Protein 2QMA (pdb70)

CATH classification: 1.20.1650.10 (+2 more: 3.90.1150.10, 3.40.640.10)

Radius of gyration: 27.56 Å; Cα contacts (8 Å, |Δi|>4): 1943; chains: 2; bounding box: 67×62×72 Å

Secondary structure (DSSP, 8-state):
--HHHHGGGS--SSTTTTHHHHH--HHHH--HHHHH--SSS---HHHHHHHHHT--SSS----HHHHHHHHIIIIITTS--TTSTTB-SSS-PPP--HHHHH--TTT-----GGG-HHHHHHHHHHHHHHHHHTT--TT-EEEEESSHHHHH----HHHHHHHHHH---HHHH-S-GGGGGEEEE-BTTS-THHHHHHH----GGG--BPPPTT---GGGHHHHHHHHHHTT-EEEEEPEEBS-TTT--B--HHHHH--TTT---EEETTGGGGGGSTTGGGGTTGGG-SEEEEETTTTT-PPSS-EEEEES-GGGGGGG----S---THHHH----S-HHHHH--HHHHHHHHHHH--TT-TTEEE-S--SSSEEEEEE--SSS-HHHHHHHHHHHHHHHTS-B-EEEEETTEEEEEEE---TT--HHHHHHHHHHH--GGG-/--HHHHHTTS--SSTTTTHHHHH--HHHH--HHHHH--SSS---HHHHHHHHHH--SSS----HHHHHHHIIIIIGGGS--TTSTTB-SSS-PPP--HHHHH--TTT-----GGG-HHHHHHHHHHHHHHHHHTT--TT-EEEEESSHHHHH----HHHHHHHHHH---HHHH-S-TTGGGEEEE-BTTS-THHHHHHH----GGG--BPPPTT---HHHHHHHHHHHHHTT-EEEEE-EEBS-TTT--B--HHHHH--TTT---EE-TTGGGGGGSTTGGGGTTGGG-SEEEEETTSTT-PPSS-EEEEES-GGGGGGG----THHHH----S-HHHHH--HHHHHHHHHHH--TT-TTEEE-S--SSSEEEEEE--SSS-HHHHHHHHHHHHHHHTS-B-EEEEETTEEEEEEE---TT--HHHHHHHHHHH--TTT-

Foldseek 3Di:
DPPVVCLLVAADDDPPRCVSVVVLVLLVVLVVLVVPDDFQFPFAVVVLVVVVVPDDPDPCPDDSSVVSNVCSVRPVNGHGQLVDLQAFAFLFFAADLLVVLVCLVNLVAWQDCVRQVVLVVLQQVLQVVLLVLLQFDPQKGKGKDQALLVQLLLVLLQQVVCCVPPNDQCLVVNHDPCLQQEAEEEAPQADCSNQVSCVVPNHSSRYYDYADLLGADPPCVVVVLVVSVVVVHQHRYYEFECQGTAFGDGYPLQVVLCCVVRPAEYSDQDRSLLSLAPVVVSCPNSRSHQKYKYACSGQVNRPGGTIMMMGSHCVSCVSVPVPRTDGSSSSSVSVVPCDSNNSRCLVLLQVVQQVLLVLVPDPQKAFQHRHDRNKTKIFGDDPDDDGQVLRVVLQVVCVNRSVHHWHWDARPNGIIIMGRDRPSPDDPVSSVVSVVSSSNSVVD/DVVVVVQLVAADDDPPRCPSVVVLCLLVVLCVLVVPDDFQFQFAVVVLVVVVVPDDPDPPPDDSSVVSNVCSVRPVNGHGQQVDLQAFAFLFFAADLQVVLVVLVNLVADPDCVRAVVLVVLQQVLQVVVLVLLPFAPQKGKDKDQFLLVQLLLVLLQQVVCCVPPNDQCLPPNHDPLLQQEAEEEAPQADCSNQVSCVVPNHSSRYYDYADQLGEDLVCVVVVVVVSVVVVHQHRHYEFECQGGAQGDGYPLQSVLCCVVRPAEYSPRDRVLLSLAPNVVSCPNSNSHQKYKYACSGQVNHDGGTIMMMGSHCVSCVSVPTRSSSSSVSVVPCDSNNSRCLVLQQVVQQVLLCLVPDVQKAFQHRHDRRKTKIFGDDPDDDGQVLRVVLQVVCVNRSVHHWYWDDRPNGIIIMGRDRPSPDDVVSSVVSVVSSSNSVVD

Solvent-accessible surface area: 31328 Å² total

Sequence (884 aa):
APQEEEWKKHFIHTGELGSAEFASVSHTTSAKSSVFEQQVNAPYSGDPKALEDAINAVDLDNKNAPLKSVIDDVAELVAKNAIFTQHPDCIAHLHTPPLPAVAAEAIAALNQSDSWDQASSATYVEQKVVNWLCDKYDLSEKADGIFTSGGTQSNQGLLARDWIADKLSGHSIQKLGLPDYADKLRIVCSKKSHFFTVQKSASWGLGEKAVTVDANADGTDITKLDEVIAQQAKAEGLIPFAIVGTAGTTDHGAIDDLDFIADAVKHDWHVDGAYGGALILSSHKSRLKGVERAHSISVDFHKLFYQTISCGALLVNDKSNFKFLLHATTKRFDALKVFTQNVGPKALGDYDHLLAQTLEVADIRTNDQFELLAEPSLSTVLFRATHETADLDELNKALRLEALTRGIAVLGETIVDGKTALKFTILNPCLTTSDFESLLSKINLAVELAPQEEWKKHFIHTGEELLGSAEFASVSHTTSSAKSSVFEQQVNAPYSGDPKALEDAINAVDLDNKNAPLKSVIDDVAELVAKNAIFTQHPDCIAHLHTPPLPAVAAEAIAALNQSDSWDQASSATYVEQKVVNWLCDKYDLSEKADGIFTSGGTQSNQQGLLARDWIADKLSGHSIQKLGLPDYADKLRIVCSKKSHFTVQKSASWGLGEKAVTVDANADGTDITKLDEVIAQAKAEGLIPFAIVGTAGTTDHGAIDDLDFIADAVKHDWHVDGAYGGALILSSHKSRLKGVERAHSISVDDFHKLFYQTISCGALLVNDKSNFKFLLKKRFDALKVFTQNVGPKALGDYDHLLAQTLEVADIRTNDQFELLAEPSLSTVLFRATHETADLDELNKALRLEALTRGIAVLGETIVDGKTALKFTILNPCLTTSDFEESSLLSKINLAVEL

Nearest PDB structures (foldseek):
  2qma-assembly1_A  TM=1.002E+00  e=1.648E-78  Vibrio parahaemolyticus RIMD 2210633
  2qma-assembly1_B  TM=9.922E-01  e=1.722E-74  Vibrio parahaemolyticus RIMD 2210633
  2okk-assembly1_A-2  TM=8.985E-01  e=8.481E-28  Homo sapiens
  6eei-assembly1_B  TM=8.652E-01  e=2.660E-27  Arabidopsis thaliana
  3rch-assembly1_A  TM=8.127E-01  e=9.007E-25  Homo sapiens

B-factor: mean 20.44, std 8.11, range [4.27, 71.37]

Structure (mmCIF, N/CA/C/O backbone):
data_2QMA
#
_entry.id   2QMA
#
_cell.length_a   64.431
_cell.length_b   122.776
_cell.length_c   64.289
_cell.angle_alpha   90.00
_cell.angle_beta   95.74
_cell.angle_gamma   90.00
#
_symmetry.space_group_name_H-M   'P 1 21 1'
#
loop_
_entity.id
_entity.type
_entity.pdbx_description
1 polymer 'Diaminobutyrate-pyruvate transaminase and L-2,4-diaminobutyrate decarboxylase'
2 non-polymer 1,2-ETHANEDIOL
3 water water
#
loop_
_atom_site.group_PDB
_atom_site.id
_atom_site.type_symbol
_atom_site.label_atom_id
_atom_site.label_alt_id
_atom_site.label_comp_id
_atom_site.label_asym_id
_atom_site.label_entity_id
_atom_site.label_seq_id
_atom_site.pdbx_PDB_ins_code
_atom_site.Cartn_x
_atom_site.Cartn_y
_atom_site.Cartn_z
_atom_site.occupancy
_atom_site.B_iso_or_equiv
_atom_site.auth_seq_id
_atom_site.auth_comp_id
_atom_site.auth_asym_id
_atom_site.auth_atom_id
_atom_site.pdbx_PDB_model_num
ATOM 1 N N . ALA A 1 14 ? 43.411 94.910 33.249 1.00 33.29 475 ALA A N 1
ATOM 2 C CA . ALA A 1 14 ? 43.232 93.609 32.538 1.00 32.33 475 ALA A CA 1
ATOM 3 C C . ALA A 1 14 ? 42.167 92.785 33.261 1.00 32.31 475 ALA A C 1
ATOM 4 O O . ALA A 1 14 ? 42.330 92.460 34.446 1.00 32.09 475 ALA A O 1
ATOM 6 N N . PRO A 1 15 ? 41.050 92.481 32.565 1.00 31.89 476 PRO A N 1
ATOM 7 C CA . PRO A 1 15 ? 39.930 91.703 33.134 1.00 31.55 476 PRO A CA 1
ATOM 8 C C . PRO A 1 15 ? 40.241 90.223 33.340 1.00 30.73 476 PRO A C 1
ATOM 9 O O . PRO A 1 15 ? 39.531 89.357 32.797 1.00 30.19 476 PRO A O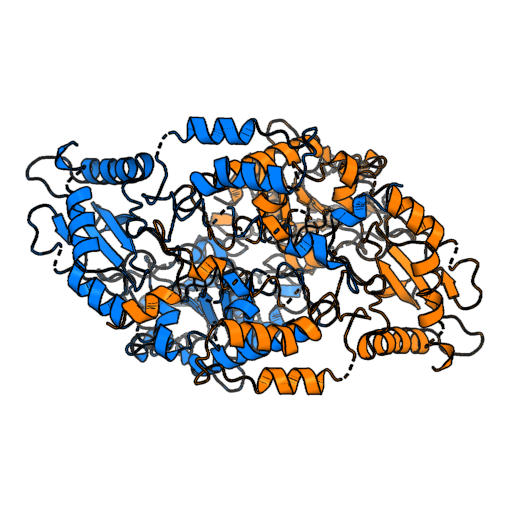 1
ATOM 13 N N . GLN A 1 16 ? 41.269 89.928 34.134 1.00 30.06 477 GLN A N 1
ATOM 14 C CA . GLN A 1 16 ? 41.691 88.529 34.334 1.00 29.53 477 GLN A CA 1
ATOM 15 C C . GLN A 1 16 ? 40.625 87.651 34.960 1.00 29.25 477 GLN A C 1
ATOM 16 O O . GLN A 1 16 ? 40.649 86.431 34.780 1.00 29.09 477 GLN A O 1
ATOM 22 N N . GLU A 1 17 ? 39.694 88.263 35.699 1.00 28.45 478 GLU A N 1
ATOM 23 C CA A GLU A 1 17 ? 38.596 87.512 36.293 0.50 28.26 478 GLU A CA 1
ATOM 24 C CA B GLU A 1 17 ? 38.589 87.513 36.291 0.50 28.11 478 GLU A CA 1
ATOM 25 C C . GLU A 1 17 ? 37.537 87.125 35.257 1.00 27.78 478 GLU A C 1
ATOM 26 O O . GLU A 1 17 ? 36.958 86.032 35.341 1.00 28.15 478 GLU A O 1
ATOM 37 N N . GLU A 1 18 ? 37.286 87.995 34.278 1.00 26.70 479 GLU A N 1
ATOM 38 C CA . GLU A 1 18 ? 36.337 87.628 33.210 1.00 26.84 479 GLU A CA 1
ATOM 39 C C . GLU A 1 18 ? 36.945 86.657 32.181 1.00 25.27 479 GLU A C 1
ATOM 40 O O . GLU A 1 18 ? 36.235 85.848 31.574 1.00 25.83 479 GLU A O 1
ATOM 46 N N . TRP A 1 19 ? 38.258 86.738 31.987 1.00 23.33 480 TRP A N 1
ATOM 47 C CA . TRP A 1 19 ? 38.951 85.752 31.133 1.00 21.64 480 TRP A CA 1
ATOM 48 C C . TRP A 1 19 ? 38.920 84.358 31.756 1.00 21.47 480 TRP A C 1
ATOM 49 O O . TRP A 1 19 ? 38.906 83.341 31.045 1.00 20.71 480 TRP A O 1
ATOM 60 N N . LYS A 1 20 ? 38.912 84.310 33.085 1.00 21.48 481 LYS A N 1
ATOM 61 C CA . LYS A 1 20 ? 38.929 83.029 33.806 1.00 22.07 481 LYS A CA 1
ATOM 62 C C . LYS A 1 20 ? 37.868 82.044 33.302 1.00 21.60 481 LYS A C 1
ATOM 63 O O . LYS A 1 20 ? 38.107 80.827 33.261 1.00 21.16 481 LYS A O 1
ATOM 69 N N . LYS A 1 21 ? 36.721 82.591 32.897 1.00 21.76 482 LYS A N 1
ATOM 70 C CA . LYS A 1 21 ? 35.575 81.800 32.434 1.00 22.44 482 LYS A CA 1
ATOM 71 C C . LYS A 1 21 ? 35.931 80.974 31.197 1.00 21.32 482 LYS A C 1
ATOM 72 O O . LYS A 1 21 ? 35.405 79.871 31.019 1.00 22.00 482 LYS A O 1
ATOM 78 N N . HIS A 1 22 ? 36.826 81.522 30.368 1.00 20.23 483 HIS A N 1
ATOM 79 C CA . HIS A 1 22 ? 37.288 80.916 29.102 1.00 18.97 483 HIS A CA 1
ATOM 80 C C . HIS A 1 22 ? 38.251 79.713 29.230 1.00 18.82 483 HIS A C 1
ATOM 81 O O . HIS A 1 22 ? 38.574 79.071 28.210 1.00 19.23 483 HIS A O 1
ATOM 88 N N . PHE A 1 23 ? 38.710 79.413 30.450 1.00 18.24 484 PHE A N 1
ATOM 89 C CA . PHE A 1 23 ? 39.720 78.359 30.682 1.00 17.07 484 PHE A CA 1
ATOM 90 C C . PHE A 1 23 ? 39.344 77.398 31.834 1.00 16.34 484 PHE A C 1
ATOM 91 O O . PHE A 1 23 ? 38.611 77.753 32.741 1.00 15.60 484 PHE A O 1
ATOM 99 N N . ILE A 1 24 ? 39.844 76.166 31.776 1.00 15.63 485 ILE A N 1
ATOM 100 C CA . ILE A 1 24 ? 39.676 75.238 32.891 1.00 15.44 485 ILE A CA 1
ATOM 101 C C . ILE A 1 24 ? 40.746 75.576 33.915 1.00 15.36 485 ILE A C 1
ATOM 102 O O . ILE A 1 24 ? 41.861 75.935 33.534 1.00 16.66 485 ILE A O 1
ATOM 107 N N . HIS A 1 25 ? 40.430 75.422 35.198 1.00 14.84 486 HIS A N 1
ATOM 108 C CA . HIS A 1 25 ? 41.411 75.554 36.253 1.00 14.92 486 HIS A CA 1
ATOM 109 C C . HIS A 1 25 ? 41.378 74.353 37.190 1.00 15.88 486 HIS A C 1
ATOM 110 O O . HIS A 1 25 ? 40.373 73.595 37.276 1.00 15.86 486 HIS A O 1
ATOM 117 N N . THR A 1 26 ? 42.501 74.159 37.873 1.00 15.93 487 THR A N 1
ATOM 118 C CA . THR A 1 26 ? 42.613 73.078 38.849 1.00 16.07 487 THR A CA 1
ATOM 119 C C . THR A 1 26 ? 42.010 73.500 40.203 1.00 16.22 487 THR A C 1
ATOM 120 O O . THR A 1 26 ? 41.818 74.702 40.473 1.00 15.26 487 THR A O 1
ATOM 124 N N . GLY A 1 27 ? 41.699 72.529 41.056 1.00 16.52 488 GLY A N 1
ATOM 125 C CA . GLY A 1 27 ? 41.258 72.860 42.433 1.00 17.25 488 GLY A CA 1
ATOM 126 C C . GLY A 1 27 ? 39.763 73.069 42.512 1.00 17.92 488 GLY A C 1
ATOM 127 O O . GLY A 1 27 ? 39.036 72.847 41.531 1.00 17.32 488 GLY A O 1
ATOM 128 N N . GLU A 1 28 ? 39.295 73.495 43.689 1.00 19.25 489 GLU A N 1
ATOM 129 C CA . GLU A 1 28 ? 37.871 73.610 43.961 1.00 20.84 489 GLU A CA 1
ATOM 130 C C . GLU A 1 28 ? 37.237 74.635 43.040 1.00 21.26 489 GLU A C 1
ATOM 131 O O . GLU A 1 28 ? 37.769 75.733 42.867 1.00 21.23 489 GLU A O 1
ATOM 137 N N . LEU A 1 29 ? 36.112 74.253 42.436 1.00 21.72 490 LEU A N 1
ATOM 138 C CA . LEU A 1 29 ? 35.304 75.134 41.578 1.00 22.43 490 LEU A CA 1
ATOM 139 C C . LEU A 1 29 ? 35.970 75.503 40.240 1.00 21.87 490 LEU A C 1
ATOM 140 O O . LEU A 1 29 ? 35.361 76.199 39.420 1.00 22.29 490 LEU A O 1
ATOM 145 N N . GLY A 1 30 ? 37.196 75.028 40.019 1.00 21.21 491 GLY A N 1
ATOM 146 C CA . GLY A 1 30 ? 37.957 75.408 38.827 1.00 19.81 491 GLY A CA 1
ATOM 147 C C . GLY A 1 30 ? 37.387 74.821 37.544 1.00 19.11 491 GLY A C 1
ATOM 148 O O . GLY A 1 30 ? 37.557 75.403 36.444 1.00 17.98 491 GLY A O 1
ATOM 149 N N . SER A 1 31 ? 36.713 73.673 37.672 1.00 18.06 492 SER A N 1
ATOM 150 C CA . SER A 1 31 ? 36.160 72.993 36.491 1.00 18.88 492 SER A CA 1
ATOM 151 C C . SER A 1 31 ? 34.644 73.007 36.430 1.00 18.19 492 SER A C 1
ATOM 152 O O . SER A 1 31 ? 34.054 72.288 35.652 1.00 18.62 492 SER A O 1
ATOM 155 N N . ALA A 1 32 ? 34.013 73.824 37.259 1.00 17.85 493 ALA A N 1
ATOM 156 C CA . ALA A 1 32 ? 32.560 73.914 37.244 1.00 17.84 493 ALA A CA 1
ATOM 157 C C . ALA A 1 32 ? 32.023 74.347 35.889 1.00 17.33 493 ALA A C 1
ATOM 158 O O . ALA A 1 32 ? 31.136 73.699 35.343 1.00 17.94 493 ALA A O 1
ATOM 160 N N . GLU A 1 33 ? 32.577 75.421 35.324 1.00 17.54 494 GLU A N 1
ATOM 161 C CA . GLU A 1 33 ? 32.072 75.932 34.052 1.00 17.72 494 GLU A CA 1
ATOM 162 C C . GLU A 1 33 ? 32.345 74.883 32.953 1.00 16.96 494 GLU A C 1
ATOM 163 O O . GLU A 1 33 ? 31.528 74.652 32.054 1.00 16.40 494 GLU A O 1
ATOM 169 N N . PHE A 1 34 ? 33.509 74.261 33.052 1.00 16.60 495 PHE A N 1
ATOM 170 C CA . PHE A 1 34 ? 33.899 73.216 32.104 1.00 17.11 495 PHE A CA 1
ATOM 171 C C . PHE A 1 34 ? 32.812 72.142 32.009 1.00 16.96 495 PHE A C 1
ATOM 172 O O . PHE A 1 34 ? 32.299 71.854 30.939 1.00 17.61 495 PHE A O 1
ATOM 180 N N . ALA A 1 35 ? 32.447 71.580 33.152 1.00 17.71 496 ALA A N 1
ATOM 181 C CA . ALA A 1 35 ? 31.426 70.531 33.215 1.00 17.43 496 ALA A CA 1
ATOM 182 C C . ALA A 1 35 ? 30.100 71.000 32.604 1.00 17.87 496 ALA A C 1
ATOM 183 O O . ALA A 1 35 ? 29.479 70.280 31.814 1.00 17.48 496 ALA A O 1
ATOM 185 N N . SER A 1 36 ? 29.696 72.224 32.950 1.00 17.68 497 SER A N 1
ATOM 186 C CA . SER A 1 36 ? 28.450 72.800 32.474 1.00 17.80 497 SER A CA 1
ATOM 187 C C . SER A 1 36 ? 28.434 72.974 30.952 1.00 17.49 497 SER A C 1
ATOM 188 O O . SER A 1 36 ? 27.412 72.702 30.299 1.00 17.89 497 SER A O 1
ATOM 191 N N . VAL A 1 37 ? 29.564 73.420 30.385 1.00 16.79 498 VAL A N 1
ATOM 192 C CA . VAL A 1 37 ? 29.683 73.626 28.934 1.00 16.54 498 VAL A CA 1
ATOM 193 C C . VAL A 1 37 ? 29.661 72.297 28.130 1.00 16.52 498 VAL A C 1
ATOM 194 O O . VAL A 1 37 ? 28.942 72.152 27.138 1.00 16.50 498 VAL A O 1
ATOM 206 N N . SER A 1 39 ? 28.539 69.358 29.292 1.00 16.54 500 SER A N 1
ATOM 207 C CA . SER A 1 39 ? 27.205 68.783 29.421 1.00 17.44 500 SER A CA 1
ATOM 208 C C . SER A 1 39 ? 26.213 69.427 28.418 1.00 17.08 500 SER A C 1
ATOM 209 O O . SER A 1 39 ? 25.424 68.723 27.795 1.00 16.30 500 SER A O 1
ATOM 212 N N . HIS A 1 40 ? 26.269 70.760 28.274 1.00 17.64 501 HIS A N 1
ATOM 213 C CA . HIS A 1 40 ? 25.516 71.491 27.238 1.00 17.82 501 HIS A CA 1
ATOM 214 C C . HIS A 1 40 ? 25.786 70.919 25.839 1.00 17.98 501 HIS A C 1
ATOM 215 O O . HIS A 1 40 ? 24.862 70.660 25.068 1.00 17.72 501 HIS A O 1
ATOM 222 N N . THR A 1 41 ? 27.069 70.741 25.524 1.00 17.30 502 THR A N 1
ATOM 223 C CA . THR A 1 41 ? 27.495 70.307 24.199 1.00 17.35 502 THR A CA 1
ATOM 224 C C . THR A 1 41 ? 27.022 68.871 23.965 1.00 17.19 502 THR A C 1
ATOM 225 O O . THR A 1 41 ? 26.551 68.546 22.883 1.00 18.09 502 THR A O 1
ATOM 229 N N . THR A 1 42 ? 27.131 68.025 24.988 1.00 17.45 503 THR A N 1
ATOM 230 C CA . THR A 1 42 ? 26.692 66.623 24.888 1.00 17.63 503 THR A CA 1
ATOM 231 C C . THR A 1 42 ? 25.177 66.592 24.613 1.00 17.28 503 THR A C 1
ATOM 232 O O . THR A 1 42 ? 24.691 65.846 23.737 1.00 15.56 503 THR A O 1
ATOM 236 N N . SER A 1 43 ? 24.444 67.438 25.340 1.00 17.89 504 SER A N 1
ATOM 237 C CA . SER A 1 43 ? 23.007 67.592 25.136 1.00 18.89 504 SER A CA 1
ATOM 238 C C . SER A 1 43 ? 22.679 68.067 23.705 1.00 18.61 504 SER A C 1
ATOM 239 O O . SER A 1 43 ? 21.778 67.514 23.069 1.00 18.70 504 SER A O 1
ATOM 242 N N . ALA A 1 44 ? 23.412 69.063 23.202 1.00 18.46 505 ALA A N 1
ATOM 243 C CA . ALA A 1 44 ? 23.149 69.596 21.864 1.00 18.29 505 ALA A CA 1
ATOM 244 C C . ALA A 1 44 ? 23.370 68.525 20.793 1.00 18.45 505 ALA A C 1
ATOM 245 O O . ALA A 1 44 ? 22.606 68.443 19.834 1.00 18.29 505 ALA A O 1
ATOM 255 N N . LYS A 1 46 ? 23.159 65.222 21.257 1.00 18.45 507 LYS A N 1
ATOM 256 C CA . LYS A 1 46 ? 22.100 64.250 21.403 1.00 18.98 507 LYS A CA 1
ATOM 257 C C . LYS A 1 46 ? 20.880 64.692 20.577 1.00 19.23 507 LYS A C 1
ATOM 258 O O . LYS A 1 46 ? 20.323 63.914 19.792 1.00 19.14 507 LYS A O 1
ATOM 264 N N . SER A 1 47 ? 20.476 65.951 20.755 1.00 19.51 508 SER A N 1
ATOM 265 C CA A SER A 1 47 ? 19.346 66.525 20.011 0.50 19.64 508 SER A CA 1
ATOM 266 C CA B SER A 1 47 ? 19.338 66.500 20.027 0.50 19.31 508 SER A CA 1
ATOM 267 C C . SER A 1 47 ? 19.573 66.422 18.512 1.00 19.45 508 SER A C 1
ATOM 268 O O . SER A 1 47 ? 18.653 66.121 17.745 1.00 19.64 508 SER A O 1
ATOM 273 N N . VAL A 1 48 ? 20.812 66.676 18.090 1.00 19.16 509 VAL A N 1
ATOM 274 C CA . VAL A 1 48 ? 21.161 66.614 16.673 1.00 18.31 509 VAL A CA 1
ATOM 275 C C . VAL A 1 48 ? 20.972 65.170 16.168 1.00 17.48 509 VAL A C 1
ATOM 276 O O . VAL A 1 48 ? 20.215 64.933 15.221 1.00 16.52 509 VAL A O 1
ATOM 280 N N . PHE A 1 49 ? 21.638 64.218 16.828 1.00 17.36 510 PHE A N 1
ATOM 281 C CA . PHE A 1 49 ? 21.576 62.801 16.425 1.00 17.12 510 PHE A CA 1
ATOM 282 C C . PHE A 1 49 ? 20.119 62.301 16.387 1.00 18.28 510 PHE A C 1
ATOM 283 O O . PHE A 1 49 ? 19.722 61.586 15.465 1.00 18.61 510 PHE A O 1
ATOM 291 N N . GLU A 1 50 ? 19.323 62.728 17.365 1.00 18.54 511 GLU A N 1
ATOM 292 C CA . GLU A 1 50 ? 17.927 62.281 17.456 1.00 19.83 511 GLU A CA 1
ATOM 293 C C . GLU A 1 50 ? 17.093 62.746 16.281 1.00 19.63 511 GLU A C 1
ATOM 294 O O . GLU A 1 50 ? 16.229 62.018 15.832 1.00 20.15 511 GLU A O 1
ATOM 300 N N . GLN A 1 51 ? 17.408 63.930 15.757 1.00 20.21 512 GLN A N 1
ATOM 301 C CA A GLN A 1 51 ? 16.620 64.537 14.678 0.50 20.64 512 GLN A CA 1
ATOM 302 C CA B GLN A 1 51 ? 16.624 64.543 14.692 0.50 20.50 512 GLN A CA 1
ATOM 303 C C . GLN A 1 51 ? 17.142 64.146 13.300 1.00 20.37 512 GLN A C 1
ATOM 304 O O . GLN A 1 51 ? 16.502 64.445 12.284 1.00 19.46 512 GLN A O 1
ATOM 315 N N . VAL A 1 52 ? 18.303 63.474 13.263 1.00 20.24 513 VAL A N 1
ATOM 316 C CA . VAL A 1 52 ? 18.893 63.043 11.999 1.00 20.50 513 VAL A CA 1
ATOM 317 C C . VAL A 1 52 ? 18.128 61.869 11.428 1.00 20.66 513 VAL A C 1
ATOM 318 O O . VAL A 1 52 ? 17.903 60.868 12.107 1.00 22.05 513 VAL A O 1
ATOM 322 N N . ASN A 1 53 ? 17.757 61.970 10.165 1.00 21.23 514 ASN A N 1
ATOM 323 C CA . ASN A 1 53 ? 16.962 60.904 9.566 1.00 22.57 514 ASN A CA 1
ATOM 324 C C . ASN A 1 53 ? 17.481 60.469 8.189 1.00 21.81 514 ASN A C 1
ATOM 325 O O . ASN A 1 53 ? 16.897 59.605 7.534 1.00 20.51 514 ASN A O 1
ATOM 330 N N . ALA A 1 54 ? 18.610 61.071 7.795 1.00 21.20 515 ALA A N 1
ATOM 331 C CA . ALA A 1 54 ? 19.286 60.802 6.529 1.00 20.82 515 ALA A CA 1
ATOM 332 C C . ALA A 1 54 ? 20.808 60.974 6.697 1.00 20.39 515 ALA A C 1
ATOM 333 O O . ALA A 1 54 ? 21.260 61.585 7.680 1.00 19.74 515 ALA A O 1
ATOM 335 N N . PRO A 1 55 ? 21.606 60.400 5.766 1.00 20.32 516 PRO A N 1
ATOM 336 C CA . PRO A 1 55 ? 23.069 60.655 5.773 1.00 19.70 516 PRO A CA 1
ATOM 337 C C . PRO A 1 55 ? 23.419 62.149 5.661 1.00 19.46 516 PRO A C 1
ATOM 338 O O . PRO A 1 55 ? 24.398 62.603 6.272 1.00 19.89 516 PRO A O 1
ATOM 342 N N . TYR A 1 56 ? 22.657 62.875 4.848 1.00 18.67 517 TYR A N 1
ATOM 343 C CA . TYR A 1 56 ? 22.825 64.334 4.662 1.00 18.79 517 TYR A CA 1
ATOM 344 C C . TYR A 1 56 ? 21.450 65.054 4.671 1.00 19.99 517 TYR A C 1
ATOM 345 O O . TYR A 1 56 ? 20.455 64.519 4.160 1.00 20.26 517 TYR A O 1
ATOM 354 N N . SER A 1 57 ? 21.401 66.268 5.227 1.00 19.95 518 SER A N 1
ATOM 355 C CA . SER A 1 57 ? 20.159 67.005 5.367 1.00 20.98 518 SER A CA 1
ATOM 356 C C . SER A 1 57 ? 19.474 67.334 4.022 1.00 21.50 518 SER A C 1
ATOM 357 O O . SER A 1 57 ? 18.269 67.625 3.990 1.00 22.06 518 SER A O 1
ATOM 360 N N . GLY A 1 58 ? 20.244 67.317 2.927 1.00 21.74 519 GLY A N 1
ATOM 361 C CA . GLY A 1 58 ? 19.744 67.690 1.606 1.00 22.13 519 GLY A CA 1
ATOM 362 C C . GLY A 1 58 ? 19.665 69.199 1.336 1.00 22.68 519 GLY A C 1
ATOM 363 O O . GLY A 1 58 ? 19.267 69.618 0.231 1.00 21.87 519 GLY A O 1
ATOM 372 N N . ASP A 1 60 ? 20.492 72.823 0.171 1.00 23.13 521 ASP A N 1
ATOM 373 C CA . ASP A 1 60 ? 21.226 73.328 -0.981 1.00 24.11 521 ASP A CA 1
ATOM 374 C C . ASP A 1 60 ? 22.640 73.733 -0.528 1.00 24.56 521 ASP A C 1
ATOM 375 O O . ASP A 1 60 ? 22.774 74.472 0.449 1.00 24.27 521 ASP A O 1
ATOM 380 N N . PRO A 1 61 ? 23.689 73.189 -1.183 1.00 25.49 522 PRO A N 1
ATOM 381 C CA . PRO A 1 61 ? 25.027 73.537 -0.718 1.00 25.50 522 PRO A CA 1
ATOM 382 C C . PRO A 1 61 ? 25.301 75.048 -0.814 1.00 25.57 522 PRO A C 1
ATOM 383 O O . PRO A 1 61 ? 25.940 75.610 0.080 1.00 24.14 522 PRO A O 1
ATOM 387 N N . LYS A 1 62 ? 24.777 75.713 -1.845 1.00 25.18 523 LYS A N 1
ATOM 388 C CA . LYS A 1 62 ? 24.974 77.169 -1.939 1.00 26.10 523 LYS A CA 1
ATOM 389 C C . LYS A 1 62 ? 24.385 77.937 -0.741 1.00 25.29 523 LYS A C 1
ATOM 390 O O . LYS A 1 62 ? 25.035 78.840 -0.216 1.00 25.94 523 LYS A O 1
ATOM 396 N N . ALA A 1 63 ? 23.182 77.543 -0.312 1.00 24.85 524 ALA A N 1
ATOM 397 C CA . ALA A 1 63 ? 22.515 78.064 0.883 1.00 23.92 524 ALA A CA 1
ATOM 398 C C . ALA A 1 63 ? 23.339 77.809 2.146 1.00 23.02 524 ALA A C 1
ATOM 399 O O . ALA A 1 63 ? 23.498 78.691 2.963 1.00 21.76 524 ALA A O 1
ATOM 401 N N . LEU A 1 64 ? 23.852 76.593 2.301 1.00 22.57 525 LEU A N 1
ATOM 402 C CA . LEU A 1 64 ? 24.643 76.276 3.486 1.00 20.80 525 LEU A CA 1
ATOM 403 C C . LEU A 1 64 ? 25.949 77.096 3.514 1.00 20.77 525 LEU A C 1
ATOM 404 O O . LEU A 1 64 ? 26.333 77.617 4.562 1.00 19.65 525 LEU A O 1
ATOM 409 N N . GLU A 1 65 ? 26.620 77.193 2.368 1.00 20.75 526 GLU A N 1
ATOM 410 C CA . GLU A 1 65 ? 27.866 77.946 2.265 1.00 22.93 526 GLU A CA 1
ATOM 411 C C . GLU A 1 65 ? 27.616 79.433 2.563 1.00 22.28 526 GLU A C 1
ATOM 412 O O . GLU A 1 65 ? 28.423 80.088 3.243 1.00 21.65 526 GLU A O 1
ATOM 418 N N . ASP A 1 66 ? 26.487 79.950 2.060 1.00 21.45 527 ASP A N 1
ATOM 419 C CA . ASP A 1 66 ? 26.157 81.357 2.264 1.00 21.80 527 ASP A CA 1
ATOM 420 C C . ASP A 1 66 ? 25.974 81.637 3.749 1.00 21.35 527 ASP A C 1
ATOM 421 O O . ASP A 1 66 ? 26.521 82.623 4.265 1.00 21.44 527 ASP A O 1
ATOM 426 N N . ALA A 1 67 ? 25.226 80.751 4.419 1.00 20.35 528 ALA A N 1
ATOM 427 C CA . ALA A 1 67 ? 24.913 80.892 5.850 1.00 19.79 528 ALA A CA 1
ATOM 428 C C . ALA A 1 67 ? 26.169 80.837 6.705 1.00 18.82 528 ALA A C 1
ATOM 429 O O . ALA A 1 67 ? 26.350 81.646 7.621 1.00 17.30 528 ALA A O 1
ATOM 431 N N . ILE A 1 68 ? 27.043 79.882 6.394 1.00 18.72 529 ILE A N 1
ATOM 432 C CA . ILE A 1 68 ? 28.355 79.794 7.037 1.00 18.63 529 ILE A CA 1
ATOM 433 C C . ILE A 1 68 ? 29.233 81.048 6.812 1.00 19.42 529 ILE A C 1
ATOM 434 O O . ILE A 1 68 ? 29.799 81.581 7.758 1.00 20.07 529 ILE A O 1
ATOM 439 N N . ASN A 1 69 ? 29.306 81.528 5.578 1.00 20.63 530 ASN A N 1
ATOM 440 C CA . ASN A 1 69 ? 30.088 82.740 5.268 1.00 21.19 530 ASN A CA 1
ATOM 441 C C . ASN A 1 69 ? 29.582 84.005 5.953 1.00 21.48 530 ASN A C 1
ATOM 442 O O . ASN A 1 69 ? 30.360 84.936 6.232 1.00 21.33 530 ASN A O 1
ATOM 447 N N . ALA A 1 70 ? 28.280 84.030 6.228 1.00 21.00 531 ALA A N 1
ATOM 448 C CA . ALA A 1 70 ? 27.645 85.187 6.848 1.00 21.58 531 ALA A CA 1
ATOM 449 C C . ALA A 1 70 ? 27.959 85.261 8.342 1.00 21.49 531 ALA A C 1
ATOM 450 O O . ALA A 1 70 ? 27.734 86.281 8.965 1.00 22.12 531 ALA A O 1
ATOM 452 N N . VAL A 1 71 ? 28.485 84.194 8.925 1.00 21.32 532 VAL A N 1
ATOM 453 C CA . VAL A 1 71 ? 28.779 84.192 10.368 1.00 21.11 532 VAL A CA 1
ATOM 454 C C . VAL A 1 71 ? 29.797 85.263 10.795 1.00 21.39 532 VAL A C 1
ATOM 455 O O . VAL A 1 71 ? 30.823 85.414 10.171 1.00 22.80 532 VAL A O 1
ATOM 459 N N . ASP A 1 72 ? 29.465 86.037 11.837 1.00 21.11 533 ASP A N 1
ATOM 460 C CA . ASP A 1 72 ? 30.364 87.063 12.397 1.00 20.78 533 ASP A CA 1
ATOM 461 C C . ASP A 1 72 ? 31.461 86.465 13.328 1.00 20.31 533 ASP A C 1
ATOM 462 O O . ASP A 1 72 ? 31.172 86.027 14.455 1.00 19.82 533 ASP A O 1
ATOM 467 N N . LEU A 1 73 ? 32.714 86.502 12.873 1.00 20.09 534 LEU A N 1
ATOM 468 C CA . LEU A 1 73 ? 33.867 86.042 13.682 1.00 19.50 534 LEU A CA 1
ATOM 469 C C . LEU A 1 73 ? 34.627 87.226 14.338 1.00 19.96 534 LEU A C 1
ATOM 470 O O . LEU A 1 73 ? 35.778 87.086 14.783 1.00 17.82 534 LEU A O 1
ATOM 475 N N . ASP A 1 74 ? 34.001 88.408 14.379 1.00 20.26 535 ASP A N 1
ATOM 476 C CA . ASP A 1 74 ? 34.717 89.587 14.854 1.00 20.83 535 ASP A CA 1
ATOM 477 C C . ASP A 1 74 ? 33.974 90.286 15.989 1.00 21.48 535 ASP A C 1
ATOM 478 O O . ASP A 1 74 ? 34.557 90.548 17.032 1.00 20.58 535 ASP A O 1
ATOM 483 N N . ASN A 1 75 ? 32.683 90.552 15.771 1.00 21.52 536 ASN A N 1
ATOM 484 C CA . ASN A 1 75 ? 31.875 91.397 16.652 1.00 22.90 536 ASN A CA 1
ATOM 485 C C . ASN A 1 75 ? 30.698 90.662 17.267 1.00 22.92 536 ASN A C 1
ATOM 486 O O . ASN A 1 75 ? 29.801 91.282 17.872 1.00 23.21 536 ASN A O 1
ATOM 491 N N . LYS A 1 76 ? 30.696 89.340 17.122 1.00 22.47 537 LYS A N 1
ATOM 492 C CA . LYS A 1 76 ? 29.650 88.513 17.724 1.00 21.80 537 LYS A CA 1
ATOM 493 C C . LYS A 1 76 ? 29.884 88.433 19.224 1.00 21.70 537 LYS A C 1
ATOM 494 O O . LYS A 1 76 ? 29.059 88.917 19.987 1.00 20.94 537 LYS A O 1
ATOM 500 N N . ASN A 1 77 ? 31.030 87.861 19.629 1.00 21.78 538 ASN A N 1
ATOM 501 C CA . ASN A 1 77 ? 31.436 87.735 21.045 1.00 21.79 538 ASN A CA 1
ATOM 502 C C . ASN A 1 77 ? 30.311 87.255 21.968 1.00 22.19 538 ASN A C 1
ATOM 503 O O . ASN A 1 77 ? 30.045 87.867 23.015 1.00 21.92 538 ASN A O 1
ATOM 508 N N . ALA A 1 78 ? 29.653 86.166 21.552 1.00 21.71 539 ALA A N 1
ATOM 509 C CA . ALA A 1 78 ? 28.488 85.614 22.248 1.00 21.69 539 ALA A CA 1
ATOM 510 C C . ALA A 1 78 ? 28.871 84.604 23.341 1.00 21.12 539 ALA A C 1
ATOM 511 O O . ALA A 1 78 ? 29.975 84.039 23.304 1.00 21.00 539 ALA A O 1
ATOM 513 N N . PRO A 1 79 ? 27.952 84.359 24.309 1.00 20.74 540 PRO A N 1
ATOM 514 C CA . PRO A 1 79 ? 28.233 83.350 25.327 1.00 19.50 540 PRO A CA 1
ATOM 515 C C . PRO A 1 79 ? 28.416 81.987 24.681 1.00 18.45 540 PRO A C 1
ATOM 516 O O . PRO A 1 79 ? 27.777 81.675 23.658 1.00 17.23 540 PRO A O 1
ATOM 520 N N . LEU A 1 80 ? 29.285 81.186 25.286 1.00 18.43 541 LEU A N 1
ATOM 521 C CA . LEU A 1 80 ? 29.765 79.944 24.642 1.00 18.47 541 LEU A CA 1
ATOM 522 C C . LEU A 1 80 ? 28.596 78.995 24.367 1.00 18.73 541 LEU A C 1
ATOM 523 O O . LEU A 1 80 ? 28.517 78.392 23.301 1.00 19.42 541 LEU A O 1
ATOM 528 N N . LYS A 1 81 ? 27.687 78.862 25.320 1.00 19.15 542 LYS A N 1
ATOM 529 C CA . LYS A 1 81 ? 26.564 77.959 25.120 1.00 19.71 542 LYS A CA 1
ATOM 530 C C . LYS A 1 81 ? 25.709 78.339 23.901 1.00 19.87 542 LYS A C 1
ATOM 531 O O . LYS A 1 81 ? 25.228 77.452 23.197 1.00 20.05 542 LYS A O 1
ATOM 537 N N . SER A 1 82 ? 25.526 79.637 23.633 1.00 20.22 543 SER A N 1
ATOM 538 C CA . SER A 1 82 ? 24.745 80.038 22.442 1.00 20.48 543 SER A CA 1
ATOM 539 C C . SER A 1 82 ? 25.507 79.725 21.138 1.00 19.72 543 SER A C 1
ATOM 540 O O . SER A 1 82 ? 24.901 79.329 20.142 1.00 19.09 543 SER A O 1
ATOM 543 N N . VAL A 1 83 ? 26.829 79.886 21.168 1.00 18.07 544 VAL A N 1
ATOM 544 C CA . VAL A 1 83 ? 27.674 79.569 20.022 1.00 17.66 544 VAL A CA 1
ATOM 545 C C . VAL A 1 83 ? 27.596 78.066 19.730 1.00 17.79 544 VAL A C 1
ATOM 546 O O . VAL A 1 83 ? 27.525 77.653 18.557 1.00 17.41 544 VAL A O 1
ATOM 550 N N . ILE A 1 84 ? 27.614 77.267 20.802 1.00 17.96 545 ILE A N 1
ATOM 551 C CA . ILE A 1 84 ? 27.417 75.827 20.708 1.00 17.74 545 ILE A CA 1
ATOM 552 C C . ILE A 1 84 ? 26.059 75.530 20.060 1.00 18.17 545 ILE A C 1
ATOM 553 O O . ILE A 1 84 ? 25.962 74.649 19.224 1.00 17.77 545 ILE A O 1
ATOM 558 N N . ASP A 1 85 ? 25.015 76.268 20.456 1.00 18.58 546 ASP A N 1
ATOM 559 C CA . ASP A 1 85 ? 23.658 76.057 19.922 1.00 18.70 546 ASP A CA 1
ATOM 560 C C . ASP A 1 85 ? 23.654 76.344 18.433 1.00 18.22 546 ASP A C 1
ATOM 561 O O . ASP A 1 85 ? 23.094 75.588 17.649 1.00 17.92 546 ASP A O 1
ATOM 566 N N . ASP A 1 86 ? 24.284 77.459 18.070 1.00 18.65 547 ASP A N 1
ATOM 567 C CA . ASP A 1 86 ? 24.404 77.925 16.697 1.00 19.14 547 ASP A CA 1
ATOM 568 C C . ASP A 1 86 ? 25.149 76.935 15.810 1.00 19.58 547 ASP A C 1
ATOM 569 O O . ASP A 1 86 ? 24.748 76.718 14.683 1.00 19.29 547 ASP A O 1
ATOM 574 N N . VAL A 1 87 ? 26.244 76.378 16.306 1.00 19.73 548 VAL A N 1
ATOM 575 C CA . VAL A 1 87 ? 26.997 75.377 15.516 1.00 20.36 548 VAL A CA 1
ATOM 576 C C . VAL A 1 87 ? 26.236 74.076 15.411 1.00 19.42 548 VAL A C 1
ATOM 577 O O . VAL A 1 87 ? 26.224 73.463 14.361 1.00 18.47 548 VAL A O 1
ATOM 581 N N . ALA A 1 88 ? 25.559 73.664 16.481 1.00 19.60 549 ALA A N 1
ATOM 582 C CA . ALA A 1 88 ? 24.730 72.463 16.378 1.00 21.13 549 ALA A CA 1
ATOM 583 C C . ALA A 1 88 ? 23.710 72.662 15.253 1.00 21.34 549 ALA A C 1
ATOM 584 O O . ALA A 1 88 ? 23.522 71.801 14.401 1.00 22.09 549 ALA A O 1
ATOM 586 N N . GLU A 1 89 ? 23.097 73.832 15.236 1.00 21.60 550 GLU A N 1
ATOM 587 C CA . GLU A 1 89 ? 22.038 74.136 14.294 1.00 21.81 550 GLU A CA 1
ATOM 588 C C . GLU A 1 89 ? 22.488 74.226 12.850 1.00 21.16 550 GLU A C 1
ATOM 589 O O . GLU A 1 89 ? 21.819 73.712 11.965 1.00 22.13 550 GLU A O 1
ATOM 595 N N . LEU A 1 90 ? 23.604 74.897 12.609 1.00 20.53 551 LEU A N 1
ATOM 596 C CA . LEU A 1 90 ? 24.037 75.180 11.245 1.00 19.64 551 LEU A CA 1
ATOM 597 C C . LEU A 1 90 ? 25.070 74.158 10.725 1.00 18.90 551 LEU A C 1
ATOM 598 O O . LEU A 1 90 ? 25.007 73.689 9.580 1.00 18.54 551 LEU A O 1
ATOM 603 N N . VAL A 1 91 ? 26.013 73.814 11.579 1.00 18.54 552 VAL A N 1
ATOM 604 C CA . VAL A 1 91 ? 27.133 72.992 11.152 1.00 17.86 552 VAL A CA 1
ATOM 605 C C . VAL A 1 91 ? 26.773 71.489 11.309 1.00 18.04 552 VAL A C 1
ATOM 606 O O . VAL A 1 91 ? 26.778 70.715 10.317 1.00 18.25 552 VAL A O 1
ATOM 610 N N . ALA A 1 92 ? 26.417 71.101 12.539 1.00 17.51 553 ALA A N 1
ATOM 611 C CA . ALA A 1 92 ? 26.200 69.691 12.884 1.00 17.77 553 ALA A CA 1
ATOM 612 C C . ALA A 1 92 ? 25.000 69.133 12.144 1.00 17.44 553 ALA A C 1
ATOM 613 O O . ALA A 1 92 ? 25.081 68.058 11.548 1.00 17.43 553 ALA A O 1
ATOM 615 N N . LYS A 1 93 ? 23.868 69.847 12.214 1.00 17.86 554 LYS A N 1
ATOM 616 C CA . LYS A 1 93 ? 22.648 69.413 11.535 1.00 19.12 554 LYS A CA 1
ATOM 617 C C . LYS A 1 93 ? 22.859 69.129 10.029 1.00 17.46 554 LYS A C 1
ATOM 618 O O . LYS A 1 93 ? 22.144 68.292 9.463 1.00 17.84 554 LYS A O 1
ATOM 624 N N . ASN A 1 94 ? 23.795 69.847 9.400 1.00 16.63 555 ASN A N 1
ATOM 625 C CA . ASN A 1 94 ? 24.042 69.737 7.958 1.00 16.87 555 ASN A CA 1
ATOM 626 C C . ASN A 1 94 ? 25.323 68.981 7.567 1.00 16.78 555 ASN A C 1
ATOM 627 O O . ASN A 1 94 ? 25.824 69.139 6.451 1.00 17.86 555 ASN A O 1
ATOM 632 N N . ALA A 1 95 ? 25.833 68.177 8.490 1.00 16.57 556 ALA A N 1
ATOM 633 C CA . ALA A 1 95 ? 27.054 67.378 8.300 1.00 17.33 556 ALA A CA 1
ATOM 634 C C . ALA A 1 95 ? 26.739 66.046 7.586 1.00 17.63 556 ALA A C 1
ATOM 635 O O . ALA A 1 95 ? 25.586 65.730 7.312 1.00 17.27 556 ALA A O 1
ATOM 637 N N . ILE A 1 96 ? 27.773 65.267 7.298 1.00 18.05 557 ILE A N 1
ATOM 638 C CA . ILE A 1 96 ? 27.571 63.952 6.715 1.00 17.37 557 ILE A CA 1
ATOM 639 C C . ILE A 1 96 ? 27.569 62.956 7.881 1.00 18.05 557 ILE A C 1
ATOM 640 O O . ILE A 1 96 ? 28.585 62.821 8.591 1.00 17.45 557 ILE A O 1
ATOM 645 N N . PHE A 1 97 ? 26.442 62.258 8.086 1.00 17.19 558 PHE A N 1
ATOM 646 C CA . PHE A 1 97 ? 26.322 61.339 9.207 1.00 16.49 558 PHE A CA 1
ATOM 647 C C . PHE A 1 97 ? 26.741 59.902 8.904 1.00 17.53 558 PHE A C 1
ATOM 648 O O . PHE A 1 97 ? 25.961 59.104 8.344 1.00 15.97 558 PHE A O 1
ATOM 656 N N . THR A 1 98 ? 27.982 59.594 9.288 1.00 16.48 559 THR A N 1
ATOM 657 C CA . THR A 1 98 ? 28.532 58.243 9.095 1.00 16.74 559 THR A CA 1
ATOM 658 C C . THR A 1 98 ? 27.747 57.222 9.889 1.00 16.30 559 THR A C 1
ATOM 659 O O . THR A 1 98 ? 27.821 56.014 9.597 1.00 16.24 559 THR A O 1
ATOM 663 N N . GLN A 1 99 ? 26.977 57.713 10.876 1.00 16.70 560 GLN A N 1
ATOM 664 C CA . GLN A 1 99 ? 26.185 56.831 11.745 1.00 17.14 560 GLN A CA 1
ATOM 665 C C . GLN A 1 99 ? 24.907 56.378 11.077 1.00 17.34 560 GLN A C 1
ATOM 666 O O . GLN A 1 99 ? 24.244 55.473 11.581 1.00 17.24 560 GLN A O 1
ATOM 672 N N . HIS A 1 100 ? 24.532 57.033 9.981 1.00 16.65 561 HIS A N 1
ATOM 673 C CA . HIS A 1 100 ? 23.342 56.632 9.260 1.00 16.99 561 HIS A CA 1
ATOM 674 C C . HIS A 1 100 ? 23.680 55.479 8.291 1.00 16.11 561 HIS A C 1
ATOM 675 O O . HIS A 1 100 ? 24.705 55.559 7.570 1.00 16.75 561 HIS A O 1
ATOM 682 N N . PRO A 1 101 ? 22.837 54.430 8.246 1.00 15.58 562 PRO A N 1
ATOM 683 C CA . PRO A 1 101 ? 23.136 53.270 7.400 1.00 15.18 562 PRO A CA 1
ATOM 684 C C . PRO A 1 101 ? 23.375 53.592 5.931 1.00 14.28 562 PRO A C 1
ATOM 685 O O . PRO A 1 101 ? 24.033 52.831 5.262 1.00 13.36 562 PRO A O 1
ATOM 689 N N . ASP A 1 102 ? 22.799 54.677 5.434 1.00 14.90 563 ASP A N 1
ATOM 690 C CA . ASP A 1 102 ? 22.862 54.991 3.999 1.00 15.44 563 ASP A CA 1
ATOM 691 C C . ASP A 1 102 ? 24.075 55.871 3.679 1.00 15.74 563 ASP A C 1
ATOM 692 O O . ASP A 1 102 ? 24.290 56.274 2.554 1.00 15.53 563 ASP A O 1
ATOM 697 N N . CYS A 1 103 ? 24.899 56.106 4.693 1.00 16.31 564 CYS A N 1
ATOM 698 C CA . CYS A 1 103 ? 26.230 56.688 4.492 1.00 15.81 564 CYS A CA 1
ATOM 699 C C . CYS A 1 103 ? 27.266 55.557 4.356 1.00 15.28 564 CYS A C 1
ATOM 700 O O . CYS A 1 103 ? 27.655 54.939 5.342 1.00 15.00 564 CYS A O 1
ATOM 703 N N . ILE A 1 104 ? 27.694 55.266 3.124 1.00 15.45 565 ILE A N 1
ATOM 704 C CA . ILE A 1 104 ? 28.300 53.967 2.844 1.00 16.27 565 ILE A CA 1
ATOM 705 C C . ILE A 1 104 ? 29.233 54.008 1.642 1.00 16.25 565 ILE A C 1
ATOM 706 O O . ILE A 1 104 ? 29.334 53.019 0.906 1.00 17.97 565 ILE A O 1
ATOM 711 N N . ALA A 1 105 ? 29.917 55.145 1.442 1.00 16.82 566 ALA A N 1
ATOM 712 C CA . ALA A 1 105 ? 30.697 55.385 0.237 1.00 16.01 566 ALA A CA 1
ATOM 713 C C . ALA A 1 105 ? 32.193 55.027 0.369 1.00 16.40 566 ALA A C 1
ATOM 714 O O . ALA A 1 105 ? 32.751 54.346 -0.504 1.00 16.76 566 ALA A O 1
ATOM 716 N N . HIS A 1 106 ? 32.816 55.526 1.438 1.00 16.43 567 HIS A N 1
ATOM 717 C CA . HIS A 1 106 ? 34.284 55.677 1.528 1.00 17.62 567 HIS A CA 1
ATOM 718 C C . HIS A 1 106 ? 34.835 55.066 2.797 1.00 18.16 567 HIS A C 1
ATOM 719 O O . HIS A 1 106 ? 34.078 54.598 3.667 1.00 17.54 567 HIS A O 1
ATOM 726 N N . LEU A 1 107 ? 36.162 55.099 2.930 1.00 18.14 568 LEU A N 1
ATOM 727 C CA . LEU A 1 107 ? 36.794 54.640 4.165 1.00 19.75 568 LEU A CA 1
ATOM 728 C C . LEU A 1 107 ? 36.708 55.745 5.204 1.00 20.93 568 LEU A C 1
ATOM 729 O O . LEU A 1 107 ? 37.718 56.315 5.628 1.00 22.12 568 LEU A O 1
ATOM 734 N N . HIS A 1 108 ? 35.473 56.027 5.596 1.00 21.03 569 HIS A N 1
ATOM 735 C CA . HIS A 1 108 ? 35.118 57.125 6.475 1.00 20.99 569 HIS A CA 1
ATOM 736 C C . HIS A 1 108 ? 34.226 56.484 7.541 1.00 21.04 569 HIS A C 1
ATOM 737 O O . HIS A 1 108 ? 33.075 56.166 7.283 1.00 20.25 569 HIS A O 1
ATOM 744 N N . THR A 1 109 ? 34.798 56.301 8.735 1.00 20.39 570 THR A N 1
ATOM 745 C CA . THR A 1 109 ? 34.304 55.357 9.717 1.00 20.36 570 THR A CA 1
ATOM 746 C C . THR A 1 109 ? 33.328 55.958 10.735 1.00 20.06 570 THR A C 1
ATOM 747 O O . THR A 1 109 ? 33.520 57.107 11.215 1.00 20.86 570 THR A O 1
ATOM 751 N N . PRO A 1 110 ? 32.260 55.210 11.055 1.00 20.00 571 PRO A N 1
ATOM 752 C CA . PRO A 1 110 ? 31.439 55.648 12.185 1.00 19.27 571 PRO A CA 1
ATOM 753 C C . PRO A 1 110 ? 32.265 55.397 13.477 1.00 18.62 571 PRO A C 1
ATOM 754 O O . PRO A 1 110 ? 32.820 54.298 13.672 1.00 19.51 571 PRO A O 1
ATOM 758 N N . PRO A 1 111 ? 32.419 56.438 14.308 1.00 18.06 572 PRO A N 1
ATOM 759 C CA . PRO A 1 111 ? 33.328 56.398 15.470 1.00 17.48 572 PRO A CA 1
ATOM 760 C C . PRO A 1 111 ? 32.863 55.502 16.627 1.00 17.94 572 PRO A C 1
ATOM 761 O O . PRO A 1 111 ? 31.710 55.534 17.031 1.00 17.74 572 PRO A O 1
ATOM 765 N N . LEU A 1 112 ? 33.795 54.696 17.117 1.00 17.68 573 LEU A N 1
ATOM 766 C CA . LEU A 1 112 ? 33.578 53.864 18.252 1.00 17.53 573 LEU A CA 1
ATOM 767 C C . LEU A 1 112 ? 33.443 54.729 19.490 1.00 17.05 573 LEU A C 1
ATOM 768 O O . LEU A 1 112 ? 34.181 55.682 19.696 1.00 16.59 573 LEU A O 1
ATOM 781 N N . PRO A 1 114 ? 34.377 54.305 22.610 1.00 16.03 575 PRO A N 1
ATOM 782 C CA . PRO A 1 114 ? 35.623 54.508 23.342 1.00 15.36 575 PRO A CA 1
ATOM 783 C C . PRO A 1 114 ? 36.581 55.534 22.738 1.00 15.23 575 PRO A C 1
ATOM 784 O O . PRO A 1 114 ? 37.261 56.225 23.493 1.00 14.77 575 PRO A O 1
ATOM 788 N N . ALA A 1 115 ? 36.622 55.620 21.409 1.00 14.77 576 ALA A N 1
ATOM 789 C CA . ALA A 1 115 ? 37.368 56.712 20.746 1.00 14.25 576 ALA A CA 1
ATOM 790 C C . ALA A 1 115 ? 36.739 58.089 21.020 1.00 14.55 576 ALA A C 1
ATOM 791 O O . ALA A 1 115 ? 37.458 59.034 21.309 1.00 14.70 576 ALA A O 1
ATOM 793 N N . VAL A 1 116 ? 35.409 58.196 20.969 1.00 14.11 577 VAL A N 1
ATOM 794 C CA . VAL A 1 116 ? 34.746 59.475 21.271 1.00 14.45 577 VAL A CA 1
ATOM 795 C C . VAL A 1 116 ? 34.987 59.918 22.744 1.00 15.17 577 VAL A C 1
ATOM 796 O O . VAL A 1 116 ? 35.303 61.077 23.000 1.00 14.38 577 VAL A O 1
ATOM 800 N N . ALA A 1 117 ? 34.862 59.002 23.700 1.00 15.13 578 ALA A N 1
ATOM 801 C CA . ALA A 1 117 ? 35.141 59.318 25.114 1.00 14.81 578 ALA A CA 1
ATOM 802 C C . ALA A 1 117 ? 36.599 59.745 25.218 1.00 14.86 578 ALA A C 1
ATOM 803 O O . ALA A 1 117 ? 36.893 60.736 25.872 1.00 14.56 578 ALA A O 1
ATOM 805 N N . ALA A 1 118 ? 37.509 58.996 24.582 1.00 15.11 579 ALA A N 1
ATOM 806 C CA . ALA A 1 118 ? 38.946 59.326 24.616 1.00 14.25 579 ALA A CA 1
ATOM 807 C C . ALA A 1 118 ? 39.214 60.769 24.142 1.00 15.12 579 ALA A C 1
ATOM 808 O O . ALA A 1 118 ? 40.041 61.476 24.729 1.00 14.61 579 ALA A O 1
ATOM 810 N N . GLU A 1 119 ? 38.510 61.222 23.104 1.00 14.56 580 GLU A N 1
ATOM 811 C CA . GLU A 1 119 ? 38.739 62.567 22.594 1.00 14.52 580 GLU A CA 1
ATOM 812 C C . GLU A 1 119 ? 38.443 63.621 23.640 1.00 14.53 580 GLU A C 1
ATOM 813 O O . GLU A 1 119 ? 39.107 64.649 23.668 1.00 15.04 580 GLU A O 1
ATOM 819 N N . ALA A 1 120 ? 37.421 63.374 24.463 1.00 14.14 581 ALA A N 1
ATOM 820 C CA . ALA A 1 120 ? 37.063 64.289 25.571 1.00 15.02 581 ALA A CA 1
ATOM 821 C C . ALA A 1 120 ? 38.217 64.488 26.546 1.00 15.69 581 ALA A C 1
ATOM 822 O O . ALA A 1 120 ? 38.511 65.632 26.953 1.00 15.37 581 ALA A O 1
ATOM 837 N N . ILE A 1 122 ? 41.495 63.671 25.782 1.00 13.70 583 ILE A N 1
ATOM 838 C CA . ILE A 1 122 ? 42.600 64.252 25.022 1.00 13.03 583 ILE A CA 1
ATOM 839 C C . ILE A 1 122 ? 42.454 65.785 25.031 1.00 13.12 583 ILE A C 1
ATOM 840 O O . ILE A 1 122 ? 43.405 66.508 25.272 1.00 12.15 583 ILE A O 1
ATOM 845 N N . ALA A 1 123 ? 41.261 66.264 24.718 1.00 12.27 584 ALA A N 1
ATOM 846 C CA . ALA A 1 123 ? 41.020 67.705 24.549 1.00 14.32 584 ALA A CA 1
ATOM 847 C C . ALA A 1 123 ? 41.241 68.473 25.883 1.00 14.17 584 ALA A C 1
ATOM 848 O O . ALA A 1 123 ? 41.802 69.574 25.914 1.00 15.37 584 ALA A O 1
ATOM 850 N N . ALA A 1 124 ? 40.847 67.846 26.981 1.00 13.92 585 ALA A N 1
ATOM 851 C CA . ALA A 1 124 ? 40.899 68.466 28.302 1.00 14.19 585 ALA A CA 1
ATOM 852 C C . ALA A 1 124 ? 42.321 68.495 28.828 1.00 14.20 585 ALA A C 1
ATOM 853 O O . ALA A 1 124 ? 42.733 69.461 29.452 1.00 13.93 585 ALA A O 1
ATOM 855 N N . LEU A 1 125 ? 43.082 67.454 28.539 1.00 14.69 586 LEU A N 1
ATOM 856 C CA . LEU A 1 125 ? 44.487 67.416 28.966 1.00 15.00 586 LEU A CA 1
ATOM 857 C C . LEU A 1 125 ? 45.408 68.191 28.025 1.00 15.93 586 LEU A C 1
ATOM 858 O O . LEU A 1 125 ? 46.436 68.714 28.453 1.00 16.94 586 LEU A O 1
ATOM 863 N N . ASN A 1 126 ? 45.074 68.198 26.736 1.00 15.64 587 ASN A N 1
ATOM 864 C CA . ASN A 1 126 ? 45.885 68.865 25.724 1.00 15.89 587 ASN A CA 1
ATOM 865 C C . ASN A 1 126 ? 47.385 68.578 25.851 1.00 14.92 587 ASN A C 1
ATOM 866 O O . ASN A 1 126 ? 48.199 69.488 25.829 1.00 14.19 587 ASN A O 1
ATOM 871 N N . GLN A 1 127 ? 47.732 67.303 25.991 1.00 13.97 588 GLN A N 1
ATOM 872 C CA . GLN A 1 127 ? 49.141 66.872 26.001 1.00 13.94 588 GLN A CA 1
ATOM 873 C C . GLN A 1 127 ? 49.737 67.032 24.614 1.00 13.73 588 GLN A C 1
ATOM 874 O O . GLN A 1 127 ? 49.047 66.861 23.613 1.00 14.26 588 GLN A O 1
ATOM 880 N N . SER A 1 128 ? 51.009 67.409 24.592 1.00 15.06 589 SER A N 1
ATOM 881 C CA . SER A 1 128 ? 51.803 67.476 23.389 1.00 16.23 589 SER A CA 1
ATOM 882 C C . SER A 1 128 ? 52.866 66.374 23.373 1.00 15.79 589 SER A C 1
ATOM 883 O O . SER A 1 128 ? 53.763 66.348 24.220 1.00 14.66 589 SER A O 1
ATOM 894 N N . ASP A 1 130 ? 55.476 65.606 21.835 1.00 18.81 591 ASP A N 1
ATOM 895 C CA . ASP A 1 130 ? 56.871 65.733 21.433 1.00 20.02 591 ASP A CA 1
ATOM 896 C C . ASP A 1 130 ? 57.865 65.594 22.586 1.00 19.67 591 ASP A C 1
ATOM 897 O O . ASP A 1 130 ? 59.069 65.343 22.348 1.00 20.09 591 ASP A O 1
ATOM 902 N N . SER A 1 131 ? 57.399 65.757 23.829 1.00 17.42 592 SER A N 1
ATOM 903 C CA . SER A 1 131 ? 58.309 65.516 24.924 1.00 15.85 592 SER A CA 1
ATOM 904 C C . SER A 1 131 ? 57.575 65.013 26.150 1.00 15.81 592 SER A C 1
ATOM 905 O O . SER A 1 131 ? 56.395 65.303 26.337 1.00 13.16 592 SER A O 1
ATOM 908 N N . TRP A 1 132 ? 58.336 64.313 26.997 1.00 15.54 593 TRP A N 1
ATOM 909 C CA . TRP A 1 132 ? 57.782 63.748 28.227 1.00 15.29 593 TRP A CA 1
ATOM 910 C C . TRP A 1 132 ? 57.207 64.858 29.108 1.00 15.26 593 TRP A C 1
ATOM 911 O O . TRP A 1 132 ? 56.087 64.701 29.632 1.00 14.71 593 TRP A O 1
ATOM 922 N N . ASP A 1 133 ? 57.938 65.976 29.268 1.00 15.71 594 ASP A N 1
ATOM 923 C CA . ASP A 1 133 ? 57.422 67.119 30.091 1.00 15.46 594 ASP A CA 1
ATOM 924 C C . ASP A 1 133 ? 56.232 67.899 29.521 1.00 16.20 594 ASP A C 1
ATOM 925 O O . ASP A 1 133 ? 55.884 68.976 30.034 1.00 14.97 594 ASP A O 1
ATOM 930 N N . GLN A 1 134 ? 55.652 67.397 28.421 1.00 14.98 595 GLN A N 1
ATOM 931 C CA . GLN A 1 134 ? 54.396 67.914 27.863 1.00 14.95 595 GLN A CA 1
ATOM 932 C C . GLN A 1 134 ? 53.375 66.788 27.727 1.00 14.48 595 GLN A C 1
ATOM 933 O O . GLN A 1 134 ? 52.259 67.003 27.284 1.00 14.54 595 GLN A O 1
ATOM 939 N N . ALA A 1 135 ? 53.754 65.581 28.142 1.00 15.29 596 ALA A N 1
ATOM 940 C CA . ALA A 1 135 ? 52.994 64.358 27.866 1.00 14.87 596 ALA A CA 1
ATOM 941 C C . ALA A 1 135 ? 53.545 63.195 28.696 1.00 15.52 596 ALA A C 1
ATOM 942 O O . ALA A 1 135 ? 54.094 62.228 28.154 1.00 15.34 596 ALA A O 1
ATOM 944 N N . SER A 1 136 ? 53.329 63.253 30.013 1.00 14.14 597 SER A N 1
ATOM 945 C CA . SER A 1 136 ? 54.090 62.427 30.922 1.00 15.25 597 SER A CA 1
ATOM 946 C C . SER A 1 136 ? 53.553 60.996 30.916 1.00 15.30 597 SER A C 1
ATOM 947 O O . SER A 1 136 ? 54.270 60.066 30.519 1.00 16.88 597 SER A O 1
ATOM 950 N N . SER A 1 137 ? 52.288 60.835 31.302 1.00 15.04 598 SER A N 1
ATOM 951 C CA . SER A 1 137 ? 51.621 59.523 31.212 1.00 14.43 598 SER A CA 1
ATOM 952 C C . SER A 1 137 ? 51.341 59.148 29.740 1.00 14.21 598 SER A C 1
ATOM 953 O O . SER A 1 137 ? 51.376 57.962 29.375 1.00 14.71 598 SER A O 1
ATOM 956 N N . ALA A 1 138 ? 51.127 60.165 28.910 1.00 13.02 599 ALA A N 1
ATOM 957 C CA . ALA A 1 138 ? 50.735 59.972 27.508 1.00 13.71 599 ALA A CA 1
ATOM 958 C C . ALA A 1 138 ? 51.867 59.313 26.718 1.00 13.40 599 ALA A C 1
ATOM 959 O O . ALA A 1 138 ? 51.638 58.397 25.958 1.00 12.73 599 ALA A O 1
ATOM 961 N N . THR A 1 139 ? 53.106 59.724 26.990 1.00 14.22 600 THR A N 1
ATOM 962 C CA . THR A 1 139 ? 54.256 59.128 26.281 1.00 14.52 600 THR A CA 1
ATOM 963 C C . THR A 1 139 ? 54.270 57.625 26.477 1.00 13.77 600 THR A C 1
ATOM 964 O O . THR A 1 139 ? 54.483 56.878 25.529 1.00 11.70 600 THR A O 1
ATOM 968 N N . TYR A 1 140 ? 54.023 57.188 27.713 1.00 13.32 601 TYR A N 1
ATOM 969 C CA . TYR A 1 140 ? 54.079 55.769 28.009 1.00 14.70 601 TYR A CA 1
ATOM 970 C C . TYR A 1 140 ? 52.865 55.040 27.427 1.00 14.58 601 TYR A C 1
ATOM 971 O O . TYR A 1 140 ? 53.006 53.912 26.966 1.00 15.06 601 TYR A O 1
ATOM 980 N N . VAL A 1 141 ? 51.693 55.694 27.435 1.00 14.35 602 VAL A N 1
ATOM 981 C CA . VAL A 1 141 ? 50.486 55.144 26.787 1.00 14.08 602 VAL A CA 1
ATOM 982 C C . VAL A 1 141 ? 50.764 54.867 25.312 1.00 13.81 602 VAL A C 1
ATOM 983 O O . VAL A 1 141 ? 50.531 53.754 24.852 1.00 12.80 602 VAL A O 1
ATOM 987 N N . GLU A 1 142 ? 51.251 55.884 24.587 1.00 13.75 603 GLU A N 1
ATOM 988 C CA . GLU A 1 142 ? 51.630 55.710 23.175 1.00 13.53 603 GLU A CA 1
ATOM 989 C C . GLU A 1 142 ? 52.624 54.531 22.993 1.00 13.95 603 GLU A C 1
ATOM 990 O O . GLU A 1 142 ? 52.406 53.657 22.121 1.00 13.89 603 GLU A O 1
ATOM 996 N N . GLN A 1 143 ? 53.711 54.492 23.783 1.00 13.70 604 GLN A N 1
ATOM 997 C CA . GLN A 1 143 ? 54.669 53.398 23.613 1.00 14.75 604 GLN A CA 1
ATOM 998 C C . GLN A 1 143 ? 54.046 52.002 23.882 1.00 14.32 604 GLN A C 1
ATOM 999 O O . GLN A 1 143 ? 54.328 51.036 23.184 1.00 14.87 604 GLN A O 1
ATOM 1005 N N . LYS A 1 144 ? 53.213 51.920 24.901 1.00 13.81 605 LYS A N 1
ATOM 1006 C CA . LYS A 1 144 ? 52.481 50.696 25.262 1.00 14.01 605 LYS A CA 1
ATOM 1007 C C . LYS A 1 144 ? 51.657 50.194 24.051 1.00 13.82 605 LYS A C 1
ATOM 1008 O O . LYS A 1 144 ? 51.696 49.002 23.715 1.00 13.07 605 LYS A O 1
ATOM 1014 N N . VAL A 1 145 ? 50.878 51.112 23.455 1.00 14.75 606 VAL A N 1
ATOM 1015 C CA . VAL A 1 145 ? 49.999 50.779 22.319 1.00 14.84 606 VAL A CA 1
ATOM 1016 C C . VAL A 1 145 ? 50.873 50.363 21.130 1.00 15.83 606 VAL A C 1
ATOM 1017 O O . VAL A 1 145 ? 50.559 49.384 20.417 1.00 15.50 606 VAL A O 1
ATOM 1021 N N . VAL A 1 146 ? 51.972 51.104 20.919 1.00 15.67 607 VAL A N 1
ATOM 1022 C CA . VAL A 1 146 ? 52.914 50.767 19.831 1.00 14.95 607 VAL A CA 1
ATOM 1023 C C . VAL A 1 146 ? 53.481 49.345 20.026 1.00 15.40 607 VAL A C 1
ATOM 1024 O O . VAL A 1 146 ? 53.551 48.547 19.073 1.00 13.84 607 VAL A O 1
ATOM 1028 N N . ASN A 1 147 ? 53.939 49.062 21.250 1.00 14.91 608 ASN A N 1
ATOM 1029 C CA . ASN A 1 147 ? 54.494 47.745 21.580 1.00 16.48 608 ASN A CA 1
ATOM 1030 C C . ASN A 1 147 ? 53.476 46.643 21.336 1.00 15.69 608 ASN A C 1
ATOM 1031 O O . ASN A 1 147 ? 53.800 45.586 20.777 1.00 16.43 608 ASN A O 1
ATOM 1036 N N . TRP A 1 148 ? 52.236 46.909 21.743 1.00 15.74 609 TRP A N 1
ATOM 1037 C CA . TRP A 1 148 ? 51.122 45.970 21.553 1.00 15.61 609 TRP A CA 1
ATOM 1038 C C . TRP A 1 148 ? 50.927 45.713 20.040 1.00 15.32 609 TRP A C 1
ATOM 1039 O O . TRP A 1 148 ? 50.788 44.573 19.594 1.00 13.71 609 TRP A O 1
ATOM 1050 N N . LEU A 1 149 ? 50.932 46.783 19.260 1.00 13.66 610 LEU A N 1
ATOM 1051 C CA . LEU A 1 149 ? 50.709 46.671 17.812 1.00 14.93 610 LEU A CA 1
ATOM 1052 C C . LEU A 1 149 ? 51.797 45.808 17.185 1.00 14.46 610 LEU A C 1
ATOM 1053 O O . LEU A 1 149 ? 51.529 44.943 16.362 1.00 14.20 610 LEU A O 1
ATOM 1058 N N . CYS A 1 150 ? 53.030 46.063 17.573 1.00 13.95 611 CYS A N 1
ATOM 1059 C CA . CYS A 1 150 ? 54.180 45.300 17.047 1.00 15.00 611 CYS A CA 1
ATOM 1060 C C . CYS A 1 150 ? 53.992 43.799 17.305 1.00 15.81 611 CYS A C 1
ATOM 1061 O O . CYS A 1 150 ? 54.263 42.989 16.429 1.00 15.13 611 CYS A O 1
ATOM 1064 N N . ASP A 1 151 ? 53.487 43.442 18.489 1.00 17.10 612 ASP A N 1
ATOM 1065 C CA . ASP A 1 151 ? 53.066 42.048 18.797 1.00 17.44 612 ASP A CA 1
ATOM 1066 C C . ASP A 1 151 ? 52.003 41.469 17.851 1.00 17.42 612 ASP A C 1
ATOM 1067 O O . ASP A 1 151 ? 52.148 40.344 17.300 1.00 14.65 612 ASP A O 1
ATOM 1072 N N . LYS A 1 152 ? 50.963 42.267 17.634 1.00 16.37 613 LYS A N 1
ATOM 1073 C CA . LYS A 1 152 ? 49.814 41.844 16.863 1.00 16.69 613 LYS A CA 1
ATOM 1074 C C . LYS A 1 152 ? 50.221 41.531 15.432 1.00 17.01 613 LYS A C 1
ATOM 1075 O O . LYS A 1 152 ? 49.689 40.582 14.838 1.00 18.26 613 LYS A O 1
ATOM 1081 N N . TYR A 1 153 ? 51.202 42.275 14.908 1.00 16.31 614 TYR A N 1
ATOM 1082 C CA . TYR A 1 153 ? 51.687 42.069 13.530 1.00 16.10 614 TYR A CA 1
ATOM 1083 C C . TYR A 1 153 ? 52.875 41.092 13.491 1.00 16.65 614 TYR A C 1
ATOM 1084 O O . TYR A 1 153 ? 53.470 40.885 12.418 1.00 17.68 614 TYR A O 1
ATOM 1093 N N . ASP A 1 154 ? 53.234 40.528 14.649 1.00 15.65 615 ASP A N 1
ATOM 1094 C CA . ASP A 1 154 ? 54.279 39.470 14.741 1.00 16.24 615 ASP A CA 1
ATOM 1095 C C . ASP A 1 154 ? 55.667 39.958 14.278 1.00 16.50 615 ASP A C 1
ATOM 1096 O O . ASP A 1 154 ? 56.439 39.207 13.681 1.00 15.62 615 ASP A O 1
ATOM 1101 N N . LEU A 1 155 ? 55.990 41.225 14.560 1.00 15.87 616 LEU A N 1
ATOM 1102 C CA . LEU A 1 155 ? 57.249 41.810 14.142 1.00 17.39 616 LEU A CA 1
ATOM 1103 C C . LEU A 1 155 ? 58.398 41.358 15.046 1.00 18.88 616 LEU A C 1
ATOM 1104 O O . LEU A 1 155 ? 58.149 40.820 16.130 1.00 20.61 616 LEU A O 1
ATOM 1109 N N . SER A 1 156 ? 59.639 41.547 14.582 1.00 21.64 617 SER A N 1
ATOM 1110 C CA . SER A 1 156 ? 60.875 41.121 15.302 1.00 23.28 617 SER A CA 1
ATOM 1111 C C . SER A 1 156 ? 61.105 41.804 16.645 1.00 23.62 617 SER A C 1
ATOM 1112 O O . SER A 1 156 ? 60.418 42.788 17.008 1.00 22.36 617 SER A O 1
ATOM 1115 N N . GLU A 1 157 ? 62.112 41.300 17.369 1.00 23.60 618 GLU A N 1
ATOM 1116 C CA . GLU A 1 157 ? 62.499 41.877 18.655 1.00 23.76 618 GLU A CA 1
ATOM 1117 C C . GLU A 1 157 ? 62.891 43.355 18.524 1.00 22.65 618 GLU A C 1
ATOM 1118 O O . GLU A 1 157 ? 62.718 44.133 19.451 1.00 21.99 618 GLU A O 1
ATOM 1124 N N . LYS A 1 158 ? 63.356 43.742 17.342 1.00 21.41 619 LYS A N 1
ATOM 1125 C CA . LYS A 1 158 ? 63.820 45.116 17.117 1.00 21.19 619 LYS A CA 1
ATOM 1126 C C . LYS A 1 158 ? 62.754 46.124 16.684 1.00 20.10 619 LYS A C 1
ATOM 1127 O O . LYS A 1 158 ? 63.084 47.298 16.416 1.00 21.16 619 LYS A O 1
ATOM 1133 N N . ALA A 1 159 ? 61.492 45.697 16.637 1.00 17.59 620 ALA A N 1
ATOM 1134 C CA . ALA A 1 159 ? 60.465 46.518 16.013 1.00 17.00 620 ALA A CA 1
ATOM 1135 C C . ALA A 1 159 ? 60.089 47.712 16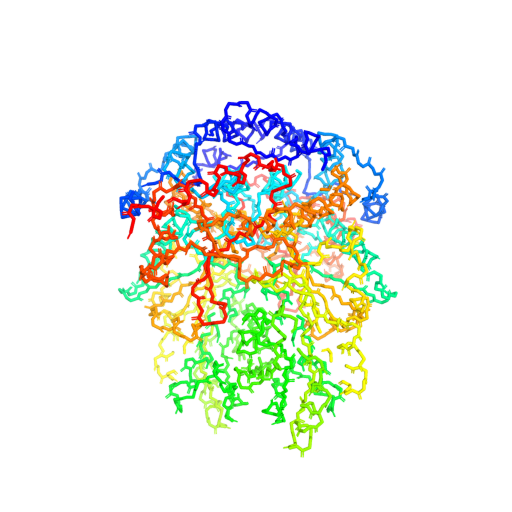.906 1.00 16.62 620 ALA A C 1
ATOM 1136 O O . ALA A 1 159 ? 60.329 47.688 18.132 1.00 17.01 620 ALA A O 1
ATOM 1138 N N . ASP A 1 160 ? 59.538 48.751 16.288 1.00 16.34 621 ASP A N 1
ATOM 1139 C CA . ASP A 1 160 ? 59.017 49.914 17.023 1.00 16.61 621 ASP A CA 1
ATOM 1140 C C . ASP A 1 160 ? 58.058 50.638 16.090 1.00 16.57 621 ASP A C 1
ATOM 1141 O O . ASP A 1 160 ? 57.829 50.182 14.967 1.00 15.86 621 ASP A O 1
ATOM 1146 N N . GLY A 1 161 ? 57.475 51.751 16.546 1.00 16.75 622 GLY A N 1
ATOM 1147 C CA . GLY A 1 161 ? 56.533 52.476 15.741 1.00 17.36 622 GLY A CA 1
ATOM 1148 C C . GLY A 1 161 ? 56.322 53.849 16.339 1.00 18.77 622 GLY A C 1
ATOM 1149 O O . GLY A 1 161 ? 56.870 54.162 17.408 1.00 17.15 622 GLY A O 1
ATOM 1150 N N . ILE A 1 162 ? 55.536 54.668 15.654 1.00 19.03 623 ILE A N 1
ATOM 1151 C CA . ILE A 1 162 ? 55.074 55.930 16.212 1.00 21.38 623 ILE A CA 1
ATOM 1152 C C . ILE A 1 162 ? 53.751 56.267 15.593 1.00 21.61 623 ILE A C 1
ATOM 1153 O O . ILE A 1 162 ? 53.500 55.966 14.413 1.00 24.03 623 ILE A O 1
ATOM 1158 N N . PHE A 1 163 ? 52.953 57.013 16.335 1.00 20.84 624 PHE A N 1
ATOM 1159 C CA . PHE A 1 163 ? 51.660 57.412 15.829 1.00 20.00 624 PHE A CA 1
ATOM 1160 C C . PHE A 1 163 ? 51.828 58.586 14.897 1.00 20.33 624 PHE A C 1
ATOM 1161 O O . PHE A 1 163 ? 52.679 59.433 15.123 1.00 21.06 624 PHE A O 1
ATOM 1169 N N . THR A 1 164 ? 51.031 58.599 13.843 1.00 20.20 625 THR A N 1
ATOM 1170 C CA . THR A 1 164 ? 51.089 59.619 12.804 1.00 21.26 625 THR A CA 1
ATOM 1171 C C . THR A 1 164 ? 49.656 60.189 12.607 1.00 22.18 625 THR A C 1
ATOM 1172 O O . THR A 1 164 ? 48.686 59.703 13.205 1.00 21.39 625 THR A O 1
ATOM 1176 N N . SER A 1 165 ? 49.518 61.194 11.755 1.00 22.99 626 SER A N 1
ATOM 1177 C CA . SER A 1 165 ? 48.188 61.715 11.402 1.00 23.33 626 SER A CA 1
ATOM 1178 C C . SER A 1 165 ? 47.309 60.780 10.536 1.00 23.97 626 SER A C 1
ATOM 1179 O O . SER A 1 165 ? 46.109 61.037 10.359 1.00 23.31 626 SER A O 1
ATOM 1182 N N . GLY A 1 166 ? 47.880 59.712 9.996 1.00 22.10 627 GLY A N 1
ATOM 1183 C CA . GLY A 1 166 ? 47.074 58.727 9.293 1.00 23.24 627 GLY A CA 1
ATOM 1184 C C . GLY A 1 166 ? 47.839 58.162 8.118 1.00 22.92 627 GLY A C 1
ATOM 1185 O O . GLY A 1 166 ? 49.047 58.369 8.026 1.00 22.47 627 GLY A O 1
ATOM 1186 N N . GLY A 1 167 ? 47.116 57.461 7.241 1.00 22.63 628 GLY A N 1
ATOM 1187 C CA . GLY A 1 167 ? 47.708 56.642 6.195 1.00 21.82 628 GLY A CA 1
ATOM 1188 C C . GLY A 1 167 ? 48.604 57.427 5.258 1.00 21.99 628 GLY A C 1
ATOM 1189 O O . GLY A 1 167 ? 49.589 56.873 4.765 1.00 21.67 628 GLY A O 1
ATOM 1190 N N . THR A 1 168 ? 48.281 58.698 5.006 1.00 20.85 629 THR A N 1
ATOM 1191 C CA . THR A 1 168 ? 49.105 59.498 4.071 1.00 22.00 629 THR A CA 1
ATOM 1192 C C . THR A 1 168 ? 50.469 59.778 4.674 1.00 21.90 629 THR A C 1
ATOM 1193 O O . THR A 1 168 ? 51.500 59.540 4.043 1.00 22.86 629 THR A O 1
ATOM 1197 N N . GLN A 1 169 ? 50.462 60.273 5.908 1.00 20.41 630 GLN A N 1
ATOM 1198 C CA . GLN A 1 169 ? 51.709 60.582 6.562 1.00 21.27 630 GLN A CA 1
ATOM 1199 C C . GLN A 1 169 ? 52.506 59.293 6.796 1.00 20.30 630 GLN A C 1
ATOM 1200 O O . GLN A 1 169 ? 53.755 59.288 6.737 1.00 18.41 630 GLN A O 1
ATOM 1206 N N . SER A 1 170 ? 51.803 58.204 7.113 1.00 18.60 631 SER A N 1
ATOM 1207 C CA . SER A 1 170 ? 52.498 56.954 7.350 1.00 17.61 631 SER A CA 1
ATOM 1208 C C . SER A 1 170 ? 53.153 56.453 6.063 1.00 15.68 631 SER A C 1
ATOM 1209 O O . SER A 1 170 ? 54.329 56.097 6.094 1.00 15.67 631 SER A O 1
ATOM 1212 N N . ASN A 1 171 ? 52.411 56.453 4.949 1.00 11.36 632 ASN A N 1
ATOM 1213 C CA . ASN A 1 171 ? 53.004 56.118 3.639 1.00 11.59 632 ASN A CA 1
ATOM 1214 C C . ASN A 1 171 ? 54.238 56.927 3.280 1.00 11.62 632 ASN A C 1
ATOM 1215 O O . ASN A 1 171 ? 55.255 56.372 2.921 1.00 8.96 632 ASN A O 1
ATOM 1220 N N . GLN A 1 172 ? 54.138 58.243 3.450 1.00 11.21 633 GLN A N 1
ATOM 1221 C CA . GLN A 1 172 ? 55.202 59.149 3.124 1.00 13.46 633 GLN A CA 1
ATOM 1222 C C . GLN A 1 172 ? 56.413 58.838 4.020 1.00 11.76 633 GLN A C 1
ATOM 1223 O O . GLN A 1 172 ? 57.524 58.768 3.536 1.00 10.50 633 GLN A O 1
ATOM 1242 N N . GLY A 1 174 ? 57.152 55.918 5.688 1.00 8.28 635 GLY A N 1
ATOM 1243 C CA . GLY A 1 174 ? 57.708 54.592 5.350 1.00 6.60 635 GLY A CA 1
ATOM 1244 C C . GLY A 1 174 ? 58.611 54.708 4.120 1.00 7.20 635 GLY A C 1
ATOM 1245 O O . GLY A 1 174 ? 59.738 54.201 4.109 1.00 6.34 635 GLY A O 1
ATOM 1246 N N . LEU A 1 175 ? 58.133 55.385 3.087 1.00 7.63 636 LEU A N 1
ATOM 1247 C CA . LEU A 1 175 ? 58.901 55.511 1.854 1.00 8.03 636 LEU A CA 1
ATOM 1248 C C . LEU A 1 175 ? 60.072 56.480 1.959 1.00 8.74 636 LEU A C 1
ATOM 1249 O O . LEU A 1 175 ? 61.096 56.281 1.298 1.00 9.54 636 LEU A O 1
ATOM 1262 N N . LEU A 1 177 ? 61.776 56.777 4.768 1.00 8.80 638 LEU A N 1
ATOM 1263 C CA . LEU A 1 177 ? 62.794 55.925 5.450 1.00 8.51 638 LEU A CA 1
ATOM 1264 C C . LEU A 1 177 ? 63.494 55.055 4.416 1.00 7.98 638 LEU A C 1
ATOM 1265 O O . LEU A 1 177 ? 64.714 54.923 4.434 1.00 7.61 638 LEU A O 1
ATOM 1270 N N . ALA A 1 178 ? 62.718 54.508 3.488 1.00 7.74 639 ALA A N 1
ATOM 1271 C CA . ALA A 1 178 ? 63.293 53.640 2.431 1.00 9.46 639 ALA A CA 1
ATOM 1272 C C . ALA A 1 178 ? 64.293 54.413 1.573 1.00 9.79 639 ALA A C 1
ATOM 1273 O O . ALA A 1 178 ? 65.326 53.887 1.235 1.00 9.57 639 ALA A O 1
ATOM 1275 N N . ARG A 1 179 ? 63.929 55.642 1.232 1.00 10.24 640 ARG A N 1
ATOM 1276 C CA . ARG A 1 179 ? 64.749 56.531 0.423 1.00 10.29 640 ARG A CA 1
ATOM 1277 C C . ARG A 1 179 ? 66.116 56.737 1.110 1.00 10.10 640 ARG A C 1
ATOM 1278 O O . ARG A 1 179 ? 67.144 56.504 0.495 1.00 11.78 640 ARG A O 1
ATOM 1286 N N . ASP A 1 180 ? 66.124 57.089 2.392 1.00 11.17 641 ASP A N 1
ATOM 1287 C CA . ASP A 1 180 ? 67.372 57.341 3.116 1.00 10.32 641 ASP A CA 1
ATOM 1288 C C . ASP A 1 180 ? 68.121 56.008 3.319 1.00 11.80 641 ASP A C 1
ATOM 1289 O O . ASP A 1 180 ? 69.370 55.958 3.297 1.00 12.09 641 ASP A O 1
ATOM 1294 N N . TRP A 1 181 ? 67.366 54.928 3.512 1.00 12.02 642 TRP A N 1
ATOM 1295 C CA . TRP A 1 181 ? 67.954 53.597 3.782 1.00 12.73 642 TRP A CA 1
ATOM 1296 C C . TRP A 1 181 ? 68.808 53.168 2.566 1.00 13.30 642 TRP A C 1
ATOM 1297 O O . TRP A 1 181 ? 69.952 52.683 2.717 1.00 12.58 642 TRP A O 1
ATOM 1308 N N . ILE A 1 182 ? 68.267 53.370 1.365 1.00 11.55 643 ILE A N 1
ATOM 1309 C CA . ILE A 1 182 ? 68.952 52.844 0.191 1.00 11.69 643 ILE A CA 1
ATOM 1310 C C . ILE A 1 182 ? 70.205 53.683 -0.097 1.00 12.40 643 ILE A C 1
ATOM 1311 O O . ILE A 1 182 ? 71.214 53.087 -0.473 1.00 11.62 643 ILE A O 1
ATOM 1316 N N . ALA A 1 183 ? 70.129 55.028 0.052 1.00 11.74 644 ALA A N 1
ATOM 1317 C CA . ALA A 1 183 ? 71.345 55.861 -0.116 1.00 11.48 644 ALA A CA 1
ATOM 1318 C C . ALA A 1 183 ? 72.405 55.489 0.909 1.00 12.72 644 ALA A C 1
ATOM 1319 O O . ALA A 1 183 ? 73.633 55.498 0.615 1.00 13.54 644 ALA A O 1
ATOM 1321 N N . ASP A 1 184 ? 71.971 55.168 2.126 1.00 12.11 645 ASP A N 1
ATOM 1322 C CA . ASP A 1 184 ? 72.944 54.759 3.164 1.00 14.31 645 ASP A CA 1
ATOM 1323 C C . ASP A 1 184 ? 73.572 53.414 2.775 1.00 14.79 645 ASP A C 1
ATOM 1324 O O . ASP A 1 184 ? 74.784 53.197 2.900 1.00 15.88 645 ASP A O 1
ATOM 1329 N N . LYS A 1 185 ? 72.743 52.503 2.298 1.00 15.84 646 LYS A N 1
ATOM 1330 C CA . LYS A 1 185 ? 73.240 51.166 1.910 1.00 16.97 646 LYS A CA 1
ATOM 1331 C C . LYS A 1 185 ? 74.181 51.238 0.686 1.00 16.87 646 LYS A C 1
ATOM 1332 O O . LYS A 1 185 ? 75.284 50.688 0.730 1.00 16.08 646 LYS A O 1
ATOM 1338 N N . LEU A 1 186 ? 73.773 51.928 -0.380 1.00 15.79 647 LEU A N 1
ATOM 1339 C CA . LEU A 1 186 ? 74.593 51.957 -1.620 1.00 16.13 647 LEU A CA 1
ATOM 1340 C C . LEU A 1 186 ? 75.934 52.730 -1.521 1.00 17.10 647 LEU A C 1
ATOM 1341 O O . LEU A 1 186 ? 76.956 52.295 -2.085 1.00 15.40 647 LEU A O 1
ATOM 1346 N N . SER A 1 187 ? 75.943 53.870 -0.824 1.00 16.24 648 SER A N 1
ATOM 1347 C CA . SER A 1 187 ? 77.107 54.746 -0.833 1.00 16.02 648 SER A CA 1
ATOM 1348 C C . SER A 1 187 ? 77.363 55.430 0.515 1.00 15.07 648 SER A C 1
ATOM 1349 O O . SER A 1 187 ? 78.118 56.422 0.599 1.00 15.09 648 SER A O 1
ATOM 1352 N N . GLY A 1 188 ? 76.747 54.902 1.571 1.00 14.07 649 GLY A N 1
ATOM 1353 C CA . GLY A 1 188 ? 76.875 55.493 2.908 1.00 14.17 649 GLY A CA 1
ATOM 1354 C C . GLY A 1 188 ? 76.540 56.991 2.905 1.00 14.64 649 GLY A C 1
ATOM 1355 O O . GLY A 1 188 ? 77.165 57.792 3.604 1.00 13.96 649 GLY A O 1
ATOM 1356 N N . HIS A 1 189 ? 75.539 57.378 2.113 1.00 13.81 650 HIS A N 1
ATOM 1357 C CA . HIS A 1 189 ? 75.265 58.771 1.876 1.00 14.69 650 HIS A CA 1
ATOM 1358 C C . HIS A 1 189 ? 74.093 59.204 2.769 1.00 15.34 650 HIS A C 1
ATOM 1359 O O . HIS A 1 189 ? 72.989 58.599 2.656 1.00 15.93 650 HIS A O 1
ATOM 1366 N N . SER A 1 190 ? 74.321 60.208 3.636 1.00 14.37 651 SER A N 1
ATOM 1367 C CA . SER A 1 190 ? 73.253 60.769 4.463 1.00 13.35 651 SER A CA 1
ATOM 1368 C C . SER A 1 190 ? 72.380 61.759 3.664 1.00 12.58 651 SER A C 1
ATOM 1369 O O . SER A 1 190 ? 72.787 62.902 3.410 1.00 11.49 651 SER A O 1
ATOM 1372 N N . ILE A 1 191 ? 71.209 61.303 3.239 1.00 11.64 652 ILE A N 1
ATOM 1373 C CA . ILE A 1 191 ? 70.224 62.235 2.627 1.00 11.48 652 ILE A CA 1
ATOM 1374 C C . ILE A 1 191 ? 69.801 63.323 3.635 1.00 10.76 652 ILE A C 1
ATOM 1375 O O . ILE A 1 191 ? 69.713 64.520 3.296 1.00 8.71 652 ILE A O 1
ATOM 1380 N N . GLN A 1 192 ? 69.679 62.941 4.911 1.00 10.49 653 GLN A N 1
ATOM 1381 C CA . GLN A 1 192 ? 69.410 63.907 5.939 1.00 11.11 653 GLN A CA 1
ATOM 1382 C C . GLN A 1 192 ? 70.377 65.100 5.890 1.00 12.02 653 GLN A C 1
ATOM 1383 O O . GLN A 1 192 ? 69.940 66.261 5.941 1.00 10.41 653 GLN A O 1
ATOM 1389 N N . LYS A 1 193 ? 71.681 64.812 5.822 1.00 12.00 654 LYS A N 1
ATOM 1390 C CA . LYS A 1 193 ? 72.713 65.861 5.869 1.00 15.11 654 LYS A CA 1
ATOM 1391 C C . LYS A 1 193 ? 72.979 66.507 4.518 1.00 14.04 654 LYS A C 1
ATOM 1392 O O . LYS A 1 193 ? 73.182 67.739 4.449 1.00 13.05 654 LYS A O 1
ATOM 1398 N N . LEU A 1 194 ? 72.981 65.680 3.462 1.00 13.28 655 LEU A N 1
ATOM 1399 C CA . LEU A 1 194 ? 73.482 66.082 2.146 1.00 14.59 655 LEU A CA 1
ATOM 1400 C C . LEU A 1 194 ? 72.439 66.277 1.033 1.00 14.06 655 LEU A C 1
ATOM 1401 O O . LEU A 1 194 ? 72.764 66.772 -0.058 1.00 14.61 655 LEU A O 1
ATOM 1406 N N . GLY A 1 195 ? 71.204 65.849 1.281 1.00 12.99 656 GLY A N 1
ATOM 1407 C CA . GLY A 1 195 ? 70.197 65.791 0.199 1.00 12.46 656 GLY A CA 1
ATOM 1408 C C . GLY A 1 195 ? 70.336 64.560 -0.682 1.00 12.37 656 GLY A C 1
ATOM 1409 O O . GLY A 1 195 ? 71.137 63.643 -0.416 1.00 12.50 656 GLY A O 1
ATOM 1410 N N . LEU A 1 196 ? 69.556 64.509 -1.752 1.00 12.45 657 LEU A N 1
ATOM 1411 C CA . LEU A 1 196 ? 69.583 63.293 -2.575 1.00 13.05 657 LEU A CA 1
ATOM 1412 C C . LEU A 1 196 ? 70.975 63.045 -3.176 1.00 13.55 657 LEU A C 1
ATOM 1413 O O . LEU A 1 196 ? 71.603 63.982 -3.637 1.00 15.09 657 LEU A O 1
ATOM 1418 N N . PRO A 1 197 ? 71.400 61.784 -3.264 1.00 15.57 658 PRO A N 1
ATOM 1419 C CA . PRO A 1 197 ? 72.636 61.395 -3.986 1.00 15.92 658 PRO A CA 1
ATOM 1420 C C . PRO A 1 197 ? 72.528 61.659 -5.509 1.00 16.25 658 PRO A C 1
ATOM 1421 O O . PRO A 1 197 ? 71.402 61.794 -6.036 1.00 15.38 658 PRO A O 1
ATOM 1425 N N . ASP A 1 198 ? 73.653 61.719 -6.228 1.00 17.77 659 ASP A N 1
ATOM 1426 C CA . ASP A 1 198 ? 73.599 61.957 -7.704 1.00 19.32 659 ASP A CA 1
ATOM 1427 C C . ASP A 1 198 ? 72.887 60.860 -8.500 1.00 18.77 659 ASP A C 1
ATOM 1428 O O . ASP A 1 198 ? 72.364 61.112 -9.575 1.00 19.35 659 ASP A O 1
ATOM 1433 N N . TYR A 1 199 ? 72.830 59.647 -7.955 1.00 17.91 660 TYR A N 1
ATOM 1434 C CA . TYR A 1 199 ? 72.099 58.577 -8.603 1.00 16.81 660 TYR A CA 1
ATOM 1435 C C . TYR A 1 199 ? 70.597 58.556 -8.283 1.00 15.99 660 TYR A C 1
ATOM 1436 O O . TYR A 1 199 ? 69.893 57.635 -8.680 1.00 16.29 660 TYR A O 1
ATOM 1445 N N . ALA A 1 200 ? 70.088 59.574 -7.583 1.00 16.20 661 ALA A N 1
ATOM 1446 C CA . ALA A 1 200 ? 68.651 59.588 -7.202 1.00 15.80 661 ALA A CA 1
ATOM 1447 C C . ALA A 1 200 ? 67.690 59.433 -8.391 1.00 15.26 661 ALA A C 1
ATOM 1448 O O . ALA A 1 200 ? 66.568 58.937 -8.231 1.00 14.28 661 ALA A O 1
ATOM 1450 N N . ASP A 1 201 ? 68.103 59.936 -9.552 1.00 14.17 662 ASP A N 1
ATOM 1451 C CA . ASP A 1 201 ? 67.245 59.933 -10.751 1.00 15.02 662 ASP A CA 1
ATOM 1452 C C . ASP A 1 201 ? 66.937 58.497 -11.209 1.00 13.52 662 ASP A C 1
ATOM 1453 O O . ASP A 1 201 ? 66.015 58.251 -11.981 1.00 13.54 662 ASP A O 1
ATOM 1458 N N . LYS A 1 202 ? 67.749 57.565 -10.731 1.00 13.47 663 LYS A N 1
ATOM 1459 C CA . LYS A 1 202 ? 67.579 56.163 -11.061 1.00 13.14 663 LYS A CA 1
ATOM 1460 C C . LYS A 1 202 ? 66.662 55.422 -10.097 1.00 12.11 663 LYS A C 1
ATOM 1461 O O . LYS A 1 202 ? 66.232 54.324 -10.412 1.00 10.59 663 LYS A O 1
ATOM 1467 N N . LEU A 1 203 ? 66.457 55.979 -8.905 1.00 11.22 664 LEU A N 1
ATOM 1468 C CA . LEU A 1 203 ? 65.715 55.269 -7.870 1.00 11.39 664 LEU A CA 1
ATOM 1469 C C . LEU A 1 203 ? 64.266 55.054 -8.293 1.00 10.67 664 LEU A C 1
ATOM 1470 O O . LEU A 1 203 ? 63.633 55.943 -8.918 1.00 12.37 664 LEU A O 1
ATOM 1475 N N . ARG A 1 204 ? 63.744 53.875 -7.979 1.00 10.89 665 ARG A N 1
ATOM 1476 C CA . ARG A 1 204 ? 62.378 53.537 -8.381 1.00 10.48 665 ARG A CA 1
ATOM 1477 C C . ARG A 1 204 ? 61.634 52.842 -7.242 1.00 10.27 665 ARG A C 1
ATOM 1478 O O . ARG A 1 204 ? 62.192 51.967 -6.566 1.00 10.00 665 ARG A O 1
ATOM 1486 N N . ILE A 1 205 ? 60.370 53.234 -7.077 1.00 9.38 666 ILE A N 1
ATOM 1487 C CA . ILE A 1 205 ? 59.464 52.591 -6.145 1.00 9.99 666 ILE A CA 1
ATOM 1488 C C . ILE A 1 205 ? 58.470 51.773 -6.993 1.00 9.19 666 ILE A C 1
ATOM 1489 O O . ILE A 1 205 ? 57.822 52.284 -7.930 1.00 8.51 666 ILE A O 1
ATOM 1494 N N . VAL A 1 206 ? 58.377 50.495 -6.675 1.00 8.59 667 VAL A N 1
ATOM 1495 C CA . VAL A 1 206 ? 57.516 49.591 -7.406 1.00 9.31 667 VAL A CA 1
ATOM 1496 C C . VAL A 1 206 ? 56.167 49.485 -6.665 1.00 9.73 667 VAL A C 1
ATOM 1497 O O . VAL A 1 206 ? 56.126 49.301 -5.433 1.00 9.98 667 VAL A O 1
ATOM 1501 N N . CYS A 1 207 ? 55.069 49.662 -7.390 1.00 10.75 668 CYS A N 1
ATOM 1502 C CA . CYS A 1 207 ? 53.732 49.471 -6.818 1.00 12.72 668 CYS A CA 1
ATOM 1503 C C . CYS A 1 207 ? 52.759 48.981 -7.903 1.00 13.80 668 CYS A C 1
ATOM 1504 O O . CYS A 1 207 ? 53.134 48.850 -9.066 1.00 14.65 668 CYS A O 1
ATOM 1507 N N . SER A 1 208 ? 51.533 48.678 -7.515 1.00 14.97 669 SER A N 1
ATOM 1508 C CA . SER A 1 208 ? 50.555 48.183 -8.483 1.00 16.79 669 SER A CA 1
ATOM 1509 C C . SER A 1 208 ? 49.781 49.376 -9.010 1.00 17.87 669 SER A C 1
ATOM 1510 O O . SER A 1 208 ? 49.804 50.460 -8.420 1.00 16.96 669 SER A O 1
ATOM 1513 N N . LYS A 1 209 ? 49.095 49.181 -10.131 1.00 20.14 670 LYS A N 1
ATOM 1514 C CA . LYS A 1 209 ? 48.173 50.185 -10.645 1.00 21.43 670 LYS A CA 1
ATOM 1515 C C . LYS A 1 209 ? 47.036 50.544 -9.674 1.00 22.28 670 LYS A C 1
ATOM 1516 O O . LYS A 1 209 ? 46.419 51.615 -9.798 1.00 22.44 670 LYS A O 1
ATOM 1522 N N . LYS A 1 210 ? 46.753 49.660 -8.715 1.00 22.28 671 LYS A N 1
ATOM 1523 C CA . LYS A 1 210 ? 45.692 49.927 -7.743 1.00 23.64 671 LYS A CA 1
ATOM 1524 C C . LYS A 1 210 ? 46.192 50.422 -6.358 1.00 24.72 671 LYS A C 1
ATOM 1525 O O . LYS A 1 210 ? 45.385 50.487 -5.413 1.00 25.28 671 LYS A O 1
ATOM 1531 N N . SER A 1 211 ? 47.490 50.764 -6.230 1.00 24.49 672 SER A N 1
ATOM 1532 C CA . SER A 1 211 ? 48.031 51.233 -4.953 1.00 25.95 672 SER A CA 1
ATOM 1533 C C . SER A 1 211 ? 47.446 52.622 -4.711 1.00 26.87 672 SER A C 1
ATOM 1534 O O . SER A 1 211 ? 46.991 53.264 -5.659 1.00 26.94 672 SER A O 1
ATOM 1537 N N . HIS A 1 212 ? 47.459 53.077 -3.453 1.00 27.86 673 HIS A N 1
ATOM 1538 C CA . HIS A 1 212 ? 46.976 54.429 -3.127 1.00 28.36 673 HIS A CA 1
ATOM 1539 C C . HIS A 1 212 ? 47.872 55.524 -3.728 1.00 28.00 673 HIS A C 1
ATOM 1540 O O . HIS A 1 212 ? 49.086 55.388 -3.755 1.00 26.86 673 HIS A O 1
ATOM 1547 N N . PHE A 1 213 ? 47.250 56.589 -4.238 1.00 28.10 674 PHE A N 1
ATOM 1548 C CA A PHE A 1 213 ? 48.009 57.601 -4.975 0.60 28.23 674 PHE A CA 1
ATOM 1549 C CA B PHE A 1 213 ? 47.940 57.655 -4.951 0.40 27.64 674 PHE A CA 1
ATOM 1550 C C . PHE A 1 213 ? 48.939 58.392 -4.065 1.00 27.95 674 PHE A C 1
ATOM 1551 O O . PHE A 1 213 ? 49.725 59.198 -4.547 1.00 27.73 674 PHE A O 1
ATOM 1566 N N . THR A 1 214 ? 48.880 58.139 -2.751 1.00 26.92 675 THR A N 1
ATOM 1567 C CA . THR A 1 214 ? 49.884 58.717 -1.864 1.00 26.28 675 THR A CA 1
ATOM 1568 C C . THR A 1 214 ? 51.278 58.103 -2.133 1.00 25.51 675 THR A C 1
ATOM 1569 O O . THR A 1 214 ? 52.264 58.580 -1.564 1.00 26.92 675 THR A O 1
ATOM 1573 N N . VAL A 1 215 ? 51.376 57.074 -2.979 1.00 23.86 676 VAL A N 1
ATOM 1574 C CA . VAL A 1 215 ? 52.730 56.597 -3.412 1.00 21.51 676 VAL A CA 1
ATOM 1575 C C . VAL A 1 215 ? 53.373 57.621 -4.355 1.00 19.90 676 VAL A C 1
ATOM 1576 O O . VAL A 1 215 ? 54.491 58.048 -4.139 1.00 18.47 676 VAL A O 1
ATOM 1580 N N . GLN A 1 216 ? 52.663 57.981 -5.423 1.00 19.04 677 GLN A N 1
ATOM 1581 C CA . GLN A 1 216 ? 53.110 59.028 -6.333 1.00 18.41 677 GLN A CA 1
ATOM 1582 C C . GLN A 1 216 ? 53.287 60.349 -5.550 1.00 17.36 677 GLN A C 1
ATOM 1583 O O . GLN A 1 216 ? 54.288 61.034 -5.704 1.00 15.41 677 GLN A O 1
ATOM 1589 N N . LYS A 1 217 ? 52.318 60.677 -4.686 1.00 16.05 678 LYS A N 1
ATOM 1590 C CA . LYS A 1 217 ? 52.356 61.974 -3.971 1.00 16.02 678 LYS A CA 1
ATOM 1591 C C . LYS A 1 217 ? 53.540 61.955 -3.003 1.00 15.29 678 LYS A C 1
ATOM 1592 O O . LYS A 1 217 ? 54.226 62.960 -2.834 1.00 16.00 678 LYS A O 1
ATOM 1598 N N . SER A 1 218 ? 53.792 60.793 -2.413 1.00 13.89 679 SER A N 1
ATOM 1599 C CA . SER A 1 218 ? 54.924 60.624 -1.500 1.00 14.57 679 SER A CA 1
ATOM 1600 C C . SER A 1 218 ? 56.215 60.842 -2.266 1.00 13.00 679 SER A C 1
ATOM 1601 O O . SER A 1 218 ? 57.091 61.571 -1.823 1.00 13.09 679 SER A O 1
ATOM 1604 N N . ALA A 1 219 ? 56.314 60.236 -3.448 1.00 12.07 680 ALA A N 1
ATOM 1605 C CA . ALA A 1 219 ? 57.515 60.401 -4.264 1.00 11.40 680 ALA A CA 1
ATOM 1606 C C . ALA A 1 219 ? 57.764 61.870 -4.636 1.00 9.81 680 ALA A C 1
ATOM 1607 O O . ALA A 1 219 ? 58.912 62.347 -4.612 1.00 10.49 680 ALA A O 1
ATOM 1609 N N . SER A 1 220 ? 56.704 62.583 -5.010 1.00 10.60 681 SER A N 1
ATOM 1610 C CA . SER A 1 220 ? 56.790 64.018 -5.340 1.00 10.68 681 SER A CA 1
ATOM 1611 C C . SER A 1 220 ? 57.259 64.845 -4.112 1.00 11.43 681 SER A C 1
ATOM 1612 O O . SER A 1 220 ? 58.106 65.718 -4.209 1.00 9.94 681 SER A O 1
ATOM 1615 N N . TRP A 1 221 ? 56.704 64.535 -2.947 1.00 11.15 682 TRP A N 1
ATOM 1616 C CA . TRP A 1 221 ? 57.074 65.286 -1.770 1.00 12.68 682 TRP A CA 1
ATOM 1617 C C . TRP A 1 221 ? 58.553 65.109 -1.413 1.00 11.48 682 TRP A C 1
ATOM 1618 O O . TRP A 1 221 ? 59.231 66.098 -1.103 1.00 11.61 682 TRP A O 1
ATOM 1637 N N . GLY A 1 223 ? 61.115 64.388 -3.236 1.00 9.49 684 GLY A N 1
ATOM 1638 C CA . GLY A 1 223 ? 62.096 64.877 -4.207 1.00 9.79 684 GLY A CA 1
ATOM 1639 C C . GLY A 1 223 ? 62.371 63.925 -5.390 1.00 10.81 684 GLY A C 1
ATOM 1640 O O . GLY A 1 223 ? 63.206 64.241 -6.228 1.00 10.71 684 GLY A O 1
ATOM 1641 N N . LEU A 1 224 ? 61.677 62.786 -5.467 1.00 9.89 685 LEU A N 1
ATOM 1642 C CA . LEU A 1 224 ? 61.942 61.805 -6.519 1.00 11.12 685 LEU A CA 1
ATOM 1643 C C . LEU A 1 224 ? 61.055 61.996 -7.732 1.00 11.57 685 LEU A C 1
ATOM 1644 O O . LEU A 1 224 ? 61.456 61.625 -8.856 1.00 13.00 685 LEU A O 1
ATOM 1649 N N . GLY A 1 225 ? 59.864 62.543 -7.505 1.00 10.93 686 GLY A N 1
ATOM 1650 C CA . GLY A 1 225 ? 58.900 62.831 -8.585 1.00 11.10 686 GLY A CA 1
ATOM 1651 C C . GLY A 1 225 ? 58.073 61.620 -8.977 1.00 11.63 686 GLY A C 1
ATOM 1652 O O . GLY A 1 225 ? 58.430 60.449 -8.667 1.00 10.24 686 GLY A O 1
ATOM 1653 N N . GLU A 1 226 ? 56.965 61.888 -9.669 1.00 13.91 687 GLU A N 1
ATOM 1654 C CA . GLU A 1 226 ? 56.083 60.806 -10.103 1.00 16.02 687 GLU A CA 1
ATOM 1655 C C . GLU A 1 226 ? 56.855 59.807 -10.969 1.00 15.18 687 GLU A C 1
ATOM 1656 O O . GLU A 1 226 ? 56.505 58.634 -10.960 1.00 15.74 687 GLU A O 1
ATOM 1662 N N . LYS A 1 227 ? 57.884 60.267 -11.706 1.00 13.71 688 LYS A N 1
ATOM 1663 C CA . LYS A 1 227 ? 58.667 59.391 -12.611 1.00 14.19 688 LYS A CA 1
ATOM 1664 C C . LYS A 1 227 ? 59.461 58.281 -11.870 1.00 14.51 688 LYS A C 1
ATOM 1665 O O . LYS A 1 227 ? 59.950 57.297 -12.477 1.00 13.96 688 LYS A O 1
ATOM 1671 N N . ALA A 1 228 ? 59.604 58.460 -10.554 1.00 12.28 689 ALA A N 1
ATOM 1672 C CA . ALA A 1 228 ? 60.266 57.455 -9.715 1.00 11.79 689 ALA A CA 1
ATOM 1673 C C . ALA A 1 228 ? 59.341 56.227 -9.447 1.00 11.20 689 ALA A C 1
ATOM 1674 O O . ALA A 1 228 ? 59.786 55.187 -8.960 1.00 11.18 689 ALA A O 1
ATOM 1676 N N . VAL A 1 229 ? 58.050 56.356 -9.737 1.00 10.33 690 VAL A N 1
ATOM 1677 C CA . VAL A 1 229 ? 57.121 55.262 -9.425 1.00 11.97 690 VAL A CA 1
ATOM 1678 C C . VAL A 1 229 ? 56.975 54.372 -10.637 1.00 12.35 690 VAL A C 1
ATOM 1679 O O . VAL A 1 229 ? 56.621 54.831 -11.722 1.00 11.87 690 VAL A O 1
ATOM 1691 N N . THR A 1 231 ? 54.973 51.261 -12.047 1.00 17.17 692 THR A N 1
ATOM 1692 C CA . THR A 1 231 ? 53.758 50.540 -11.718 1.00 19.67 692 THR A CA 1
ATOM 1693 C C . THR A 1 231 ? 53.771 49.145 -12.364 1.00 20.44 692 THR A C 1
ATOM 1694 O O . THR A 1 231 ? 54.367 48.922 -13.428 1.00 22.30 692 THR A O 1
ATOM 1698 N N . VAL A 1 232 ? 53.151 48.196 -11.690 1.00 20.22 693 VAL A N 1
ATOM 1699 C CA . VAL A 1 232 ? 53.011 46.840 -12.202 1.00 20.28 693 VAL A CA 1
ATOM 1700 C C . VAL A 1 232 ? 51.523 46.600 -12.432 1.00 19.87 693 VAL A C 1
ATOM 1701 O O . VAL A 1 232 ? 50.689 47.064 -11.650 1.00 19.71 693 VAL A O 1
ATOM 1705 N N . ASP A 1 233 ? 51.184 45.839 -13.472 1.00 20.02 694 ASP A N 1
ATOM 1706 C CA . ASP A 1 233 ? 49.789 45.542 -13.763 1.00 19.70 694 ASP A CA 1
ATOM 1707 C C . ASP A 1 233 ? 49.108 44.906 -12.565 1.00 19.78 694 ASP A C 1
ATOM 1708 O O . ASP A 1 233 ? 49.752 44.186 -11.791 1.00 19.59 694 ASP A O 1
ATOM 1713 N N . ALA A 1 234 ? 47.828 45.224 -12.404 1.00 19.22 695 ALA A N 1
ATOM 1714 C CA . ALA A 1 234 ? 46.957 44.604 -11.436 1.00 20.65 695 ALA A CA 1
ATOM 1715 C C . ALA A 1 234 ? 46.088 43.516 -12.105 1.00 21.12 695 ALA A C 1
ATOM 1716 O O . ALA A 1 234 ? 45.705 43.610 -13.290 1.00 20.86 695 ALA A O 1
ATOM 1718 N N . ASN A 1 235 ? 45.814 42.473 -11.348 1.00 20.07 696 ASN A N 1
ATOM 1719 C CA . ASN A 1 235 ? 44.821 41.512 -11.744 1.00 20.55 696 ASN A CA 1
ATOM 1720 C C . ASN A 1 235 ? 43.452 42.193 -11.757 1.00 21.45 696 ASN A C 1
ATOM 1721 O O . ASN A 1 235 ? 43.301 43.308 -11.239 1.00 20.74 696 ASN A O 1
ATOM 1726 N N . ALA A 1 236 ? 42.469 41.532 -12.373 1.00 22.99 697 ALA A N 1
ATOM 1727 C CA . ALA A 1 236 ? 41.088 42.025 -12.398 1.00 23.20 697 ALA A CA 1
ATOM 1728 C C . ALA A 1 236 ? 40.507 42.185 -10.979 1.00 23.87 697 ALA A C 1
ATOM 1729 O O . ALA A 1 236 ? 39.802 43.149 -10.723 1.00 24.29 697 ALA A O 1
ATOM 1731 N N . ASP A 1 237 ? 40.842 41.276 -10.056 1.00 23.73 698 ASP A N 1
ATOM 1732 C CA . ASP A 1 237 ? 40.386 41.408 -8.667 1.00 23.03 698 ASP A CA 1
ATOM 1733 C C . ASP A 1 237 ? 41.057 42.561 -7.872 1.00 22.03 698 ASP A C 1
ATOM 1734 O O . ASP A 1 237 ? 40.740 42.767 -6.694 1.00 21.53 698 ASP A O 1
ATOM 1739 N N . GLY A 1 238 ? 41.933 43.323 -8.523 1.00 20.76 699 GLY A N 1
ATOM 1740 C CA . GLY A 1 238 ? 42.602 44.457 -7.884 1.00 19.91 699 GLY A CA 1
ATOM 1741 C C . GLY A 1 238 ? 43.985 44.196 -7.272 1.00 19.83 699 GLY A C 1
ATOM 1742 O O . GLY A 1 238 ? 44.705 45.141 -6.949 1.00 19.71 699 GLY A O 1
ATOM 1743 N N . THR A 1 239 ? 44.349 42.920 -7.089 1.00 18.84 700 THR A N 1
ATOM 1744 C CA . THR A 1 239 ? 45.670 42.554 -6.540 1.00 17.52 700 THR A CA 1
ATOM 1745 C C . THR A 1 239 ? 46.806 42.813 -7.568 1.00 16.77 700 THR A C 1
ATOM 1746 O O . THR A 1 239 ? 46.593 42.794 -8.784 1.00 15.37 700 THR A O 1
ATOM 1758 N N . ASP A 1 241 ? 49.603 42.039 -10.110 1.00 14.88 702 ASP A N 1
ATOM 1759 C CA . ASP A 1 241 ? 49.963 40.846 -10.922 1.00 15.05 702 ASP A CA 1
ATOM 1760 C C . ASP A 1 241 ? 51.415 40.405 -10.687 1.00 15.47 702 ASP A C 1
ATOM 1761 O O . ASP A 1 241 ? 52.346 40.967 -11.299 1.00 16.21 702 ASP A O 1
ATOM 1766 N N . ILE A 1 242 ? 51.641 39.368 -9.866 1.00 14.89 703 ILE A N 1
ATOM 1767 C CA . ILE A 1 242 ? 53.041 38.955 -9.555 1.00 15.92 703 ILE A CA 1
ATOM 1768 C C . ILE A 1 242 ? 53.710 38.142 -10.682 1.00 15.65 703 ILE A C 1
ATOM 1769 O O . ILE A 1 242 ? 54.901 37.895 -10.624 1.00 15.51 703 ILE A O 1
ATOM 1774 N N . THR A 1 243 ? 52.930 37.799 -11.717 1.00 17.62 704 THR A N 1
ATOM 1775 C CA . THR A 1 243 ? 53.391 37.085 -12.919 1.00 19.82 704 THR A CA 1
ATOM 1776 C C . THR A 1 243 ? 54.625 37.681 -13.559 1.00 19.85 704 THR A C 1
ATOM 1777 O O . THR A 1 243 ? 55.534 36.966 -13.901 1.00 21.19 704 THR A O 1
ATOM 1781 N N . LYS A 1 244 ? 54.662 38.987 -13.745 1.00 21.37 705 LYS A N 1
ATOM 1782 C CA . LYS A 1 244 ? 55.863 39.579 -14.370 1.00 22.36 705 LYS A CA 1
ATOM 1783 C C . LYS A 1 244 ? 56.678 40.491 -13.440 1.00 21.30 705 LYS A C 1
ATOM 1784 O O . LYS A 1 244 ? 57.467 41.306 -13.907 1.00 21.98 705 LYS A O 1
ATOM 1790 N N . LEU A 1 245 ? 56.499 40.345 -12.130 1.00 18.93 706 LEU A N 1
ATOM 1791 C CA . LEU A 1 245 ? 57.019 41.304 -11.218 1.00 16.26 706 LEU A CA 1
ATOM 1792 C C . LEU A 1 245 ? 58.524 41.114 -11.230 1.00 16.63 706 LEU A C 1
ATOM 1793 O O . LEU A 1 245 ? 59.266 42.090 -11.360 1.00 16.14 706 LEU A O 1
ATOM 1798 N N . ASP A 1 246 ? 58.976 39.858 -11.137 1.00 15.64 707 ASP A N 1
ATOM 1799 C CA . ASP A 1 246 ? 60.421 39.599 -11.164 1.00 16.19 707 ASP A CA 1
ATOM 1800 C C . ASP A 1 246 ? 61.067 40.152 -12.430 1.00 16.77 707 ASP A C 1
ATOM 1801 O O . ASP A 1 246 ? 62.090 40.784 -12.334 1.00 16.03 707 ASP A O 1
ATOM 1806 N N . GLU A 1 247 ? 60.459 39.921 -13.607 1.00 18.18 708 GLU A N 1
ATOM 1807 C CA . GLU A 1 247 ? 61.045 40.388 -14.873 1.00 20.02 708 GLU A CA 1
ATOM 1808 C C . GLU A 1 247 ? 61.039 41.938 -15.022 1.00 19.25 708 GLU A C 1
ATOM 1809 O O . GLU A 1 247 ? 61.988 42.499 -15.570 1.00 18.74 708 GLU A O 1
ATOM 1815 N N . VAL A 1 248 ? 59.989 42.607 -14.531 1.00 18.79 709 VAL A N 1
ATOM 1816 C CA . VAL A 1 248 ? 59.909 44.080 -14.514 1.00 18.41 709 VAL A CA 1
ATOM 1817 C C . VAL A 1 248 ? 61.074 44.662 -13.682 1.00 17.36 709 VAL A C 1
ATOM 1818 O O . VAL A 1 248 ? 61.744 45.604 -14.107 1.00 16.84 709 VAL A O 1
ATOM 1822 N N . ILE A 1 249 ? 61.311 44.091 -12.505 1.00 15.00 710 ILE A N 1
ATOM 1823 C CA . ILE A 1 249 ? 62.395 44.538 -11.667 1.00 14.15 710 ILE A CA 1
ATOM 1824 C C . ILE A 1 249 ? 63.743 44.226 -12.347 1.00 14.77 710 ILE A C 1
ATOM 1825 O O . ILE A 1 249 ? 64.617 45.092 -12.418 1.00 13.55 710 ILE A O 1
ATOM 1830 N N . ALA A 1 250 ? 63.903 42.991 -12.865 1.00 15.11 711 ALA A N 1
ATOM 1831 C CA . ALA A 1 250 ? 65.173 42.603 -13.493 1.00 16.55 711 ALA A CA 1
ATOM 1832 C C . ALA A 1 250 ? 65.495 43.541 -14.644 1.00 16.49 711 ALA A C 1
ATOM 1833 O O . ALA A 1 250 ? 66.623 43.977 -14.799 1.00 16.99 711 ALA A O 1
ATOM 1835 N N . GLN A 1 251 ? 64.491 43.855 -15.447 1.00 17.28 712 GLN A N 1
ATOM 1836 C CA A GLN A 1 251 ? 64.663 44.730 -16.605 0.50 17.79 712 GLN A CA 1
ATOM 1837 C CA B GLN A 1 251 ? 64.709 44.719 -16.598 0.50 17.54 712 GLN A CA 1
ATOM 1838 C C . GLN A 1 251 ? 65.028 46.161 -16.206 1.00 17.10 712 GLN A C 1
ATOM 1839 O O . GLN A 1 251 ? 65.842 46.824 -16.883 1.00 17.01 712 GLN A O 1
ATOM 1850 N N . ALA A 1 252 ? 64.383 46.660 -15.149 1.00 16.42 713 ALA A N 1
ATOM 1851 C CA . ALA A 1 252 ? 64.719 47.992 -14.610 1.00 15.83 713 ALA A CA 1
ATOM 1852 C C . ALA A 1 252 ? 66.180 48.007 -14.249 1.00 15.41 713 ALA A C 1
ATOM 1853 O O . ALA A 1 252 ? 66.910 48.933 -14.625 1.00 15.06 713 ALA A O 1
ATOM 1855 N N . LYS A 1 253 ? 66.622 46.996 -13.496 1.00 15.76 714 LYS A N 1
ATOM 1856 C CA . LYS A 1 253 ? 68.052 46.953 -13.112 1.00 16.84 714 LYS A CA 1
ATOM 1857 C C . LYS A 1 253 ? 68.996 46.825 -14.308 1.00 18.24 714 LYS A C 1
ATOM 1858 O O . LYS A 1 253 ? 70.102 47.407 -14.327 1.00 17.65 714 LYS A O 1
ATOM 1864 N N . ALA A 1 254 ? 68.556 46.054 -15.301 1.00 18.68 715 ALA A N 1
ATOM 1865 C CA . ALA A 1 254 ? 69.315 45.890 -16.551 1.00 20.89 715 ALA A CA 1
ATOM 1866 C C . ALA A 1 254 ? 69.484 47.219 -17.330 1.00 21.53 715 ALA A C 1
ATOM 1867 O O . ALA A 1 254 ? 70.523 47.450 -17.969 1.00 22.62 715 ALA A O 1
ATOM 1869 N N . GLU A 1 255 ? 68.482 48.095 -17.255 1.00 21.43 716 GLU A N 1
ATOM 1870 C CA . GLU A 1 255 ? 68.572 49.459 -17.798 1.00 22.06 716 GLU A CA 1
ATOM 1871 C C . GLU A 1 255 ? 69.346 50.499 -16.953 1.00 21.95 716 GLU A C 1
ATOM 1872 O O . GLU A 1 255 ? 69.349 51.671 -17.318 1.00 23.00 716 GLU A O 1
ATOM 1878 N N . GLY A 1 256 ? 69.927 50.104 -15.818 1.00 20.43 717 GLY A N 1
ATOM 1879 C CA . GLY A 1 256 ? 70.628 51.046 -14.941 1.00 19.73 717 GLY A CA 1
ATOM 1880 C C . GLY A 1 256 ? 69.744 51.685 -13.853 1.00 18.01 717 GLY A C 1
ATOM 1881 O O . GLY A 1 256 ? 70.236 52.483 -13.042 1.00 18.59 717 GLY A O 1
ATOM 1882 N N . LEU A 1 257 ? 68.450 51.330 -13.818 1.00 16.02 718 LEU A N 1
ATOM 1883 C CA . LEU A 1 257 ? 67.562 51.774 -12.718 1.00 14.96 718 LEU A CA 1
ATOM 1884 C C . LEU A 1 257 ? 67.818 51.003 -11.403 1.00 13.96 718 LEU A C 1
ATOM 1885 O O . LEU A 1 257 ? 68.397 49.893 -11.399 1.00 12.68 718 LEU A O 1
ATOM 1890 N N . ILE A 1 258 ? 67.384 51.611 -10.294 1.00 12.84 719 ILE A N 1
ATOM 1891 C CA . ILE A 1 258 ? 67.656 51.107 -8.944 1.00 13.19 719 ILE A CA 1
ATOM 1892 C C . ILE A 1 258 ? 66.278 50.967 -8.212 1.00 12.36 719 ILE A C 1
ATOM 1893 O O . ILE A 1 258 ? 65.853 51.856 -7.510 1.00 10.43 719 ILE A O 1
ATOM 1898 N N . PRO A 1 259 ? 65.563 49.849 -8.445 1.00 12.46 720 PRO A N 1
ATOM 1899 C CA . PRO A 1 259 ? 64.327 49.614 -7.673 1.00 13.02 720 PRO A CA 1
ATOM 1900 C C . PRO A 1 259 ? 64.757 49.429 -6.201 1.00 13.15 720 PRO A C 1
ATOM 1901 O O . PRO A 1 259 ? 65.539 48.535 -5.910 1.00 14.28 720 PRO A O 1
ATOM 1905 N N . PHE A 1 260 ? 64.307 50.298 -5.301 1.00 10.37 721 PHE A N 1
ATOM 1906 C CA . PHE A 1 260 ? 64.768 50.243 -3.906 1.00 10.39 721 PHE A CA 1
ATOM 1907 C C . PHE A 1 260 ? 63.645 50.001 -2.913 1.00 9.03 721 PHE A C 1
ATOM 1908 O O . PHE A 1 260 ? 63.891 49.706 -1.736 1.00 8.49 721 PHE A O 1
ATOM 1916 N N . ALA A 1 261 ? 62.400 50.189 -3.367 1.00 9.38 722 ALA A N 1
ATOM 1917 C CA . ALA A 1 261 ? 61.278 49.961 -2.481 1.00 8.27 722 ALA A CA 1
ATOM 1918 C C . ALA A 1 261 ? 60.094 49.402 -3.240 1.00 9.12 722 ALA A C 1
ATOM 1919 O O . ALA A 1 261 ? 59.883 49.735 -4.415 1.00 8.27 722 ALA A O 1
ATOM 1921 N N . ILE A 1 262 ? 59.270 48.669 -2.509 1.00 7.48 723 ILE A N 1
ATOM 1922 C CA . ILE A 1 262 ? 58.084 48.065 -3.169 1.00 7.81 723 ILE A CA 1
ATOM 1923 C C . ILE A 1 262 ? 56.915 48.210 -2.227 1.00 8.65 723 ILE A C 1
ATOM 1924 O O . ILE A 1 262 ? 57.050 47.914 -1.040 1.00 9.62 723 ILE A O 1
ATOM 1929 N N . VAL A 1 263 ? 55.762 48.638 -2.748 1.00 8.76 724 VAL A N 1
ATOM 1930 C CA . VAL A 1 263 ? 54.622 48.800 -1.894 1.00 9.60 724 VAL A CA 1
ATOM 1931 C C . VAL A 1 263 ? 53.655 47.615 -2.061 1.00 11.17 724 VAL A C 1
ATOM 1932 O O . VAL A 1 263 ? 53.142 47.377 -3.179 1.00 9.70 724 VAL A O 1
ATOM 1936 N N . GLY A 1 264 ? 53.415 46.890 -0.963 1.00 8.95 725 GLY A N 1
ATOM 1937 C CA . GLY A 1 264 ? 52.360 45.867 -0.953 1.00 9.95 725 GLY A CA 1
ATOM 1938 C C . GLY A 1 264 ? 51.095 46.470 -0.368 1.00 10.61 725 GLY A C 1
ATOM 1939 O O . GLY A 1 264 ? 51.141 47.037 0.719 1.00 11.29 725 GLY A O 1
ATOM 1940 N N . THR A 1 265 ? 49.964 46.366 -1.046 1.00 10.92 726 THR A N 1
ATOM 1941 C CA . THR A 1 265 ? 48.751 47.076 -0.514 1.00 12.50 726 THR A CA 1
ATOM 1942 C C . THR A 1 265 ? 47.867 46.008 0.156 1.00 11.87 726 THR A C 1
ATOM 1943 O O . THR A 1 265 ? 47.541 45.011 -0.491 1.00 12.79 726 THR A O 1
ATOM 1947 N N . ALA A 1 266 ? 47.569 46.167 1.447 1.00 11.61 727 ALA A N 1
ATOM 1948 C CA . ALA A 1 266 ? 46.673 45.265 2.165 1.00 12.95 727 ALA A CA 1
ATOM 1949 C C . ALA A 1 266 ? 45.321 45.945 2.286 1.00 14.67 727 ALA A C 1
ATOM 1950 O O . ALA A 1 266 ? 45.021 46.583 3.293 1.00 16.93 727 ALA A O 1
ATOM 1952 N N . GLY A 1 267 ? 44.557 45.868 1.207 1.00 14.53 728 GLY A N 1
ATOM 1953 C CA . GLY A 1 267 ? 43.220 46.464 1.126 1.00 16.07 728 GLY A CA 1
ATOM 1954 C C . GLY A 1 267 ? 43.222 47.682 0.198 1.00 16.09 728 GLY A C 1
ATOM 1955 O O . GLY A 1 267 ? 43.339 48.803 0.671 1.00 17.06 728 GLY A O 1
ATOM 1956 N N . THR A 1 268 ? 43.096 47.469 -1.117 1.00 16.71 729 THR A N 1
ATOM 1957 C CA . THR A 1 268 ? 43.032 48.588 -2.077 1.00 18.23 729 THR A CA 1
ATOM 1958 C C . THR A 1 268 ? 41.712 49.386 -1.868 1.00 19.17 729 THR A C 1
ATOM 1959 O O . THR A 1 268 ? 40.753 48.858 -1.252 1.00 17.96 729 THR A O 1
ATOM 1963 N N . THR A 1 269 ? 41.674 50.642 -2.346 1.00 19.22 730 THR A N 1
ATOM 1964 C CA . THR A 1 269 ? 40.567 51.564 -1.989 1.00 19.61 730 THR A CA 1
ATOM 1965 C C . THR A 1 269 ? 39.222 51.108 -2.556 1.00 20.04 730 THR A C 1
ATOM 1966 O O . THR A 1 269 ? 38.217 51.126 -1.834 1.00 20.00 730 THR A O 1
ATOM 1970 N N . ASP A 1 270 ? 39.214 50.666 -3.817 1.00 18.86 731 ASP A N 1
ATOM 1971 C CA . ASP A 1 270 ? 37.985 50.253 -4.484 1.00 18.76 731 ASP A CA 1
ATOM 1972 C C . ASP A 1 270 ? 37.601 48.779 -4.312 1.00 18.35 731 ASP A C 1
ATOM 1973 O O . ASP A 1 270 ? 36.425 48.478 -3.994 1.00 18.04 731 ASP A O 1
ATOM 1978 N N . HIS A 1 271 ? 38.567 47.877 -4.538 1.00 16.33 732 HIS A N 1
ATOM 1979 C CA . HIS A 1 271 ? 38.329 46.440 -4.464 1.00 16.88 732 HIS A CA 1
ATOM 1980 C C . HIS A 1 271 ? 38.472 45.850 -3.067 1.00 16.08 732 HIS A C 1
ATOM 1981 O O . HIS A 1 271 ? 37.871 44.820 -2.754 1.00 15.90 732 HIS A O 1
ATOM 1988 N N . GLY A 1 272 ? 39.298 46.457 -2.223 1.00 15.77 733 GLY A N 1
ATOM 1989 C CA . GLY A 1 272 ? 39.648 45.782 -0.975 1.00 14.72 733 GLY A CA 1
ATOM 1990 C C . GLY A 1 272 ? 40.592 44.603 -1.179 1.00 14.80 733 GLY A C 1
ATOM 1991 O O . GLY A 1 272 ? 40.729 43.772 -0.311 1.00 14.34 733 GLY A O 1
ATOM 1992 N N . ALA A 1 273 ? 41.226 44.523 -2.350 1.00 15.13 734 ALA A N 1
ATOM 1993 C CA . ALA A 1 273 ? 42.183 43.461 -2.664 1.00 14.41 734 ALA A CA 1
ATOM 1994 C C . ALA A 1 273 ? 43.438 43.560 -1.760 1.00 13.32 734 ALA A C 1
ATOM 1995 O O . ALA A 1 273 ? 43.875 44.670 -1.398 1.00 12.58 734 ALA A O 1
ATOM 1997 N N . ILE A 1 274 ? 43.983 42.394 -1.426 1.00 12.24 735 ILE A N 1
ATOM 1998 C CA . ILE A 1 274 ? 45.195 42.265 -0.614 1.00 13.14 735 ILE A CA 1
ATOM 1999 C C . ILE A 1 274 ? 46.280 41.607 -1.476 1.00 11.75 735 ILE A C 1
ATOM 2000 O O . ILE A 1 274 ? 46.161 40.435 -1.874 1.00 11.31 735 ILE A O 1
ATOM 2005 N N . ASP A 1 275 ? 47.302 42.393 -1.823 1.00 11.13 736 ASP A N 1
ATOM 2006 C CA . ASP A 1 275 ? 48.443 41.887 -2.581 1.00 12.65 736 ASP A CA 1
ATOM 2007 C C . ASP A 1 275 ? 49.034 40.648 -1.882 1.00 12.45 736 ASP A C 1
ATOM 2008 O O . ASP A 1 275 ? 48.810 40.411 -0.677 1.00 12.61 736 ASP A O 1
ATOM 2013 N N . ASP A 1 276 ? 49.717 39.823 -2.664 1.00 11.35 737 ASP A N 1
ATOM 2014 C CA . ASP A 1 276 ? 50.478 38.730 -2.141 1.00 11.93 737 ASP A CA 1
ATOM 2015 C C . ASP A 1 276 ? 51.762 39.265 -1.441 1.00 12.36 737 ASP A C 1
ATOM 2016 O O . ASP A 1 276 ? 52.864 39.366 -2.044 1.00 12.83 737 ASP A O 1
ATOM 2021 N N . LEU A 1 277 ? 51.583 39.639 -0.176 1.00 13.81 738 LEU A N 1
ATOM 2022 C CA . LEU A 1 277 ? 52.603 40.302 0.609 1.00 11.56 738 LEU A CA 1
ATOM 2023 C C . LEU A 1 277 ? 53.816 39.390 0.816 1.00 12.43 738 LEU A C 1
ATOM 2024 O O . LEU A 1 277 ? 54.931 39.849 0.864 1.00 11.42 738 LEU A O 1
ATOM 2029 N N . ASP A 1 278 ? 53.587 38.088 0.955 1.00 12.14 739 ASP A N 1
ATOM 2030 C CA . ASP A 1 278 ? 54.707 37.158 1.115 1.00 12.79 739 ASP A CA 1
ATOM 2031 C C . ASP A 1 278 ? 55.610 37.087 -0.109 1.00 11.39 739 ASP A C 1
ATOM 2032 O O . ASP A 1 278 ? 56.817 37.080 -0.006 1.00 8.97 739 ASP A O 1
ATOM 2037 N N . PHE A 1 279 ? 55.021 37.029 -1.289 1.00 9.81 740 PHE A N 1
ATOM 2038 C CA . PHE A 1 279 ? 55.854 37.058 -2.520 1.00 10.07 740 PHE A CA 1
ATOM 2039 C C . PHE A 1 279 ? 56.562 38.401 -2.734 1.00 9.19 740 PHE A C 1
ATOM 2040 O O . PHE A 1 279 ? 57.722 38.441 -3.173 1.00 9.00 740 PHE A O 1
ATOM 2048 N N . ILE A 1 280 ? 55.878 39.487 -2.395 1.00 8.08 741 ILE A N 1
ATOM 2049 C CA . ILE A 1 280 ? 56.484 40.815 -2.496 1.00 8.91 741 ILE A CA 1
ATOM 2050 C C . ILE A 1 280 ? 57.695 40.834 -1.538 1.00 8.62 741 ILE A C 1
ATOM 2051 O O . ILE A 1 280 ? 58.770 41.334 -1.884 1.00 8.96 741 ILE A O 1
ATOM 2056 N N . ALA A 1 281 ? 57.530 40.236 -0.361 1.00 8.66 742 ALA A N 1
ATOM 2057 C CA . ALA A 1 281 ? 58.610 40.202 0.632 1.00 11.27 742 ALA A CA 1
ATOM 2058 C C . ALA A 1 281 ? 59.773 39.397 0.079 1.00 10.32 742 ALA A C 1
ATOM 2059 O O . ALA A 1 281 ? 60.960 39.723 0.317 1.00 12.43 742 ALA A O 1
ATOM 2061 N N . ASP A 1 282 ? 59.465 38.337 -0.671 1.00 10.43 743 ASP A N 1
ATOM 2062 C CA . ASP A 1 282 ? 60.534 37.526 -1.271 1.00 10.45 743 ASP A CA 1
ATOM 2063 C C . ASP A 1 282 ? 61.224 38.275 -2.372 1.00 10.09 743 ASP A C 1
ATOM 2064 O O . ASP A 1 282 ? 62.410 38.085 -2.559 1.00 10.51 743 ASP A O 1
ATOM 2077 N N . ALA A 1 284 ? 61.646 41.540 -2.335 1.00 9.19 745 ALA A N 1
ATOM 2078 C CA . ALA A 1 284 ? 62.450 42.481 -1.582 1.00 9.29 745 ALA A CA 1
ATOM 2079 C C . ALA A 1 284 ? 63.733 41.798 -1.063 1.00 10.68 745 ALA A C 1
ATOM 2080 O O . ALA A 1 284 ? 64.805 42.406 -1.109 1.00 10.26 745 ALA A O 1
ATOM 2082 N N . VAL A 1 285 ? 63.658 40.527 -0.629 1.00 11.48 746 VAL A N 1
ATOM 2083 C CA . VAL A 1 285 ? 64.912 39.800 -0.254 1.00 12.03 746 VAL A CA 1
ATOM 2084 C C . VAL A 1 285 ? 65.802 39.619 -1.505 1.00 10.53 746 VAL A C 1
ATOM 2085 O O . VAL A 1 285 ? 66.957 39.967 -1.500 1.00 9.35 746 VAL A O 1
ATOM 2089 N N . LYS A 1 286 ? 65.226 39.121 -2.609 1.00 11.87 747 LYS A N 1
ATOM 2090 C CA . LYS A 1 286 ? 66.013 38.827 -3.823 1.00 12.11 747 LYS A CA 1
ATOM 2091 C C . LYS A 1 286 ? 66.688 40.074 -4.384 1.00 11.62 747 LYS A C 1
ATOM 2092 O O . LYS A 1 286 ? 67.871 40.031 -4.721 1.00 10.72 747 LYS A O 1
ATOM 2098 N N . HIS A 1 287 ? 65.922 41.155 -4.469 1.00 11.33 748 HIS A N 1
ATOM 2099 C CA . HIS A 1 287 ? 66.325 42.426 -5.108 1.00 11.60 748 HIS A CA 1
ATOM 2100 C C . HIS A 1 287 ? 66.843 43.479 -4.140 1.00 12.60 748 HIS A C 1
ATOM 2101 O O . HIS A 1 287 ? 67.217 44.542 -4.557 1.00 12.65 748 HIS A O 1
ATOM 2108 N N . ASP A 1 288 ? 66.982 43.118 -2.858 1.00 13.37 749 ASP A N 1
ATOM 2109 C CA . ASP A 1 288 ? 67.536 44.025 -1.866 1.00 14.96 749 ASP A CA 1
ATOM 2110 C C . ASP A 1 288 ? 66.759 45.330 -1.768 1.00 13.86 749 ASP A C 1
ATOM 2111 O O . ASP A 1 288 ? 67.349 46.407 -1.894 1.00 13.40 749 ASP A O 1
ATOM 2124 N N . TRP A 1 290 ? 63.344 47.616 0.199 1.00 10.43 751 TRP A N 1
ATOM 2125 C CA . TRP A 1 290 ? 62.454 47.875 1.344 1.00 11.25 751 TRP A CA 1
ATOM 2126 C C . TRP A 1 290 ? 60.987 47.586 0.952 1.00 10.72 751 TRP A C 1
ATOM 2127 O O . TRP A 1 290 ? 60.467 48.206 0.019 1.00 10.71 751 TRP A O 1
ATOM 2146 N N . HIS A 1 292 ? 57.327 48.165 1.940 1.00 8.60 753 HIS A N 1
ATOM 2147 C CA . HIS A 1 292 ? 56.414 48.966 2.754 1.00 8.90 753 HIS A CA 1
ATOM 2148 C C . HIS A 1 292 ? 55.026 48.380 2.544 1.00 8.93 753 HIS A C 1
ATOM 2149 O O . HIS A 1 292 ? 54.562 48.256 1.388 1.00 10.87 753 HIS A O 1
ATOM 2156 N N . VAL A 1 293 ? 54.344 48.036 3.642 1.00 7.90 754 VAL A N 1
ATOM 2157 C CA . VAL A 1 293 ? 52.962 47.511 3.529 1.00 8.84 754 VAL A CA 1
ATOM 2158 C C . VAL A 1 293 ? 51.962 48.639 3.798 1.00 9.24 754 VAL A C 1
ATOM 2159 O O . VAL A 1 293 ? 51.940 49.193 4.892 1.00 9.09 754 VAL A O 1
ATOM 2163 N N . ASP A 1 294 ? 51.152 49.003 2.802 1.00 11.08 755 ASP A N 1
ATOM 2164 C CA . ASP A 1 294 ? 50.111 49.974 3.053 1.00 12.09 755 ASP A CA 1
ATOM 2165 C C . ASP A 1 294 ? 48.869 49.218 3.588 1.00 12.81 755 ASP A C 1
ATOM 2166 O O . ASP A 1 294 ? 48.015 48.714 2.811 1.00 12.48 755 ASP A O 1
ATOM 2171 N N . GLY A 1 295 ? 48.736 49.148 4.907 1.00 12.76 756 GLY A N 1
ATOM 2172 C CA . GLY A 1 295 ? 47.569 48.459 5.428 1.00 12.45 756 GLY A CA 1
ATOM 2173 C C . GLY A 1 295 ? 46.522 49.373 5.984 1.00 13.80 756 GLY A C 1
ATOM 2174 O O . GLY A 1 295 ? 45.815 48.972 6.899 1.00 14.21 756 GLY A O 1
ATOM 2175 N N . ALA A 1 296 ? 46.420 50.578 5.419 1.00 15.02 757 ALA A N 1
ATOM 2176 C CA . ALA A 1 296 ? 45.498 51.602 5.919 1.00 15.86 757 ALA A CA 1
ATOM 2177 C C . ALA A 1 296 ? 44.082 51.022 6.019 1.00 16.33 757 ALA A C 1
ATOM 2178 O O . ALA A 1 296 ? 43.449 51.172 7.062 1.00 17.03 757 ALA A O 1
ATOM 2180 N N . TYR A 1 297 ? 43.637 50.302 4.988 1.00 15.88 758 TYR A N 1
ATOM 2181 C CA . TYR A 1 297 ? 42.363 49.608 4.989 1.00 16.11 758 TYR A CA 1
ATOM 2182 C C . TYR A 1 297 ? 42.372 48.218 5.691 1.00 16.34 758 TYR A C 1
ATOM 2183 O O . TYR A 1 297 ? 41.807 48.062 6.775 1.00 17.30 758 TYR A O 1
ATOM 2192 N N . GLY A 1 298 ? 43.050 47.234 5.102 1.00 15.50 759 GLY A N 1
ATOM 2193 C CA . GLY A 1 298 ? 42.940 45.835 5.521 1.00 16.01 759 GLY A CA 1
ATOM 2194 C C . GLY A 1 298 ? 43.881 45.393 6.628 1.00 16.88 759 GLY A C 1
ATOM 2195 O O . GLY A 1 298 ? 43.864 44.229 7.051 1.00 17.63 759 GLY A O 1
ATOM 2196 N N . GLY A 1 299 ? 44.694 46.320 7.120 1.00 16.40 760 GLY A N 1
ATOM 2197 C CA . GLY A 1 299 ? 45.561 46.039 8.266 1.00 16.55 760 GLY A CA 1
ATOM 2198 C C . GLY A 1 299 ? 44.744 45.538 9.444 1.00 16.86 760 GLY A C 1
ATOM 2199 O O . GLY A 1 299 ? 45.229 44.699 10.192 1.00 16.17 760 GLY A O 1
ATOM 2200 N N . ALA A 1 300 ? 43.492 46.012 9.563 1.00 16.48 761 ALA A N 1
ATOM 2201 C CA . ALA A 1 300 ? 42.592 45.598 10.672 1.00 16.27 761 ALA A CA 1
ATOM 2202 C C . ALA A 1 300 ? 42.330 44.093 10.715 1.00 16.35 761 ALA A C 1
ATOM 2203 O O . ALA A 1 300 ? 42.042 43.526 11.786 1.00 16.68 761 ALA A O 1
ATOM 2205 N N . LEU A 1 301 ? 42.451 43.432 9.570 1.00 15.51 762 LEU A N 1
ATOM 2206 C CA . LEU A 1 301 ? 42.183 41.988 9.520 1.00 15.60 762 LEU A CA 1
ATOM 2207 C C . LEU A 1 301 ? 43.169 41.148 10.351 1.00 15.01 762 LEU A C 1
ATOM 2208 O O . LEU A 1 301 ? 42.959 39.953 10.574 1.00 15.58 762 LEU A O 1
ATOM 2213 N N . ILE A 1 302 ? 44.270 41.769 10.774 1.00 15.80 763 ILE A N 1
ATOM 2214 C CA . ILE A 1 302 ? 45.199 41.131 11.706 1.00 16.04 763 ILE A CA 1
ATOM 2215 C C . ILE A 1 302 ? 44.473 40.588 12.962 1.00 16.31 763 ILE A C 1
ATOM 2216 O O . ILE A 1 302 ? 44.918 39.589 13.557 1.00 15.24 763 ILE A O 1
ATOM 2221 N N . LEU A 1 303 ? 43.345 41.212 13.316 1.00 16.02 764 LEU A N 1
ATOM 2222 C CA . LEU A 1 303 ? 42.589 40.820 14.522 1.00 17.13 764 LEU A CA 1
ATOM 2223 C C . LEU A 1 303 ? 41.472 39.808 14.264 1.00 18.43 764 LEU A C 1
ATOM 2224 O O . LEU A 1 303 ? 40.845 39.300 15.233 1.00 18.96 764 LEU A O 1
ATOM 2229 N N . SER A 1 304 ? 41.250 39.499 12.990 1.00 17.92 765 SER A N 1
ATOM 2230 C CA . SER A 1 304 ? 40.129 38.673 12.570 1.00 18.41 765 SER A CA 1
ATOM 2231 C C . SER A 1 304 ? 40.535 37.234 12.237 1.00 17.85 765 SER A C 1
ATOM 2232 O O . SER A 1 304 ? 41.729 36.859 12.290 1.00 18.08 765 SER A O 1
ATOM 2235 N N . SER A 1 305 ? 39.535 36.459 11.832 1.00 18.43 766 SER A N 1
ATOM 2236 C CA . SER A 1 305 ? 39.723 35.059 11.384 1.00 19.52 766 SER A CA 1
ATOM 2237 C C . SER A 1 305 ? 40.433 34.980 10.045 1.00 20.21 766 SER A C 1
ATOM 2238 O O . SER A 1 305 ? 40.746 33.877 9.568 1.00 21.30 766 SER A O 1
ATOM 2241 N N . HIS A 1 306 ? 40.672 36.142 9.445 1.00 19.58 767 HIS A N 1
ATOM 2242 C CA . HIS A 1 306 ? 41.227 36.226 8.086 1.00 19.30 767 HIS A CA 1
ATOM 2243 C C . HIS A 1 306 ? 42.645 36.793 8.100 1.00 18.43 767 HIS A C 1
ATOM 2244 O O . HIS A 1 306 ? 43.176 37.205 7.055 1.00 18.31 767 HIS A O 1
ATOM 2251 N N . LYS A 1 307 ? 43.238 36.804 9.296 1.00 17.05 768 LYS A N 1
ATOM 2252 C CA . LYS A 1 307 ? 44.638 37.190 9.488 1.00 17.36 768 LYS A CA 1
ATOM 2253 C C . LYS A 1 307 ? 45.577 36.568 8.438 1.00 17.10 768 LYS A C 1
ATOM 2254 O O . LYS A 1 307 ? 46.506 37.237 7.941 1.00 18.01 768 LYS A O 1
ATOM 2260 N N . SER A 1 308 ? 45.341 35.299 8.101 1.00 16.92 769 SER A N 1
ATOM 2261 C CA . SER A 1 308 ? 46.134 34.596 7.067 1.00 17.44 769 SER A CA 1
ATOM 2262 C C . SER A 1 308 ? 46.289 35.337 5.731 1.00 17.49 769 SER A C 1
ATOM 2263 O O . SER A 1 308 ? 47.284 35.188 5.050 1.00 16.02 769 SER A O 1
ATOM 2266 N N . ARG A 1 309 ? 45.306 36.137 5.355 1.00 17.13 770 ARG A N 1
ATOM 2267 C CA . ARG A 1 309 ? 45.405 36.911 4.107 1.00 17.56 770 ARG A CA 1
ATOM 2268 C C . ARG A 1 309 ? 46.534 37.952 4.064 1.00 15.73 770 ARG A C 1
ATOM 2269 O O . ARG A 1 309 ? 46.988 38.323 2.992 1.00 14.07 770 ARG A O 1
ATOM 2277 N N . LEU A 1 310 ? 46.981 38.372 5.241 1.00 15.42 771 LEU A N 1
ATOM 2278 C CA . LEU A 1 310 ? 48.063 39.340 5.416 1.00 14.14 771 LEU A CA 1
ATOM 2279 C C . LEU A 1 310 ? 49.418 38.622 5.550 1.00 14.15 771 LEU A C 1
ATOM 2280 O O . LEU A 1 310 ? 50.414 39.263 5.799 1.00 12.40 771 LEU A O 1
ATOM 2285 N N . LYS A 1 311 ? 49.443 37.291 5.366 1.00 12.88 772 LYS A N 1
ATOM 2286 C CA . LYS A 1 311 ? 50.696 36.530 5.452 1.00 13.60 772 LYS A CA 1
ATOM 2287 C C . LYS A 1 311 ? 51.844 37.240 4.711 1.00 13.07 772 LYS A C 1
ATOM 2288 O O . LYS A 1 311 ? 51.694 37.567 3.560 1.00 13.47 772 LYS A O 1
ATOM 2294 N N . GLY A 1 312 ? 52.977 37.480 5.372 1.00 12.36 773 GLY A N 1
ATOM 2295 C CA . GLY A 1 312 ? 54.046 38.299 4.756 1.00 12.52 773 GLY A CA 1
ATOM 2296 C C . GLY A 1 312 ? 54.139 39.682 5.393 1.00 11.76 773 GLY A C 1
ATOM 2297 O O . GLY A 1 312 ? 55.200 40.293 5.447 1.00 9.86 773 GLY A O 1
ATOM 2298 N N . VAL A 1 313 ? 53.020 40.159 5.930 1.00 11.96 774 VAL A N 1
ATOM 2299 C CA . VAL A 1 313 ? 53.033 41.461 6.647 1.00 13.11 774 VAL A CA 1
ATOM 2300 C C . VAL A 1 313 ? 54.063 41.433 7.758 1.00 13.37 774 VAL A C 1
ATOM 2301 O O . VAL A 1 313 ? 54.741 42.441 7.991 1.00 14.34 774 VAL A O 1
ATOM 2305 N N . GLU A 1 314 ? 54.245 40.281 8.419 1.00 13.15 775 GLU A N 1
ATOM 2306 C CA . GLU A 1 314 ? 55.228 40.260 9.523 1.00 13.48 775 GLU A CA 1
ATOM 2307 C C . GLU A 1 314 ? 56.713 40.494 9.118 1.00 13.14 775 GLU A C 1
ATOM 2308 O O . GLU A 1 314 ? 57.568 40.693 9.989 1.00 12.93 775 GLU A O 1
ATOM 2314 N N . ARG A 1 315 ? 57.003 40.408 7.827 1.00 12.85 776 ARG A N 1
ATOM 2315 C CA . ARG A 1 315 ? 58.351 40.568 7.271 1.00 12.23 776 ARG A CA 1
ATOM 2316 C C . ARG A 1 315 ? 58.626 41.970 6.689 1.00 12.40 776 ARG A C 1
ATOM 2317 O O . ARG A 1 315 ? 59.765 42.249 6.287 1.00 11.54 776 ARG A O 1
ATOM 2325 N N . ALA A 1 316 ? 57.600 42.849 6.698 1.00 12.30 777 ALA A N 1
ATOM 2326 C CA . ALA A 1 316 ? 57.702 44.205 6.117 1.00 12.09 777 ALA A CA 1
ATOM 2327 C C . ALA A 1 316 ? 58.816 44.999 6.765 1.00 11.95 777 ALA A C 1
ATOM 2328 O O . ALA A 1 316 ? 59.056 44.891 7.983 1.00 13.33 777 ALA A O 1
ATOM 2330 N N . HIS A 1 317 ? 59.469 45.841 5.980 1.00 11.59 778 HIS A N 1
ATOM 2331 C CA . HIS A 1 317 ? 60.344 46.836 6.596 1.00 12.58 778 HIS A CA 1
ATOM 2332 C C . HIS A 1 317 ? 59.529 47.889 7.328 1.00 12.61 778 HIS A C 1
ATOM 2333 O O . HIS A 1 317 ? 59.961 48.380 8.382 1.00 12.58 778 HIS A O 1
ATOM 2340 N N . SER A 1 318 ? 58.381 48.278 6.727 1.00 12.00 779 SER A N 1
ATOM 2341 C CA . SER A 1 318 ? 57.498 49.247 7.375 1.00 11.91 779 SER A CA 1
ATOM 2342 C C . SER A 1 318 ? 56.049 48.910 7.065 1.00 12.08 779 SER A C 1
ATOM 2343 O O . SER A 1 318 ? 55.769 48.315 6.008 1.00 11.95 779 SER A O 1
ATOM 2346 N N . ILE A 1 319 ? 55.150 49.290 7.980 1.00 12.28 780 ILE A N 1
ATOM 2347 C CA . ILE A 1 319 ? 53.725 49.039 7.839 1.00 11.81 780 ILE A CA 1
ATOM 2348 C C . ILE A 1 319 ? 52.955 50.263 8.294 1.00 13.14 780 ILE A C 1
ATOM 2349 O O . ILE A 1 319 ? 53.157 50.755 9.416 1.00 13.47 780 ILE A O 1
ATOM 2354 N N . SER A 1 320 ? 52.076 50.752 7.424 1.00 13.84 781 SER A N 1
ATOM 2355 C CA . SER A 1 320 ? 51.131 51.754 7.886 1.00 16.24 781 SER A CA 1
ATOM 2356 C C . SER A 1 320 ? 49.758 51.149 8.259 1.00 15.28 781 SER A C 1
ATOM 2357 O O . SER A 1 320 ? 49.236 50.239 7.610 1.00 13.27 781 SER A O 1
ATOM 2360 N N . VAL A 1 321 ? 49.248 51.626 9.379 1.00 16.57 782 VAL A N 1
ATOM 2361 C CA . VAL A 1 321 ? 48.023 51.129 10.013 1.00 19.36 782 VAL A CA 1
ATOM 2362 C C . VAL A 1 321 ? 47.150 52.385 10.242 1.00 19.77 782 VAL A C 1
ATOM 2363 O O . VAL A 1 321 ? 47.619 53.360 10.828 1.00 19.61 782 VAL A O 1
ATOM 2367 N N . ASP A 1 322 ? 45.934 52.388 9.701 1.00 19.05 783 ASP A N 1
ATOM 2368 C CA . ASP A 1 322 ? 45.000 53.494 9.930 1.00 21.19 783 ASP A CA 1
ATOM 2369 C C . ASP A 1 322 ? 43.879 53.071 10.833 1.00 20.54 783 ASP A C 1
ATOM 2370 O O . ASP A 1 322 ? 42.996 52.352 10.381 1.00 20.78 783 ASP A O 1
ATOM 2375 N N . PHE A 1 323 ? 43.918 53.503 12.095 1.00 19.52 784 PHE A N 1
ATOM 2376 C CA . PHE A 1 323 ? 42.875 53.159 13.052 1.00 18.64 784 PHE A CA 1
ATOM 2377 C C . PHE A 1 323 ? 41.559 53.886 12.778 1.00 18.68 784 PHE A C 1
ATOM 2378 O O . PHE A 1 323 ? 40.496 53.413 13.180 1.00 18.27 784 PHE A O 1
ATOM 2386 N N . HIS A 1 324 ? 41.634 55.028 12.094 1.00 18.82 785 HIS A N 1
ATOM 2387 C CA . HIS A 1 324 ? 40.444 55.771 11.805 1.00 20.21 785 HIS A CA 1
ATOM 2388 C C . HIS A 1 324 ? 39.758 55.268 10.563 1.00 20.50 785 HIS A C 1
ATOM 2389 O O . HIS A 1 324 ? 38.876 55.924 10.040 1.00 22.20 785 HIS A O 1
ATOM 2396 N N . LYS A 1 325 ? 40.177 54.104 10.081 1.00 21.08 786 LYS A N 1
ATOM 2397 C CA . LYS A 1 325 ? 39.399 53.394 9.087 1.00 21.69 786 LYS A CA 1
ATOM 2398 C C . LYS A 1 325 ? 38.658 52.223 9.791 1.00 21.64 786 LYS A C 1
ATOM 2399 O O . LYS A 1 325 ? 37.687 52.445 10.549 1.00 21.41 786 LYS A O 1
ATOM 2405 N N . LEU A 1 326 ? 39.117 50.996 9.585 1.00 20.72 787 LEU A N 1
ATOM 2406 C CA . LEU A 1 326 ? 38.346 49.848 10.019 1.00 19.99 787 LEU A CA 1
ATOM 2407 C C . LEU A 1 326 ? 38.463 49.565 11.521 1.00 19.30 787 LEU A C 1
ATOM 2408 O O . LEU A 1 326 ? 37.720 48.742 12.065 1.00 19.72 787 LEU A O 1
ATOM 2413 N N . PHE A 1 327 ? 39.369 50.255 12.212 1.00 18.07 788 PHE A N 1
ATOM 2414 C CA . PHE A 1 327 ? 39.397 50.166 13.696 1.00 17.92 788 PHE A CA 1
ATOM 2415 C C . PHE A 1 327 ? 38.406 51.130 14.391 1.00 16.88 788 PHE A C 1
ATOM 2416 O O . PHE A 1 327 ? 38.314 51.165 15.630 1.00 17.17 788 PHE A O 1
ATOM 2424 N N . TYR A 1 328 ? 37.688 51.915 13.591 1.00 15.22 789 TYR A N 1
ATOM 2425 C CA . TYR A 1 328 ? 36.619 52.818 14.077 1.00 16.00 789 TYR A CA 1
ATOM 2426 C C . TYR A 1 328 ? 37.024 53.974 14.997 1.00 15.36 789 TYR A C 1
ATOM 2427 O O . TYR A 1 328 ? 36.170 54.573 15.661 1.00 14.64 789 TYR A O 1
ATOM 2436 N N . GLN A 1 329 ? 38.320 54.288 15.041 1.00 15.33 790 GLN A N 1
ATOM 2437 C CA . GLN A 1 329 ? 38.786 55.417 15.829 1.00 14.72 790 GLN A CA 1
ATOM 2438 C C . GLN A 1 329 ? 38.439 56.738 15.122 1.00 15.04 790 GLN A C 1
ATOM 2439 O O . GLN A 1 329 ? 38.382 56.781 13.893 1.00 14.92 790 GLN A O 1
ATOM 2445 N N . THR A 1 330 ? 38.254 57.813 15.887 1.00 14.27 791 THR A N 1
ATOM 2446 C CA . THR A 1 330 ? 38.077 59.131 15.294 1.00 15.03 791 THR A CA 1
ATOM 2447 C C . THR A 1 330 ? 39.357 59.631 14.557 1.00 15.45 791 THR A C 1
ATOM 2448 O O . THR A 1 330 ? 40.508 59.357 14.972 1.00 14.91 791 THR A O 1
ATOM 2452 N N . ILE A 1 331 ? 39.158 60.358 13.465 1.00 16.32 792 ILE A N 1
ATOM 2453 C CA . ILE A 1 331 ? 40.299 61.038 12.813 1.00 16.57 792 ILE A CA 1
ATOM 2454 C C . ILE A 1 331 ? 40.955 62.040 13.767 1.00 16.83 792 ILE A C 1
ATOM 2455 O O . ILE A 1 331 ? 40.229 62.741 14.449 1.00 15.78 792 ILE A O 1
ATOM 2460 N N . SER A 1 332 ? 42.298 62.128 13.886 1.00 15.32 793 SER A N 1
ATOM 2461 C CA . SER A 1 332 ? 43.326 61.249 13.295 1.00 16.95 793 SER A CA 1
ATOM 2462 C C . SER A 1 332 ? 43.709 60.131 14.239 1.00 16.73 793 SER A C 1
ATOM 2463 O O . SER A 1 332 ? 43.668 60.278 15.482 1.00 15.93 793 SER A O 1
ATOM 2466 N N . CYS A 1 333 ? 44.112 59.000 13.670 1.00 16.63 794 CYS A N 1
ATOM 2467 C CA . CYS A 1 333 ? 44.609 57.914 14.503 1.00 15.92 794 CYS A CA 1
ATOM 2468 C C . CYS A 1 333 ? 45.252 56.958 13.510 1.00 16.03 794 CYS A C 1
ATOM 2469 O O . CYS A 1 333 ? 44.552 56.167 12.879 1.00 16.23 794 CYS A O 1
ATOM 2472 N N . GLY A 1 334 ? 46.563 57.068 13.337 1.00 14.91 795 GLY A N 1
ATOM 2473 C CA . GLY A 1 334 ? 47.289 56.099 12.485 1.00 14.65 795 GLY A CA 1
ATOM 2474 C C . GLY A 1 334 ? 48.665 55.849 13.078 1.00 14.27 795 GLY A C 1
ATOM 2475 O O . GLY A 1 334 ? 49.073 56.544 13.993 1.00 13.57 795 GLY A O 1
ATOM 2476 N N . ALA A 1 335 ? 49.393 54.863 12.580 1.00 13.66 796 ALA A N 1
ATOM 2477 C CA . ALA A 1 335 ? 50.795 54.667 13.064 1.00 12.33 796 ALA A CA 1
ATOM 2478 C C . ALA A 1 335 ? 51.601 54.102 11.927 1.00 12.25 796 ALA A C 1
ATOM 2479 O O . ALA A 1 335 ? 51.051 53.550 10.982 1.00 12.35 796 ALA A O 1
ATOM 2481 N N . LEU A 1 336 ? 52.898 54.213 12.069 1.00 12.46 797 LEU A N 1
ATOM 2482 C CA . LEU A 1 336 ? 53.819 53.558 11.198 1.00 12.67 797 LEU A CA 1
ATOM 2483 C C . LEU A 1 336 ? 54.661 52.642 12.042 1.00 12.95 797 LEU A C 1
ATOM 2484 O O . LEU A 1 336 ? 55.333 53.097 12.984 1.00 12.27 797 LEU A O 1
ATOM 2489 N N . LEU A 1 337 ? 54.668 51.356 11.682 1.00 12.12 798 LEU A N 1
ATOM 2490 C CA . LEU A 1 337 ? 55.495 50.376 12.392 1.00 12.73 798 LEU A CA 1
ATOM 2491 C C . LEU A 1 337 ? 56.699 50.036 11.535 1.00 11.77 798 LEU A C 1
ATOM 2492 O O . LEU A 1 337 ? 56.625 50.022 10.275 1.00 11.63 798 LEU A O 1
ATOM 2497 N N . VAL A 1 338 ? 57.805 49.779 12.206 1.00 11.34 799 VAL A N 1
ATOM 2498 C CA . VAL A 1 338 ? 58.993 49.306 11.528 1.00 13.00 799 VAL A CA 1
ATOM 2499 C C . VAL A 1 338 ? 59.545 48.040 12.191 1.00 13.46 799 VAL A C 1
ATOM 2500 O O . VAL A 1 338 ? 59.467 47.880 13.421 1.00 12.01 799 VAL A O 1
ATOM 2504 N N . ASN A 1 339 ? 60.065 47.140 11.368 1.00 13.06 800 ASN A N 1
ATOM 2505 C CA . ASN A 1 339 ? 60.619 45.913 11.877 1.00 14.17 800 ASN A CA 1
ATOM 2506 C C . ASN A 1 339 ? 61.954 46.117 12.585 1.00 14.30 800 ASN A C 1
ATOM 2507 O O . ASN A 1 339 ? 62.310 45.351 13.493 1.00 14.00 800 ASN A O 1
ATOM 2512 N N . ASP A 1 340 ? 62.670 47.174 12.212 1.00 13.60 801 ASP A N 1
ATOM 2513 C CA . ASP A 1 340 ? 64.002 47.430 12.862 1.00 14.18 801 ASP A CA 1
ATOM 2514 C C . ASP A 1 340 ? 64.078 48.901 13.236 1.00 13.55 801 ASP A C 1
ATOM 2515 O O . ASP A 1 340 ? 64.264 49.759 12.375 1.00 14.72 801 ASP A O 1
ATOM 2520 N N . LYS A 1 341 ? 63.869 49.194 14.501 1.00 12.77 802 LYS A N 1
ATOM 2521 C CA . LYS A 1 341 ? 63.884 50.585 14.980 1.00 13.60 802 LYS A CA 1
ATOM 2522 C C . LYS A 1 341 ? 65.172 51.370 14.667 1.00 13.86 802 LYS A C 1
ATOM 2523 O O . LYS A 1 341 ? 65.160 52.621 14.687 1.00 13.48 802 LYS A O 1
ATOM 2529 N N . SER A 1 342 ? 66.254 50.663 14.330 1.00 13.89 803 SER A N 1
ATOM 2530 C CA . SER A 1 342 ? 67.479 51.351 13.934 1.00 15.30 803 SER A CA 1
ATOM 2531 C C . SER A 1 342 ? 67.230 52.218 12.678 1.00 14.87 803 SER A C 1
ATOM 2532 O O . SER A 1 342 ? 67.909 53.235 12.472 1.00 15.45 803 SER A O 1
ATOM 2535 N N . ASN A 1 343 ? 66.235 51.837 11.870 1.00 14.29 804 ASN A N 1
ATOM 2536 C CA . ASN A 1 343 ? 65.875 52.612 10.719 1.00 14.98 804 ASN A CA 1
ATOM 2537 C C . ASN A 1 343 ? 65.314 54.022 11.037 1.00 14.29 804 ASN A C 1
ATOM 2538 O O . ASN A 1 343 ? 65.368 54.907 10.188 1.00 14.64 804 ASN A O 1
ATOM 2543 N N . PHE A 1 344 ? 64.780 54.213 12.240 1.00 14.03 805 PHE A N 1
ATOM 2544 C CA . PHE A 1 344 ? 64.341 55.536 12.709 1.00 15.39 805 PHE A CA 1
ATOM 2545 C C . PHE A 1 344 ? 65.519 56.536 12.847 1.00 15.87 805 PHE A C 1
ATOM 2546 O O . PHE A 1 344 ? 65.275 57.734 12.922 1.00 16.52 805 PHE A O 1
ATOM 2554 N N . LYS A 1 345 ? 66.761 56.037 12.861 1.00 16.34 806 LYS A N 1
ATOM 2555 C CA . LYS A 1 345 ? 67.975 56.858 12.976 1.00 18.60 806 LYS A CA 1
ATOM 2556 C C . LYS A 1 345 ? 68.042 57.909 11.874 1.00 18.74 806 LYS A C 1
ATOM 2557 O O . LYS A 1 345 ? 68.613 58.964 12.089 1.00 18.22 806 LYS A O 1
ATOM 2563 N N . PHE A 1 346 ? 67.463 57.601 10.706 1.00 18.96 807 PHE A N 1
ATOM 2564 C CA . PHE A 1 346 ? 67.396 58.550 9.578 1.00 20.89 807 PHE A CA 1
ATOM 2565 C C . PHE A 1 346 ? 66.569 59.809 9.860 1.00 22.26 807 PHE A C 1
ATOM 2566 O O . PHE A 1 346 ? 66.813 60.850 9.248 1.00 23.73 807 PHE A O 1
ATOM 2574 N N . LEU A 1 347 ? 65.635 59.710 10.803 1.00 23.67 808 LEU A N 1
ATOM 2575 C CA . LEU A 1 347 ? 64.707 60.794 11.166 1.00 26.15 808 LEU A CA 1
ATOM 2576 C C . LEU A 1 347 ? 65.251 61.752 12.193 1.00 27.65 808 LEU A C 1
ATOM 2577 O O . LEU A 1 347 ? 64.616 62.761 12.501 1.00 27.91 808 LEU A O 1
ATOM 2582 N N . LEU A 1 348 ? 66.422 61.436 12.723 1.00 29.06 809 LEU A N 1
ATOM 2583 C CA . LEU A 1 348 ? 66.852 61.959 14.000 1.00 31.34 809 LEU A CA 1
ATOM 2584 C C . LEU A 1 348 ? 67.985 62.973 13.832 1.00 32.17 809 LEU A C 1
ATOM 2585 O O . LEU A 1 348 ? 69.106 62.617 13.383 1.00 32.42 809 LEU A O 1
ATOM 2590 N N . HIS A 1 349 ? 67.686 64.237 14.167 1.00 33.05 810 HIS A N 1
ATOM 2591 C CA . HIS A 1 349 ? 68.624 65.356 13.920 1.00 33.98 810 HIS A CA 1
ATOM 2592 C C . HIS A 1 349 ? 69.209 65.963 15.208 1.00 34.05 810 HIS A C 1
ATOM 2593 O O . HIS A 1 349 ? 69.201 65.306 16.272 1.00 34.20 810 HIS A O 1
ATOM 2600 N N . ALA A 1 370 ? 56.317 64.982 12.853 1.00 28.84 831 ALA A N 1
ATOM 2601 C CA . ALA A 1 370 ? 55.720 66.191 13.483 1.00 28.23 831 ALA A CA 1
ATOM 2602 C C . ALA A 1 370 ? 56.480 66.682 14.737 1.00 28.06 831 ALA A C 1
ATOM 2603 O O . ALA A 1 370 ? 57.468 66.069 15.184 1.00 27.48 831 ALA A O 1
ATOM 2605 N N . T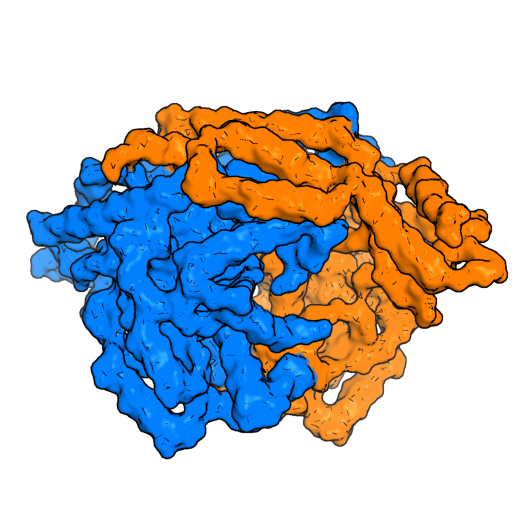HR A 1 371 ? 56.051 67.824 15.271 1.00 27.27 832 THR A N 1
ATOM 2606 C CA . THR A 1 371 ? 56.522 68.257 16.577 1.00 26.65 832 THR A CA 1
ATOM 2607 C C . THR A 1 371 ? 55.283 68.158 17.452 1.00 26.09 832 THR A C 1
ATOM 2608 O O . THR A 1 371 ? 54.794 67.065 17.710 1.00 26.17 832 THR A O 1
ATOM 2612 N N . THR A 1 372 ? 54.764 69.294 17.884 1.00 25.51 833 THR A N 1
ATOM 2613 C CA . THR A 1 372 ? 53.446 69.345 18.498 1.00 24.35 833 THR A CA 1
ATOM 2614 C C . THR A 1 372 ? 52.544 68.249 17.908 1.00 23.27 833 THR A C 1
ATOM 2615 O O . THR A 1 372 ? 52.056 68.345 16.775 1.00 23.93 833 THR A O 1
ATOM 2619 N N . LYS A 1 373 ? 52.364 67.156 18.638 1.00 20.65 834 LYS A N 1
ATOM 2620 C CA . LYS A 1 373 ? 51.412 66.160 18.151 1.00 18.67 834 LYS A CA 1
ATOM 2621 C C . LYS A 1 373 ? 50.459 65.703 19.263 1.00 16.60 834 LYS A C 1
ATOM 2622 O O . LYS A 1 373 ? 50.794 65.776 20.459 1.00 15.15 834 LYS A O 1
ATOM 2628 N N . ARG A 1 374 ? 49.251 65.344 18.844 1.00 15.48 835 ARG A N 1
ATOM 2629 C CA . ARG A 1 374 ? 48.184 65.093 19.794 1.00 14.25 835 ARG A CA 1
ATOM 2630 C C . ARG A 1 374 ? 48.174 63.636 20.266 1.00 12.90 835 ARG A C 1
ATOM 2631 O O . ARG A 1 374 ? 48.762 62.733 19.650 1.00 13.10 835 ARG A O 1
ATOM 2639 N N . PHE A 1 375 ? 47.526 63.451 21.411 1.00 11.74 836 PHE A N 1
ATOM 2640 C CA . PHE A 1 375 ? 47.513 62.179 22.134 1.00 11.67 836 PHE A CA 1
ATOM 2641 C C . PHE A 1 375 ? 46.472 61.210 21.515 1.00 12.13 836 PHE A C 1
ATOM 2642 O O . PHE A 1 375 ? 45.600 60.673 22.212 1.00 11.47 836 PHE A O 1
ATOM 2650 N N . ASP A 1 376 ? 46.567 60.968 20.213 1.00 11.38 837 ASP A N 1
ATOM 2651 C CA . ASP A 1 376 ? 45.632 60.047 19.572 1.00 12.72 837 ASP A CA 1
ATOM 2652 C C . ASP A 1 376 ? 45.684 58.563 20.082 1.00 12.21 837 ASP A C 1
ATOM 2653 O O . ASP A 1 376 ? 44.710 57.793 19.958 1.00 12.50 837 ASP A O 1
ATOM 2658 N N . ALA A 1 377 ? 46.825 58.172 20.619 1.00 11.73 838 ALA A N 1
ATOM 2659 C CA . ALA A 1 377 ? 47.045 56.770 21.008 1.00 11.58 838 ALA A CA 1
ATOM 2660 C C . ALA A 1 377 ? 46.087 56.418 22.150 1.00 11.76 838 ALA A C 1
ATOM 2661 O O . ALA A 1 377 ? 45.829 55.230 22.405 1.00 11.98 838 ALA A O 1
ATOM 2663 N N . LEU A 1 378 ? 45.534 57.444 22.809 1.00 11.70 839 LEU A N 1
ATOM 2664 C CA . LEU A 1 378 ? 44.616 57.201 23.959 1.00 11.80 839 LEU A CA 1
ATOM 2665 C C . LEU A 1 378 ? 43.383 56.478 23.451 1.00 13.30 839 LEU A C 1
ATOM 2666 O O . LEU A 1 378 ? 42.891 55.560 24.103 1.00 14.71 839 LEU A O 1
ATOM 2671 N N . LYS A 1 379 ? 42.938 56.840 22.242 1.00 13.47 840 LYS A N 1
ATOM 2672 C CA . LYS A 1 379 ? 41.795 56.215 21.606 1.00 13.59 840 LYS A CA 1
ATOM 2673 C C . LYS A 1 379 ? 41.986 54.683 21.541 1.00 13.47 840 LYS A C 1
ATOM 2674 O O . LYS A 1 379 ? 41.102 53.957 21.984 1.00 12.95 840 LYS A O 1
ATOM 2680 N N . VAL A 1 380 ? 43.118 54.220 20.996 1.00 12.71 841 VAL A N 1
ATOM 2681 C CA . VAL A 1 380 ? 43.340 52.782 20.846 1.00 13.42 841 VAL A CA 1
ATOM 2682 C C . VAL A 1 380 ? 43.509 52.161 22.245 1.00 13.89 841 VAL A C 1
ATOM 2683 O O . VAL A 1 380 ? 43.027 51.043 22.502 1.00 15.27 841 VAL A O 1
ATOM 2687 N N . PHE A 1 381 ? 44.214 52.855 23.140 1.00 13.48 842 PHE A N 1
ATOM 2688 C CA . PHE A 1 381 ? 44.479 52.343 24.488 1.00 13.85 842 PHE A CA 1
ATOM 2689 C C . PHE A 1 381 ? 43.142 52.067 25.182 1.00 14.51 842 PHE A C 1
ATOM 2690 O O . PHE A 1 381 ? 42.949 50.982 25.754 1.00 13.84 842 PHE A O 1
ATOM 2706 N N . THR A 1 383 ? 40.029 51.882 23.618 1.00 16.63 844 THR A N 1
ATOM 2707 C CA . THR A 1 383 ? 39.271 50.956 22.780 1.00 16.73 844 THR A CA 1
ATOM 2708 C C . THR A 1 383 ? 39.620 49.474 23.055 1.00 16.82 844 THR A C 1
ATOM 2709 O O . THR A 1 383 ? 38.696 48.617 23.168 1.00 16.05 844 THR A O 1
ATOM 2721 N N . GLN A 1 385 ? 40.899 48.145 25.798 1.00 14.57 846 GLN A N 1
ATOM 2722 C CA . GLN A 1 385 ? 40.454 47.784 27.150 1.00 15.23 846 GLN A CA 1
ATOM 2723 C C . GLN A 1 385 ? 38.963 47.498 27.243 1.00 15.33 846 GLN A C 1
ATOM 2724 O O . GLN A 1 385 ? 38.534 46.687 28.092 1.00 15.72 846 GLN A O 1
ATOM 2730 N N . ASN A 1 386 ? 38.203 48.170 26.381 1.00 15.31 847 ASN A N 1
ATOM 2731 C CA . ASN A 1 386 ? 36.744 48.244 26.416 1.00 16.24 847 ASN A CA 1
ATOM 2732 C C . ASN A 1 386 ? 36.100 47.229 25.436 1.00 16.75 847 ASN A C 1
ATOM 2733 O O . ASN A 1 386 ? 35.587 46.183 25.844 1.00 17.02 847 ASN A O 1
ATOM 2738 N N . VAL A 1 387 ? 36.167 47.541 24.153 1.00 16.83 848 VAL A N 1
ATOM 2739 C CA . VAL A 1 387 ? 35.755 46.626 23.075 1.00 18.06 848 VAL A CA 1
ATOM 2740 C C . VAL A 1 387 ? 36.685 45.396 22.974 1.00 17.42 848 VAL A C 1
ATOM 2741 O O . VAL A 1 387 ? 36.209 44.248 22.965 1.00 17.77 848 VAL A O 1
ATOM 2745 N N . GLY A 1 388 ? 38.000 45.646 22.916 1.00 17.15 849 GLY A N 1
ATOM 2746 C CA . GLY A 1 388 ? 38.995 44.592 22.796 1.00 16.32 849 GLY A CA 1
ATOM 2747 C C . GLY A 1 388 ? 39.158 43.998 21.405 1.00 15.96 849 GLY A C 1
ATOM 2748 O O . GLY A 1 388 ? 38.262 44.094 20.566 1.00 16.33 849 GLY A O 1
ATOM 2749 N N . PRO A 1 389 ? 40.313 43.366 21.150 1.00 16.15 850 PRO A N 1
ATOM 2750 C CA . PRO A 1 389 ? 40.693 42.950 19.782 1.00 15.90 850 PRO A CA 1
ATOM 2751 C C . PRO A 1 389 ? 39.799 41.841 19.230 1.00 16.02 850 PRO A C 1
ATOM 2752 O O . PRO A 1 389 ? 39.488 41.851 18.030 1.00 16.53 850 PRO A O 1
ATOM 2756 N N . LYS A 1 390 ? 39.399 40.896 20.087 1.00 15.01 851 LYS A N 1
ATOM 2757 C CA . LYS A 1 390 ? 38.577 39.771 19.639 1.00 15.75 851 LYS A CA 1
ATOM 2758 C C . LYS A 1 390 ? 37.226 40.277 19.099 1.00 15.65 851 LYS A C 1
ATOM 2759 O O . LYS A 1 390 ? 36.785 39.840 18.048 1.00 15.57 851 LYS A O 1
ATOM 2765 N N . ALA A 1 391 ? 36.592 41.209 19.828 1.00 16.52 852 ALA A N 1
ATOM 2766 C CA . ALA A 1 391 ? 35.298 41.771 19.392 1.00 16.28 852 ALA A CA 1
ATOM 2767 C C . ALA A 1 391 ? 35.454 42.478 18.052 1.00 16.81 852 ALA A C 1
ATOM 2768 O O . ALA A 1 391 ? 34.606 42.331 17.166 1.00 16.06 852 ALA A O 1
ATOM 2770 N N . LEU A 1 392 ? 36.525 43.276 17.911 1.00 16.12 853 LEU A N 1
ATOM 2771 C CA . LEU A 1 392 ? 36.817 43.902 16.594 1.00 16.08 853 LEU A CA 1
ATOM 2772 C C . LEU A 1 392 ? 37.039 42.800 15.527 1.00 15.35 853 LEU A C 1
ATOM 2773 O O . LEU A 1 392 ? 36.539 42.894 14.414 1.00 14.14 853 LEU A O 1
ATOM 2778 N N . GLY A 1 393 ? 37.793 41.764 15.880 1.00 15.29 854 GLY A N 1
ATOM 2779 C CA . GLY A 1 393 ? 37.986 40.634 14.976 1.00 16.05 854 GLY A CA 1
ATOM 2780 C C . GLY A 1 393 ? 36.664 40.051 14.530 1.00 15.00 854 GLY A C 1
ATOM 2781 O O . GLY A 1 393 ? 36.429 39.835 13.331 1.00 15.01 854 GLY A O 1
ATOM 2782 N N . ASP A 1 394 ? 35.782 39.835 15.490 1.00 15.89 855 ASP A N 1
ATOM 2783 C CA . ASP A 1 394 ? 34.429 39.306 15.190 1.00 16.97 855 ASP A CA 1
ATOM 2784 C C . ASP A 1 394 ? 33.613 40.227 14.250 1.00 16.77 855 ASP A C 1
ATOM 2785 O O . ASP A 1 394 ? 32.916 39.744 13.338 1.00 16.61 855 ASP A O 1
ATOM 2798 N N . TYR A 1 396 ? 34.869 42.120 11.982 1.00 16.41 857 TYR A N 1
ATOM 2799 C CA . TYR A 1 396 ? 35.469 42.060 10.639 1.00 16.64 857 TYR A CA 1
ATOM 2800 C C . TYR A 1 396 ? 35.058 40.777 9.939 1.00 16.69 857 TYR A C 1
ATOM 2801 O O . TYR A 1 396 ? 34.763 40.820 8.748 1.00 17.86 857 TYR A O 1
ATOM 2810 N N . ASP A 1 397 ? 35.037 39.662 10.673 1.00 16.26 858 ASP A N 1
ATOM 2811 C CA . ASP A 1 397 ? 34.500 38.370 10.155 1.00 15.37 858 ASP A CA 1
ATOM 2812 C C . ASP A 1 397 ? 33.085 38.603 9.593 1.00 15.79 858 ASP A C 1
ATOM 2813 O O . ASP A 1 397 ? 32.756 38.197 8.483 1.00 15.88 858 ASP A O 1
ATOM 2818 N N . HIS A 1 398 ? 32.265 39.276 10.388 1.00 16.21 859 HIS A N 1
ATOM 2819 C CA . HIS A 1 398 ? 30.904 39.674 9.986 1.00 16.92 859 HIS A CA 1
ATOM 2820 C C . HIS A 1 398 ? 30.839 40.496 8.690 1.00 17.05 859 HIS A C 1
ATOM 2821 O O . HIS A 1 398 ? 30.018 40.230 7.783 1.00 16.17 859 HIS A O 1
ATOM 2828 N N . LEU A 1 399 ? 31.695 41.514 8.624 1.00 16.68 860 LEU A N 1
ATOM 2829 C CA . LEU A 1 399 ? 31.697 42.431 7.525 1.00 17.35 860 LEU A CA 1
ATOM 2830 C C . LEU A 1 399 ? 32.048 41.680 6.258 1.00 17.58 860 LEU A C 1
ATOM 2831 O O . LEU A 1 399 ? 31.429 41.918 5.245 1.00 16.79 860 LEU A O 1
ATOM 2836 N N . LEU A 1 400 ? 33.032 40.769 6.321 1.00 18.11 861 LEU A N 1
ATOM 2837 C CA . LEU A 1 400 ? 33.443 40.018 5.133 1.00 20.00 861 LEU A CA 1
ATOM 2838 C C . LEU A 1 400 ? 32.325 39.097 4.682 1.00 18.44 861 LEU A C 1
ATOM 2839 O O . LEU A 1 400 ? 32.019 38.993 3.471 1.00 18.71 861 LEU A O 1
ATOM 2844 N N . ALA A 1 401 ? 31.663 38.463 5.642 1.00 17.19 862 ALA A N 1
ATOM 2845 C CA . ALA A 1 401 ? 30.532 37.603 5.276 1.00 17.15 862 ALA A CA 1
ATOM 2846 C C . ALA A 1 401 ? 29.392 38.409 4.671 1.00 17.49 862 ALA A C 1
ATOM 2847 O O . ALA A 1 401 ? 28.769 37.954 3.704 1.00 16.58 862 ALA A O 1
ATOM 2849 N N . GLN A 1 402 ? 29.067 39.550 5.284 1.00 16.88 863 GLN A N 1
ATOM 2850 C CA . GLN A 1 402 ? 27.927 40.366 4.832 1.00 17.53 863 GLN A CA 1
ATOM 2851 C C . GLN A 1 402 ? 28.162 40.950 3.447 1.00 17.38 863 GLN A C 1
ATOM 2852 O O . GLN A 1 402 ? 27.245 41.047 2.632 1.00 17.55 863 GLN A O 1
ATOM 2858 N N . THR A 1 403 ? 29.396 41.362 3.193 1.00 18.22 864 THR A N 1
ATOM 2859 C CA . THR A 1 403 ? 29.755 41.874 1.885 1.00 18.54 864 THR A CA 1
ATOM 2860 C C . THR A 1 403 ? 29.458 40.823 0.804 1.00 18.54 864 THR A C 1
ATOM 2861 O O . THR A 1 403 ? 28.978 41.185 -0.267 1.00 18.63 864 THR A O 1
ATOM 2865 N N . LEU A 1 404 ? 29.754 39.541 1.080 1.00 19.01 865 LEU A N 1
ATOM 2866 C CA . LEU A 1 404 ? 29.500 38.474 0.117 1.00 19.68 865 LEU A CA 1
ATOM 2867 C C . LEU A 1 404 ? 27.991 38.320 -0.085 1.00 20.56 865 LEU A C 1
ATOM 2868 O O . LEU A 1 404 ? 27.494 38.080 -1.207 1.00 21.07 865 LEU A O 1
ATOM 2873 N N . GLU A 1 405 ? 27.263 38.470 1.013 1.00 20.22 866 GLU A N 1
ATOM 2874 C CA . GLU A 1 405 ? 25.800 38.389 0.972 1.00 20.44 866 GLU A CA 1
ATOM 2875 C C . GLU A 1 405 ? 25.150 39.513 0.153 1.00 19.26 866 GLU A C 1
ATOM 2876 O O . GLU A 1 405 ? 24.187 39.267 -0.588 1.00 18.94 866 GLU A O 1
ATOM 2882 N N . VAL A 1 406 ? 25.661 40.734 0.308 1.00 19.03 867 VAL A N 1
ATOM 2883 C CA . VAL A 1 406 ? 25.207 41.897 -0.473 1.00 18.51 867 VAL A CA 1
ATOM 2884 C C . VAL A 1 406 ? 25.545 41.731 -1.954 1.00 18.33 867 VAL A C 1
ATOM 2885 O O . VAL A 1 406 ? 24.697 41.978 -2.792 1.00 17.73 867 VAL A O 1
ATOM 2889 N N . ALA A 1 407 ? 26.771 41.289 -2.262 1.00 19.30 868 ALA A N 1
ATOM 2890 C CA . ALA A 1 407 ? 27.131 40.967 -3.648 1.00 20.27 868 ALA A CA 1
ATOM 2891 C C . ALA A 1 407 ? 26.132 39.977 -4.228 1.00 20.64 868 ALA A C 1
ATOM 2892 O O . ALA A 1 407 ? 25.630 40.205 -5.323 1.00 21.88 868 ALA A O 1
ATOM 2894 N N . ASP A 1 408 ? 25.787 38.923 -3.481 1.00 21.35 869 ASP A N 1
ATOM 2895 C CA . ASP A 1 408 ? 24.791 37.933 -3.941 1.00 22.76 869 ASP A CA 1
ATOM 2896 C C . ASP A 1 408 ? 23.421 38.548 -4.191 1.00 23.19 869 ASP A C 1
ATOM 2897 O O . ASP A 1 408 ? 22.740 38.213 -5.159 1.00 23.41 869 ASP A O 1
ATOM 2910 N N . ILE A 1 410 ? 22.808 41.613 -5.022 1.00 21.17 871 ILE A N 1
ATOM 2911 C CA . ILE A 1 410 ? 22.886 42.413 -6.257 1.00 22.09 871 ILE A CA 1
ATOM 2912 C C . ILE A 1 410 ? 22.892 41.501 -7.511 1.00 22.69 871 ILE A C 1
ATOM 2913 O O . ILE A 1 410 ? 22.268 41.814 -8.528 1.00 22.24 871 ILE A O 1
ATOM 2918 N N . ARG A 1 411 ? 23.580 40.360 -7.392 1.00 23.99 872 ARG A N 1
ATOM 2919 C CA . ARG A 1 411 ? 23.718 39.377 -8.470 1.00 24.74 872 ARG A CA 1
ATOM 2920 C C . ARG A 1 411 ? 22.374 38.878 -8.981 1.00 25.19 872 ARG A C 1
ATOM 2921 O O . ARG A 1 411 ? 22.195 38.680 -10.188 1.00 25.57 872 ARG A O 1
ATOM 2929 N N . THR A 1 412 ? 21.423 38.693 -8.063 1.00 24.83 873 THR A N 1
ATOM 2930 C CA . THR A 1 412 ? 20.128 38.078 -8.382 1.00 25.45 873 THR A CA 1
ATOM 2931 C C . THR A 1 412 ? 19.011 39.124 -8.575 1.00 25.36 873 THR A C 1
ATOM 2932 O O . THR A 1 412 ? 17.832 38.791 -8.752 1.00 24.43 873 THR A O 1
ATOM 2936 N N . ASN A 1 413 ? 19.424 40.388 -8.579 1.00 25.55 874 ASN A N 1
ATOM 2937 C CA . ASN A 1 413 ? 18.524 41.508 -8.807 1.00 27.62 874 ASN A CA 1
ATOM 2938 C C . ASN A 1 413 ? 18.756 42.070 -10.201 1.00 27.88 874 ASN A C 1
ATOM 2939 O O . ASN A 1 413 ? 19.824 42.640 -10.487 1.00 27.79 874 ASN A O 1
ATOM 2944 N N . ASP A 1 414 ? 17.744 41.886 -11.051 1.00 29.02 875 ASP A N 1
ATOM 2945 C CA . ASP A 1 414 ? 17.774 42.278 -12.467 1.00 29.78 875 ASP A CA 1
ATOM 2946 C C . ASP A 1 414 ? 17.926 43.793 -12.677 1.00 29.62 875 ASP A C 1
ATOM 2947 O O . ASP A 1 414 ? 18.252 44.224 -13.791 1.00 29.82 875 ASP A O 1
ATOM 2952 N N . GLN A 1 415 ? 17.675 44.587 -11.626 1.00 28.49 876 GLN A N 1
ATOM 2953 C CA . GLN A 1 415 ? 17.777 46.051 -11.697 1.00 27.78 876 GLN A CA 1
ATOM 2954 C C . GLN A 1 415 ? 19.217 46.584 -11.569 1.00 26.56 876 GLN A C 1
ATOM 2955 O O . GLN A 1 415 ? 19.467 47.773 -11.796 1.00 25.92 876 GLN A O 1
ATOM 2961 N N . PHE A 1 416 ? 20.155 45.692 -11.236 1.00 25.43 877 PHE A N 1
ATOM 2962 C CA . PHE A 1 416 ? 21.560 46.046 -11.028 1.00 24.70 877 PHE A CA 1
ATOM 2963 C C . PHE A 1 416 ? 22.459 45.042 -11.726 1.00 24.54 877 PHE A C 1
ATOM 2964 O O . PHE A 1 416 ? 22.006 43.969 -12.120 1.00 25.08 877 PHE A O 1
ATOM 2972 N N . GLU A 1 417 ? 23.719 45.411 -11.879 1.00 24.13 878 GLU A N 1
ATOM 2973 C CA . GLU A 1 417 ? 24.736 44.511 -12.379 1.00 24.53 878 GLU A CA 1
ATOM 2974 C C . GLU A 1 417 ? 25.945 44.557 -11.441 1.00 23.76 878 GLU A C 1
ATOM 2975 O O . GLU A 1 417 ? 26.523 45.615 -11.201 1.00 22.78 878 GLU A O 1
ATOM 2981 N N . LEU A 1 418 ? 26.310 43.398 -10.905 1.00 23.46 879 LEU A N 1
ATOM 2982 C CA . LEU A 1 418 ? 27.471 43.292 -10.071 1.00 23.20 879 LEU A CA 1
ATOM 2983 C C . LEU A 1 418 ? 28.728 43.423 -10.962 1.00 24.17 879 LEU A C 1
ATOM 2984 O O . LEU A 1 418 ? 28.843 42.717 -11.979 1.00 25.19 879 LEU A O 1
ATOM 2989 N N . LEU A 1 419 ? 29.655 44.312 -10.589 1.00 23.54 880 LEU A N 1
ATOM 2990 C CA . LEU A 1 419 ? 30.883 44.550 -11.393 1.00 24.02 880 LEU A CA 1
ATOM 2991 C C . LEU A 1 419 ? 32.226 43.907 -10.898 1.00 24.79 880 LEU A C 1
ATOM 2992 O O . LEU A 1 419 ? 33.227 43.898 -11.631 1.00 24.47 880 LEU A O 1
ATOM 2997 N N . ALA A 1 420 ? 32.242 43.382 -9.681 1.00 24.87 881 ALA A N 1
ATOM 2998 C CA . ALA A 1 420 ? 33.414 42.659 -9.153 1.00 24.98 881 ALA A CA 1
ATOM 2999 C C . ALA A 1 420 ? 33.005 41.732 -8.020 1.00 25.49 881 ALA A C 1
ATOM 3000 O O . ALA A 1 420 ? 32.001 41.966 -7.328 1.00 24.64 881 ALA A O 1
ATOM 3002 N N . GLU A 1 421 ? 33.760 40.653 -7.842 1.00 25.29 882 GLU A N 1
ATOM 3003 C CA . GLU A 1 421 ? 33.508 39.785 -6.715 1.00 25.80 882 GLU A CA 1
ATOM 3004 C C . GLU A 1 421 ? 34.261 40.442 -5.581 1.00 25.68 882 GLU A C 1
ATOM 3005 O O . GLU A 1 421 ? 35.429 40.823 -5.767 1.00 26.68 882 GLU A O 1
ATOM 3011 N N . PRO A 1 422 ? 33.612 40.603 -4.400 1.00 24.98 883 PRO A N 1
ATOM 3012 C CA . PRO A 1 422 ? 34.271 41.362 -3.326 1.00 24.42 883 PRO A CA 1
ATOM 3013 C C . PRO A 1 422 ? 35.484 40.650 -2.748 1.00 24.13 883 PRO A C 1
ATOM 3014 O O . PRO A 1 422 ? 35.538 39.427 -2.776 1.00 24.33 883 PRO A O 1
ATOM 3018 N N . SER A 1 423 ? 36.420 41.420 -2.195 1.00 24.07 884 SER A N 1
ATOM 3019 C CA . SER A 1 423 ? 37.633 40.876 -1.568 1.00 23.79 884 SER A CA 1
ATOM 3020 C C . SER A 1 423 ? 37.738 41.286 -0.110 1.00 22.93 884 SER A C 1
ATOM 3021 O O . SER A 1 423 ? 38.435 40.661 0.691 1.00 22.98 884 SER A O 1
ATOM 3024 N N . LEU A 1 424 ? 37.019 42.330 0.267 1.00 21.57 885 LEU A N 1
ATOM 3025 C CA . LEU A 1 424 ? 37.064 42.763 1.656 1.00 20.59 885 LEU A CA 1
ATOM 3026 C C . LEU A 1 424 ? 35.668 43.219 2.061 1.00 19.88 885 LEU A C 1
ATOM 3027 O O . LEU A 1 424 ? 34.776 42.379 2.239 1.00 18.56 885 LEU A O 1
ATOM 3032 N N . SER A 1 425 ? 35.475 44.520 2.210 1.00 19.10 886 SER A N 1
ATOM 3033 C CA . SER A 1 425 ? 34.124 45.016 2.560 1.00 19.66 886 SER A CA 1
ATOM 3034 C C . SER A 1 425 ? 33.551 46.027 1.564 1.00 20.15 886 SER A C 1
ATOM 3035 O O . SER A 1 425 ? 32.588 46.771 1.898 1.00 19.51 886 SER A O 1
ATOM 3038 N N . THR A 1 426 ? 34.115 46.056 0.347 1.00 19.61 887 THR A N 1
ATOM 3039 C CA . THR A 1 426 ? 33.557 46.897 -0.717 1.00 20.12 887 THR A CA 1
ATOM 3040 C C . THR A 1 426 ? 32.697 46.075 -1.699 1.00 20.82 887 THR A C 1
ATOM 3041 O O . THR A 1 426 ? 32.931 44.861 -1.922 1.00 19.81 887 THR A O 1
ATOM 3045 N N . VAL A 1 427 ? 31.717 46.749 -2.303 1.00 20.39 888 VAL A N 1
ATOM 3046 C CA . VAL A 1 427 ? 30.922 46.137 -3.345 1.00 21.24 888 VAL A CA 1
ATOM 3047 C C . VAL A 1 427 ? 30.856 47.107 -4.528 1.00 20.97 888 VAL A C 1
ATOM 3048 O O . VAL A 1 427 ? 30.554 48.267 -4.353 1.00 21.37 888 VAL A O 1
ATOM 3052 N N . LEU A 1 428 ? 31.120 46.588 -5.726 1.00 20.97 889 LEU A N 1
ATOM 3053 C CA . LEU A 1 428 ? 31.177 47.374 -6.944 1.00 20.11 889 LEU A CA 1
ATOM 3054 C C . LEU A 1 428 ? 30.098 46.901 -7.909 1.00 20.23 889 LEU A C 1
ATOM 3055 O O . LEU A 1 428 ? 30.031 45.719 -8.275 1.00 19.37 889 LEU A O 1
ATOM 3060 N N . PHE A 1 429 ? 29.225 47.832 -8.293 1.00 21.17 890 PHE A N 1
ATOM 3061 C CA . PHE A 1 429 ? 28.033 47.490 -9.053 1.00 21.31 890 PHE A CA 1
ATOM 3062 C C . PHE A 1 429 ? 27.477 48.724 -9.720 1.00 21.64 890 PHE A C 1
ATOM 3063 O O . PHE A 1 429 ? 27.989 49.804 -9.545 1.00 22.32 890 PHE A O 1
ATOM 3071 N N . ARG A 1 430 ? 26.422 48.558 -10.495 1.00 21.48 891 ARG A N 1
ATOM 3072 C CA . ARG A 1 430 ? 25.831 49.697 -11.162 1.00 22.56 891 ARG A CA 1
ATOM 3073 C C . ARG A 1 430 ? 24.370 49.403 -11.361 1.00 22.26 891 ARG A C 1
ATOM 3074 O O . ARG A 1 430 ? 23.981 48.233 -11.346 1.00 22.70 891 ARG A O 1
ATOM 3082 N N . ALA A 1 431 ? 23.554 50.460 -11.451 1.00 23.11 892 ALA A N 1
ATOM 3083 C CA . ALA A 1 431 ? 22.185 50.326 -11.942 1.00 23.79 892 ALA A CA 1
ATOM 3084 C C . ALA A 1 431 ? 22.219 49.954 -13.423 1.00 24.54 892 ALA A C 1
ATOM 3085 O O . ALA A 1 431 ? 23.041 50.467 -14.184 1.00 23.73 892 ALA A O 1
ATOM 3087 N N . THR A 1 432 ? 21.322 49.064 -13.824 1.00 26.13 893 THR A N 1
ATOM 3088 C CA . THR A 1 432 ? 21.294 48.593 -15.199 1.00 28.16 893 THR A CA 1
ATOM 3089 C C . THR A 1 432 ? 19.951 48.957 -15.889 1.00 29.06 893 THR A C 1
ATOM 3090 O O . THR A 1 432 ? 18.961 49.257 -15.210 1.00 28.54 893 THR A O 1
ATOM 3094 N N . HIS A 1 433 ? 19.945 48.969 -17.225 1.00 30.47 894 HIS A N 1
ATOM 3095 C CA . HIS A 1 433 ? 18.762 49.310 -18.051 1.00 31.82 894 HIS A CA 1
ATOM 3096 C C . HIS A 1 433 ? 19.054 48.817 -19.473 1.00 33.42 894 HIS A C 1
ATOM 3097 O O . HIS A 1 433 ? 20.218 48.859 -19.905 1.00 33.40 894 HIS A O 1
ATOM 3104 N N . GLU A 1 434 ? 18.026 48.347 -20.188 1.00 34.83 895 GLU A N 1
ATOM 3105 C CA . GLU A 1 434 ? 18.214 47.771 -21.545 1.00 36.81 895 GLU A CA 1
ATOM 3106 C C . GLU A 1 434 ? 18.671 48.751 -22.643 1.00 36.51 895 GLU A C 1
ATOM 3107 O O . GLU A 1 434 ? 19.263 48.322 -23.633 1.00 36.91 895 GLU A O 1
ATOM 3113 N N . THR A 1 435 ? 18.402 50.047 -22.471 1.00 36.68 896 THR A N 1
ATOM 3114 C CA . THR A 1 435 ? 18.745 51.053 -23.497 1.00 36.65 896 THR A CA 1
ATOM 3115 C C . THR A 1 435 ? 19.476 52.316 -22.993 1.00 36.18 896 THR A C 1
ATOM 3116 O O . THR A 1 435 ? 20.400 52.787 -23.662 1.00 36.31 896 THR A O 1
ATOM 3120 N N . ALA A 1 436 ? 19.085 52.847 -21.827 1.00 35.80 897 ALA A N 1
ATOM 3121 C CA . ALA A 1 436 ? 19.744 54.024 -21.206 1.00 35.11 897 ALA A CA 1
ATOM 3122 C C . ALA A 1 436 ? 21.272 53.964 -21.213 1.00 35.08 897 ALA A C 1
ATOM 3123 O O . ALA A 1 436 ? 21.869 52.876 -21.146 1.00 34.88 897 ALA A O 1
ATOM 3125 N N . ASP A 1 437 ? 21.905 55.133 -21.303 1.00 34.66 898 ASP A N 1
ATOM 3126 C CA . ASP A 1 437 ? 23.354 55.227 -21.123 1.00 34.33 898 ASP A CA 1
ATOM 3127 C C . ASP A 1 437 ? 23.617 54.968 -19.629 1.00 33.57 898 ASP A C 1
ATOM 3128 O O . ASP A 1 437 ? 23.130 55.702 -18.768 1.00 33.54 898 ASP A O 1
ATOM 3133 N N . LEU A 1 438 ? 24.336 53.891 -19.327 1.00 32.98 899 LEU A N 1
ATOM 3134 C CA . LEU A 1 438 ? 24.597 53.505 -17.941 1.00 32.44 899 LEU A CA 1
ATOM 3135 C C . LEU A 1 438 ? 25.645 54.377 -17.276 1.00 32.37 899 LEU A C 1
ATOM 3136 O O . LEU A 1 438 ? 25.511 54.711 -16.102 1.00 31.99 899 LEU A O 1
ATOM 3141 N N . ASP A 1 439 ? 26.694 54.743 -18.012 1.00 32.31 900 ASP A N 1
ATOM 3142 C CA . ASP A 1 439 ? 27.705 55.648 -17.462 1.00 32.38 900 ASP A CA 1
ATOM 3143 C C . ASP A 1 439 ? 27.030 56.944 -17.017 1.00 32.24 900 ASP A C 1
ATOM 3144 O O . ASP A 1 439 ? 27.313 57.475 -15.934 1.00 32.21 900 ASP A O 1
ATOM 3149 N N . GLU A 1 440 ? 26.105 57.417 -17.844 1.00 31.53 901 GLU A N 1
ATOM 3150 C CA . GLU A 1 440 ? 25.396 58.657 -17.582 1.00 30.86 901 GLU A CA 1
ATOM 3151 C C . GLU A 1 440 ? 24.442 58.486 -16.412 1.00 30.00 901 GLU A C 1
ATOM 3152 O O . GLU A 1 440 ? 24.386 59.348 -15.534 1.00 29.78 901 GLU A O 1
ATOM 3158 N N . LEU A 1 441 ? 23.705 57.370 -16.421 1.00 28.67 902 LEU A N 1
ATOM 3159 C CA . LEU A 1 441 ? 22.684 57.074 -15.419 1.00 27.53 902 LEU A CA 1
ATOM 3160 C C . LEU A 1 441 ? 23.312 56.932 -14.042 1.00 26.71 902 LEU A C 1
ATOM 3161 O O . LEU A 1 441 ? 22.877 57.562 -13.088 1.00 25.86 902 LEU A O 1
ATOM 3166 N N . ASN A 1 442 ? 24.371 56.132 -13.951 1.00 26.57 903 ASN A N 1
ATOM 3167 C CA . ASN A 1 442 ? 25.014 55.905 -12.657 1.00 26.26 903 ASN A CA 1
ATOM 3168 C C . ASN A 1 442 ? 25.756 57.116 -12.091 1.00 26.65 903 ASN A C 1
ATOM 3169 O O . ASN A 1 442 ? 25.760 57.346 -10.873 1.00 26.73 903 ASN A O 1
ATOM 3174 N N . LYS A 1 443 ? 26.359 57.918 -12.961 1.00 26.78 904 LYS A N 1
ATOM 3175 C CA . LYS A 1 443 ? 26.891 59.207 -12.515 1.00 27.21 904 LYS A CA 1
ATOM 3176 C C . LYS A 1 443 ? 25.817 60.122 -11.919 1.00 27.11 904 LYS A C 1
ATOM 3177 O O . LYS A 1 443 ? 26.004 60.710 -10.845 1.00 27.53 904 LYS A O 1
ATOM 3183 N N . ALA A 1 444 ? 24.693 60.234 -12.613 1.00 26.18 905 ALA A N 1
ATOM 3184 C CA . ALA A 1 444 ? 23.659 61.145 -12.201 1.00 26.40 905 ALA A CA 1
ATOM 3185 C C . ALA A 1 444 ? 23.019 60.641 -10.894 1.00 26.59 905 ALA A C 1
ATOM 3186 O O . ALA A 1 444 ? 22.821 61.419 -9.963 1.00 25.33 905 ALA A O 1
ATOM 3188 N N . LEU A 1 445 ? 22.765 59.334 -10.791 1.00 26.07 906 LEU A N 1
ATOM 3189 C CA . LEU A 1 445 ? 22.131 58.859 -9.577 1.00 27.07 906 LEU A CA 1
ATOM 3190 C C . LEU A 1 445 ? 23.045 58.987 -8.349 1.00 25.61 906 LEU A C 1
ATOM 3191 O O . LEU A 1 445 ? 22.563 59.318 -7.265 1.00 25.66 906 LEU A O 1
ATOM 3196 N N . ARG A 1 446 ? 24.351 58.806 -8.526 1.00 26.13 907 ARG A N 1
ATOM 3197 C CA . ARG A 1 446 ? 25.246 59.010 -7.400 1.00 25.86 907 ARG A CA 1
ATOM 3198 C C . ARG A 1 446 ? 25.214 60.442 -6.844 1.00 25.39 907 ARG A C 1
ATOM 3199 O O . ARG A 1 446 ? 25.091 60.635 -5.637 1.00 24.49 907 ARG A O 1
ATOM 3207 N N . LEU A 1 447 ? 25.333 61.435 -7.727 1.00 25.57 908 LEU A N 1
ATOM 3208 C CA . LEU A 1 447 ? 25.299 62.831 -7.303 1.00 26.17 908 LEU A CA 1
ATOM 3209 C C . LEU A 1 447 ? 23.922 63.255 -6.740 1.00 25.60 908 LEU A C 1
ATOM 3210 O O . LEU A 1 447 ? 23.835 63.947 -5.720 1.00 25.67 908 LEU A O 1
ATOM 3215 N N . GLU A 1 448 ? 22.847 62.829 -7.398 1.00 25.80 909 GLU A N 1
ATOM 3216 C CA . GLU A 1 448 ? 21.488 63.076 -6.897 1.00 26.26 909 GLU A CA 1
ATOM 3217 C C . GLU A 1 448 ? 21.202 62.440 -5.533 1.00 24.88 909 GLU A C 1
ATOM 3218 O O . GLU A 1 448 ? 20.596 63.071 -4.676 1.00 24.54 909 GLU A O 1
ATOM 3224 N N . ALA A 1 449 ? 21.645 61.200 -5.326 1.00 23.17 910 ALA A N 1
ATOM 3225 C CA . ALA A 1 449 ? 21.471 60.569 -4.024 1.00 21.56 910 ALA A CA 1
ATOM 3226 C C . ALA A 1 449 ? 22.198 61.378 -2.936 1.00 21.05 910 ALA A C 1
ATOM 3227 O O . ALA A 1 449 ? 21.655 61.596 -1.844 1.00 20.19 910 ALA A O 1
ATOM 3229 N N . LEU A 1 450 ? 23.402 61.858 -3.255 1.00 20.71 911 LEU A N 1
ATOM 3230 C CA . LEU A 1 450 ? 24.165 62.706 -2.322 1.00 21.35 911 LEU A CA 1
ATOM 3231 C C . LEU A 1 450 ? 23.465 64.058 -2.005 1.00 21.30 911 LEU A C 1
ATOM 3232 O O . LEU A 1 450 ? 23.248 64.417 -0.836 1.00 20.16 911 LEU A O 1
ATOM 3237 N N . THR A 1 451 ? 23.128 64.806 -3.046 1.00 22.24 912 THR A N 1
ATOM 3238 C CA . THR A 1 451 ? 22.55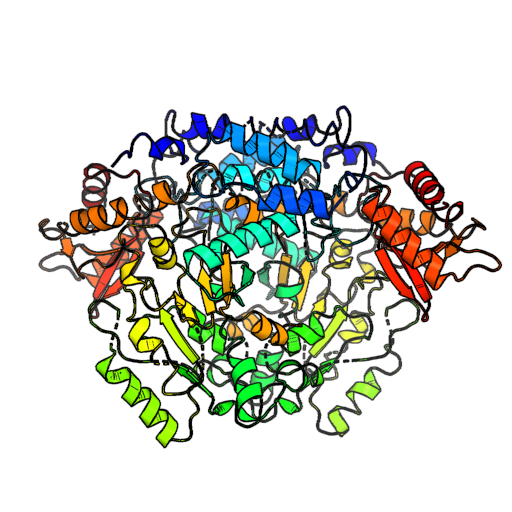7 66.153 -2.848 1.00 24.91 912 THR A CA 1
ATOM 3239 C C . THR A 1 451 ? 21.124 66.170 -2.278 1.00 24.68 912 THR A C 1
ATOM 3240 O O . THR A 1 451 ? 20.707 67.134 -1.617 1.00 24.46 912 THR A O 1
ATOM 3244 N N . ARG A 1 452 ? 20.375 65.098 -2.497 1.00 24.87 913 ARG A N 1
ATOM 3245 C CA . ARG A 1 452 ? 19.088 64.966 -1.805 1.00 24.81 913 ARG A CA 1
ATOM 3246 C C . ARG A 1 452 ? 19.268 64.408 -0.388 1.00 24.10 913 ARG A C 1
ATOM 3247 O O . ARG A 1 452 ? 18.370 64.493 0.429 1.00 22.97 913 ARG A O 1
ATOM 3255 N N . GLY A 1 453 ? 20.455 63.864 -0.110 1.00 23.27 914 GLY A N 1
ATOM 3256 C CA . GLY A 1 453 ? 20.758 63.259 1.189 1.00 22.61 914 GLY A CA 1
ATOM 3257 C C . GLY A 1 453 ? 20.099 61.905 1.409 1.00 22.27 914 GLY A C 1
ATOM 3258 O O . GLY A 1 453 ? 19.791 61.517 2.541 1.00 24.27 914 GLY A O 1
ATOM 3259 N N . ILE A 1 454 ? 19.815 61.218 0.317 1.00 20.05 915 ILE A N 1
ATOM 3260 C CA . ILE A 1 454 ? 19.217 59.892 0.365 1.00 19.20 915 ILE A CA 1
ATOM 3261 C C . ILE A 1 454 ? 20.296 58.853 0.693 1.00 17.63 915 ILE A C 1
ATOM 3262 O O . ILE A 1 454 ? 20.090 57.962 1.492 1.00 17.28 915 ILE A O 1
ATOM 3267 N N . ALA A 1 455 ? 21.447 58.993 0.055 1.00 17.10 916 ALA A N 1
ATOM 3268 C CA . ALA A 1 455 ? 22.542 58.061 0.262 1.00 17.09 916 ALA A CA 1
ATOM 3269 C C . ALA A 1 455 ? 23.860 58.702 -0.156 1.00 17.76 916 ALA A C 1
ATOM 3270 O O . ALA A 1 455 ? 23.916 59.505 -1.114 1.00 16.41 916 ALA A O 1
ATOM 3272 N N . VAL A 1 456 ? 24.897 58.324 0.586 1.00 18.28 917 VAL A N 1
ATOM 3273 C CA . VAL A 1 456 ? 26.280 58.673 0.272 1.00 19.05 917 VAL A CA 1
ATOM 3274 C C . VAL A 1 456 ? 26.950 57.429 -0.324 1.00 19.29 917 VAL A C 1
ATOM 3275 O O . VAL A 1 456 ? 27.258 56.459 0.388 1.00 19.75 917 VAL A O 1
ATOM 3279 N N . LEU A 1 457 ? 27.144 57.457 -1.640 1.00 18.64 918 LEU A N 1
ATOM 3280 C CA . LEU A 1 457 ? 27.620 56.298 -2.390 1.00 20.32 918 LEU A CA 1
ATOM 3281 C C . LEU A 1 457 ? 28.960 56.607 -3.034 1.00 20.65 918 LEU A C 1
ATOM 3282 O O . LEU A 1 457 ? 29.222 57.751 -3.390 1.00 20.42 918 LEU A O 1
ATOM 3287 N N . GLY A 1 458 ? 29.794 55.589 -3.180 1.00 22.02 919 GLY A N 1
ATOM 3288 C CA . GLY A 1 458 ? 31.102 55.772 -3.846 1.00 23.37 919 GLY A CA 1
ATOM 3289 C C . GLY A 1 458 ? 30.924 55.671 -5.360 1.00 25.00 919 GLY A C 1
ATOM 3290 O O . GLY A 1 458 ? 29.936 55.120 -5.831 1.00 24.18 919 GLY A O 1
ATOM 3291 N N . GLU A 1 459 ? 31.868 56.203 -6.138 1.00 26.38 920 GLU A N 1
ATOM 3292 C CA . GLU A 1 459 ? 31.801 55.981 -7.576 1.00 28.61 920 GLU A CA 1
ATOM 3293 C C . GLU A 1 459 ? 33.186 55.792 -8.112 1.00 29.06 920 GLU A C 1
ATOM 3294 O O . GLU A 1 459 ? 34.108 56.505 -7.727 1.00 29.48 920 GLU A O 1
ATOM 3300 N N . THR A 1 460 ? 33.360 54.777 -8.942 1.00 29.68 921 THR A N 1
ATOM 3301 C CA . THR A 1 460 ? 34.675 54.554 -9.510 1.00 30.29 921 THR A CA 1
ATOM 3302 C C . THR A 1 460 ? 34.581 54.054 -10.950 1.00 30.65 921 THR A C 1
ATOM 3303 O O . THR A 1 460 ? 33.527 54.142 -11.572 1.00 30.19 921 THR A O 1
ATOM 3307 N N . ILE A 1 461 ? 35.696 53.601 -11.506 1.00 31.63 922 ILE A N 1
ATOM 3308 C CA . ILE A 1 461 ? 35.670 53.042 -12.837 1.00 33.02 922 ILE A CA 1
ATOM 3309 C C . ILE A 1 461 ? 36.157 51.595 -12.800 1.00 32.90 922 ILE A C 1
ATOM 3310 O O . ILE A 1 461 ? 37.198 51.290 -12.234 1.00 33.50 922 ILE A O 1
ATOM 3315 N N . VAL A 1 462 ? 35.378 50.695 -13.379 1.00 33.33 923 VAL A N 1
ATOM 3316 C CA . VAL A 1 462 ? 35.722 49.273 -13.331 1.00 34.18 923 VAL A CA 1
ATOM 3317 C C . VAL A 1 462 ? 35.587 48.765 -14.739 1.00 34.54 923 VAL A C 1
ATOM 3318 O O . VAL A 1 462 ? 34.475 48.718 -15.264 1.00 34.15 923 VAL A O 1
ATOM 3322 N N . ASP A 1 463 ? 36.707 48.397 -15.366 1.00 34.87 924 ASP A N 1
ATOM 3323 C CA . ASP A 1 463 ? 36.679 47.996 -16.775 1.00 36.28 924 ASP A CA 1
ATOM 3324 C C . ASP A 1 463 ? 36.135 49.118 -17.658 1.00 35.37 924 ASP A C 1
ATOM 3325 O O . ASP A 1 463 ? 35.307 48.896 -18.554 1.00 35.39 924 ASP A O 1
ATOM 3330 N N . GLY A 1 464 ? 36.584 50.335 -17.382 1.00 34.92 925 GLY A N 1
ATOM 3331 C CA . GLY A 1 464 ? 36.173 51.493 -18.165 1.00 34.88 925 GLY A CA 1
ATOM 3332 C C . GLY A 1 464 ? 34.703 51.861 -18.019 1.00 34.47 925 GLY A C 1
ATOM 3333 O O . GLY A 1 464 ? 34.183 52.612 -18.842 1.00 35.54 925 GLY A O 1
ATOM 3334 N N . LYS A 1 465 ? 34.036 51.336 -16.982 1.00 33.43 926 LYS A N 1
ATOM 3335 C CA . LYS A 1 465 ? 32.612 51.593 -16.745 1.00 32.34 926 LYS A CA 1
ATOM 3336 C C . LYS A 1 465 ? 32.419 52.320 -15.414 1.00 31.18 926 LYS A C 1
ATOM 3337 O O . LYS A 1 465 ? 33.121 52.028 -14.458 1.00 31.60 926 LYS A O 1
ATOM 3343 N N . THR A 1 466 ? 31.512 53.291 -15.352 1.00 29.95 927 THR A N 1
ATOM 3344 C CA . THR A 1 466 ? 31.206 53.946 -14.075 1.00 28.11 927 THR A CA 1
ATOM 3345 C C . THR A 1 466 ? 30.537 52.898 -13.174 1.00 27.42 927 THR A C 1
ATOM 3346 O O . THR A 1 466 ? 29.565 52.234 -13.572 1.00 26.02 927 THR A O 1
ATOM 3350 N N . ALA A 1 467 ? 31.118 52.721 -11.991 1.00 25.68 928 ALA A N 1
ATOM 3351 C CA . ALA A 1 467 ? 30.589 51.811 -10.988 1.00 25.02 928 ALA A CA 1
ATOM 3352 C C . ALA A 1 467 ? 30.204 52.640 -9.781 1.00 23.81 928 ALA A C 1
ATOM 3353 O O . ALA A 1 467 ? 30.880 53.611 -9.447 1.00 23.71 928 ALA A O 1
ATOM 3355 N N . LEU A 1 468 ? 29.092 52.257 -9.161 1.00 22.96 929 LEU A N 1
ATOM 3356 C CA . LEU A 1 468 ? 28.786 52.671 -7.792 1.00 22.30 929 LEU A CA 1
ATOM 3357 C C . LEU A 1 468 ? 29.523 51.778 -6.812 1.00 21.36 929 LEU A C 1
ATOM 3358 O O . LEU A 1 468 ? 29.825 50.645 -7.124 1.00 22.28 929 LEU A O 1
ATOM 3363 N N . LYS A 1 469 ? 29.780 52.314 -5.623 1.00 21.64 930 LYS A N 1
ATOM 3364 C CA . LYS A 1 469 ? 30.495 51.614 -4.570 1.00 20.41 930 LYS A CA 1
ATOM 3365 C C . LYS A 1 469 ? 29.864 51.765 -3.187 1.00 19.41 930 LYS A C 1
ATOM 3366 O O . LYS A 1 469 ? 29.503 52.877 -2.757 1.00 19.51 930 LYS A O 1
ATOM 3372 N N . PHE A 1 470 ? 29.756 50.630 -2.509 1.00 18.07 931 PHE A N 1
ATOM 3373 C CA . PHE A 1 470 ? 29.503 50.545 -1.087 1.00 17.98 931 PHE A CA 1
ATOM 3374 C C . PHE A 1 470 ? 30.873 50.215 -0.461 1.00 17.94 931 PHE A C 1
ATOM 3375 O O . PHE A 1 470 ? 31.544 49.244 -0.872 1.00 18.24 931 PHE A O 1
ATOM 3383 N N . THR A 1 471 ? 31.240 50.982 0.556 1.00 17.31 932 THR A N 1
ATOM 3384 C CA . THR A 1 471 ? 32.281 50.616 1.505 1.00 18.99 932 THR A CA 1
ATOM 3385 C C . THR A 1 471 ? 31.609 50.287 2.832 1.00 17.46 932 THR A C 1
ATOM 3386 O O . THR A 1 471 ? 31.198 51.192 3.600 1.00 18.63 932 THR A O 1
ATOM 3390 N N . ILE A 1 472 ? 31.393 48.997 3.058 1.00 18.53 933 ILE A N 1
ATOM 3391 C CA . ILE A 1 472 ? 30.675 48.564 4.258 1.00 17.85 933 ILE A CA 1
ATOM 3392 C C . ILE A 1 472 ? 31.580 48.583 5.496 1.00 18.08 933 ILE A C 1
ATOM 3393 O O . ILE A 1 472 ? 32.565 47.827 5.596 1.00 19.56 933 ILE A O 1
ATOM 3398 N N . LEU A 1 473 ? 31.268 49.461 6.434 1.00 18.58 934 LEU A N 1
ATOM 3399 C CA . LEU A 1 473 ? 32.094 49.562 7.635 1.00 18.40 934 LEU A CA 1
ATOM 3400 C C . LEU A 1 473 ? 31.312 49.321 8.889 1.00 17.68 934 LEU A C 1
ATOM 3401 O O . LEU A 1 473 ? 31.785 48.661 9.797 1.00 16.98 934 LEU A O 1
ATOM 3406 N N . ASN A 1 474 ? 30.119 49.895 8.953 1.00 17.25 935 ASN A N 1
ATOM 3407 C CA . ASN A 1 474 ? 29.282 49.767 10.142 1.00 17.24 935 ASN A CA 1
ATOM 3408 C C . ASN A 1 474 ? 28.938 48.272 10.344 1.00 16.15 935 ASN A C 1
ATOM 3409 O O . ASN A 1 474 ? 28.369 47.645 9.441 1.00 16.40 935 ASN A O 1
ATOM 3414 N N . PRO A 1 475 ? 29.324 47.693 11.509 1.00 16.01 936 PRO A N 1
ATOM 3415 C CA . PRO A 1 475 ? 29.089 46.257 11.720 1.00 16.85 936 PRO A CA 1
ATOM 3416 C C . PRO A 1 475 ? 27.664 45.949 12.189 1.00 17.34 936 PRO A C 1
ATOM 3417 O O . PRO A 1 475 ? 27.335 44.789 12.488 1.00 17.53 936 PRO A O 1
ATOM 3421 N N . CYS A 1 476 ? 26.810 46.985 12.221 1.00 17.47 937 CYS A N 1
ATOM 3422 C CA . CYS A 1 476 ? 25.468 46.882 12.839 1.00 17.06 937 CYS A CA 1
ATOM 3423 C C . CYS A 1 476 ? 24.314 46.918 11.840 1.00 16.28 937 CYS A C 1
ATOM 3424 O O . CYS A 1 476 ? 23.155 47.009 12.221 1.00 17.21 937 CYS A O 1
ATOM 3427 N N . LEU A 1 477 ? 24.645 46.866 10.561 1.00 17.38 938 LEU A N 1
ATOM 3428 C CA . LEU A 1 477 ? 23.697 46.846 9.449 1.00 17.08 938 LEU A CA 1
ATOM 3429 C C . LEU A 1 477 ? 23.086 45.463 9.232 1.00 16.67 938 LEU A C 1
ATOM 3430 O O . LEU A 1 477 ? 23.718 44.460 9.513 1.00 15.86 938 LEU A O 1
ATOM 3435 N N . THR A 1 478 ? 21.843 45.431 8.732 1.00 16.22 939 THR A N 1
ATOM 3436 C CA . THR A 1 478 ? 21.101 44.182 8.544 1.00 16.71 939 THR A CA 1
ATOM 3437 C C . THR A 1 478 ? 20.753 44.019 7.076 1.00 17.00 939 THR A C 1
ATOM 3438 O O . THR A 1 478 ? 20.886 44.959 6.291 1.00 17.19 939 THR A O 1
ATOM 3442 N N . THR A 1 479 ? 20.309 42.814 6.705 1.00 17.97 940 THR A N 1
ATOM 3443 C CA . THR A 1 479 ? 19.848 42.526 5.344 1.00 18.24 940 THR A CA 1
ATOM 3444 C C . THR A 1 479 ? 18.840 43.576 4.897 1.00 17.59 940 THR A C 1
ATOM 3445 O O . THR A 1 479 ? 18.939 44.097 3.797 1.00 17.52 940 THR A O 1
ATOM 3449 N N . SER A 1 480 ? 17.876 43.885 5.760 1.00 16.92 941 SER A N 1
ATOM 3450 C CA . SER A 1 480 ? 16.808 44.825 5.419 1.00 17.59 941 SER A CA 1
ATOM 3451 C C . SER A 1 480 ? 17.356 46.243 5.169 1.00 17.06 941 SER A C 1
ATOM 3452 O O . SER A 1 480 ? 16.779 47.002 4.394 1.00 16.10 941 SER A O 1
ATOM 3455 N N . ASP A 1 481 ? 18.461 46.604 5.832 1.00 16.61 942 ASP A N 1
ATOM 3456 C CA . ASP A 1 481 ? 19.124 47.878 5.502 1.00 17.38 942 ASP A CA 1
ATOM 3457 C C . ASP A 1 481 ? 19.564 47.915 4.041 1.00 17.07 942 ASP A C 1
ATOM 3458 O O . ASP A 1 481 ? 19.400 48.943 3.366 1.00 16.71 942 ASP A O 1
ATOM 3463 N N . PHE A 1 482 ? 20.147 46.803 3.576 1.00 16.36 943 PHE A N 1
ATOM 3464 C CA . PHE A 1 482 ? 20.690 46.699 2.223 1.00 16.45 943 PHE A CA 1
ATOM 3465 C C . PHE A 1 482 ? 19.582 46.607 1.186 1.00 16.00 943 PHE A C 1
ATOM 3466 O O . PHE A 1 482 ? 19.674 47.249 0.145 1.00 15.95 943 PHE A O 1
ATOM 3474 N N . GLU A 1 483 ? 18.531 45.840 1.493 1.00 15.52 944 GLU A N 1
ATOM 3475 C CA . GLU A 1 483 ? 17.378 45.755 0.625 1.00 16.45 944 GLU A CA 1
ATOM 3476 C C . GLU A 1 483 ? 16.754 47.125 0.398 1.00 16.25 944 GLU A C 1
ATOM 3477 O O . GLU A 1 483 ? 16.463 47.516 -0.734 1.00 15.70 944 GLU A O 1
ATOM 3483 N N . SER A 1 484 ? 16.544 47.847 1.485 1.00 16.09 945 SER A N 1
ATOM 3484 C CA . SER A 1 484 ? 16.035 49.212 1.392 1.00 16.78 945 SER A CA 1
ATOM 3485 C C . SER A 1 484 ? 16.992 50.195 0.670 1.00 15.82 945 SER A C 1
ATOM 3486 O O . SER A 1 484 ? 16.504 51.088 -0.052 1.00 16.03 945 SER A O 1
ATOM 3489 N N . LEU A 1 485 ? 18.310 50.058 0.892 1.00 15.65 946 LEU A N 1
ATOM 3490 C CA . LEU A 1 485 ? 19.294 50.874 0.191 1.00 15.51 946 LEU A CA 1
ATOM 3491 C C . LEU A 1 485 ? 19.234 50.637 -1.327 1.00 14.52 946 LEU A C 1
ATOM 3492 O O . LEU A 1 485 ? 19.164 51.577 -2.107 1.00 13.83 946 LEU A O 1
ATOM 3497 N N . LEU A 1 486 ? 19.193 49.378 -1.745 1.00 14.26 947 LEU A N 1
ATOM 3498 C CA . LEU A 1 486 ? 19.054 49.056 -3.179 1.00 14.20 947 LEU A CA 1
ATOM 3499 C C . LEU A 1 486 ? 17.705 49.540 -3.753 1.00 14.22 947 LEU A C 1
ATOM 3500 O O . LEU A 1 486 ? 17.642 49.992 -4.888 1.00 13.42 947 LEU A O 1
ATOM 3505 N N . SER A 1 487 ? 16.639 49.412 -2.968 1.00 14.27 948 SER A N 1
ATOM 3506 C CA . SER A 1 487 ? 15.336 49.945 -3.366 1.00 14.87 948 SER A CA 1
ATOM 3507 C C . SER A 1 487 ? 15.365 51.471 -3.597 1.00 15.04 948 SER A C 1
ATOM 3508 O O . SER A 1 487 ? 14.834 51.946 -4.586 1.00 15.01 948 SER A O 1
ATOM 3511 N N . LYS A 1 488 ? 16.016 52.198 -2.678 1.00 15.77 949 LYS A N 1
ATOM 3512 C CA . LYS A 1 488 ? 16.187 53.659 -2.748 1.00 16.73 949 LYS A CA 1
ATOM 3513 C C . LYS A 1 488 ? 16.931 54.034 -4.002 1.00 15.96 949 LYS A C 1
ATOM 3514 O O . LYS A 1 488 ? 16.563 54.998 -4.669 1.00 16.73 949 LYS A O 1
ATOM 3520 N N . ILE A 1 489 ? 17.995 53.286 -4.303 1.00 16.20 950 ILE A N 1
ATOM 3521 C CA . ILE A 1 489 ? 18.775 53.522 -5.508 1.00 16.70 950 ILE A CA 1
ATOM 3522 C C . ILE A 1 489 ? 17.991 53.235 -6.792 1.00 16.80 950 ILE A C 1
ATOM 3523 O O . ILE A 1 489 ? 18.067 53.991 -7.768 1.00 16.74 950 ILE A O 1
ATOM 3528 N N . ASN A 1 490 ? 17.264 52.125 -6.800 1.00 16.32 951 ASN A N 1
ATOM 3529 C CA . ASN A 1 490 ? 16.419 51.804 -7.945 1.00 16.19 951 ASN A CA 1
ATOM 3530 C C . ASN A 1 490 ? 15.381 52.885 -8.215 1.00 16.13 951 ASN A C 1
ATOM 3531 O O . ASN A 1 490 ? 15.203 53.321 -9.339 1.00 15.84 951 ASN A O 1
ATOM 3544 N N . LEU A 1 492 ? 15.532 56.040 -7.532 1.00 18.64 953 LEU A N 1
ATOM 3545 C CA . LEU A 1 492 ? 16.231 57.164 -8.162 1.00 20.12 953 LEU A CA 1
ATOM 3546 C C . LEU A 1 492 ? 16.482 56.886 -9.648 1.00 20.78 953 LEU A C 1
ATOM 3547 O O . LEU A 1 492 ? 16.214 57.736 -10.506 1.00 21.28 953 LEU A O 1
ATOM 3552 N N . ALA A 1 493 ? 16.986 55.691 -9.934 1.00 21.14 954 ALA A N 1
ATOM 3553 C CA . ALA A 1 493 ? 17.260 55.233 -11.299 1.00 22.51 954 ALA A CA 1
ATOM 3554 C C . ALA A 1 493 ? 16.025 55.272 -12.202 1.00 23.13 954 ALA A C 1
ATOM 3555 O O . ALA A 1 493 ? 16.117 55.682 -13.357 1.00 22.89 954 ALA A O 1
ATOM 3557 N N . VAL A 1 494 ? 14.873 54.856 -11.666 1.00 25.05 955 VAL A N 1
ATOM 3558 C CA . VAL A 1 494 ? 13.599 54.847 -12.402 1.00 26.74 955 VAL A CA 1
ATOM 3559 C C . VAL A 1 494 ? 13.239 56.265 -12.885 1.00 27.43 955 VAL A C 1
ATOM 3560 O O . VAL A 1 494 ? 12.615 56.467 -13.942 1.00 28.53 955 VAL A O 1
ATOM 3564 N N . GLU A 1 495 ? 13.650 57.249 -12.105 1.00 27.60 956 GLU A N 1
ATOM 3565 C CA . GLU A 1 495 ? 13.308 58.614 -12.378 1.00 28.16 956 GLU A CA 1
ATOM 3566 C C . GLU A 1 495 ? 14.305 59.323 -13.291 1.00 28.75 956 GLU A C 1
ATOM 3567 O O . GLU A 1 495 ? 14.045 60.428 -13.754 1.00 28.31 956 GLU A O 1
ATOM 3573 N N . LEU A 1 496 ? 15.425 58.661 -13.561 1.00 29.20 957 LEU A N 1
ATOM 3574 C CA . LEU A 1 496 ? 16.519 59.232 -14.339 1.00 30.28 957 LEU A CA 1
ATOM 3575 C C . LEU A 1 496 ? 16.638 58.595 -15.700 1.00 30.25 957 LEU A C 1
ATOM 3576 O O . LEU A 1 496 ? 17.321 59.148 -16.555 1.00 31.29 957 LEU A O 1
ATOM 3581 N N . ALA B 1 14 ? 27.129 38.850 13.494 1.00 33.21 475 ALA B N 1
ATOM 3582 C CA . ALA B 1 14 ? 26.136 38.076 14.354 1.00 33.11 475 ALA B CA 1
ATOM 3583 C C . ALA B 1 14 ? 25.587 38.721 15.656 1.00 33.09 475 ALA B C 1
ATOM 3584 O O . ALA B 1 14 ? 24.437 39.153 15.635 1.00 32.93 475 ALA B O 1
ATOM 3586 N N . PRO B 1 15 ? 26.373 38.817 16.775 1.00 32.65 476 PRO B N 1
ATOM 3587 C CA . PRO B 1 15 ? 25.770 39.534 17.933 1.00 32.21 476 PRO B CA 1
ATOM 3588 C C . PRO B 1 15 ? 25.781 41.058 17.752 1.00 31.72 476 PRO B C 1
ATOM 3589 O O . PRO B 1 15 ? 26.301 41.801 18.601 1.00 30.99 476 PRO B O 1
ATOM 3593 N N . GLN B 1 16 ? 25.207 41.507 16.642 1.00 31.37 477 GLN B N 1
ATOM 3594 C CA . GLN B 1 16 ? 25.155 42.928 16.295 1.00 31.15 477 GLN B CA 1
ATOM 3595 C C . GLN B 1 16 ? 24.415 43.751 17.346 1.00 30.78 477 GLN B C 1
ATOM 3596 O O . GLN B 1 16 ? 24.736 44.930 17.554 1.00 30.91 477 GLN B O 1
ATOM 3602 N N . GLU B 1 17 ? 23.419 43.146 18.013 1.00 29.75 478 GLU B N 1
ATOM 3603 C CA . GLU B 1 17 ? 22.691 43.884 19.044 1.00 29.07 478 GLU B CA 1
ATOM 3604 C C . GLU B 1 17 ? 23.657 44.268 20.148 1.00 27.97 478 GLU B C 1
ATOM 3605 O O . GLU B 1 17 ? 23.579 45.362 20.671 1.00 28.17 478 GLU B O 1
ATOM 3611 N N . GLU B 1 18 ? 24.604 43.388 20.452 1.00 27.37 479 GLU B N 1
ATOM 3612 C CA . GLU B 1 18 ? 25.602 43.679 21.480 1.00 27.34 479 GLU B CA 1
ATOM 3613 C C . GLU B 1 18 ? 26.559 44.797 21.039 1.00 26.11 479 GLU B C 1
ATOM 3614 O O . GLU B 1 18 ? 27.031 45.605 21.846 1.00 26.52 479 GLU B O 1
ATOM 3620 N N . TRP B 1 19 ? 26.845 44.821 19.749 1.00 23.56 480 TRP B N 1
ATOM 3621 C CA . TRP B 1 19 ? 27.746 45.801 19.177 1.00 21.81 480 TRP B CA 1
ATOM 3622 C C . TRP B 1 19 ? 27.129 47.199 19.084 1.00 21.57 480 TRP B C 1
ATOM 3623 O O . TRP B 1 19 ? 27.855 48.207 19.079 1.00 21.02 480 TRP B O 1
ATOM 3634 N N . LYS B 1 20 ? 25.800 47.272 19.019 1.00 20.71 481 LYS B N 1
ATOM 3635 C CA . LYS B 1 20 ? 25.162 48.571 18.900 1.00 20.66 481 LYS B CA 1
ATOM 3636 C C . LYS B 1 20 ? 25.561 49.519 20.033 1.00 19.95 481 LYS B C 1
ATOM 3637 O O . LYS B 1 20 ? 25.742 50.699 19.797 1.00 19.41 481 LYS B O 1
ATOM 3643 N N . LYS B 1 21 ? 25.782 49.005 21.238 1.00 19.31 482 LYS B N 1
ATOM 3644 C CA . LYS B 1 21 ? 26.134 49.889 22.365 1.00 20.32 482 LYS B CA 1
ATOM 3645 C C . LYS B 1 21 ? 27.475 50.634 22.121 1.00 19.48 482 LYS B C 1
ATOM 3646 O O . LYS B 1 21 ? 27.681 51.734 22.636 1.00 19.63 482 LYS B O 1
ATOM 3652 N N . HIS B 1 22 ? 28.354 50.053 21.310 1.00 18.57 483 HIS B N 1
ATOM 3653 C CA . HIS B 1 22 ? 29.678 50.647 21.043 1.00 18.28 483 HIS B CA 1
ATOM 3654 C C . HIS B 1 22 ? 29.664 51.809 20.049 1.00 18.19 483 HIS B C 1
ATOM 3655 O O . HIS B 1 22 ? 30.711 52.406 19.767 1.00 17.98 483 HIS B O 1
ATOM 3662 N N . PHE B 1 23 ? 28.495 52.087 19.471 1.00 17.27 484 PHE B N 1
ATOM 3663 C CA . PHE B 1 23 ? 28.397 53.080 18.406 1.00 17.12 484 PHE B CA 1
ATOM 3664 C C . PHE B 1 23 ? 27.284 54.066 18.703 1.00 16.98 484 PHE B C 1
ATOM 3665 O O . PHE B 1 23 ? 26.349 53.717 19.420 1.00 16.62 484 PHE B O 1
ATOM 3673 N N . ILE B 1 24 ? 27.388 55.277 18.160 1.00 16.39 485 ILE B N 1
ATOM 3674 C CA . ILE B 1 24 ? 26.241 56.223 18.163 1.00 17.00 485 ILE B CA 1
ATOM 3675 C C . ILE B 1 24 ? 25.308 55.920 16.988 1.00 16.98 485 ILE B C 1
ATOM 3676 O O . ILE B 1 24 ? 25.757 55.573 15.892 1.00 15.15 485 ILE B O 1
ATOM 3681 N N . HIS B 1 25 ? 23.998 56.049 17.220 1.00 16.65 486 HIS B N 1
ATOM 3682 C CA . HIS B 1 25 ? 23.030 55.872 16.147 1.00 17.25 486 HIS B CA 1
ATOM 3683 C C . HIS B 1 25 ? 22.113 57.061 16.105 1.00 17.67 486 HIS B C 1
ATOM 3684 O O . HIS B 1 25 ? 21.894 57.748 17.116 1.00 18.14 486 HIS B O 1
ATOM 3691 N N . THR B 1 26 ? 21.566 57.308 14.929 1.00 17.66 487 THR B N 1
ATOM 3692 C CA . THR B 1 26 ? 20.641 58.425 14.744 1.00 17.52 487 THR B CA 1
ATOM 3693 C C . THR B 1 26 ? 19.209 58.053 15.237 1.00 17.66 487 THR B C 1
ATOM 3694 O O . THR B 1 26 ? 18.939 56.876 15.531 1.00 18.18 487 THR B O 1
ATOM 3698 N N . GLY B 1 27 ? 18.322 59.041 15.358 1.00 17.53 488 GLY B N 1
ATOM 3699 C CA . GLY B 1 27 ? 16.914 58.793 15.719 1.00 18.07 488 GLY B CA 1
ATOM 3700 C C . GLY B 1 27 ? 16.681 58.516 17.193 1.00 18.80 488 GLY B C 1
ATOM 3701 O O . GLY B 1 27 ? 17.621 58.541 18.002 1.00 18.50 488 GLY B O 1
ATOM 3702 N N . GLU B 1 28 ? 15.423 58.218 17.549 1.00 19.46 489 GLU B N 1
ATOM 3703 C CA A GLU B 1 28 ? 15.047 58.089 18.948 0.60 19.91 489 GLU B CA 1
ATOM 3704 C CA B GLU B 1 28 ? 15.026 58.083 18.947 0.40 19.57 489 GLU B CA 1
ATOM 3705 C C . GLU B 1 28 ? 15.851 57.026 19.678 1.00 19.53 489 GLU B C 1
ATOM 3706 O O . GLU B 1 28 ? 16.038 55.912 19.176 1.00 19.91 489 GLU B O 1
ATOM 3717 N N . LEU B 1 29 ? 16.334 57.417 20.856 1.00 19.63 490 LEU B N 1
ATOM 3718 C CA A LEU B 1 29 ? 17.086 56.578 21.780 0.60 19.73 490 LEU B CA 1
ATOM 3719 C CA B LEU B 1 29 ? 17.075 56.541 21.773 0.40 19.47 490 LEU B CA 1
ATOM 3720 C C . LEU B 1 29 ? 18.477 56.202 21.266 1.00 19.55 490 LEU B C 1
ATOM 3721 O O . LEU B 1 29 ? 19.279 55.652 22.010 1.00 19.38 490 LEU B O 1
ATOM 3730 N N . GLY B 1 30 ? 18.774 56.551 20.013 1.00 19.28 491 GLY B N 1
ATOM 3731 C CA . GLY B 1 30 ? 20.067 56.169 19.402 1.00 19.56 491 GLY B CA 1
ATOM 3732 C C . GLY B 1 30 ? 21.298 56.729 20.095 1.00 19.82 491 GLY B C 1
ATOM 3733 O O . GLY B 1 30 ? 22.410 56.168 19.976 1.00 20.32 491 GLY B O 1
ATOM 3734 N N . SER B 1 31 ? 21.115 57.838 20.814 1.00 20.31 492 SER B N 1
ATOM 3735 C CA . SER B 1 31 ? 22.247 58.549 21.421 1.00 20.17 492 SER B CA 1
ATOM 3736 C C . SER B 1 31 ? 22.154 58.658 22.947 1.00 20.18 492 SER B C 1
ATOM 3737 O O . SER B 1 31 ? 22.855 59.458 23.568 1.00 20.14 492 SER B O 1
ATOM 3740 N N . ALA B 1 32 ? 21.265 57.869 23.552 1.00 20.46 493 ALA B N 1
ATOM 3741 C CA . ALA B 1 32 ? 21.149 57.873 24.997 1.00 20.33 493 ALA B CA 1
ATOM 3742 C C . ALA B 1 32 ? 22.442 57.408 25.650 1.00 20.00 493 ALA B C 1
ATOM 3743 O O . ALA B 1 32 ? 22.923 58.051 26.577 1.00 19.12 493 ALA B O 1
ATOM 3745 N N . GLU B 1 33 ? 23.005 56.295 25.163 1.00 20.24 494 GLU B N 1
ATOM 3746 C CA . GLU B 1 33 ? 24.260 55.766 25.717 1.00 19.83 494 GLU B CA 1
ATOM 3747 C C . GLU B 1 33 ? 25.433 56.733 25.503 1.00 18.97 494 GLU B C 1
ATOM 3748 O O . GLU B 1 33 ? 26.258 56.931 26.395 1.00 18.42 494 GLU B O 1
ATOM 3754 N N . PHE B 1 34 ? 25.477 57.328 24.311 1.00 18.09 495 PHE B N 1
ATOM 3755 C CA . PHE B 1 34 ? 26.409 58.414 24.000 1.00 18.16 495 PHE B CA 1
ATOM 3756 C C . PHE B 1 34 ? 26.366 59.507 25.084 1.00 18.11 495 PHE B C 1
ATOM 3757 O O . PHE B 1 34 ? 27.390 59.853 25.678 1.00 17.48 495 PHE B O 1
ATOM 3765 N N . ALA B 1 35 ? 25.162 60.003 25.389 1.00 18.67 496 ALA B N 1
ATOM 3766 C CA . ALA B 1 35 ? 25.058 61.082 26.344 1.00 18.58 496 ALA B CA 1
ATOM 3767 C C . ALA B 1 35 ? 25.532 60.649 27.737 1.00 18.90 496 ALA B C 1
ATOM 3768 O O . ALA B 1 35 ? 26.256 61.395 28.404 1.00 18.59 496 ALA B O 1
ATOM 3770 N N . SER B 1 36 ? 25.145 59.434 28.140 1.00 17.80 497 SER B N 1
ATOM 3771 C CA . SER B 1 36 ? 25.554 58.826 29.409 1.00 17.89 497 SER B CA 1
ATOM 3772 C C . SER B 1 36 ? 27.079 58.709 29.586 1.00 17.90 497 SER B C 1
ATOM 3773 O O . SER B 1 36 ? 27.645 59.110 30.611 1.00 17.47 497 SER B O 1
ATOM 3776 N N . VAL B 1 37 ? 27.719 58.129 28.571 1.00 15.99 498 VAL B N 1
ATOM 3777 C CA . VAL B 1 37 ? 29.162 57.947 28.535 1.00 16.91 498 VAL B CA 1
ATOM 3778 C C . VAL B 1 37 ? 29.929 59.277 28.571 1.00 17.22 498 VAL B C 1
ATOM 3779 O O . VAL B 1 37 ? 30.905 59.426 29.320 1.00 17.43 498 VAL B O 1
ATOM 3791 N N . SER B 1 39 ? 28.712 62.225 29.592 1.00 18.73 500 SER B N 1
ATOM 3792 C CA . SER B 1 39 ? 28.410 62.845 30.892 1.00 19.39 500 SER B CA 1
ATOM 3793 C C . SER B 1 39 ? 29.339 62.224 31.940 1.00 19.23 500 SER B C 1
ATOM 3794 O O . SER B 1 39 ? 29.894 62.929 32.784 1.00 18.76 500 SER B O 1
ATOM 3797 N N . HIS B 1 40 ? 29.553 60.907 31.841 1.00 18.97 501 HIS B N 1
ATOM 3798 C CA . HIS B 1 40 ? 30.465 60.199 32.756 1.00 19.01 501 HIS B CA 1
ATOM 3799 C C . HIS B 1 40 ? 31.931 60.665 32.662 1.00 19.02 501 HIS B C 1
ATOM 3800 O O . HIS B 1 40 ? 32.615 60.849 33.680 1.00 18.89 501 HIS B O 1
ATOM 3807 N N . THR B 1 41 ? 32.417 60.792 31.427 1.00 18.61 502 THR B N 1
ATOM 3808 C CA . THR B 1 41 ? 33.766 61.272 31.117 1.00 17.86 502 THR B CA 1
ATOM 3809 C C . THR B 1 41 ? 33.951 62.705 31.643 1.00 17.92 502 THR B C 1
ATOM 3810 O O . THR B 1 41 ? 34.980 63.021 32.254 1.00 18.01 502 THR B O 1
ATOM 3814 N N . THR B 1 42 ? 32.947 63.554 31.438 1.00 18.39 503 THR B N 1
ATOM 3815 C CA . THR B 1 42 ? 33.003 64.929 31.969 1.00 18.27 503 THR B CA 1
ATOM 3816 C C . THR B 1 42 ? 33.197 64.951 33.490 1.00 17.77 503 THR B C 1
ATOM 3817 O O . THR B 1 42 ? 34.048 65.691 33.997 1.00 17.34 503 THR B O 1
ATOM 3821 N N . SER B 1 43 ? 32.426 64.129 34.211 1.00 17.51 504 SER B N 1
ATOM 3822 C CA A SER B 1 43 ? 32.480 64.130 35.673 0.60 17.29 504 SER B CA 1
ATOM 3823 C CA B SER B 1 43 ? 32.464 64.097 35.679 0.40 16.78 504 SER B CA 1
ATOM 3824 C C . SER B 1 43 ? 33.824 63.599 36.153 1.00 16.81 504 SER B C 1
ATOM 3825 O O . SER B 1 43 ? 34.389 64.107 37.134 1.00 16.46 504 SER B O 1
ATOM 3830 N N . ALA B 1 44 ? 34.324 62.590 35.449 1.00 16.22 505 ALA B N 1
ATOM 3831 C CA . ALA B 1 44 ? 35.620 61.989 35.703 1.00 16.43 505 ALA B CA 1
ATOM 3832 C C . ALA B 1 44 ? 36.692 63.048 35.561 1.00 16.19 505 ALA B C 1
ATOM 3833 O O . ALA B 1 44 ? 37.521 63.190 36.443 1.00 15.23 505 ALA B O 1
ATOM 3843 N N . LYS B 1 46 ? 36.251 66.341 35.685 1.00 17.14 507 LYS B N 1
ATOM 3844 C CA . LYS B 1 46 ? 36.034 67.393 36.691 1.00 17.91 507 LYS B CA 1
ATOM 3845 C C . LYS B 1 46 ? 36.713 66.978 37.996 1.00 17.83 507 LYS B C 1
ATOM 3846 O O . LYS B 1 46 ? 37.365 67.800 38.645 1.00 18.57 507 LYS B O 1
ATOM 3852 N N . SER B 1 47 ? 36.574 65.697 38.358 1.00 17.61 508 SER B N 1
ATOM 3853 C CA A SER B 1 47 ? 37.190 65.174 39.572 0.50 16.97 508 SER B CA 1
ATOM 3854 C CA B SER B 1 47 ? 37.200 65.130 39.562 0.50 17.40 508 SER B CA 1
ATOM 3855 C C . SER B 1 47 ? 38.721 65.211 39.516 1.00 17.12 508 SER B C 1
ATOM 3856 O O . SER B 1 47 ? 39.378 65.547 40.516 1.00 16.19 508 SER B O 1
ATOM 3861 N N . VAL B 1 48 ? 39.286 64.884 38.352 1.00 16.75 509 VAL B N 1
ATOM 3862 C CA . VAL B 1 48 ? 40.719 64.974 38.169 1.00 16.30 509 VAL B CA 1
ATOM 3863 C C . VAL B 1 48 ? 41.185 66.420 38.402 1.00 16.04 509 VAL B C 1
ATOM 3864 O O . VAL B 1 48 ? 42.115 66.634 39.185 1.00 16.06 509 VAL B O 1
ATOM 3868 N N . PHE B 1 49 ? 40.540 67.389 37.744 1.00 15.49 510 PHE B N 1
ATOM 3869 C CA . PHE B 1 49 ? 40.999 68.782 37.773 1.00 16.72 510 PHE B CA 1
ATOM 3870 C C . PHE B 1 49 ? 40.909 69.284 39.226 1.00 17.48 510 PHE B C 1
ATOM 3871 O O . PHE B 1 49 ? 41.840 69.882 39.763 1.00 17.01 510 PHE B O 1
ATOM 3879 N N . GLU B 1 50 ? 39.802 68.952 39.878 1.00 18.57 511 GLU B N 1
ATOM 3880 C CA . GLU B 1 50 ? 39.558 69.386 41.255 1.00 20.00 511 GLU B CA 1
ATOM 3881 C C . GLU B 1 50 ? 40.636 68.914 42.227 1.00 20.26 511 GLU B C 1
ATOM 3882 O O . GLU B 1 50 ? 40.971 69.641 43.166 1.00 20.75 511 GLU B O 1
ATOM 3888 N N . GLN B 1 51 ? 41.233 67.751 41.963 1.00 20.78 512 GLN B N 1
ATOM 3889 C CA A GLN B 1 51 ? 42.251 67.202 42.870 0.60 21.49 512 GLN B CA 1
ATOM 3890 C CA B GLN B 1 51 ? 42.251 67.190 42.864 0.40 20.96 512 GLN B CA 1
ATOM 3891 C C . GLN B 1 51 ? 43.691 67.481 42.442 1.00 20.93 512 GLN B C 1
ATOM 3892 O O . GLN B 1 51 ? 44.635 67.099 43.138 1.00 20.91 512 GLN B O 1
ATOM 3903 N N . VAL B 1 52 ? 43.869 68.160 41.306 1.00 20.43 513 VAL B N 1
ATOM 3904 C CA . VAL B 1 52 ? 45.203 68.568 40.903 1.00 20.17 513 VAL B CA 1
ATOM 3905 C C . VAL B 1 52 ? 45.727 69.707 41.779 1.00 20.61 513 VAL B C 1
ATOM 3906 O O . VAL B 1 52 ? 45.052 70.719 41.967 1.00 21.09 513 VAL B O 1
ATOM 3910 N N . ASN B 1 53 ? 46.947 69.553 42.288 1.00 21.36 514 ASN B N 1
ATOM 3911 C CA . ASN B 1 53 ? 47.558 70.596 43.130 1.00 22.43 514 ASN B CA 1
ATOM 3912 C C . ASN B 1 53 ? 48.972 71.001 42.689 1.00 21.54 514 ASN B C 1
ATOM 3913 O O . ASN B 1 53 ? 49.696 71.675 43.439 1.00 20.92 514 ASN B O 1
ATOM 3918 N N . ALA B 1 54 ? 49.363 70.558 41.483 1.00 19.95 515 ALA B N 1
ATOM 3919 C CA . ALA B 1 54 ? 50.697 70.811 40.941 1.00 19.14 515 ALA B CA 1
ATOM 3920 C C . ALA B 1 54 ? 50.675 70.524 39.426 1.00 18.92 515 ALA B C 1
ATOM 3921 O O . ALA B 1 54 ? 49.761 69.840 38.942 1.00 18.59 515 ALA B O 1
ATOM 3923 N N . PRO B 1 55 ? 51.669 71.039 38.676 1.00 18.95 516 PRO B N 1
ATOM 3924 C CA . PRO B 1 55 ? 51.726 70.776 37.213 1.00 18.51 516 PRO B CA 1
ATOM 3925 C C . PRO B 1 55 ? 51.922 69.277 36.849 1.00 18.95 516 PRO B C 1
ATOM 3926 O O . PRO B 1 55 ? 51.518 68.831 35.744 1.00 18.80 516 PRO B O 1
ATOM 3930 N N . TYR B 1 56 ? 52.546 68.516 37.755 1.00 18.76 517 TYR B N 1
ATOM 3931 C CA . TYR B 1 56 ? 52.749 67.062 37.593 1.00 17.98 517 TYR B CA 1
ATOM 3932 C C . TYR B 1 56 ? 52.594 66.377 38.975 1.00 18.38 517 TYR B C 1
ATOM 3933 O O . TYR B 1 56 ? 52.921 66.990 40.016 1.00 17.64 517 TYR B O 1
ATOM 3942 N N . SER B 1 57 ? 52.062 65.148 38.992 1.00 17.96 518 SER B N 1
ATOM 3943 C CA . SER B 1 57 ? 51.781 64.433 40.263 1.00 18.76 518 SER B CA 1
ATOM 3944 C C . SER B 1 57 ? 53.020 64.144 41.090 1.00 19.30 518 SER B C 1
ATOM 3945 O O . SER B 1 57 ? 52.923 63.941 42.299 1.00 20.53 518 SER B O 1
ATOM 3948 N N . GLY B 1 58 ? 54.179 64.103 40.440 1.00 19.68 519 GLY B N 1
ATOM 3949 C CA . GLY B 1 58 ? 55.428 63.675 41.071 1.00 19.51 519 GLY B CA 1
ATOM 3950 C C . GLY B 1 58 ? 55.654 62.178 41.158 1.00 19.97 519 GLY B C 1
ATOM 3951 O O . GLY B 1 58 ? 56.669 61.716 41.695 1.00 19.15 519 GLY B O 1
ATOM 3960 N N . ASP B 1 60 ? 56.778 58.517 40.492 1.00 21.97 521 ASP B N 1
ATOM 3961 C CA . ASP B 1 60 ? 57.984 57.955 39.868 1.00 23.14 521 ASP B CA 1
ATOM 3962 C C . ASP B 1 60 ? 57.715 57.589 38.393 1.00 22.63 521 ASP B C 1
ATOM 3963 O O . ASP B 1 60 ? 56.850 56.778 38.132 1.00 22.02 521 ASP B O 1
ATOM 3968 N N . PRO B 1 61 ? 58.437 58.209 37.435 1.00 23.83 522 PRO B N 1
ATOM 3969 C CA . PRO B 1 61 ? 58.166 57.895 36.001 1.00 24.19 522 PRO B CA 1
ATOM 3970 C C . PRO B 1 61 ? 58.296 56.384 35.660 1.00 24.84 522 PRO B C 1
ATOM 3971 O O . PRO B 1 61 ? 57.512 55.854 34.858 1.00 24.62 522 PRO B O 1
ATOM 3975 N N . LYS B 1 62 ? 59.253 55.693 36.275 1.00 25.36 523 LYS B N 1
ATOM 3976 C CA . LYS B 1 62 ? 59.354 54.228 36.145 1.00 25.42 523 LYS B CA 1
ATOM 3977 C C . LYS B 1 62 ? 58.127 53.468 36.669 1.00 25.01 523 LYS B C 1
ATOM 3978 O O . LYS B 1 62 ? 57.673 52.497 36.062 1.00 24.37 523 LYS B O 1
ATOM 3984 N N . ALA B 1 63 ? 57.618 53.888 37.825 1.00 23.11 524 ALA B N 1
ATOM 3985 C CA . ALA B 1 63 ? 56.421 53.324 38.394 1.00 21.98 524 ALA B CA 1
ATOM 3986 C C . ALA B 1 63 ? 55.219 53.602 37.495 1.00 20.94 524 ALA B C 1
ATOM 3987 O O . ALA B 1 63 ? 54.409 52.697 37.263 1.00 20.00 524 ALA B O 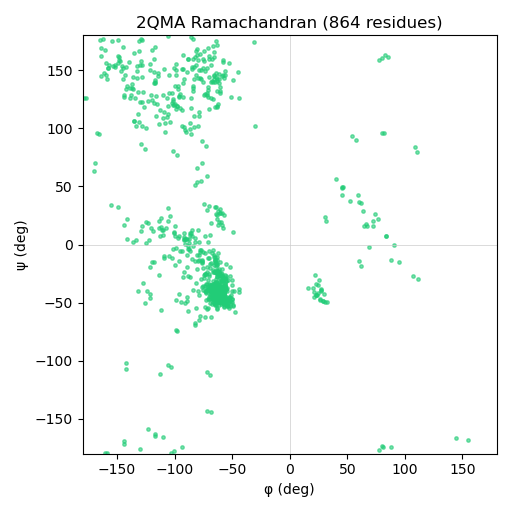1
ATOM 3989 N N . LEU B 1 64 ? 55.119 54.835 36.973 1.00 20.28 525 LEU B N 1
ATOM 3990 C CA . LEU B 1 64 ? 54.056 55.202 36.023 1.00 19.41 525 LEU B CA 1
ATOM 3991 C C . LEU B 1 64 ? 54.124 54.336 34.766 1.00 19.50 525 LEU B C 1
ATOM 3992 O O . LEU B 1 64 ? 53.108 53.783 34.347 1.00 18.19 525 LEU B O 1
ATOM 3997 N N . GLU B 1 65 ? 55.327 54.232 34.190 1.00 19.72 526 GLU B N 1
ATOM 3998 C CA . GLU B 1 65 ? 55.590 53.385 33.024 1.00 19.75 526 GLU B CA 1
ATOM 3999 C C . GLU B 1 65 ? 55.214 51.905 33.250 1.00 19.56 526 GLU B C 1
ATOM 4000 O O . GLU B 1 65 ? 54.545 51.287 32.384 1.00 19.17 526 GLU B O 1
ATOM 4006 N N . ASP B 1 66 ? 55.624 51.345 34.403 1.00 18.54 527 ASP B N 1
ATOM 4007 C CA . ASP B 1 66 ? 55.289 49.970 34.764 1.00 18.33 527 ASP B CA 1
ATOM 4008 C C . ASP B 1 66 ? 53.774 49.784 34.841 1.00 17.97 527 ASP B C 1
ATOM 4009 O O . ASP B 1 66 ? 53.241 48.814 34.310 1.00 18.77 527 ASP B O 1
ATOM 4014 N N . ALA B 1 67 ? 53.068 50.722 35.466 1.00 17.91 528 ALA B N 1
ATOM 4015 C CA . ALA B 1 67 ? 51.626 50.537 35.645 1.00 17.54 528 ALA B CA 1
ATOM 4016 C C . ALA B 1 67 ? 50.924 50.590 34.288 1.00 17.41 528 ALA B C 1
ATOM 4017 O O . ALA B 1 67 ? 49.991 49.811 34.033 1.00 17.62 528 ALA B O 1
ATOM 4019 N N . ILE B 1 68 ? 51.365 51.503 33.417 1.00 16.43 529 ILE B N 1
ATOM 4020 C CA . ILE B 1 68 ? 50.787 51.599 32.062 1.00 16.35 529 ILE B CA 1
ATOM 4021 C C . ILE B 1 68 ? 51.093 50.360 31.226 1.00 16.46 529 ILE B C 1
ATOM 4022 O O . ILE B 1 68 ? 50.212 49.848 30.539 1.00 16.09 529 ILE B O 1
ATOM 4027 N N . ASN B 1 69 ? 52.335 49.892 31.289 1.00 17.00 530 ASN B N 1
ATOM 4028 C CA . ASN B 1 69 ? 52.756 48.659 30.620 1.00 18.04 530 ASN B CA 1
ATOM 4029 C C . ASN B 1 69 ? 52.012 47.384 31.050 1.00 18.36 530 ASN B C 1
ATOM 4030 O O . ASN B 1 69 ? 51.840 46.462 30.244 1.00 18.28 530 ASN B O 1
ATOM 4035 N N . ALA B 1 70 ? 51.564 47.356 32.310 1.00 18.31 531 ALA B N 1
ATOM 4036 C CA . ALA B 1 70 ? 50.827 46.203 32.839 1.00 19.50 531 ALA B CA 1
ATOM 4037 C C . ALA B 1 70 ? 49.356 46.163 32.405 1.00 19.70 531 ALA B C 1
ATOM 4038 O O . ALA B 1 70 ? 48.697 45.122 32.553 1.00 19.89 531 ALA B O 1
ATOM 4040 N N . VAL B 1 71 ? 48.841 47.271 31.861 1.00 19.11 532 VAL B N 1
ATOM 4041 C CA . VAL B 1 71 ? 47.420 47.346 31.475 1.00 18.17 532 VAL B CA 1
ATOM 4042 C C . VAL B 1 71 ? 47.067 46.286 30.410 1.00 18.54 532 VAL B C 1
ATOM 4043 O O . VAL B 1 71 ? 47.780 46.148 29.436 1.00 17.66 532 VAL B O 1
ATOM 4047 N N . ASP B 1 72 ? 45.966 45.554 30.617 1.00 19.15 533 ASP B N 1
ATOM 4048 C CA . ASP B 1 72 ? 45.515 44.496 29.674 1.00 19.69 533 ASP B CA 1
ATOM 4049 C C . ASP B 1 72 ? 44.703 45.015 28.475 1.00 18.83 533 ASP B C 1
ATOM 4050 O O . ASP B 1 72 ? 43.566 45.452 28.631 1.00 18.45 533 ASP B O 1
ATOM 4055 N N . LEU B 1 73 ? 45.303 44.930 27.285 1.00 18.71 534 LEU B N 1
ATOM 4056 C CA . LEU B 1 73 ? 44.662 45.353 26.031 1.00 18.79 534 LEU B CA 1
ATOM 4057 C C . LEU B 1 73 ? 44.097 44.187 25.221 1.00 18.95 534 LEU B C 1
ATOM 4058 O O . LEU B 1 73 ? 43.699 44.358 24.075 1.00 19.19 534 LEU B O 1
ATOM 4063 N N . ASP B 1 74 ? 44.042 42.997 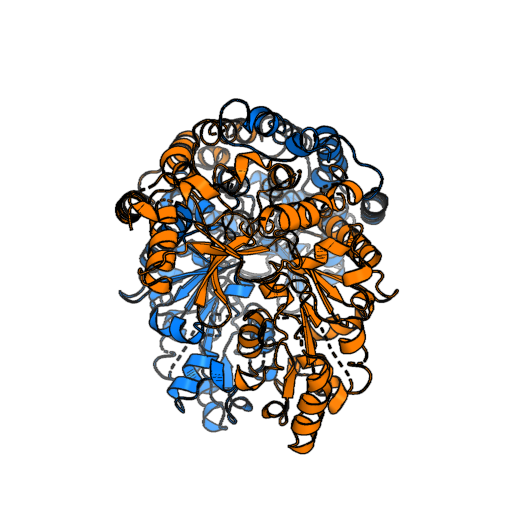25.812 1.00 18.81 535 ASP B N 1
ATOM 4064 C CA . ASP B 1 74 ? 43.551 41.842 25.058 1.00 20.29 535 ASP B CA 1
ATOM 4065 C C . ASP B 1 74 ? 42.322 41.180 25.718 1.00 20.80 535 ASP B C 1
ATOM 4066 O O . ASP B 1 74 ? 41.311 40.901 25.055 1.00 21.14 535 ASP B O 1
ATOM 4071 N N . ASN B 1 75 ? 42.394 40.971 27.024 1.00 20.62 536 ASN B N 1
ATOM 4072 C CA . ASN B 1 75 ? 41.391 40.128 27.705 1.00 21.44 536 ASN B CA 1
ATOM 4073 C C . ASN B 1 75 ? 40.708 40.835 28.856 1.00 21.28 536 ASN B C 1
ATOM 4074 O O . ASN B 1 75 ? 40.137 40.197 29.739 1.00 20.67 536 ASN B O 1
ATOM 4079 N N . LYS B 1 76 ? 40.785 42.165 28.843 1.00 20.47 537 LYS B N 1
ATOM 4080 C CA . LYS B 1 76 ? 40.159 42.978 29.874 1.00 19.74 537 LYS B CA 1
ATOM 4081 C C . LYS B 1 76 ? 38.687 43.134 29.541 1.00 19.52 537 LYS B C 1
ATOM 4082 O O . LYS B 1 76 ? 37.837 42.799 30.377 1.00 19.35 537 LYS B O 1
ATOM 4088 N N . ASN B 1 77 ? 38.395 43.611 28.323 1.00 19.04 538 ASN B N 1
ATOM 4089 C CA . ASN B 1 77 ? 37.039 43.720 27.771 1.00 19.87 538 ASN B CA 1
ATOM 4090 C C . ASN B 1 77 ? 36.019 44.196 28.810 1.00 20.79 538 ASN B C 1
ATOM 4091 O O . ASN B 1 77 ? 35.034 43.509 29.088 1.00 20.96 538 ASN B O 1
ATOM 4096 N N . ALA B 1 78 ? 36.304 45.364 29.395 1.00 20.80 539 ALA B N 1
ATOM 4097 C CA . ALA B 1 78 ? 35.545 45.909 30.508 1.00 20.98 539 ALA B CA 1
ATOM 4098 C C . ALA B 1 78 ? 34.541 46.949 30.019 1.00 20.87 539 ALA B C 1
ATOM 4099 O O . ALA B 1 78 ? 34.735 47.550 28.970 1.00 21.41 539 ALA B O 1
ATOM 4101 N N . PRO B 1 79 ? 33.455 47.167 30.780 1.00 20.56 540 PRO B N 1
ATOM 4102 C CA . PRO B 1 79 ? 32.525 48.221 30.402 1.00 20.11 540 PRO B CA 1
ATOM 4103 C C . PRO B 1 79 ? 33.205 49.610 30.282 1.00 19.46 540 PRO B C 1
ATOM 4104 O O . PRO B 1 79 ? 34.099 49.950 31.052 1.00 18.89 540 PRO B O 1
ATOM 4108 N N . LEU B 1 80 ? 32.761 50.390 29.313 1.00 19.74 541 LEU B N 1
ATOM 4109 C CA . LEU B 1 80 ? 33.443 51.626 28.933 1.00 19.09 541 LEU B CA 1
ATOM 4110 C C . LEU B 1 80 ? 33.560 52.613 30.081 1.00 19.45 541 LEU B C 1
ATOM 4111 O O . LEU B 1 80 ? 34.627 53.187 30.282 1.00 19.65 541 LEU B O 1
ATOM 4116 N N . LYS B 1 81 ? 32.480 52.786 30.860 1.00 19.65 542 LYS B N 1
ATOM 4117 C CA . LYS B 1 81 ? 32.545 53.644 32.041 1.00 19.72 542 LYS B CA 1
ATOM 4118 C C . LYS B 1 81 ? 33.658 53.258 33.015 1.00 19.33 542 LYS B C 1
ATOM 4119 O O . LYS B 1 81 ? 34.315 54.143 33.563 1.00 18.84 542 LYS B O 1
ATOM 4125 N N . SER B 1 82 ? 33.905 51.955 33.204 1.00 18.97 543 SER B N 1
ATOM 4126 C CA . SER B 1 82 ? 35.025 51.554 34.083 1.00 19.01 543 SER B CA 1
ATOM 4127 C C . SER B 1 82 ? 36.416 51.808 33.441 1.00 17.68 543 SER B C 1
ATOM 4128 O O . SER B 1 82 ? 37.393 52.139 34.132 1.00 17.15 543 SER B O 1
ATOM 4131 N N . VAL B 1 83 ? 36.498 51.661 32.127 1.00 16.30 544 VAL B N 1
ATOM 4132 C CA . VAL B 1 83 ? 37.748 51.965 31.419 1.00 15.92 544 VAL B CA 1
ATOM 4133 C C . VAL B 1 83 ? 38.041 53.474 31.528 1.00 15.33 544 VAL B C 1
ATOM 4134 O O . VAL B 1 83 ? 39.207 53.891 31.698 1.00 15.57 544 VAL B O 1
ATOM 4138 N N . ILE B 1 84 ? 36.987 54.288 31.446 1.00 15.34 545 ILE B N 1
ATOM 4139 C CA . ILE B 1 84 ? 37.126 55.744 31.650 1.00 15.71 545 ILE B CA 1
ATOM 4140 C C . ILE B 1 84 ? 37.661 56.080 33.062 1.00 16.58 545 ILE B C 1
ATOM 4141 O O . ILE B 1 84 ? 38.545 56.924 33.199 1.00 17.68 545 ILE B O 1
ATOM 4146 N N . ASP B 1 85 ? 37.149 55.399 34.095 1.00 16.44 546 ASP B N 1
ATOM 4147 C CA . ASP B 1 85 ? 37.595 55.611 35.483 1.00 16.96 546 ASP B CA 1
ATOM 4148 C C . ASP B 1 85 ? 39.093 55.255 35.642 1.00 16.67 546 ASP B C 1
ATOM 4149 O O . ASP B 1 85 ? 39.836 55.979 36.288 1.00 16.88 546 ASP B O 1
ATOM 4154 N N . ASP B 1 86 ? 39.504 54.138 35.042 1.00 16.60 547 ASP B N 1
ATOM 4155 C CA . ASP B 1 86 ? 40.880 53.647 35.062 1.00 18.35 547 ASP B CA 1
ATOM 4156 C C . ASP B 1 86 ? 41.822 54.623 34.346 1.00 18.26 547 ASP B C 1
ATOM 4157 O O . ASP B 1 86 ? 42.905 54.958 34.839 1.00 18.22 547 ASP B O 1
ATOM 4162 N N . VAL B 1 87 ? 41.387 55.101 33.192 1.00 19.26 548 VAL B N 1
ATOM 4163 C CA . VAL B 1 87 ? 42.185 56.139 32.517 1.00 20.41 548 VAL B CA 1
ATOM 4164 C C . VAL B 1 87 ? 42.230 57.438 33.283 1.00 19.49 548 VAL B C 1
ATOM 4165 O O . VAL B 1 87 ? 43.284 58.085 33.294 1.00 18.26 548 VAL B O 1
ATOM 4169 N N . ALA B 1 88 ? 41.108 57.819 33.913 1.00 18.48 549 ALA B N 1
ATOM 4170 C CA . ALA B 1 88 ? 41.086 59.022 34.757 1.00 19.02 549 ALA B CA 1
ATOM 4171 C C . ALA B 1 88 ? 42.151 58.863 35.833 1.00 18.90 549 ALA B C 1
ATOM 4172 O O . ALA B 1 88 ? 42.965 59.752 36.061 1.00 19.90 549 ALA B O 1
ATOM 4174 N N . GLU B 1 89 ? 42.165 57.693 36.458 1.00 19.58 550 GLU B N 1
ATOM 4175 C CA . GLU B 1 89 ? 42.981 57.446 37.630 1.00 20.22 550 GLU B CA 1
ATOM 4176 C C . GLU B 1 89 ? 44.477 57.326 37.338 1.00 18.97 550 GLU B C 1
ATOM 4177 O O . GLU B 1 89 ? 45.315 57.798 38.126 1.00 19.88 550 GLU B O 1
ATOM 4183 N N . LEU B 1 90 ? 44.802 56.632 36.257 1.00 17.49 551 LEU B N 1
ATOM 4184 C CA . LEU B 1 90 ? 46.193 56.320 35.930 1.00 17.41 551 LEU B CA 1
ATOM 4185 C C . LEU B 1 90 ? 46.756 57.287 34.883 1.00 17.23 551 LEU B C 1
ATOM 4186 O O . LEU B 1 90 ? 47.853 57.786 35.037 1.00 17.21 551 LEU B O 1
ATOM 4191 N N . VAL B 1 91 ? 46.013 57.519 33.816 1.00 16.44 552 VAL B N 1
ATOM 4192 C CA . VAL B 1 91 ? 46.511 58.424 32.759 1.00 16.32 552 VAL B CA 1
ATOM 4193 C C . VAL B 1 91 ? 46.336 59.902 33.135 1.00 16.98 552 VAL B C 1
ATOM 4194 O O . VAL B 1 91 ? 47.347 60.646 33.284 1.00 17.28 552 VAL B O 1
ATOM 4198 N N . ALA B 1 92 ? 45.078 60.332 33.260 1.00 16.53 553 ALA B N 1
ATOM 4199 C CA . ALA B 1 92 ? 44.759 61.747 33.491 1.00 17.08 553 ALA B CA 1
ATOM 4200 C C . ALA B 1 92 ? 45.449 62.286 34.753 1.00 17.26 553 ALA B C 1
ATOM 4201 O O . ALA B 1 92 ? 46.039 63.351 34.709 1.00 16.22 553 ALA B O 1
ATOM 4203 N N . LYS B 1 93 ? 45.365 61.558 35.865 1.00 17.17 554 LYS B N 1
ATOM 4204 C CA . LYS B 1 93 ? 45.926 62.036 37.145 1.00 17.98 554 LYS B CA 1
ATOM 4205 C C . LYS B 1 93 ? 47.422 62.325 37.101 1.00 17.61 554 LYS B C 1
ATOM 4206 O O . LYS B 1 93 ? 47.916 63.200 37.843 1.00 18.57 554 LYS B O 1
ATOM 4212 N N . ASN B 1 94 ? 48.140 61.642 36.214 1.00 16.70 555 ASN B N 1
ATOM 4213 C CA . ASN B 1 94 ? 49.579 61.751 36.147 1.00 17.08 555 ASN B CA 1
ATOM 4214 C C . ASN B 1 94 ? 50.037 62.442 34.863 1.00 16.54 555 ASN B C 1
ATOM 4215 O O . ASN B 1 94 ? 51.165 62.251 34.408 1.00 17.35 555 ASN B O 1
ATOM 4220 N N . ALA B 1 95 ? 49.148 63.228 34.278 1.00 17.87 556 ALA B N 1
ATOM 4221 C CA . ALA B 1 95 ? 49.504 64.003 33.072 1.00 17.04 556 ALA B CA 1
ATOM 4222 C C . ALA B 1 95 ? 50.169 65.349 33.444 1.00 17.17 556 ALA B C 1
ATOM 4223 O O . ALA B 1 95 ? 50.325 65.684 34.626 1.00 17.61 556 ALA B O 1
ATOM 4225 N N . ILE B 1 96 ? 50.560 66.110 32.413 1.00 16.54 557 ILE B N 1
ATOM 4226 C CA . ILE B 1 96 ? 51.056 67.467 32.608 1.00 16.70 557 ILE B CA 1
ATOM 4227 C C . ILE B 1 96 ? 49.912 68.463 32.446 1.00 16.83 557 ILE B C 1
ATOM 4228 O O . ILE B 1 96 ? 49.351 68.639 31.357 1.00 16.47 557 ILE B O 1
ATOM 4233 N N . PHE B 1 97 ? 49.613 69.137 33.544 1.00 16.15 558 PHE B N 1
ATOM 4234 C CA . PHE B 1 97 ? 48.515 70.075 33.599 1.00 15.90 558 PHE B CA 1
ATOM 4235 C C . PHE B 1 97 ? 48.910 71.499 33.239 1.00 16.74 558 PHE B C 1
ATOM 4236 O O . PHE B 1 97 ? 49.354 72.270 34.084 1.00 16.66 558 PHE B O 1
ATOM 4244 N N . THR B 1 98 ? 48.673 71.845 31.973 1.00 16.95 559 THR B N 1
ATOM 4245 C CA . THR B 1 98 ? 48.974 73.189 31.455 1.00 16.51 559 THR B CA 1
ATOM 4246 C C . THR B 1 98 ? 48.166 74.206 32.225 1.00 16.70 559 THR B C 1
ATOM 4247 O O . THR B 1 98 ? 48.574 75.359 32.312 1.00 16.57 559 THR B O 1
ATOM 4251 N N . GLN B 1 99 ? 46.998 73.787 32.729 1.00 15.93 560 GLN B N 1
ATOM 4252 C CA . GLN B 1 99 ? 46.097 74.682 33.494 1.00 16.58 560 GLN B CA 1
ATOM 4253 C C . GLN B 1 99 ? 46.618 75.066 34.882 1.00 16.66 560 GLN B C 1
ATOM 4254 O O . GLN B 1 99 ? 46.022 75.940 35.547 1.00 17.06 560 GLN B O 1
ATOM 4260 N N . HIS B 1 100 ? 47.664 74.396 35.359 1.00 15.79 561 HIS B N 1
ATOM 4261 C CA . HIS B 1 100 ? 48.290 74.787 36.625 1.00 16.67 561 HIS B CA 1
ATOM 4262 C C . HIS B 1 100 ? 49.304 75.924 36.374 1.00 16.84 561 HIS B C 1
ATOM 4263 O O . HIS B 1 100 ? 50.105 75.838 35.427 1.00 16.44 561 HIS B O 1
ATOM 4270 N N . PRO B 1 101 ? 49.313 76.968 37.243 1.00 16.73 562 PRO B N 1
ATOM 4271 C CA . PRO B 1 101 ? 50.190 78.135 36.973 1.00 16.29 562 PRO B CA 1
ATOM 4272 C C . PRO B 1 101 ? 51.696 77.801 36.893 1.00 15.96 562 PRO B C 1
ATOM 4273 O O . PRO B 1 101 ? 52.459 78.550 36.276 1.00 15.82 562 PRO B O 1
ATOM 4277 N N . ASP B 1 102 ? 52.123 76.713 37.521 1.00 14.00 563 ASP B N 1
ATOM 4278 C CA . ASP B 1 102 ? 53.557 76.386 37.567 1.00 13.90 563 ASP B CA 1
ATOM 4279 C C . ASP B 1 102 ? 53.988 75.467 36.410 1.00 13.80 563 ASP B C 1
ATOM 4280 O O . ASP B 1 102 ? 55.129 75.032 36.347 1.00 13.85 563 ASP B O 1
ATOM 4285 N N . CYS B 1 103 ? 53.061 75.186 35.507 1.00 14.32 564 CYS B N 1
ATOM 4286 C CA . CYS B 1 103 ? 53.410 74.577 34.212 1.00 14.84 564 CYS B CA 1
ATOM 4287 C C . CYS B 1 103 ? 53.626 75.714 33.238 1.00 14.90 564 CYS B C 1
ATOM 4288 O O . CYS B 1 103 ? 52.666 76.337 32.736 1.00 14.56 564 CYS B O 1
ATOM 4291 N N . ILE B 1 104 ? 54.893 76.033 32.994 1.00 14.87 565 ILE B N 1
ATOM 4292 C CA . ILE B 1 104 ? 55.205 77.331 32.375 1.00 15.30 565 ILE B CA 1
ATOM 4293 C C . ILE B 1 104 ? 56.459 77.266 31.511 1.00 15.69 565 ILE B C 1
ATOM 4294 O O . ILE B 1 104 ? 57.211 78.243 31.434 1.00 17.15 565 ILE B O 1
ATOM 4299 N N . ALA B 1 105 ? 56.700 76.109 30.883 1.00 16.22 566 ALA B N 1
ATOM 4300 C CA . ALA B 1 105 ? 57.944 75.873 30.151 1.00 16.34 566 ALA B CA 1
ATOM 4301 C C . ALA B 1 105 ? 57.964 76.232 28.677 1.00 16.79 566 ALA B C 1
ATOM 4302 O O . ALA B 1 105 ? 58.894 76.875 28.211 1.00 15.78 566 ALA B O 1
ATOM 4304 N N . HIS B 1 106 ? 56.967 75.751 27.946 1.00 17.90 567 HIS B N 1
ATOM 4305 C CA . HIS B 1 106 ? 57.087 75.616 26.501 1.00 18.32 567 HIS B CA 1
ATOM 4306 C C . HIS B 1 106 ? 55.868 76.231 25.827 1.00 19.32 567 HIS B C 1
ATOM 4307 O O . HIS B 1 106 ? 54.921 76.666 26.500 1.00 16.49 567 HIS B O 1
ATOM 4314 N N . LEU B 1 107 ? 55.897 76.270 24.494 1.00 19.29 568 LEU B N 1
ATOM 4315 C CA . LEU B 1 107 ? 54.718 76.724 23.729 1.00 20.64 568 LEU B CA 1
ATOM 4316 C C . LEU B 1 107 ? 53.671 75.626 23.698 1.00 21.20 568 LEU B C 1
ATOM 4317 O O . LEU B 1 107 ? 53.438 74.947 22.655 1.00 22.14 568 LEU B O 1
ATOM 4322 N N . HIS B 1 108 ? 53.083 75.409 24.869 1.00 20.91 569 HIS B N 1
ATOM 4323 C CA . HIS B 1 108 ? 52.147 74.322 25.086 1.00 21.75 569 HIS B CA 1
ATOM 4324 C C . HIS B 1 108 ? 50.991 74.942 25.859 1.00 22.02 569 HIS B C 1
ATOM 4325 O O . HIS B 1 108 ? 51.094 75.227 27.041 1.00 21.44 569 HIS B O 1
ATOM 4332 N N . THR B 1 109 ? 49.878 75.124 25.168 1.00 23.01 570 THR B N 1
ATOM 4333 C CA . THR B 1 109 ? 48.949 76.146 25.586 1.00 22.41 570 THR B CA 1
ATOM 4334 C C . THR B 1 109 ? 47.915 75.551 26.534 1.00 21.34 570 THR B C 1
ATOM 4335 O O . THR B 1 109 ? 47.516 74.398 26.366 1.00 22.45 570 THR B O 1
ATOM 4339 N N . PRO B 1 110 ? 47.498 76.305 27.564 1.00 20.52 571 PRO B N 1
ATOM 4340 C CA . PRO B 1 110 ? 46.317 75.763 28.243 1.00 18.81 571 PRO B CA 1
ATOM 4341 C C . PRO B 1 110 ? 45.115 75.935 27.299 1.00 17.97 571 PRO B C 1
ATOM 4342 O O . PRO B 1 110 ? 44.977 76.981 26.672 1.00 18.59 571 PRO B O 1
ATOM 4346 N N . PRO B 1 111 ? 44.270 74.909 27.153 1.00 18.34 572 PRO B N 1
ATOM 4347 C CA . PRO B 1 111 ? 43.219 75.016 26.106 1.00 17.83 572 PRO B CA 1
ATOM 4348 C C . PRO B 1 111 ? 42.032 75.945 26.451 1.00 17.66 572 PRO B C 1
ATOM 4349 O O . PRO B 1 111 ? 41.538 75.925 27.577 1.00 16.14 572 PRO B O 1
ATOM 4353 N N . LEU B 1 112 ? 41.572 76.701 25.446 1.00 17.72 573 LEU B N 1
ATOM 4354 C CA . LEU B 1 112 ? 40.372 77.527 25.535 1.00 17.89 573 LEU B CA 1
ATOM 4355 C C . LEU B 1 112 ? 39.112 76.697 25.553 1.00 17.58 573 LEU B C 1
ATOM 4356 O O . LEU B 1 112 ? 38.990 75.685 24.855 1.00 17.18 573 LEU B O 1
ATOM 4369 N N . PRO B 1 114 ? 36.051 77.162 24.241 1.00 14.85 575 PRO B N 1
ATOM 4370 C CA . PRO B 1 114 ? 35.398 76.916 22.941 1.00 14.80 575 PRO B CA 1
ATOM 4371 C C . PRO B 1 114 ? 36.066 75.822 22.083 1.00 14.75 575 PRO B C 1
ATOM 4372 O O . PRO B 1 114 ? 35.367 75.104 21.349 1.00 14.34 575 PRO B O 1
ATOM 4376 N N . ALA B 1 115 ? 37.381 75.717 22.175 1.00 13.45 576 ALA B N 1
ATOM 4377 C CA . ALA B 1 115 ? 38.115 74.637 21.469 1.00 14.06 576 ALA B CA 1
ATOM 4378 C C . ALA B 1 115 ? 37.821 73.280 22.116 1.00 14.23 576 ALA B C 1
ATOM 4379 O O . ALA B 1 115 ? 37.728 72.243 21.432 1.00 14.14 576 ALA B O 1
ATOM 4381 N N . VAL B 1 116 ? 37.722 73.258 23.443 1.00 13.97 577 VAL B N 1
ATOM 4382 C CA . VAL B 1 116 ? 37.449 71.966 24.114 1.00 14.42 577 VAL B CA 1
ATOM 4383 C C . VAL B 1 116 ? 36.016 71.549 23.801 1.00 15.06 577 VAL B C 1
ATOM 4384 O O . VAL B 1 116 ? 35.753 70.391 23.514 1.00 15.66 577 VAL B O 1
ATOM 4388 N N . ALA B 1 117 ? 35.097 72.503 23.763 1.00 15.64 578 ALA B N 1
ATOM 4389 C CA . ALA B 1 117 ? 33.735 72.190 23.310 1.00 15.10 578 ALA B CA 1
ATOM 4390 C C . ALA B 1 117 ? 33.715 71.773 21.828 1.00 15.14 578 ALA B C 1
ATOM 4391 O O . ALA B 1 117 ? 33.034 70.810 21.478 1.00 15.73 578 ALA B O 1
ATOM 4393 N N . ALA B 1 118 ? 34.440 72.484 20.957 1.00 14.53 579 ALA B N 1
ATOM 4394 C CA . ALA B 1 118 ? 34.448 72.131 19.518 1.00 14.81 579 ALA B CA 1
ATOM 4395 C C . ALA B 1 118 ? 34.889 70.690 19.316 1.00 14.72 579 ALA B C 1
ATOM 4396 O O . ALA B 1 118 ? 34.308 69.973 18.485 1.00 14.75 579 ALA B O 1
ATOM 4398 N N . GLU B 1 119 ? 35.922 70.277 20.065 1.00 14.77 580 GLU B N 1
ATOM 4399 C CA . GLU B 1 119 ? 36.453 68.896 20.006 1.00 14.91 580 GLU B CA 1
ATOM 4400 C C . GLU B 1 119 ? 35.376 67.831 20.291 1.00 15.10 580 GLU B C 1
ATOM 4401 O O . GLU B 1 119 ? 35.391 66.756 19.694 1.00 14.63 580 GLU B O 1
ATOM 4407 N N . ALA B 1 120 ? 34.442 68.137 21.193 1.00 15.32 581 ALA B N 1
ATOM 4408 C CA . ALA B 1 120 ? 33.343 67.221 21.483 1.00 15.76 581 ALA B CA 1
ATOM 4409 C C . ALA B 1 120 ? 32.479 67.013 20.217 1.00 16.47 581 ALA B C 1
ATOM 4410 O O . ALA B 1 120 ? 32.138 65.882 19.874 1.00 15.97 581 ALA B O 1
ATOM 4425 N N . ILE B 1 122 ? 33.485 67.795 16.984 1.00 15.60 583 ILE B N 1
ATOM 4426 C CA . ILE B 1 122 ? 34.376 67.187 15.966 1.00 14.18 583 ILE B CA 1
ATOM 4427 C C . ILE B 1 122 ? 34.365 65.671 16.118 1.00 13.81 583 ILE B C 1
ATOM 4428 O O . ILE B 1 122 ? 34.192 64.944 15.132 1.00 13.26 583 ILE B O 1
ATOM 4433 N N . ALA B 1 123 ? 34.565 65.200 17.349 1.00 13.95 584 ALA B N 1
ATOM 4434 C CA . ALA B 1 123 ? 34.652 63.752 17.634 1.00 15.19 584 ALA B CA 1
ATOM 4435 C C . ALA B 1 123 ? 33.361 63.017 17.270 1.00 15.01 584 ALA B C 1
ATOM 4436 O O . ALA B 1 123 ? 33.389 61.971 16.625 1.00 15.52 584 ALA B O 1
ATOM 4438 N N . ALA B 1 124 ? 32.230 63.585 17.671 1.00 15.11 585 ALA B N 1
ATOM 4439 C CA . ALA B 1 124 ? 30.935 62.941 17.473 1.00 15.61 585 ALA B CA 1
ATOM 4440 C C . ALA B 1 124 ? 30.545 62.917 15.973 1.00 15.46 585 ALA B C 1
ATOM 4441 O O . ALA B 1 124 ? 30.028 61.922 15.471 1.00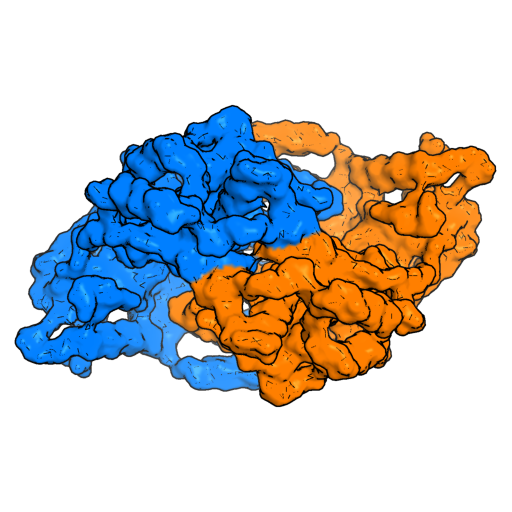 14.87 585 ALA B O 1
ATOM 4443 N N . LEU B 1 125 ? 30.847 63.993 15.258 1.00 15.88 586 LEU B N 1
ATOM 4444 C CA . LEU B 1 125 ? 30.621 64.042 13.816 1.00 15.67 586 LEU B CA 1
ATOM 4445 C C . LEU B 1 125 ? 31.644 63.250 12.984 1.00 15.56 586 LEU B C 1
ATOM 4446 O O . LEU B 1 125 ? 31.280 62.670 11.962 1.00 16.21 586 LEU B O 1
ATOM 4451 N N . ASN B 1 126 ? 32.908 63.232 13.426 1.00 14.21 587 ASN B N 1
ATOM 4452 C CA . ASN B 1 126 ? 34.003 62.549 12.722 1.00 15.16 587 ASN B CA 1
ATOM 4453 C C . ASN B 1 126 ? 34.032 62.820 11.208 1.00 14.36 587 ASN B C 1
ATOM 4454 O O . ASN B 1 126 ? 34.144 61.879 10.402 1.00 15.67 587 ASN B O 1
ATOM 4459 N N . GLN B 1 127 ? 33.950 64.095 10.841 1.00 13.00 588 GLN B N 1
ATOM 4460 C CA . GLN B 1 127 ? 33.997 64.494 9.443 1.00 13.15 588 GLN B CA 1
ATOM 4461 C C . GLN B 1 127 ? 35.433 64.339 8.939 1.00 12.84 588 GLN B C 1
ATOM 4462 O O . GLN B 1 127 ? 36.378 64.499 9.704 1.00 13.06 588 GLN B O 1
ATOM 4468 N N . SER B 1 128 ? 35.579 64.043 7.649 1.00 13.86 589 SER B N 1
ATOM 4469 C CA . SER B 1 128 ? 36.876 63.868 7.013 1.00 15.42 589 SER B CA 1
ATOM 4470 C C . SER B 1 128 ? 37.066 64.929 5.946 1.00 15.89 589 SER B C 1
ATOM 4471 O O . SER B 1 128 ? 36.333 64.930 4.974 1.00 16.67 589 SER B O 1
ATOM 4482 N N . ASP B 1 130 ? 38.875 65.671 3.398 1.00 19.12 591 ASP B N 1
ATOM 4483 C CA . ASP B 1 130 ? 39.354 65.452 2.032 1.00 21.31 591 ASP B CA 1
ATOM 4484 C C . ASP B 1 130 ? 38.269 65.500 0.936 1.00 21.26 591 ASP B C 1
ATOM 4485 O O . ASP B 1 130 ? 38.607 65.577 -0.252 1.00 21.55 591 ASP B O 1
ATOM 4490 N N . SER B 1 131 ? 36.984 65.447 1.308 1.00 19.22 592 SER B N 1
ATOM 4491 C CA . SER B 1 131 ? 35.962 65.729 0.309 1.00 17.76 592 SER B CA 1
ATOM 4492 C C . SER B 1 131 ? 34.674 66.266 0.926 1.00 16.90 592 SER B C 1
ATOM 4493 O O . SER B 1 131 ? 34.333 65.944 2.067 1.00 14.91 592 SER B O 1
ATOM 4496 N N . TRP B 1 132 ? 33.946 67.020 0.128 1.00 16.38 593 TRP B N 1
ATOM 4497 C CA . TRP B 1 132 ? 32.634 67.531 0.551 1.00 17.26 593 TRP B CA 1
ATOM 4498 C C . TRP B 1 132 ? 31.734 66.412 1.078 1.00 16.19 593 TRP B C 1
ATOM 4499 O O . TRP B 1 132 ? 31.139 66.574 2.149 1.00 15.79 593 TRP B O 1
ATOM 4510 N N . ASP B 1 133 ? 31.671 65.271 0.370 1.00 16.27 594 ASP B N 1
ATOM 4511 C CA . ASP B 1 133 ? 30.760 64.166 0.775 1.00 16.55 594 ASP B CA 1
ATOM 4512 C C . ASP B 1 133 ? 31.202 63.363 2.013 1.00 15.97 594 ASP B C 1
ATOM 4513 O O . ASP B 1 133 ? 30.615 62.325 2.344 1.00 16.14 594 ASP B O 1
ATOM 4518 N N . GLN B 1 134 ? 32.263 63.835 2.672 1.00 15.19 595 GLN B N 1
ATOM 4519 C CA . GLN B 1 134 ? 32.651 63.362 3.976 1.00 16.49 595 GLN B CA 1
ATOM 4520 C C . GLN B 1 134 ? 32.688 64.527 4.962 1.00 16.04 595 GLN B C 1
ATOM 4521 O O . GLN B 1 134 ? 33.053 64.335 6.106 1.00 16.96 595 GLN B O 1
ATOM 4527 N N . ALA B 1 135 ? 32.308 65.728 4.535 1.00 15.87 596 ALA B N 1
ATOM 4528 C CA . ALA B 1 135 ? 32.565 66.943 5.331 1.00 15.80 596 ALA B CA 1
ATOM 4529 C C . ALA B 1 135 ? 31.811 68.148 4.731 1.00 16.87 596 ALA B C 1
ATOM 4530 O O . ALA B 1 135 ? 32.407 69.116 4.258 1.00 17.29 596 ALA B O 1
ATOM 4532 N N . SER B 1 136 ? 30.489 68.064 4.721 1.00 16.78 597 SER B N 1
ATOM 4533 C CA . SER B 1 136 ? 29.669 68.976 3.950 1.00 17.81 597 SER B CA 1
ATOM 4534 C C . SER B 1 136 ? 29.694 70.429 4.482 1.00 17.49 597 SER B C 1
ATOM 4535 O O . SER B 1 136 ? 30.115 71.359 3.788 1.00 18.75 597 SER B O 1
ATOM 4538 N N . SER B 1 137 ? 29.225 70.607 5.708 1.00 16.81 598 SER B N 1
ATOM 4539 C CA . SER B 1 137 ? 29.245 71.899 6.352 1.00 15.79 598 SER B CA 1
ATOM 4540 C C . SER B 1 137 ? 30.687 72.236 6.788 1.00 15.42 598 SER B C 1
ATOM 4541 O O . SER B 1 137 ? 31.054 73.400 6.808 1.00 15.16 598 SER B O 1
ATOM 4544 N N . ALA B 1 138 ? 31.490 71.213 7.085 1.00 14.68 599 ALA B N 1
ATOM 4545 C CA . ALA B 1 138 ? 32.847 71.405 7.616 1.00 14.70 599 ALA B CA 1
ATOM 4546 C C . ALA B 1 138 ? 33.749 72.060 6.548 1.00 14.92 599 ALA B C 1
ATOM 4547 O O . ALA B 1 138 ? 34.568 72.944 6.858 1.00 13.69 599 ALA B O 1
ATOM 4549 N N . THR B 1 139 ? 33.574 71.628 5.293 1.00 14.63 600 THR B N 1
ATOM 4550 C CA . THR B 1 139 ? 34.351 72.177 4.146 1.00 15.52 600 THR B CA 1
ATOM 4551 C C . THR B 1 139 ? 34.175 73.698 4.069 1.00 16.16 600 THR B C 1
ATOM 4552 O O . THR B 1 139 ? 35.144 74.446 3.878 1.00 15.16 600 THR B O 1
ATOM 4556 N N . TYR B 1 140 ? 32.926 74.141 4.222 1.00 14.90 601 TYR B N 1
ATOM 4557 C CA . TYR B 1 140 ? 32.614 75.557 4.165 1.00 16.03 601 TYR B CA 1
ATOM 4558 C C . TYR B 1 140 ? 33.110 76.308 5.414 1.00 16.08 601 TYR B C 1
ATOM 4559 O O . TYR B 1 140 ? 33.611 77.453 5.314 1.00 15.57 601 TYR B O 1
ATOM 4568 N N . VAL B 1 141 ? 32.970 75.672 6.586 1.00 15.15 602 VAL B N 1
ATOM 4569 C CA . VAL B 1 141 ? 33.550 76.236 7.809 1.00 15.29 602 VAL B CA 1
ATOM 4570 C C . VAL B 1 141 ? 35.053 76.482 7.642 1.00 15.40 602 VAL B C 1
ATOM 4571 O O . VAL B 1 141 ? 35.528 77.579 7.961 1.00 15.62 602 VAL B O 1
ATOM 4575 N N . GLU B 1 142 ? 35.803 75.476 7.172 1.00 14.67 603 GLU B N 1
ATOM 4576 C CA . GLU B 1 142 ? 37.254 75.645 7.069 1.00 15.30 603 GLU B CA 1
ATOM 4577 C C . GLU B 1 142 ? 37.578 76.824 6.133 1.00 16.02 603 GLU B C 1
ATOM 4578 O O . GLU B 1 142 ? 38.419 77.687 6.471 1.00 14.98 603 GLU B O 1
ATOM 4584 N N . GLN B 1 143 ? 36.906 76.875 4.979 1.00 15.73 604 GLN B N 1
ATOM 4585 C CA . GLN B 1 143 ? 37.166 77.978 4.017 1.00 16.08 604 GLN B CA 1
ATOM 4586 C C . GLN B 1 143 ? 36.832 79.369 4.595 1.00 15.62 604 GLN B C 1
ATOM 4587 O O . GLN B 1 143 ? 37.527 80.361 4.333 1.00 14.82 604 GLN B O 1
ATOM 4593 N N . LYS B 1 144 ? 35.772 79.430 5.378 1.00 15.04 605 LYS B N 1
ATOM 4594 C CA . LYS B 1 144 ? 35.333 80.669 6.023 1.00 15.20 605 LYS B CA 1
ATOM 4595 C C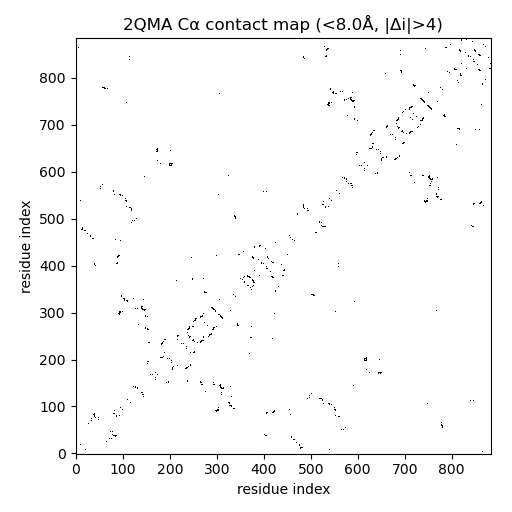 . LYS B 1 144 ? 36.420 81.169 7.001 1.00 14.87 605 LYS B C 1
ATOM 4596 O O . LYS B 1 144 ? 36.769 82.342 7.005 1.00 15.18 605 LYS B O 1
ATOM 4602 N N . VAL B 1 145 ? 36.963 80.253 7.801 1.00 15.36 606 VAL B N 1
ATOM 4603 C CA . VAL B 1 145 ? 38.027 80.558 8.762 1.00 15.41 606 VAL B CA 1
ATOM 4604 C C . VAL B 1 145 ? 39.277 80.998 7.963 1.00 15.89 606 VAL B C 1
ATOM 4605 O O . VAL B 1 145 ? 39.891 82.024 8.248 1.00 15.28 606 VAL B O 1
ATOM 4609 N N . VAL B 1 146 ? 39.621 80.214 6.949 1.00 15.65 607 VAL B N 1
ATOM 4610 C CA . VAL B 1 146 ? 40.771 80.546 6.098 1.00 15.59 607 VAL B CA 1
ATOM 4611 C C . VAL B 1 146 ? 40.570 81.948 5.478 1.00 15.74 607 VAL B C 1
ATOM 4612 O O . VAL B 1 146 ? 41.476 82.792 5.544 1.00 15.01 607 VAL B O 1
ATOM 4616 N N . ASN B 1 147 ? 39.423 82.203 4.850 1.00 16.09 608 ASN B N 1
ATOM 4617 C CA . ASN B 1 147 ? 39.120 83.572 4.345 1.00 16.15 608 ASN B CA 1
ATOM 4618 C C . ASN B 1 147 ? 39.329 84.676 5.395 1.00 16.35 608 ASN B C 1
ATOM 4619 O O . ASN B 1 147 ? 40.005 85.698 5.144 1.00 15.62 608 ASN B O 1
ATOM 4624 N N . TRP B 1 148 ? 38.768 84.458 6.582 1.00 15.82 609 TRP B N 1
ATOM 4625 C CA . TRP B 1 148 ? 38.869 85.409 7.673 1.00 15.69 609 TRP B CA 1
ATOM 4626 C C . TRP B 1 148 ? 40.361 85.615 8.061 1.00 15.98 609 TRP B C 1
ATOM 4627 O O . TRP B 1 148 ? 40.804 86.741 8.238 1.00 14.00 609 TRP B O 1
ATOM 4638 N N . LEU B 1 149 ? 41.125 84.532 8.150 1.00 15.56 610 LEU B N 1
ATOM 4639 C CA . LEU B 1 149 ? 42.564 84.616 8.438 1.00 16.35 610 LEU B CA 1
ATOM 4640 C C . LEU B 1 149 ? 43.322 85.449 7.397 1.00 17.19 610 LEU B C 1
ATOM 4641 O O . LEU B 1 149 ? 44.161 86.271 7.751 1.00 16.60 610 LEU B O 1
ATOM 4646 N N . CYS B 1 150 ? 43.043 85.215 6.116 1.00 16.83 611 CYS B N 1
ATOM 4647 C CA . CYS B 1 150 ? 43.724 85.965 5.049 1.00 17.55 611 CYS B CA 1
ATOM 4648 C C . CYS B 1 150 ? 43.459 87.469 5.225 1.00 18.49 611 CYS B C 1
ATOM 4649 O O . CYS B 1 150 ? 44.371 88.285 5.025 1.00 17.33 611 CYS B O 1
ATOM 4652 N N . ASP B 1 151 ? 42.229 87.822 5.635 1.00 18.65 612 ASP B N 1
ATOM 4653 C CA . ASP B 1 151 ? 41.876 89.211 5.928 1.00 19.98 612 ASP B CA 1
ATOM 4654 C C . ASP B 1 151 ? 42.684 89.770 7.110 1.00 18.99 612 ASP B C 1
ATOM 4655 O O . ASP B 1 151 ? 43.149 90.887 7.043 1.00 17.85 612 ASP B O 1
ATOM 4660 N N . LYS B 1 152 ? 42.809 89.010 8.186 1.00 17.46 613 LYS B N 1
ATOM 4661 C CA . LYS B 1 152 ? 43.539 89.475 9.366 1.00 18.54 613 LYS B CA 1
ATOM 4662 C C . LYS B 1 152 ? 45.006 89.763 9.075 1.00 18.36 613 LYS B C 1
ATOM 4663 O O . LYS B 1 152 ? 45.578 90.673 9.676 1.00 19.12 613 LYS B O 1
ATOM 4669 N N . TYR B 1 153 ? 45.630 88.970 8.192 1.00 17.73 614 TYR B N 1
ATOM 4670 C CA . TYR B 1 153 ? 47.054 89.191 7.848 1.00 17.48 614 TYR B CA 1
ATOM 4671 C C . TYR B 1 153 ? 47.163 90.139 6.652 1.00 17.81 614 TYR B C 1
ATOM 4672 O O . TYR B 1 153 ? 48.264 90.353 6.112 1.00 17.15 614 TYR B O 1
ATOM 4681 N N . ASP B 1 154 ? 46.013 90.661 6.218 1.00 17.18 615 ASP B N 1
ATOM 4682 C CA . ASP B 1 154 ? 45.959 91.715 5.158 1.00 19.12 615 ASP B CA 1
ATOM 4683 C C . ASP B 1 154 ? 46.559 91.253 3.835 1.00 18.96 615 ASP B C 1
ATOM 4684 O O . ASP B 1 154 ? 47.212 92.027 3.102 1.00 18.44 615 ASP B O 1
ATOM 4689 N N . LEU B 1 155 ? 46.346 89.975 3.512 1.00 18.92 616 LEU B N 1
ATOM 4690 C CA . LEU B 1 155 ? 46.907 89.390 2.289 1.00 19.28 616 LEU B CA 1
ATOM 4691 C C . LEU B 1 155 ? 46.215 89.911 1.019 1.00 20.48 616 LEU B C 1
ATOM 4692 O O . LEU B 1 155 ? 45.174 90.546 1.110 1.00 22.91 616 LEU B O 1
ATOM 4697 N N . SER B 1 156 ? 46.775 89.632 -0.148 1.00 22.46 617 SER B N 1
ATOM 4698 C CA . SER B 1 156 ? 46.160 90.043 -1.441 1.00 24.01 617 SER B CA 1
ATOM 4699 C C . SER B 1 156 ? 44.793 89.385 -1.749 1.00 23.67 617 SER B C 1
ATOM 4700 O O . SER B 1 156 ? 44.324 88.495 -1.044 1.00 22.17 617 SER B O 1
ATOM 4703 N N . GLU B 1 157 ? 44.181 89.819 -2.843 1.00 24.01 618 GLU B N 1
ATOM 4704 C CA . GLU B 1 157 ? 42.943 89.245 -3.271 1.00 25.07 618 GLU B CA 1
ATOM 4705 C C . GLU B 1 157 ? 43.109 87.811 -3.785 1.00 24.00 618 GLU B C 1
ATOM 4706 O O . GLU B 1 157 ? 42.136 87.067 -3.821 1.00 23.77 618 GLU B O 1
ATOM 4712 N N . LYS B 1 158 ? 44.337 87.428 -4.160 1.00 22.45 619 LYS B N 1
ATOM 4713 C CA . LYS B 1 158 ? 44.592 86.063 -4.641 1.00 21.98 619 LYS B CA 1
ATOM 4714 C C . LYS B 1 158 ? 44.947 85.079 -3.493 1.00 20.69 619 LYS B C 1
ATOM 4715 O O . LYS B 1 158 ? 45.208 83.883 -3.742 1.00 19.43 619 LYS B O 1
ATOM 4721 N N . ALA B 1 159 ? 44.882 85.567 -2.256 1.00 17.99 620 ALA B N 1
ATOM 4722 C CA . ALA B 1 159 ? 45.335 84.765 -1.096 1.00 18.56 620 ALA B CA 1
ATOM 4723 C C . ALA B 1 159 ? 44.399 83.594 -0.746 1.00 17.99 620 ALA B C 1
ATOM 4724 O O . ALA B 1 159 ? 43.185 83.656 -1.018 1.00 18.48 620 ALA B O 1
ATOM 4726 N N . ASP B 1 160 ? 44.957 82.534 -0.163 1.00 16.52 621 ASP B N 1
ATOM 4727 C CA . ASP B 1 160 ? 44.174 81.381 0.293 1.00 17.78 621 ASP B CA 1
ATOM 4728 C C . ASP B 1 160 ? 44.985 80.652 1.342 1.00 17.42 621 ASP B C 1
ATOM 4729 O O . ASP B 1 160 ? 46.092 81.063 1.673 1.00 17.52 621 ASP B O 1
ATOM 4734 N N . GLY B 1 161 ? 44.442 79.563 1.860 1.00 16.76 622 GLY B N 1
ATOM 4735 C CA . GLY B 1 161 ? 45.063 78.849 2.951 1.00 17.78 622 GLY B CA 1
ATOM 4736 C C . GLY B 1 161 ? 44.473 77.459 3.098 1.00 18.40 622 GLY B C 1
ATOM 4737 O O . GLY B 1 161 ? 43.435 77.117 2.485 1.00 18.50 622 GLY B O 1
ATOM 4738 N N . ILE B 1 162 ? 45.132 76.664 3.928 1.00 18.52 623 ILE B N 1
ATOM 4739 C CA . ILE B 1 162 ? 44.711 75.293 4.207 1.00 19.90 623 ILE B CA 1
ATOM 4740 C C . ILE B 1 162 ? 45.058 75.048 5.673 1.00 19.17 623 ILE B C 1
ATOM 4741 O O . ILE B 1 162 ? 46.097 75.520 6.165 1.00 17.84 623 ILE B O 1
ATOM 4746 N N . PHE B 1 163 ? 44.189 74.320 6.377 1.00 18.79 624 PHE B N 1
ATOM 4747 C CA . PHE B 1 163 ? 44.517 73.879 7.725 1.00 19.27 624 PHE B CA 1
ATOM 4748 C C . PHE B 1 163 ? 45.490 72.698 7.626 1.00 19.21 624 PHE B C 1
ATOM 4749 O O . PHE B 1 163 ? 45.363 71.870 6.719 1.00 18.26 624 PHE B O 1
ATOM 4757 N N . THR B 1 164 ? 46.459 72.645 8.544 1.00 19.48 625 THR B N 1
ATOM 4758 C CA . THR B 1 164 ? 47.449 71.590 8.609 1.00 20.96 625 THR B CA 1
ATOM 4759 C C . THR B 1 164 ? 47.485 71.060 10.062 1.00 22.79 625 THR B C 1
ATOM 4760 O O . THR B 1 164 ? 46.775 71.583 10.931 1.00 23.39 625 THR B O 1
ATOM 4764 N N . SER B 1 165 ? 48.399 70.126 10.337 1.00 23.31 626 SER B N 1
ATOM 4765 C CA . SER B 1 165 ? 48.565 69.536 11.699 1.00 24.38 626 SER B CA 1
ATOM 4766 C C . SER B 1 165 ? 49.283 70.456 12.673 1.00 24.56 626 SER B C 1
ATOM 4767 O O . SER B 1 165 ? 49.236 70.228 13.879 1.00 25.20 626 SER B O 1
ATOM 4770 N N . GLY B 1 166 ? 49.959 71.484 12.168 1.00 23.49 627 GLY B N 1
ATOM 4771 C CA . GLY B 1 166 ? 50.621 72.438 13.048 1.00 23.56 627 GLY B CA 1
ATOM 4772 C C . GLY B 1 166 ? 51.770 73.084 12.312 1.00 23.91 627 GLY B C 1
ATOM 4773 O O . GLY B 1 166 ? 51.908 72.875 11.087 1.00 23.68 627 GLY B O 1
ATOM 4774 N N . GLY B 1 167 ? 52.602 73.792 13.077 1.00 23.40 628 GLY B N 1
ATOM 4775 C CA . GLY B 1 167 ? 53.675 74.652 12.550 1.00 24.01 628 GLY B CA 1
ATOM 4776 C C . GLY B 1 167 ? 54.715 73.846 11.812 1.00 23.51 628 GLY B C 1
ATOM 4777 O O . GLY B 1 167 ? 55.330 74.323 10.855 1.00 22.67 628 GLY B O 1
ATOM 4778 N N . THR B 1 168 ? 54.924 72.623 12.264 1.00 22.78 629 THR B N 1
ATOM 4779 C CA . THR B 1 168 ? 55.865 71.766 11.584 1.00 22.31 629 THR B CA 1
ATOM 4780 C C . THR B 1 168 ? 55.431 71.435 10.168 1.00 22.14 629 THR B C 1
ATOM 4781 O O . THR B 1 168 ? 56.242 71.625 9.230 1.00 21.11 629 THR B O 1
ATOM 4785 N N . GLN B 1 169 ? 54.195 70.943 10.005 1.00 19.27 630 GLN B N 1
ATOM 4786 C CA . GLN B 1 169 ? 53.683 70.634 8.666 1.00 20.08 630 GLN B CA 1
ATOM 4787 C C . GLN B 1 169 ? 53.508 71.907 7.841 1.00 17.84 630 GLN B C 1
ATOM 4788 O O . GLN B 1 169 ? 53.757 71.923 6.635 1.00 17.60 630 GLN B O 1
ATOM 4794 N N . SER B 1 170 ? 53.123 72.988 8.494 1.00 17.10 631 SER B N 1
ATOM 4795 C CA . SER B 1 170 ? 53.019 74.260 7.751 1.00 15.57 631 SER B CA 1
ATOM 4796 C C . SER B 1 170 ? 54.367 74.761 7.214 1.00 15.34 631 SER B C 1
ATOM 4797 O O . SER B 1 170 ? 54.429 75.245 6.061 1.00 15.10 631 SER B O 1
ATOM 4800 N N . ASN B 1 171 ? 55.413 74.690 8.043 1.00 10.98 632 ASN B N 1
ATOM 4801 C CA . ASN B 1 171 ? 56.756 75.092 7.615 1.00 10.37 632 ASN B CA 1
ATOM 4802 C C . ASN B 1 171 ? 57.223 74.225 6.441 1.00 10.19 632 ASN B C 1
ATOM 4803 O O . ASN B 1 171 ? 57.754 74.725 5.456 1.00 9.21 632 ASN B O 1
ATOM 4808 N N . GLN B 1 172 ? 56.992 72.916 6.570 1.00 10.25 633 GLN B N 1
ATOM 4809 C CA A GLN B 1 172 ? 57.417 71.981 5.547 0.60 11.16 633 GLN B CA 1
ATOM 4810 C CA B GLN B 1 172 ? 57.359 71.947 5.554 0.40 10.53 633 GLN B CA 1
ATOM 4811 C C . GLN B 1 172 ? 56.667 72.263 4.242 1.00 10.71 633 GLN B C 1
ATOM 4812 O O . GLN B 1 172 ? 57.292 72.347 3.181 1.00 9.59 633 GLN B O 1
ATOM 4836 N N . GLY B 1 174 ? 55.127 75.186 3.234 1.00 9.01 635 GLY B N 1
ATOM 4837 C CA . GLY B 1 174 ? 55.500 76.496 2.658 1.00 8.42 635 GLY B CA 1
ATOM 4838 C C . GLY B 1 174 ? 56.851 76.380 1.951 1.00 8.68 635 GLY B C 1
ATOM 4839 O O . GLY B 1 174 ? 57.019 76.869 0.842 1.00 7.30 635 GLY B O 1
ATOM 4840 N N . LEU B 1 175 ? 57.797 75.693 2.576 1.00 7.66 636 LEU B N 1
ATOM 4841 C CA . LEU B 1 175 ? 59.109 75.521 1.957 1.00 8.99 636 LEU B CA 1
ATOM 4842 C C . LEU B 1 175 ? 59.122 74.578 0.766 1.00 8.52 636 LEU B C 1
ATOM 4843 O O . LEU B 1 175 ? 59.861 74.792 -0.205 1.00 8.88 636 LEU B O 1
ATOM 4856 N N . LEU B 1 177 ? 56.469 74.205 -1.198 1.00 9.54 638 LEU B N 1
ATOM 4857 C CA . LEU B 1 177 ? 55.956 75.143 -2.240 1.00 10.13 638 LEU B CA 1
ATOM 4858 C C . LEU B 1 177 ? 57.093 75.972 -2.850 1.00 9.20 638 LEU B C 1
ATOM 4859 O O . LEU B 1 177 ? 57.234 76.063 -4.093 1.00 9.70 638 LEU B O 1
ATOM 4864 N N . ALA B 1 178 ? 57.931 76.556 -1.984 1.00 8.93 639 ALA B N 1
ATOM 4865 C CA . ALA B 1 178 ? 59.060 77.351 -2.455 1.00 9.00 639 ALA B CA 1
ATOM 4866 C C . ALA B 1 178 ? 60.006 76.557 -3.382 1.00 8.93 639 ALA B C 1
ATOM 4867 O O . ALA B 1 178 ? 60.510 77.100 -4.387 1.00 8.30 639 ALA B O 1
ATOM 4869 N N . ARG B 1 179 ? 60.253 75.294 -3.019 1.00 7.62 640 ARG B N 1
ATOM 4870 C CA . ARG B 1 179 ? 61.138 74.421 -3.764 1.00 8.22 640 ARG B CA 1
ATOM 4871 C C . ARG B 1 179 ? 60.579 74.244 -5.172 1.00 8.85 640 ARG B C 1
ATOM 4872 O O . ARG B 1 179 ? 61.290 74.457 -6.177 1.00 9.41 640 ARG B O 1
ATOM 4880 N N . ASP B 1 180 ? 59.317 73.877 -5.248 1.00 9.70 641 ASP B N 1
ATOM 4881 C CA . ASP B 1 180 ? 58.688 73.644 -6.566 1.00 11.20 641 ASP B CA 1
ATOM 4882 C C . ASP B 1 180 ? 58.584 74.962 -7.365 1.00 12.06 641 ASP B C 1
ATOM 4883 O O . ASP B 1 180 ? 58.772 74.979 -8.605 1.00 12.73 641 ASP B O 1
ATOM 4888 N N . TRP B 1 181 ? 58.272 76.044 -6.658 1.00 12.01 642 TRP B N 1
ATOM 4889 C CA . TRP B 1 181 ? 58.145 77.383 -7.251 1.00 13.06 642 TRP B CA 1
ATOM 4890 C C . TRP B 1 181 ? 59.444 77.807 -7.932 1.00 13.15 642 TRP B C 1
ATOM 4891 O O . TRP B 1 181 ? 59.437 78.305 -9.065 1.00 12.77 642 TRP B O 1
ATOM 4902 N N . ILE B 1 182 ? 60.571 77.636 -7.250 1.00 11.60 643 ILE B N 1
ATOM 4903 C CA . ILE B 1 182 ? 61.848 78.108 -7.843 1.00 12.14 643 ILE B CA 1
ATOM 4904 C C . ILE B 1 182 ? 62.261 77.263 -9.075 1.00 12.40 643 ILE B C 1
ATOM 4905 O O . ILE B 1 182 ? 62.727 77.800 -10.083 1.00 13.18 643 ILE B O 1
ATOM 4910 N N . ALA B 1 183 ? 62.065 75.952 -9.008 1.00 11.92 644 ALA B N 1
ATOM 4911 C CA . ALA B 1 183 ? 62.393 75.056 -10.136 1.00 13.16 644 ALA B CA 1
ATOM 4912 C C . ALA B 1 183 ? 61.531 75.429 -11.358 1.00 13.31 644 ALA B C 1
ATOM 4913 O O . ALA B 1 183 ? 62.026 75.466 -12.497 1.00 14.90 644 ALA B O 1
ATOM 4915 N N . ASP B 1 184 ? 60.251 75.705 -11.133 1.00 13.45 645 ASP B N 1
ATOM 4916 C CA . ASP B 1 184 ? 59.362 76.145 -12.213 1.00 13.76 645 ASP B CA 1
ATOM 4917 C C . ASP B 1 184 ? 59.825 77.498 -12.767 1.00 14.27 645 ASP B C 1
ATOM 4918 O O . ASP B 1 184 ? 59.870 77.700 -14.000 1.00 14.89 645 ASP B O 1
ATOM 4923 N N . LYS B 1 185 ? 60.255 78.390 -11.883 1.00 14.56 646 LYS B N 1
ATOM 4924 C CA . LYS B 1 185 ? 60.704 79.738 -12.274 1.00 16.37 646 LYS B CA 1
ATOM 4925 C C . LYS B 1 185 ? 61.958 79.684 -13.132 1.00 16.47 646 LYS B C 1
ATOM 4926 O O . LYS B 1 185 ? 62.028 80.314 -14.220 1.00 15.99 646 LYS B O 1
ATOM 4932 N N . LEU B 1 186 ? 62.959 78.972 -12.622 1.00 15.11 647 LEU B N 1
ATOM 4933 C CA . LEU B 1 186 ? 64.292 78.995 -13.196 1.00 16.34 647 LEU B CA 1
ATOM 4934 C C . LEU B 1 186 ? 64.387 78.217 -14.524 1.00 17.67 647 LEU B C 1
ATOM 4935 O O . LEU B 1 186 ? 65.079 78.664 -15.473 1.00 17.14 647 LEU B O 1
ATOM 4940 N N . SER B 1 187 ? 63.718 77.059 -14.592 1.00 16.80 648 SER B N 1
ATOM 4941 C CA . SER B 1 187 ? 63.845 76.205 -15.788 1.00 17.28 648 SER B CA 1
ATOM 4942 C C . SER B 1 187 ? 62.550 75.508 -16.231 1.00 16.84 648 SER B C 1
ATOM 4943 O O . SER B 1 187 ? 62.585 74.489 -16.983 1.00 17.00 648 SER B O 1
ATOM 4946 N N . GLY B 1 188 ? 61.411 76.060 -15.817 1.00 16.29 649 GLY B N 1
ATOM 4947 C CA . GLY B 1 188 ? 60.116 75.402 -16.042 1.00 15.86 649 GLY B CA 1
ATOM 4948 C C . GLY B 1 188 ? 60.129 73.905 -15.718 1.00 16.02 649 GLY B C 1
ATOM 4949 O O . GLY B 1 188 ? 59.563 73.074 -16.449 1.00 16.26 649 GLY B O 1
ATOM 4950 N N . HIS B 1 189 ? 60.762 73.531 -14.612 1.00 15.30 650 HIS B N 1
ATOM 4951 C CA . HIS B 1 189 ? 60.937 72.143 -14.307 1.00 14.82 650 HIS B CA 1
ATOM 4952 C C . HIS B 1 189 ? 59.905 71.735 -13.245 1.00 15.16 650 HIS B C 1
ATOM 4953 O O . HIS B 1 189 ? 59.838 72.351 -12.157 1.00 14.75 650 HIS B O 1
ATOM 4960 N N . SER B 1 190 ? 59.096 70.722 -13.564 1.00 13.60 651 SER B N 1
ATOM 4961 C CA . SER B 1 190 ? 58.124 70.200 -12.611 1.00 12.94 651 SER B CA 1
ATOM 4962 C C . SER B 1 190 ? 58.769 69.191 -11.634 1.00 12.06 651 SER B C 1
ATOM 4963 O O . SER B 1 190 ? 59.037 67.998 -11.963 1.00 10.99 651 SER B O 1
ATOM 4966 N N . ILE B 1 191 ? 59.058 69.669 -10.425 1.00 10.65 652 ILE B N 1
ATOM 4967 C CA . ILE B 1 191 ? 59.539 68.747 -9.395 1.00 11.02 652 ILE B CA 1
ATOM 4968 C C . ILE B 1 191 ? 58.511 67.646 -9.090 1.00 10.84 652 ILE B C 1
ATOM 4969 O O . ILE B 1 191 ? 58.862 66.457 -8.900 1.00 10.40 652 ILE B O 1
ATOM 4974 N N . GLN B 1 192 ? 57.234 68.025 -9.049 1.00 10.71 653 GLN B N 1
ATOM 4975 C CA . GLN B 1 192 ? 56.188 67.054 -8.835 1.00 12.27 653 GLN B CA 1
ATOM 4976 C C . GLN B 1 192 ? 56.281 65.865 -9.797 1.00 12.38 653 GLN B C 1
ATOM 4977 O O . GLN B 1 192 ? 56.175 64.720 -9.342 1.00 11.38 653 GLN B O 1
ATOM 4983 N N . LYS B 1 193 ? 56.448 66.127 -11.108 1.00 12.32 654 LYS B N 1
ATOM 4984 C CA . LYS B 1 193 ? 56.597 65.045 -12.129 1.00 14.67 654 LYS B CA 1
ATOM 4985 C C . LYS B 1 193 ? 58.002 64.378 -12.259 1.00 13.33 654 LYS B C 1
ATOM 4986 O O . LYS B 1 193 ? 58.135 63.148 -12.429 1.00 14.45 654 LYS B O 1
ATOM 4992 N N . LEU B 1 194 ? 59.055 65.185 -12.174 1.00 13.64 655 LEU B N 1
ATOM 4993 C CA . LEU B 1 194 ? 60.395 64.761 -12.547 1.00 13.44 655 LEU B CA 1
ATOM 4994 C C . LEU B 1 194 ? 61.370 64.585 -11.396 1.00 13.41 655 LEU B C 1
ATOM 4995 O O . LEU B 1 194 ? 62.467 64.020 -11.573 1.00 14.90 655 LEU B O 1
ATOM 5000 N N . GLY B 1 195 ? 60.965 65.021 -10.212 1.00 12.44 656 GLY B N 1
ATOM 5001 C CA . GLY B 1 195 ? 61.911 65.103 -9.110 1.00 11.58 656 GLY B CA 1
ATOM 5002 C C . GLY B 1 195 ? 62.776 66.362 -9.170 1.00 12.01 656 GLY B C 1
ATOM 5003 O O . GLY B 1 195 ? 62.571 67.279 -9.973 1.00 12.29 656 GLY B O 1
ATOM 5004 N N . LEU B 1 196 ? 63.744 66.432 -8.265 1.00 13.02 657 LEU B N 1
ATOM 5005 C CA . LEU B 1 196 ? 64.554 67.637 -8.158 1.00 13.62 657 LEU B CA 1
ATOM 5006 C C . LEU B 1 196 ? 65.347 67.876 -9.456 1.00 14.51 657 LEU B C 1
ATOM 5007 O O . LEU B 1 196 ? 65.839 66.928 -10.061 1.00 15.39 657 LEU B O 1
ATOM 5012 N N . PRO B 1 197 ? 65.493 69.138 -9.862 1.00 15.12 658 PRO B N 1
ATOM 5013 C CA . PRO B 1 197 ? 66.291 69.481 -11.047 1.00 15.91 658 PRO B CA 1
ATOM 5014 C C . PRO B 1 197 ? 67.800 69.257 -10.811 1.00 17.58 658 PRO B C 1
ATOM 5015 O O . PRO B 1 197 ? 68.235 69.127 -9.641 1.00 16.16 658 PRO B O 1
ATOM 5019 N N . ASP B 1 198 ? 68.597 69.177 -11.886 1.00 18.57 659 ASP B N 1
ATOM 5020 C CA . ASP B 1 198 ? 70.056 68.967 -11.718 1.00 21.41 659 ASP B CA 1
ATOM 5021 C C . ASP B 1 198 ? 70.803 70.017 -10.895 1.00 20.17 659 ASP B C 1
ATOM 5022 O O . ASP B 1 198 ? 71.872 69.730 -10.299 1.00 20.94 659 ASP B O 1
ATOM 5027 N N . TYR B 1 199 ? 70.286 71.235 -10.879 1.00 18.18 660 TYR B N 1
ATOM 5028 C CA . TYR B 1 199 ? 70.918 72.281 -10.072 1.00 17.58 660 TYR B CA 1
ATOM 5029 C C . TYR B 1 199 ? 70.407 72.278 -8.601 1.00 16.35 660 TYR B C 1
ATOM 5030 O O . TYR B 1 199 ? 70.715 73.180 -7.850 1.00 16.21 660 TYR B O 1
ATOM 5039 N N . ALA B 1 200 ? 69.652 71.244 -8.195 1.00 15.12 661 ALA B N 1
ATOM 5040 C CA . ALA B 1 200 ? 69.092 71.236 -6.822 1.00 14.81 661 ALA B CA 1
ATOM 5041 C C . ALA B 1 200 ? 70.159 71.370 -5.708 1.00 14.12 661 ALA B C 1
ATOM 5042 O O . ALA B 1 200 ? 69.897 71.972 -4.670 1.00 13.76 661 ALA B O 1
ATOM 5044 N N . ASP B 1 201 ? 71.334 70.778 -5.910 1.00 14.88 662 ASP B N 1
ATOM 5045 C CA . ASP B 1 201 ? 72.422 70.845 -4.919 1.00 15.59 662 ASP B CA 1
ATOM 5046 C C . ASP B 1 201 ? 72.907 72.280 -4.618 1.00 14.12 662 ASP B C 1
ATOM 5047 O O . ASP B 1 201 ? 73.629 72.509 -3.628 1.00 13.77 662 ASP B O 1
ATOM 5052 N N . LYS B 1 202 ? 72.539 73.230 -5.478 1.00 13.77 663 LYS B N 1
ATOM 5053 C CA . LYS B 1 202 ? 72.943 74.626 -5.276 1.00 13.31 663 LYS B CA 1
ATOM 5054 C C . LYS B 1 202 ? 71.868 75.416 -4.573 1.00 12.26 663 LYS B C 1
ATOM 5055 O O . LYS B 1 202 ? 72.095 76.570 -4.156 1.00 11.82 663 LYS B O 1
ATOM 5061 N N . LEU B 1 203 ? 70.667 74.859 -4.508 1.00 11.75 664 LEU B N 1
ATOM 5062 C CA . LEU B 1 203 ? 69.584 75.609 -3.843 1.00 11.71 664 LEU B CA 1
ATOM 5063 C C . LEU B 1 203 ? 69.849 75.780 -2.343 1.00 10.71 664 LEU B C 1
ATOM 5064 O O . LEU B 1 203 ? 70.348 74.854 -1.671 1.00 11.57 664 LEU B O 1
ATOM 5069 N N . ARG B 1 204 ? 69.476 76.951 -1.835 1.00 11.31 665 ARG B N 1
ATOM 5070 C CA . ARG B 1 204 ? 69.752 77.327 -0.424 1.00 11.04 665 ARG B CA 1
ATOM 5071 C C . ARG B 1 204 ? 68.554 78.091 0.144 1.00 10.50 665 ARG B C 1
ATOM 5072 O O . ARG B 1 204 ? 67.948 78.890 -0.552 1.00 10.93 665 ARG B O 1
ATOM 5080 N N . ILE B 1 205 ? 68.180 77.737 1.369 1.00 9.26 666 ILE B N 1
ATOM 5081 C CA . ILE B 1 205 ? 67.166 78.421 2.151 1.00 10.00 666 ILE B CA 1
ATOM 5082 C C . ILE B 1 205 ? 67.954 79.206 3.176 1.00 9.88 666 ILE B C 1
ATOM 5083 O O . ILE B 1 205 ? 68.861 78.642 3.869 1.00 10.68 666 ILE B O 1
ATOM 5088 N N . VAL B 1 206 ? 67.623 80.499 3.293 1.00 9.98 667 VAL B N 1
ATOM 5089 C CA . VAL B 1 206 ? 68.299 81.389 4.264 1.00 10.09 667 VAL B CA 1
ATOM 5090 C C . VAL B 1 206 ? 67.398 81.521 5.493 1.00 9.66 667 VAL B C 1
ATOM 5091 O O . VAL B 1 206 ? 66.170 81.719 5.378 1.00 9.25 667 VAL B O 1
ATOM 5095 N N . CYS B 1 207 ? 67.995 81.442 6.675 1.00 9.86 668 CYS B N 1
ATOM 5096 C CA . CYS B 1 207 ? 67.262 81.658 7.915 1.00 11.98 668 CYS B CA 1
ATOM 5097 C C . CYS B 1 207 ? 68.218 82.127 9.030 1.00 12.70 668 CYS B C 1
ATOM 5098 O O . CYS B 1 207 ? 69.441 82.211 8.823 1.00 12.58 668 CYS B O 1
ATOM 5101 N N . SER B 1 208 ? 67.652 82.459 10.186 1.00 13.78 669 SER B N 1
ATOM 5102 C CA . SER B 1 208 ? 68.412 82.962 11.335 1.00 16.22 669 SER B CA 1
ATOM 5103 C C . SER B 1 208 ? 69.002 81.783 12.105 1.00 17.68 669 SER B C 1
ATOM 5104 O O . SER B 1 208 ? 68.461 80.669 12.074 1.00 17.48 669 SER B O 1
ATOM 5107 N N . LYS B 1 209 ? 70.111 81.992 12.792 1.00 19.31 670 LYS B N 1
ATOM 5108 C CA . LYS B 1 209 ? 70.545 80.997 13.800 1.00 20.55 670 LYS B CA 1
ATOM 5109 C C . LYS B 1 209 ? 69.468 80.601 14.853 1.00 20.81 670 LYS B C 1
ATOM 5110 O O . LYS B 1 209 ? 69.563 79.545 15.469 1.00 21.64 670 LYS B O 1
ATOM 5116 N N . LYS B 1 210 ? 68.432 81.423 15.031 1.00 20.89 671 LYS B N 1
ATOM 5117 C CA . LYS B 1 210 ? 67.411 81.154 16.045 1.00 20.84 671 LYS B CA 1
ATOM 5118 C C . LYS B 1 210 ? 66.046 80.750 15.453 1.00 21.66 671 LYS B C 1
ATOM 5119 O O . LYS B 1 210 ? 65.022 80.720 16.168 1.00 20.40 671 LYS B O 1
ATOM 5125 N N . SER B 1 211 ? 66.020 80.435 14.152 1.00 21.50 672 SER B N 1
ATOM 5126 C CA . SER B 1 211 ? 64.779 79.975 13.549 1.00 23.57 672 SER B CA 1
ATOM 5127 C C . SER B 1 211 ? 64.514 78.511 14.012 1.00 24.58 672 SER B C 1
ATOM 5128 O O . SER B 1 211 ? 65.402 77.882 14.635 1.00 25.00 672 SER B O 1
ATOM 5131 N N . HIS B 1 212 ? 63.301 77.984 13.794 1.00 24.29 673 HIS B N 1
ATOM 5132 C CA . HIS B 1 212 ? 62.978 76.652 14.372 1.00 23.94 673 HIS B CA 1
ATOM 5133 C C . HIS B 1 212 ? 63.624 75.545 13.537 1.00 23.79 673 HIS B C 1
ATOM 5134 O O . HIS B 1 212 ? 63.708 75.646 12.322 1.00 22.17 673 HIS B O 1
ATOM 5141 N N . PHE B 1 213 ? 64.091 74.506 14.214 1.00 24.01 674 PHE B N 1
ATOM 5142 C CA . PHE B 1 213 ? 64.884 73.450 13.578 1.00 23.94 674 PHE B CA 1
ATOM 5143 C C . PHE B 1 213 ? 64.078 72.730 12.539 1.00 22.64 674 PHE B C 1
ATOM 5144 O O . PHE B 1 213 ? 64.642 71.985 11.747 1.00 21.50 674 PHE B O 1
ATOM 5152 N N . THR B 1 214 ? 62.756 72.943 12.543 1.00 21.30 675 THR B N 1
ATOM 5153 C CA . THR B 1 214 ? 61.905 72.385 11.479 1.00 20.29 675 THR B CA 1
ATOM 5154 C C . THR B 1 214 ? 62.265 72.939 10.120 1.00 19.86 675 THR B C 1
ATOM 5155 O O . THR B 1 214 ? 61.714 72.457 9.137 1.00 20.41 675 THR B O 1
ATOM 5159 N N . VAL B 1 215 ? 63.168 73.944 10.064 1.00 19.08 676 VAL B N 1
ATOM 5160 C CA . VAL B 1 215 ? 63.714 74.462 8.766 1.00 17.53 676 VAL B CA 1
ATOM 5161 C C . VAL B 1 215 ? 64.698 73.462 8.190 1.00 15.94 676 VAL B C 1
ATOM 5162 O O . VAL B 1 215 ? 64.519 73.022 7.064 1.00 14.77 676 VAL B O 1
ATOM 5166 N N . GLN B 1 216 ? 65.701 73.067 8.994 1.00 15.55 677 GLN B N 1
ATOM 5167 C CA . GLN B 1 216 ? 66.648 71.990 8.629 1.00 15.18 677 GLN B CA 1
ATOM 5168 C C . GLN B 1 216 ? 65.931 70.627 8.389 1.00 13.73 677 GLN B C 1
ATOM 5169 O O . GLN B 1 216 ? 66.261 69.889 7.446 1.00 11.68 677 GLN B O 1
ATOM 5175 N N . LYS B 1 217 ? 64.951 70.312 9.236 1.00 13.92 678 LYS B N 1
ATOM 5176 C CA . LYS B 1 217 ? 64.167 69.067 9.110 1.00 13.76 678 LYS B CA 1
ATOM 5177 C C . LYS B 1 217 ? 63.358 69.092 7.825 1.00 12.98 678 LYS B C 1
ATOM 5178 O O . LYS B 1 217 ? 63.274 68.088 7.125 1.00 11.88 678 LYS B O 1
ATOM 5184 N N . SER B 1 218 ? 62.780 70.248 7.521 1.00 12.20 679 SER B N 1
ATOM 5185 C CA . SER B 1 218 ? 61.985 70.431 6.290 1.00 13.77 679 SER B CA 1
ATOM 5186 C C . SER B 1 218 ? 62.877 70.196 5.093 1.00 11.22 679 SER B C 1
ATOM 5187 O O . SER B 1 218 ? 62.496 69.474 4.167 1.00 10.90 679 SER B O 1
ATOM 5190 N N . ALA B 1 219 ? 64.076 70.777 5.126 1.00 9.71 680 ALA B N 1
ATOM 5191 C CA . ALA B 1 219 ? 65.036 70.611 4.023 1.00 9.74 680 ALA B CA 1
ATOM 5192 C C . ALA B 1 219 ? 65.454 69.149 3.807 1.00 8.85 680 ALA B C 1
ATOM 5193 O O . ALA B 1 219 ? 65.496 68.675 2.670 1.00 9.25 680 ALA B O 1
ATOM 5195 N N . SER B 1 220 ? 65.747 68.435 4.900 1.00 9.29 681 SER B N 1
ATOM 5196 C CA . SER B 1 220 ? 65.974 66.943 4.852 1.00 10.14 681 SER B CA 1
ATOM 5197 C C . SER B 1 220 ? 64.814 66.135 4.218 1.00 11.13 681 SER B C 1
ATOM 5198 O O . SER B 1 220 ? 65.018 65.308 3.318 1.00 11.09 681 SER B O 1
ATOM 5201 N N . TRP B 1 221 ? 63.601 66.368 4.720 1.00 11.90 682 TRP B N 1
ATOM 5202 C CA . TRP B 1 221 ? 62.416 65.677 4.228 1.00 13.03 682 TRP B CA 1
ATOM 5203 C C . TRP B 1 221 ? 62.214 65.867 2.721 1.00 12.72 682 TRP B C 1
ATOM 5204 O O . TRP B 1 221 ? 61.921 64.880 1.965 1.00 11.46 682 TRP B O 1
ATOM 5223 N N . GLY B 1 223 ? 64.384 66.522 0.443 1.00 10.93 684 GLY B N 1
ATOM 5224 C CA . GLY B 1 223 ? 65.466 66.021 -0.363 1.00 10.96 684 GLY B CA 1
ATOM 5225 C C . GLY B 1 223 ? 66.615 66.993 -0.591 1.00 11.42 684 GLY B C 1
ATOM 5226 O O . GLY B 1 223 ? 67.520 66.665 -1.357 1.00 12.18 684 GLY B O 1
ATOM 5227 N N . LEU B 1 224 ? 66.593 68.182 0.025 1.00 8.88 685 LEU B N 1
ATOM 5228 C CA . LEU B 1 224 ? 67.720 69.100 -0.111 1.00 10.51 685 LEU B CA 1
ATOM 5229 C C . LEU B 1 224 ? 68.829 68.888 0.931 1.00 10.49 685 LEU B C 1
ATOM 5230 O O . LEU B 1 224 ? 69.995 69.217 0.689 1.00 12.16 685 LEU B O 1
ATOM 5235 N N . GLY B 1 225 ? 68.457 68.376 2.082 1.00 10.56 686 GLY B N 1
ATOM 5236 C CA . GLY B 1 225 ? 69.410 68.129 3.142 1.00 10.38 686 GLY B CA 1
ATOM 5237 C C . GLY B 1 225 ? 69.673 69.315 4.008 1.00 11.72 686 GLY B C 1
ATOM 5238 O O . GLY B 1 225 ? 69.413 70.473 3.617 1.00 9.60 686 GLY B O 1
ATOM 5239 N N . GLU B 1 226 ? 70.219 69.041 5.184 1.00 12.31 687 GLU B N 1
ATOM 5240 C CA . GLU B 1 226 ? 70.610 70.140 6.094 1.00 14.99 687 GLU B CA 1
ATOM 5241 C C . GLU B 1 226 ? 71.593 71.140 5.452 1.00 13.97 687 GLU B C 1
ATOM 5242 O O . GLU B 1 226 ? 71.570 72.334 5.775 1.00 13.16 687 GLU B O 1
ATOM 5248 N N . LYS B 1 227 ? 72.409 70.653 4.516 1.00 13.76 688 LYS B N 1
ATOM 5249 C CA . LYS B 1 227 ? 73.410 71.467 3.819 1.00 14.11 688 LYS B CA 1
ATOM 5250 C C . LYS B 1 227 ? 72.773 72.587 2.999 1.00 14.65 688 LYS B C 1
ATOM 5251 O O . LYS B 1 227 ? 73.426 73.592 2.709 1.00 14.31 688 LYS B O 1
ATOM 5257 N N . ALA B 1 228 ? 71.488 72.434 2.649 1.00 12.18 689 ALA B N 1
ATOM 5258 C CA . ALA B 1 228 ? 70.766 73.482 1.910 1.00 13.18 689 ALA B CA 1
ATOM 5259 C C . ALA B 1 228 ? 70.372 74.668 2.777 1.00 12.18 689 ALA B C 1
ATOM 5260 O O . ALA B 1 228 ? 69.848 75.651 2.264 1.00 12.42 689 ALA B O 1
ATOM 5262 N N . VAL B 1 229 ? 70.590 74.580 4.091 1.00 11.76 690 VAL B N 1
ATOM 5263 C CA . VAL B 1 229 ? 70.136 75.650 4.959 1.00 12.68 690 VAL B CA 1
ATOM 5264 C C . VAL B 1 229 ? 71.302 76.532 5.287 1.00 13.65 690 VAL B C 1
ATOM 5265 O O . VAL B 1 229 ? 72.278 76.053 5.838 1.00 11.63 690 VAL B O 1
ATOM 5277 N N . THR B 1 231 ? 72.565 79.794 7.376 1.00 17.52 692 THR B N 1
ATOM 5278 C CA . THR B 1 231 ? 72.105 80.617 8.487 1.00 18.94 692 THR B CA 1
ATOM 5279 C C . THR B 1 231 ? 72.729 81.999 8.442 1.00 18.29 692 THR B C 1
ATOM 5280 O O . THR B 1 231 ? 73.785 82.218 7.830 1.00 18.34 692 THR B O 1
ATOM 5284 N N . VAL B 1 232 ? 72.027 82.945 9.035 1.00 17.08 693 VAL B N 1
ATOM 5285 C CA . VAL B 1 232 ? 72.587 84.270 9.201 1.00 16.58 693 VAL B CA 1
ATOM 5286 C C . VAL B 1 232 ? 72.670 84.495 10.728 1.00 16.25 693 VAL B C 1
ATOM 5287 O O . VAL B 1 232 ? 71.738 84.153 11.471 1.00 15.04 693 VAL B O 1
ATOM 5291 N N . ASP B 1 233 ? 73.775 85.101 11.180 1.00 17.69 694 ASP B N 1
ATOM 5292 C CA . ASP B 1 233 ? 73.971 85.416 12.603 1.00 18.18 694 ASP B CA 1
ATOM 5293 C C . ASP B 1 233 ? 72.760 86.130 13.181 1.00 17.79 694 ASP B C 1
ATOM 5294 O O . ASP B 1 233 ? 72.136 86.960 12.501 1.00 17.86 694 ASP B O 1
ATOM 5299 N N . ALA B 1 234 ? 72.431 85.790 14.417 1.00 16.50 695 ALA B N 1
ATOM 5300 C CA . ALA B 1 234 ? 71.421 86.484 15.162 1.00 16.68 695 ALA B CA 1
ATOM 5301 C C . ALA B 1 234 ? 72.011 87.588 16.017 1.00 16.75 695 ALA B C 1
ATOM 5302 O O . ALA B 1 234 ? 73.159 87.494 16.496 1.00 16.40 695 ALA B O 1
ATOM 5304 N N . ASN B 1 235 ? 71.201 88.613 16.234 1.00 14.96 696 ASN B N 1
ATOM 5305 C CA . ASN B 1 235 ? 71.412 89.603 17.274 1.00 16.22 696 ASN B CA 1
ATOM 5306 C C . ASN B 1 235 ? 71.264 88.984 18.659 1.00 15.94 696 ASN B C 1
ATOM 5307 O O . ASN B 1 235 ? 70.815 87.844 18.776 1.00 15.64 696 ASN B O 1
ATOM 5312 N N . ALA B 1 236 ? 71.623 89.749 19.683 1.00 17.64 697 ALA B N 1
ATOM 5313 C CA . ALA B 1 236 ? 71.598 89.274 21.091 1.00 18.54 697 ALA B CA 1
ATOM 5314 C C . ALA B 1 236 ? 70.166 89.223 21.624 1.00 19.19 697 ALA B C 1
ATOM 5315 O O . ALA B 1 236 ? 69.878 88.515 22.586 1.00 19.83 697 ALA B O 1
ATOM 5317 N N . ASP B 1 237 ? 69.255 89.959 20.991 1.00 19.10 698 ASP B N 1
ATOM 5318 C CA . ASP B 1 237 ? 67.855 89.868 21.413 1.00 18.27 698 ASP B CA 1
ATOM 5319 C C . ASP B 1 237 ? 67.186 88.708 20.662 1.00 16.14 698 ASP B C 1
ATOM 5320 O O . ASP B 1 237 ? 65.984 88.530 20.775 1.00 16.17 698 ASP B O 1
ATOM 5325 N N . GLY B 1 238 ? 67.972 87.915 19.930 1.00 15.74 699 GLY B N 1
ATOM 5326 C CA . GLY B 1 238 ? 67.427 86.804 19.098 1.00 14.26 699 GLY B CA 1
ATOM 5327 C C . GLY B 1 238 ? 66.987 87.082 17.642 1.00 15.88 699 GLY B C 1
ATOM 5328 O O . GLY B 1 238 ? 66.726 86.135 16.868 1.00 14.63 699 GLY B O 1
ATOM 5329 N N . THR B 1 239 ? 66.858 88.357 17.259 1.00 15.33 700 THR B N 1
ATOM 5330 C CA . THR B 1 239 ? 66.470 88.707 15.840 1.00 15.37 700 THR B CA 1
ATOM 5331 C C . THR B 1 239 ? 67.580 88.390 14.781 1.00 15.56 700 THR B C 1
ATOM 5332 O O . THR B 1 239 ? 68.789 88.394 15.093 1.00 14.79 700 THR B O 1
ATOM 5349 N N . ASP B 1 241 ? 70.288 89.182 12.117 1.00 12.44 702 ASP B N 1
ATOM 5350 C CA . ASP B 1 241 ? 71.115 90.412 11.925 1.00 11.54 702 ASP B CA 1
ATOM 5351 C C . ASP B 1 241 ? 71.024 90.924 10.483 1.00 10.29 702 ASP B C 1
ATOM 5352 O O . ASP B 1 241 ? 71.678 90.385 9.570 1.00 10.73 702 ASP B O 1
ATOM 5357 N N . ILE B 1 242 ? 70.218 91.980 10.263 1.00 9.83 703 ILE B N 1
ATOM 5358 C CA . ILE B 1 242 ? 69.982 92.399 8.884 1.00 10.67 703 ILE B CA 1
ATOM 5359 C C . ILE B 1 242 ? 71.227 92.986 8.213 1.00 10.11 703 ILE B C 1
ATOM 5360 O O . ILE B 1 242 ? 71.251 93.068 7.017 1.00 11.09 703 ILE B O 1
ATOM 5365 N N . THR B 1 243 ? 72.259 93.368 8.977 1.00 9.95 704 THR B N 1
ATOM 5366 C CA . THR B 1 243 ? 73.447 93.956 8.362 1.00 10.02 704 THR B CA 1
ATOM 5367 C C . THR B 1 243 ? 74.307 92.877 7.697 1.00 10.39 704 THR B C 1
ATOM 5368 O O . THR B 1 243 ? 75.185 93.187 6.915 1.00 12.21 704 THR B O 1
ATOM 5372 N N . LYS B 1 244 ? 74.054 91.625 8.030 1.00 10.53 705 LYS B N 1
ATOM 5373 C CA . LYS B 1 244 ? 74.785 90.488 7.444 1.00 12.56 705 LYS B CA 1
ATOM 5374 C C . LYS B 1 244 ? 74.041 89.782 6.338 1.00 12.50 705 LYS B C 1
ATOM 5375 O O . LYS B 1 244 ? 74.624 89.039 5.536 1.00 14.07 705 LYS B O 1
ATOM 5381 N N . LEU B 1 245 ? 72.746 90.011 6.288 1.00 12.54 706 LEU B N 1
ATOM 5382 C CA . LEU B 1 245 ? 71.847 89.238 5.404 1.00 12.07 706 LEU B CA 1
ATOM 5383 C C . LEU B 1 245 ? 72.152 89.243 3.901 1.00 12.38 706 LEU B C 1
ATOM 5384 O O . LEU B 1 245 ? 72.261 88.185 3.235 1.00 12.76 706 LEU B O 1
ATOM 5389 N N . ASP B 1 246 ? 72.284 90.430 3.324 1.00 13.89 707 ASP B N 1
ATOM 5390 C CA . ASP B 1 246 ? 72.480 90.496 1.905 1.00 15.18 707 ASP B CA 1
ATOM 5391 C C . ASP B 1 246 ? 73.863 89.920 1.584 1.00 15.99 707 ASP B C 1
ATOM 5392 O O . ASP B 1 246 ? 74.028 89.203 0.599 1.00 15.39 707 ASP B O 1
ATOM 5397 N N . GLU B 1 247 ? 74.830 90.178 2.458 1.00 15.52 708 GLU B N 1
ATOM 5398 C CA . GLU B 1 247 ? 76.175 89.656 2.276 1.00 18.08 708 GLU B CA 1
ATOM 5399 C C . GLU B 1 247 ? 76.231 88.112 2.195 1.00 17.56 708 GLU B C 1
ATOM 5400 O O . GLU B 1 247 ? 76.997 87.530 1.407 1.00 18.19 708 GLU B O 1
ATOM 5406 N N . VAL B 1 248 ? 75.439 87.459 3.025 1.00 17.44 709 VAL B N 1
ATOM 5407 C CA . VAL B 1 248 ? 75.372 86.011 3.010 1.00 17.27 709 VAL B CA 1
ATOM 5408 C C . VAL B 1 248 ? 74.782 85.532 1.685 1.00 17.01 709 VAL B C 1
ATOM 5409 O O . VAL B 1 248 ? 75.265 84.557 1.095 1.00 17.64 709 VAL B O 1
ATOM 5413 N N . ILE B 1 249 ? 73.744 86.234 1.229 1.00 16.95 710 ILE B N 1
ATOM 5414 C CA . ILE B 1 249 ? 73.078 85.937 -0.028 1.00 15.43 710 ILE B CA 1
ATOM 5415 C C . ILE B 1 249 ? 74.009 86.202 -1.242 1.00 15.65 710 ILE B C 1
ATOM 5416 O O . ILE B 1 249 ? 74.122 85.371 -2.132 1.00 15.78 710 ILE B O 1
ATOM 5421 N N . ALA B 1 250 ? 74.670 87.356 -1.243 1.00 15.61 711 ALA B N 1
ATOM 5422 C CA . ALA B 1 250 ? 75.586 87.746 -2.306 1.00 17.05 711 ALA B CA 1
ATOM 5423 C C . ALA B 1 250 ? 76.791 86.808 -2.380 1.00 17.45 711 ALA B C 1
ATOM 5424 O O . ALA B 1 250 ? 77.190 86.442 -3.477 1.00 18.25 711 ALA B O 1
ATOM 5426 N N . GLN B 1 251 ? 77.346 86.407 -1.227 1.00 17.28 712 GLN B N 1
ATOM 5427 C CA . GLN B 1 251 ? 78.480 85.449 -1.210 1.00 18.50 712 GLN B CA 1
ATOM 5428 C C . GLN B 1 251 ? 78.062 84.082 -1.768 1.00 17.07 712 GLN B C 1
ATOM 5429 O O . GLN B 1 251 ? 78.813 83.447 -2.508 1.00 16.82 712 GLN B O 1
ATOM 5435 N N . ALA B 1 252 ? 76.849 83.654 -1.427 1.00 16.84 713 ALA B N 1
ATOM 5436 C CA . ALA B 1 252 ? 76.333 82.398 -1.943 1.00 16.58 713 ALA B CA 1
ATOM 5437 C C . ALA B 1 252 ? 76.239 82.473 -3.471 1.00 16.33 713 ALA B C 1
ATOM 5438 O O . ALA B 1 252 ? 76.720 81.583 -4.199 1.00 16.58 713 ALA B O 1
ATOM 5440 N N . LYS B 1 253 ? 75.640 83.538 -3.963 1.00 17.35 714 LYS B N 1
ATOM 5441 C CA . LYS B 1 253 ? 75.475 83.692 -5.410 1.00 18.77 714 LYS B CA 1
ATOM 5442 C C . LYS B 1 253 ? 76.825 83.745 -6.128 1.00 19.59 714 LYS B C 1
ATOM 5443 O O . LYS B 1 253 ? 76.997 83.125 -7.185 1.00 20.36 714 LYS B O 1
ATOM 5449 N N . ALA B 1 254 ? 77.792 84.444 -5.533 1.00 20.60 715 ALA B N 1
ATOM 5450 C CA . ALA B 1 254 ? 79.161 84.498 -6.072 1.00 21.30 715 ALA B CA 1
ATOM 5451 C C . ALA B 1 254 ? 79.772 83.100 -6.244 1.00 22.12 715 ALA B C 1
ATOM 5452 O O . ALA B 1 254 ? 80.533 82.869 -7.188 1.00 22.38 715 ALA B O 1
ATOM 5454 N N . GLU B 1 255 ? 79.414 82.185 -5.339 1.00 22.60 716 GLU B N 1
ATOM 5455 C CA . GLU B 1 255 ? 79.841 80.795 -5.353 1.00 23.10 716 GLU B CA 1
ATOM 5456 C C . GLU B 1 255 ? 79.024 79.891 -6.274 1.00 22.34 716 GLU B C 1
ATOM 5457 O O . GLU B 1 255 ? 79.269 78.665 -6.321 1.00 23.25 716 GLU B O 1
ATOM 5463 N N . GLY B 1 256 ? 78.062 80.470 -6.986 1.00 20.80 717 GLY B N 1
ATOM 5464 C CA . GLY B 1 256 ? 77.177 79.704 -7.866 1.00 19.32 717 GLY B CA 1
ATOM 5465 C C . GLY B 1 256 ? 75.972 79.065 -7.154 1.00 17.44 717 GLY B C 1
ATOM 5466 O O . GLY B 1 256 ? 75.236 78.293 -7.741 1.00 18.13 717 GLY B O 1
ATOM 5467 N N . LEU B 1 257 ? 75.772 79.391 -5.885 1.00 15.92 718 LEU B N 1
ATOM 5468 C CA . LEU B 1 257 ? 74.624 78.867 -5.141 1.00 14.63 718 LEU B CA 1
ATOM 5469 C C . LEU B 1 257 ? 73.378 79.675 -5.475 1.00 14.20 718 LEU B C 1
ATOM 5470 O O . LEU B 1 257 ? 73.456 80.800 -6.014 1.00 12.65 718 LEU B O 1
ATOM 5475 N N . ILE B 1 258 ? 72.230 79.097 -5.152 1.00 14.31 719 ILE B N 1
ATOM 5476 C CA . ILE B 1 258 ? 70.965 79.677 -5.569 1.00 15.36 719 ILE B CA 1
ATOM 5477 C C . ILE B 1 258 ? 70.059 79.777 -4.326 1.00 14.36 719 ILE B C 1
ATOM 5478 O O . ILE B 1 258 ? 69.311 78.841 -4.041 1.00 13.74 719 ILE B O 1
ATOM 5483 N N . PRO B 1 259 ? 70.180 80.895 -3.562 1.00 14.57 720 PRO B N 1
ATOM 5484 C CA . PRO B 1 259 ? 69.297 81.199 -2.452 1.00 14.35 720 PRO B CA 1
ATOM 5485 C C . PRO B 1 259 ? 67.913 81.366 -3.052 1.00 14.67 720 PRO B C 1
ATOM 5486 O O . PRO B 1 259 ? 67.708 82.206 -3.935 1.00 14.46 720 PRO B O 1
ATOM 5490 N N . PHE B 1 260 ? 66.983 80.520 -2.647 1.00 12.45 721 PHE B N 1
ATOM 5491 C CA . PHE B 1 260 ? 65.664 80.593 -3.264 1.00 11.46 721 PHE B CA 1
ATOM 5492 C C . PHE B 1 260 ? 64.570 80.925 -2.277 1.00 10.57 721 PHE B C 1
ATOM 5493 O O . PHE B 1 260 ? 63.455 81.221 -2.685 1.00 10.65 721 PHE B O 1
ATOM 5501 N N . ALA B 1 261 ? 64.850 80.802 -0.979 1.00 10.41 722 ALA B N 1
ATOM 5502 C CA . ALA B 1 261 ? 63.810 80.970 0.028 1.00 9.62 722 ALA B CA 1
ATOM 5503 C C . ALA B 1 261 ? 64.446 81.592 1.254 1.00 10.03 722 ALA B C 1
ATOM 5504 O O . ALA B 1 261 ? 65.633 81.343 1.552 1.00 9.81 722 ALA B O 1
ATOM 5506 N N . ILE B 1 262 ? 63.649 82.372 1.975 1.00 9.24 723 ILE B N 1
ATOM 5507 C CA . ILE B 1 262 ? 64.138 82.995 3.188 1.00 8.21 723 ILE B CA 1
ATOM 5508 C C . ILE B 1 262 ? 63.034 82.849 4.236 1.00 8.04 723 ILE B C 1
ATOM 5509 O O . ILE B 1 262 ? 61.856 83.111 3.952 1.00 9.83 723 ILE B O 1
ATOM 5514 N N . VAL B 1 263 ? 63.417 82.453 5.445 1.00 7.96 724 VAL B N 1
ATOM 5515 C CA . VAL B 1 263 ? 62.432 82.268 6.509 1.00 7.73 724 VAL B CA 1
ATOM 5516 C C . VAL B 1 263 ? 62.563 83.409 7.473 1.00 8.76 724 VAL B C 1
ATOM 5517 O O . VAL B 1 263 ? 63.628 83.620 8.105 1.00 7.16 724 VAL B O 1
ATOM 5521 N N . GLY B 1 264 ? 61.477 84.163 7.595 1.00 9.30 725 GLY B N 1
ATOM 5522 C CA . GLY B 1 264 ? 61.399 85.175 8.635 1.00 9.74 725 GLY B CA 1
ATOM 5523 C C . GLY B 1 264 ? 60.653 84.557 9.810 1.00 12.33 725 GLY B C 1
ATOM 5524 O O . GLY B 1 264 ? 59.505 84.096 9.674 1.00 12.49 725 GLY B O 1
ATOM 5525 N N . THR B 1 265 ? 61.260 84.622 10.979 1.00 12.72 726 THR B N 1
ATOM 5526 C CA . THR B 1 265 ? 60.607 84.075 12.192 1.00 14.24 726 THR B CA 1
ATOM 5527 C C . THR B 1 265 ? 59.900 85.151 13.026 1.00 14.02 726 THR B C 1
ATOM 5528 O O . THR B 1 265 ? 60.545 86.069 13.554 1.00 14.46 726 THR B O 1
ATOM 5532 N N . ALA B 1 266 ? 58.590 85.003 13.196 1.00 14.23 727 ALA B N 1
ATOM 5533 C CA . ALA B 1 266 ? 57.794 85.929 14.002 1.00 15.14 727 ALA B CA 1
ATOM 5534 C C . ALA B 1 266 ? 57.590 85.338 15.400 1.00 14.74 727 ALA B C 1
ATOM 5535 O O . ALA B 1 266 ? 56.587 84.725 15.658 1.00 18.22 727 ALA B O 1
ATOM 5537 N N . GLY B 1 267 ? 58.597 85.399 16.260 1.00 16.02 728 GLY B N 1
ATOM 5538 C CA . GLY B 1 267 ? 58.475 84.765 17.559 1.00 17.75 728 GLY B CA 1
ATOM 5539 C C . GLY B 1 267 ? 59.402 83.555 17.651 1.00 17.61 728 GLY B C 1
ATOM 5540 O O . GLY B 1 267 ? 58.954 82.432 17.497 1.00 19.48 728 GLY B O 1
ATOM 5541 N N . THR B 1 268 ? 60.681 83.800 17.905 1.00 19.44 729 THR B N 1
ATOM 5542 C CA . THR B 1 268 ? 61.661 82.709 18.134 1.00 20.67 729 THR B CA 1
ATOM 5543 C C . THR B 1 268 ? 61.299 81.912 19.400 1.00 21.87 729 THR B C 1
ATOM 5544 O O . THR B 1 268 ? 60.693 82.453 20.327 1.00 21.52 729 THR B O 1
ATOM 5548 N N . THR B 1 269 ? 61.603 80.610 19.406 1.00 21.94 730 THR B N 1
ATOM 5549 C CA . THR B 1 269 ? 61.168 79.718 20.486 1.00 22.14 730 THR B CA 1
ATOM 5550 C C . THR B 1 269 ? 61.621 80.166 21.899 1.00 22.31 730 THR B C 1
ATOM 5551 O O . THR B 1 269 ? 60.783 80.165 22.828 1.00 22.18 730 THR B O 1
ATOM 5555 N N . ASP B 1 270 ? 62.898 80.576 22.045 1.00 20.85 731 ASP B N 1
ATOM 5556 C CA . ASP B 1 270 ? 63.470 80.986 23.361 1.00 20.78 731 ASP B CA 1
ATOM 5557 C C . ASP B 1 270 ? 63.334 82.467 23.745 1.00 20.25 731 ASP B C 1
ATOM 5558 O O . ASP B 1 270 ? 63.031 82.758 24.915 1.00 19.66 731 ASP B O 1
ATOM 5563 N N . HIS B 1 271 ? 63.629 83.377 22.800 1.00 18.05 732 HIS B N 1
ATOM 5564 C CA . HIS B 1 271 ? 63.503 84.814 23.058 1.00 17.26 732 HIS B CA 1
ATOM 5565 C C . HIS B 1 271 ? 62.152 85.416 22.693 1.00 16.87 732 HIS B C 1
ATOM 5566 O O . HIS B 1 271 ? 61.808 86.484 23.195 1.00 18.05 732 HIS B O 1
ATOM 5573 N N . GLY B 1 272 ? 61.409 84.788 21.778 1.00 16.49 733 GLY B N 1
ATOM 5574 C CA . GLY B 1 272 ? 60.170 85.415 21.256 1.00 15.03 733 GLY B CA 1
ATOM 5575 C C . GLY B 1 272 ? 60.496 86.591 20.328 1.00 15.02 733 GLY B C 1
ATOM 5576 O O . GLY B 1 272 ? 59.679 87.474 20.119 1.00 15.39 733 GLY B O 1
ATOM 5577 N N . ALA B 1 273 ? 61.725 86.614 19.803 1.00 15.15 734 ALA B N 1
ATOM 5578 C CA . ALA B 1 273 ? 62.161 87.662 18.890 1.00 15.39 734 ALA B CA 1
ATOM 5579 C C . ALA B 1 273 ? 61.346 87.622 17.587 1.00 15.32 734 ALA B C 1
ATOM 5580 O O . ALA B 1 273 ? 60.979 86.532 17.139 1.00 14.75 734 ALA B O 1
ATOM 5582 N N . ILE B 1 274 ? 61.061 88.805 17.023 1.00 13.91 735 ILE B N 1
ATOM 5583 C CA . ILE B 1 274 ? 60.414 88.936 15.692 1.00 14.15 735 ILE B CA 1
ATOM 5584 C C . ILE B 1 274 ? 61.416 89.551 14.680 1.00 12.50 735 ILE B C 1
ATOM 5585 O O . ILE B 1 274 ? 61.850 90.714 14.828 1.00 10.50 735 ILE B O 1
ATOM 5590 N N . ASP B 1 275 ? 61.766 88.763 13.653 1.00 11.29 736 ASP B N 1
ATOM 5591 C CA . ASP B 1 275 ? 62.655 89.220 12.595 1.00 11.78 736 ASP B CA 1
ATOM 5592 C C . ASP B 1 275 ? 62.062 90.455 11.921 1.00 12.31 736 ASP B C 1
ATOM 5593 O O . ASP B 1 275 ? 60.852 90.679 11.980 1.00 12.18 736 ASP B O 1
ATOM 5598 N N . ASP B 1 276 ? 62.932 91.213 11.262 1.00 11.08 737 ASP B N 1
ATOM 5599 C CA . ASP B 1 276 ? 62.528 92.377 10.484 1.00 11.24 737 ASP B CA 1
ATOM 5600 C C . ASP B 1 276 ? 61.912 91.875 9.169 1.00 10.06 737 ASP B C 1
ATOM 5601 O O . ASP B 1 276 ? 62.587 91.741 8.142 1.00 8.90 737 ASP B O 1
ATOM 5606 N N . LEU B 1 277 ? 60.607 91.647 9.208 1.00 11.25 738 LEU B N 1
ATOM 5607 C CA . LEU B 1 277 ? 59.871 91.044 8.098 1.00 11.52 738 LEU B CA 1
ATOM 5608 C C . LEU B 1 277 ? 59.845 91.925 6.855 1.00 11.67 738 LEU B C 1
ATOM 5609 O O . LEU B 1 277 ? 59.888 91.435 5.725 1.00 11.98 738 LEU B O 1
ATOM 5614 N N . ASP B 1 278 ? 59.755 93.226 7.059 1.00 12.02 739 ASP B N 1
ATOM 5615 C CA . ASP B 1 278 ? 59.751 94.148 5.939 1.00 13.27 739 ASP B CA 1
ATOM 5616 C C . ASP B 1 278 ? 61.108 94.140 5.172 1.00 12.23 739 ASP B C 1
ATOM 5617 O O . ASP B 1 278 ? 61.158 94.106 3.942 1.00 11.39 739 ASP B O 1
ATOM 5622 N N . PHE B 1 279 ? 62.204 94.136 5.920 1.00 10.82 740 PHE B N 1
ATOM 5623 C CA . PHE B 1 279 ? 63.511 94.034 5.307 1.00 11.06 740 PHE B CA 1
ATOM 5624 C C . PHE B 1 279 ? 63.695 92.671 4.615 1.00 10.34 740 PHE B C 1
ATOM 5625 O O . PHE B 1 279 ? 64.281 92.588 3.524 1.00 11.02 740 PHE B O 1
ATOM 5633 N N . ILE B 1 280 ? 63.194 91.625 5.253 1.00 8.88 741 ILE B N 1
ATOM 5634 C CA . ILE B 1 280 ? 63.280 90.275 4.659 1.00 9.41 741 ILE B CA 1
ATOM 5635 C C . ILE B 1 280 ? 62.445 90.206 3.379 1.00 10.13 741 ILE B C 1
ATOM 5636 O O . ILE B 1 280 ? 62.868 89.640 2.350 1.00 10.60 741 ILE B O 1
ATOM 5641 N N . ALA B 1 281 ? 61.289 90.852 3.425 1.00 9.97 742 ALA B N 1
ATOM 5642 C CA . ALA B 1 281 ? 60.460 90.921 2.221 1.00 10.05 742 ALA B CA 1
ATOM 5643 C C . ALA B 1 281 ? 61.196 91.690 1.090 1.00 9.91 742 ALA B C 1
ATOM 5644 O O . ALA B 1 281 ? 61.125 91.285 -0.077 1.00 9.56 742 ALA B O 1
ATOM 5646 N N . ASP B 1 282 ? 61.887 92.783 1.449 1.00 9.18 743 ASP B N 1
ATOM 5647 C CA . ASP B 1 282 ? 62.683 93.557 0.514 1.00 10.24 743 ASP B CA 1
ATOM 5648 C C . ASP B 1 282 ? 63.787 92.735 -0.095 1.00 10.85 743 ASP B C 1
ATOM 5649 O O . ASP B 1 282 ? 64.043 92.841 -1.310 1.00 11.35 743 ASP B O 1
ATOM 5662 N N . ALA B 1 284 ? 63.635 89.478 -0.455 1.00 9.41 745 ALA B N 1
ATOM 5663 C CA . ALA B 1 284 ? 62.990 88.523 -1.320 1.00 10.32 745 ALA B CA 1
ATOM 5664 C C . ALA B 1 284 ? 62.739 89.167 -2.678 1.00 11.51 745 ALA B C 1
ATOM 5665 O O . ALA B 1 284 ? 62.895 88.526 -3.701 1.00 11.13 745 ALA B O 1
ATOM 5667 N N . VAL B 1 285 ? 62.351 90.439 -2.678 1.00 11.77 746 VAL B N 1
ATOM 5668 C CA . VAL B 1 285 ? 62.132 91.139 -3.950 1.00 11.92 746 VAL B CA 1
ATOM 5669 C C . VAL B 1 285 ? 63.448 91.265 -4.692 1.00 12.20 746 VAL B C 1
ATOM 5670 O O . VAL B 1 285 ? 63.547 90.882 -5.862 1.00 11.08 746 VAL B O 1
ATOM 5674 N N . LYS B 1 286 ? 64.457 91.772 -3.984 1.00 12.66 747 LYS B N 1
ATOM 5675 C CA . LYS B 1 286 ? 65.768 92.107 -4.576 1.00 12.34 747 LYS B CA 1
ATOM 5676 C C . LYS B 1 286 ? 66.442 90.868 -5.239 1.00 11.49 747 LYS B C 1
ATOM 5677 O O . LYS B 1 286 ? 67.097 90.994 -6.268 1.00 11.80 747 LYS B O 1
ATOM 5683 N N . HIS B 1 287 ? 66.301 89.712 -4.608 1.00 10.65 748 HIS B N 1
ATOM 5684 C CA . HIS B 1 287 ? 67.002 88.491 -4.958 1.00 10.75 748 HIS B CA 1
ATOM 5685 C C . HIS B 1 287 ? 66.050 87.411 -5.511 1.00 11.41 748 HIS B C 1
ATOM 5686 O O . HIS B 1 287 ? 66.483 86.274 -5.745 1.00 12.29 748 HIS B O 1
ATOM 5693 N N . ASP B 1 288 ? 64.782 87.766 -5.742 1.00 12.27 749 ASP B N 1
ATOM 5694 C CA . ASP B 1 288 ? 63.792 86.820 -6.323 1.00 13.37 749 ASP B CA 1
ATOM 5695 C C . ASP B 1 288 ? 63.674 85.512 -5.561 1.00 12.66 749 ASP B C 1
ATOM 5696 O O . ASP B 1 288 ? 63.893 84.445 -6.133 1.00 13.45 749 ASP B O 1
ATOM 5709 N N . TRP B 1 290 ? 61.415 83.378 -2.323 1.00 9.68 751 TRP B N 1
ATOM 5710 C CA . TRP B 1 290 ? 60.136 83.146 -1.640 1.00 10.60 751 TRP B CA 1
ATOM 5711 C C . TRP B 1 290 ? 60.308 83.474 -0.134 1.00 10.29 751 TRP B C 1
ATOM 5712 O O . TRP B 1 290 ? 61.168 82.890 0.531 1.00 10.20 751 TRP B O 1
ATOM 5731 N N . HIS B 1 292 ? 58.921 82.927 3.442 1.00 10.58 753 HIS B N 1
ATOM 5732 C CA . HIS B 1 292 ? 58.039 82.178 4.332 1.00 9.98 753 HIS B CA 1
ATOM 5733 C C . HIS B 1 292 ? 58.136 82.756 5.744 1.00 11.16 753 HIS B C 1
ATOM 5734 O O . HIS B 1 292 ? 59.228 82.873 6.324 1.00 12.39 753 HIS B O 1
ATOM 5741 N N . VAL B 1 293 ? 57.006 83.112 6.318 1.00 9.88 754 VAL B N 1
ATOM 5742 C CA . VAL B 1 293 ? 57.045 83.632 7.680 1.00 10.38 754 VAL B CA 1
ATOM 5743 C C . VAL B 1 293 ? 56.650 82.528 8.663 1.00 11.67 754 VAL B C 1
ATOM 5744 O O . VAL B 1 293 ? 55.546 81.970 8.557 1.00 11.94 754 VAL B O 1
ATOM 5748 N N . ASP B 1 294 ? 57.555 82.178 9.603 1.00 12.39 755 ASP B N 1
ATOM 5749 C CA . ASP B 1 294 ? 57.168 81.174 10.606 1.00 12.70 755 ASP B CA 1
ATOM 5750 C C . ASP B 1 294 ? 56.491 81.961 11.731 1.00 12.76 755 ASP B C 1
ATOM 5751 O O . ASP B 1 294 ? 57.175 82.517 12.616 1.00 12.10 755 ASP B O 1
ATOM 5756 N N . GLY B 1 295 ? 55.149 81.971 11.732 1.00 11.62 756 GLY B N 1
ATOM 5757 C CA . GLY B 1 295 ? 54.442 82.731 12.713 1.00 13.75 756 GLY B CA 1
ATOM 5758 C C . GLY B 1 295 ? 53.853 81.852 13.803 1.00 15.38 756 GLY B C 1
ATOM 5759 O O . GLY B 1 295 ? 52.889 82.271 14.440 1.00 17.03 756 GLY B O 1
ATOM 5760 N N . ALA B 1 296 ? 54.435 80.664 14.017 1.00 16.08 757 ALA B N 1
ATOM 5761 C CA . ALA B 1 296 ? 53.872 79.635 14.959 1.00 17.59 757 ALA B CA 1
ATOM 5762 C C . ALA B 1 296 ? 53.543 80.261 16.314 1.00 18.94 757 ALA B C 1
ATOM 5763 O O . ALA B 1 296 ? 52.380 80.151 16.784 1.00 21.32 757 ALA B O 1
ATOM 5765 N N . TYR B 1 297 ? 54.517 80.962 16.898 1.00 18.27 758 TYR B N 1
ATOM 5766 C CA . TYR B 1 297 ? 54.343 81.712 18.139 1.00 18.64 758 TYR B CA 1
ATOM 5767 C C . TYR B 1 297 ? 53.723 83.115 17.938 1.00 18.20 758 TYR B C 1
ATOM 5768 O O . TYR B 1 297 ? 52.608 83.372 18.354 1.00 19.44 758 TYR B O 1
ATOM 5777 N N . GLY B 1 298 ? 54.443 84.024 17.306 1.00 17.92 759 GLY B N 1
ATOM 5778 C CA . GLY B 1 298 ? 54.109 85.420 17.434 1.00 17.38 759 GLY B CA 1
ATOM 5779 C C . GLY B 1 298 ? 53.109 85.888 16.430 1.00 17.30 759 GLY B C 1
ATOM 5780 O O . GLY B 1 298 ? 52.765 87.066 16.416 1.00 18.60 759 GLY B O 1
ATOM 5781 N N . GLY B 1 299 ? 52.667 84.994 15.547 1.00 16.81 760 GLY B N 1
ATOM 5782 C CA . GLY B 1 299 ? 51.648 85.350 14.545 1.00 17.40 760 GLY B CA 1
ATOM 5783 C C . GLY B 1 299 ? 50.333 85.778 15.174 1.00 17.05 760 GLY B C 1
ATOM 5784 O O . GLY B 1 299 ? 49.579 86.555 14.594 1.00 15.59 760 GLY B O 1
ATOM 5785 N N . ALA B 1 300 ? 50.084 85.307 16.391 1.00 16.15 761 ALA B N 1
ATOM 5786 C CA . ALA B 1 300 ? 48.920 85.762 17.160 1.00 15.37 761 ALA B CA 1
ATOM 5787 C C . ALA B 1 300 ? 48.899 87.256 17.474 1.00 14.69 761 ALA B C 1
ATOM 5788 O O . ALA B 1 300 ? 47.830 87.830 17.682 1.00 13.57 761 ALA B O 1
ATOM 5790 N N . LEU B 1 301 ? 50.068 87.892 17.472 1.00 13.84 762 LEU B N 1
ATOM 5791 C CA . LEU B 1 301 ? 50.146 89.321 17.723 1.00 14.21 762 LEU B CA 1
ATOM 5792 C C . LEU B 1 301 ? 49.415 90.150 16.663 1.00 14.59 762 LEU B C 1
ATOM 5793 O O . LEU B 1 301 ? 49.207 91.332 16.855 1.00 14.23 762 LEU B O 1
ATOM 5798 N N . ILE B 1 302 ? 49.015 89.508 15.565 1.00 14.68 763 ILE B N 1
ATOM 5799 C CA . ILE B 1 302 ? 48.264 90.204 14.515 1.00 15.06 763 ILE B CA 1
ATOM 5800 C C . ILE B 1 302 ? 46.929 90.752 15.070 1.00 15.15 763 ILE B C 1
ATOM 5801 O O . ILE B 1 302 ? 46.394 91.737 14.563 1.00 15.11 763 ILE B O 1
ATOM 5806 N N . LEU B 1 303 ? 46.404 90.114 16.111 1.00 15.40 764 LEU B N 1
ATOM 5807 C CA . LEU B 1 303 ? 45.154 90.575 16.753 1.00 16.61 764 LEU B CA 1
ATOM 5808 C C . LEU B 1 303 ? 45.311 91.611 17.877 1.00 17.18 764 LEU B C 1
ATOM 5809 O O . LEU B 1 303 ? 44.312 92.097 18.412 1.00 17.89 764 LEU B O 1
ATOM 5814 N N . SER B 1 304 ? 46.545 91.941 18.228 1.00 17.18 765 SER B N 1
ATOM 5815 C CA . SER B 1 304 ? 46.843 92.754 19.430 1.00 17.68 765 SER B CA 1
ATOM 5816 C C . SER B 1 304 ? 47.245 94.205 19.088 1.00 17.22 765 SER B C 1
ATOM 5817 O O . SER B 1 304 ? 47.389 94.556 17.895 1.00 15.67 765 SER B O 1
ATOM 5820 N N . SER B 1 305 ? 47.511 94.999 20.143 1.00 16.81 766 SER B N 1
ATOM 5821 C CA . SER B 1 305 ? 48.012 96.374 19.997 1.00 18.57 766 SER B CA 1
ATOM 5822 C C . SER B 1 305 ? 49.412 96.390 19.395 1.00 18.57 766 SER B C 1
ATOM 5823 O O . SER B 1 305 ? 49.920 97.459 19.032 1.00 19.44 766 SER B O 1
ATOM 5826 N N . HIS B 1 306 ? 50.019 95.211 19.283 1.00 18.03 767 HIS B N 1
ATOM 5827 C CA . HIS B 1 306 ? 51.428 95.115 18.852 1.00 19.13 767 HIS B CA 1
ATOM 5828 C C . HIS B 1 306 ? 51.623 94.565 17.427 1.00 18.61 767 HIS B C 1
ATOM 5829 O O . HIS B 1 306 ? 52.750 94.209 17.018 1.00 18.53 767 HIS B O 1
ATOM 5836 N N . LYS B 1 307 ? 50.523 94.530 16.685 1.00 17.82 768 LYS B N 1
ATOM 5837 C CA . LYS B 1 307 ? 50.511 94.155 15.276 1.00 17.47 768 LYS B CA 1
ATOM 5838 C C . LYS B 1 307 ? 51.627 94.784 14.442 1.00 16.69 768 LYS B C 1
ATOM 5839 O O . LYS B 1 307 ? 52.160 94.110 13.584 1.00 15.24 768 LYS B O 1
ATOM 5845 N N . SER B 1 308 ? 51.984 96.059 14.702 1.00 16.70 769 SER B N 1
ATOM 5846 C CA . SER B 1 308 ? 53.040 96.745 13.947 1.00 17.49 769 SER B CA 1
ATOM 5847 C C . SER B 1 308 ? 54.396 95.998 13.939 1.00 16.61 769 SER B C 1
ATOM 5848 O O . SER B 1 308 ? 55.161 96.138 12.995 1.00 16.25 769 SER B O 1
ATOM 5851 N N . ARG B 1 309 ? 54.684 95.221 14.989 1.00 16.42 770 ARG B N 1
ATOM 5852 C CA . ARG B 1 309 ? 55.927 94.440 15.037 1.00 16.45 770 ARG B CA 1
ATOM 5853 C C . ARG B 1 309 ? 55.989 93.395 13.925 1.00 16.03 770 ARG B C 1
ATOM 5854 O O . ARG B 1 309 ? 57.082 92.972 13.527 1.00 15.49 770 ARG B O 1
ATOM 5862 N N . LEU B 1 310 ? 54.819 92.980 13.433 1.00 15.58 771 LEU B N 1
ATOM 5863 C CA . LEU B 1 310 ? 54.737 91.994 12.332 1.00 15.64 771 LEU B CA 1
ATOM 5864 C C . LEU B 1 310 ? 54.690 92.673 10.930 1.00 15.92 771 LEU B C 1
ATOM 5865 O O . LEU B 1 310 ? 54.467 91.999 9.927 1.00 14.12 771 LEU B O 1
ATOM 5870 N N . LYS B 1 311 ? 54.926 93.992 10.860 1.00 14.94 772 LYS B N 1
ATOM 5871 C CA . LYS B 1 311 ? 54.927 94.670 9.568 1.00 14.68 772 LYS B CA 1
ATOM 5872 C C . LYS B 1 311 ? 55.827 93.969 8.531 1.00 13.72 772 LYS B C 1
ATOM 5873 O O . LYS B 1 311 ? 57.000 93.715 8.766 1.00 14.24 772 LYS B O 1
ATOM 5879 N N . GLY B 1 312 ? 55.265 93.674 7.372 1.00 13.04 773 GLY B N 1
ATOM 5880 C CA . GLY B 1 312 ? 55.989 92.924 6.337 1.00 12.50 773 GLY B CA 1
ATOM 5881 C C . GLY B 1 312 ? 55.363 91.539 6.167 1.00 12.68 773 GLY B C 1
ATOM 5882 O O . GLY B 1 312 ? 55.411 90.938 5.088 1.00 13.17 773 GLY B O 1
ATOM 5883 N N . VAL B 1 313 ? 54.790 91.014 7.235 1.00 11.73 774 VAL B N 1
ATOM 5884 C CA . VAL B 1 313 ? 54.061 89.726 7.155 1.00 12.97 774 VAL B CA 1
ATOM 5885 C C . VAL B 1 313 ? 53.068 89.710 5.972 1.00 12.87 774 VAL B C 1
ATOM 5886 O O . VAL B 1 313 ? 52.973 88.724 5.284 1.00 11.95 774 VAL B O 1
ATOM 5890 N N . GLU B 1 314 ? 52.367 90.834 5.735 1.00 13.43 775 GLU B N 1
ATOM 5891 C CA . GLU B 1 314 ? 51.351 90.903 4.701 1.00 13.42 775 GLU B CA 1
ATOM 5892 C C . GLU B 1 314 ? 51.953 90.758 3.265 1.00 13.46 775 GLU B C 1
ATOM 5893 O O . GLU B 1 314 ? 51.203 90.565 2.296 1.00 13.09 775 GLU B O 1
ATOM 5899 N N . ARG B 1 315 ? 53.298 90.821 3.154 1.00 11.70 776 ARG B N 1
ATOM 5900 C CA . ARG B 1 315 ? 54.016 90.667 1.892 1.00 11.96 776 ARG B CA 1
ATOM 5901 C C . ARG B 1 315 ? 54.525 89.233 1.622 1.00 10.68 776 ARG B C 1
ATOM 5902 O O . ARG B 1 315 ? 55.074 88.960 0.536 1.00 10.56 776 ARG B O 1
ATOM 5910 N N . ALA B 1 316 ? 54.358 88.350 2.620 1.00 11.35 777 ALA B N 1
ATOM 5911 C CA . ALA B 1 316 ? 54.891 86.993 2.597 1.00 11.93 777 ALA B CA 1
ATOM 5912 C C . ALA B 1 316 ? 54.350 86.187 1.393 1.00 11.27 777 ALA B C 1
ATOM 5913 O O . ALA B 1 316 ? 53.152 86.327 1.000 1.00 12.31 777 ALA B O 1
ATOM 5915 N N . HIS B 1 317 ? 55.215 85.319 0.855 1.00 10.23 778 HIS B N 1
ATOM 5916 C CA . HIS B 1 317 ? 54.739 84.258 -0.053 1.00 10.98 778 HIS B CA 1
ATOM 5917 C C . HIS B 1 317 ? 53.905 83.244 0.711 1.00 11.67 778 HIS B C 1
ATOM 5918 O O . HIS B 1 317 ? 52.843 82.804 0.235 1.00 12.49 778 HIS B O 1
ATOM 5925 N N . SER B 1 318 ? 54.335 82.901 1.922 1.00 10.81 779 SER B N 1
ATOM 5926 C CA . SER B 1 318 ? 53.525 81.977 2.725 1.00 10.04 779 SER B CA 1
ATOM 5927 C C . SER B 1 318 ? 53.701 82.329 4.197 1.00 10.70 779 SER B C 1
ATOM 5928 O O . SER B 1 318 ? 54.712 82.919 4.579 1.00 11.05 779 SER B O 1
ATOM 5931 N N . ILE B 1 319 ? 52.750 81.911 5.028 1.00 12.09 780 ILE B N 1
ATOM 5932 C CA . ILE B 1 319 ? 52.794 82.204 6.490 1.00 11.54 780 ILE B CA 1
ATOM 5933 C C . ILE B 1 319 ? 52.218 80.990 7.237 1.00 13.33 780 ILE B C 1
ATOM 5934 O O . ILE B 1 319 ? 51.094 80.548 6.972 1.00 12.85 780 ILE B O 1
ATOM 5939 N N . SER B 1 320 ? 52.990 80.490 8.191 1.00 13.42 781 SER B N 1
ATOM 5940 C CA . SER B 1 320 ? 52.566 79.432 9.074 1.00 16.27 781 SER B CA 1
ATOM 5941 C C . SER B 1 320 ? 51.964 80.077 10.344 1.00 16.96 781 SER B C 1
ATOM 5942 O O . SER B 1 320 ? 52.567 81.001 10.966 1.00 15.52 781 SER B O 1
ATOM 5945 N N . VAL B 1 321 ? 50.738 79.648 10.665 1.00 17.45 782 VAL B N 1
ATOM 5946 C CA . VAL B 1 321 ? 49.979 80.112 11.826 1.00 19.35 782 VAL B CA 1
ATOM 5947 C C . VAL B 1 321 ? 49.619 78.892 12.685 1.00 20.27 782 VAL B C 1
ATOM 5948 O O . VAL B 1 321 ? 49.024 77.926 12.197 1.00 20.31 782 VAL B O 1
ATOM 5952 N N . ASP B 1 322 ? 50.014 78.907 13.949 1.00 19.95 783 ASP B N 1
ATOM 5953 C CA A ASP B 1 322 ? 49.676 77.773 14.734 0.70 20.83 783 ASP B CA 1
ATOM 5954 C CA B ASP B 1 322 ? 49.789 77.763 14.853 0.30 19.47 783 ASP B CA 1
ATOM 5955 C C . ASP B 1 322 ? 48.786 78.124 15.920 1.00 20.00 783 ASP B C 1
ATOM 5956 O O . ASP B 1 322 ? 49.150 78.825 16.865 1.00 19.91 783 ASP B O 1
ATOM 5965 N N . PHE B 1 323 ? 47.543 77.688 15.778 1.00 19.36 784 PHE B N 1
ATOM 5966 C CA . PHE B 1 323 ? 46.486 78.119 16.697 1.00 19.99 784 PHE B CA 1
ATOM 5967 C C . PHE B 1 323 ? 46.591 77.450 18.081 1.00 19.22 784 PHE B C 1
ATOM 5968 O O . PHE B 1 323 ? 46.176 77.997 19.085 1.00 19.72 784 PHE B O 1
ATOM 5976 N N . HIS B 1 324 ? 47.185 76.273 18.113 1.00 19.58 785 HIS B N 1
ATOM 5977 C CA . HIS B 1 324 ? 47.397 75.577 19.362 1.00 20.44 785 HIS B CA 1
ATOM 5978 C C . HIS B 1 324 ? 48.613 76.088 20.171 1.00 20.80 785 HIS B C 1
ATOM 5979 O O . HIS B 1 324 ? 49.058 75.462 21.143 1.00 21.69 785 HIS B O 1
ATOM 5986 N N . LYS B 1 325 ? 49.157 77.238 19.785 1.00 21.62 786 LYS B N 1
ATOM 5987 C CA . LYS B 1 325 ? 50.106 77.904 20.667 1.00 20.90 786 LYS B CA 1
ATOM 5988 C C . LYS B 1 325 ? 49.357 79.119 21.270 1.00 21.19 786 LYS B C 1
ATOM 5989 O O . LYS B 1 325 ? 48.462 78.929 22.108 1.00 21.70 786 LYS B O 1
ATOM 5995 N N . LEU B 1 326 ? 49.605 80.340 20.811 1.00 19.30 787 LEU B N 1
ATOM 5996 C CA . LEU B 1 326 ? 49.034 81.487 21.500 1.00 18.72 787 LEU B CA 1
ATOM 5997 C C . LEU B 1 326 ? 47.541 81.783 21.254 1.00 18.21 787 LEU B C 1
ATOM 5998 O O . LEU B 1 326 ? 46.973 82.660 21.907 1.00 18.81 787 LEU B O 1
ATOM 6003 N N . PHE B 1 327 ? 46.891 81.035 20.350 1.00 16.81 788 PHE B N 1
ATOM 6004 C CA . PHE B 1 327 ? 45.448 81.162 20.147 1.00 16.32 788 PHE B CA 1
ATOM 6005 C C . PHE B 1 327 ? 44.704 80.242 21.113 1.00 15.56 788 PHE B C 1
ATOM 6006 O O . PHE B 1 327 ? 43.464 80.235 21.153 1.00 17.06 788 PHE B O 1
ATOM 6014 N N . TYR B 1 328 ? 45.462 79.454 21.879 1.00 13.94 789 TYR B N 1
ATOM 6015 C CA . TYR B 1 328 ? 44.907 78.580 22.927 1.00 13.60 789 TYR B CA 1
ATOM 6016 C C . TYR B 1 328 ? 44.033 77.451 22.446 1.00 13.28 789 TYR B C 1
ATOM 6017 O O . TYR B 1 328 ? 43.285 76.895 23.220 1.00 13.22 789 TYR B O 1
ATOM 6026 N N . GLN B 1 329 ? 44.111 77.114 21.168 1.00 13.14 790 GLN B N 1
ATOM 6027 C CA . GLN B 1 329 ? 43.365 75.988 20.654 1.00 14.26 790 GLN B CA 1
ATOM 6028 C C . GLN B 1 329 ? 44.018 74.654 21.035 1.00 14.23 790 GLN B C 1
ATOM 6029 O O . GLN B 1 329 ? 45.239 74.565 21.205 1.00 14.62 790 GLN B O 1
ATOM 6035 N N . THR B 1 330 ? 43.195 73.620 21.179 1.00 15.03 791 THR B N 1
ATOM 6036 C CA . THR B 1 330 ? 43.685 72.272 21.413 1.00 14.73 791 THR B CA 1
ATOM 6037 C C . THR B 1 330 ? 44.532 71.756 20.223 1.00 15.90 791 THR B C 1
ATOM 6038 O O . THR B 1 330 ? 44.229 72.021 19.044 1.00 15.50 791 THR B O 1
ATOM 6042 N N . ILE B 1 331 ? 45.609 71.036 20.528 1.00 15.50 792 ILE B N 1
ATOM 6043 C CA . ILE B 1 331 ? 46.379 70.363 19.452 1.00 16.97 792 ILE B CA 1
ATOM 6044 C C . ILE B 1 331 ? 45.435 69.351 18.743 1.00 16.94 792 ILE B C 1
ATOM 6045 O O . ILE B 1 331 ? 44.644 68.701 19.417 1.00 17.00 792 ILE B O 1
ATOM 6050 N N . SER B 1 332 ? 45.451 69.206 17.411 1.00 15.96 793 SER B N 1
ATOM 6051 C CA . SER B 1 332 ? 46.165 69.983 16.416 1.00 16.97 793 SER B CA 1
ATOM 6052 C C . SER B 1 332 ? 45.322 71.175 15.941 1.00 17.07 793 SER B C 1
ATOM 6053 O O . SER B 1 332 ? 44.081 71.116 15.839 1.00 16.88 793 SER B O 1
ATOM 6056 N N . CYS B 1 333 ? 45.966 72.264 15.582 1.00 17.31 794 CYS B N 1
ATOM 6057 C CA . CYS B 1 333 ? 45.216 73.370 15.013 1.00 17.79 794 CYS B CA 1
ATOM 6058 C C . CYS B 1 333 ? 46.178 74.360 14.365 1.00 18.52 794 CYS B C 1
ATOM 6059 O O . CYS B 1 333 ? 46.731 75.190 15.054 1.00 20.13 794 CYS B O 1
ATOM 6062 N N . GLY B 1 334 ? 46.395 74.245 13.061 1.00 18.14 795 GLY B N 1
ATOM 6063 C CA . GLY B 1 334 ? 47.398 75.101 12.387 1.00 17.49 795 GLY B CA 1
ATOM 6064 C C . GLY B 1 334 ? 46.966 75.398 10.975 1.00 17.46 795 GLY B C 1
ATOM 6065 O O . GLY B 1 334 ? 46.142 74.694 10.413 1.00 17.35 795 GLY B O 1
ATOM 6066 N N . ALA B 1 335 ? 47.485 76.467 10.389 1.00 16.32 796 ALA B N 1
ATOM 6067 C CA . ALA B 1 335 ? 47.140 76.720 9.001 1.00 15.31 796 ALA B CA 1
ATOM 6068 C C . ALA B 1 335 ? 48.377 77.189 8.261 1.00 14.15 796 ALA B C 1
ATOM 6069 O O . ALA B 1 335 ? 49.313 77.685 8.899 1.00 14.45 796 ALA B O 1
ATOM 6071 N N . LEU B 1 336 ? 48.367 77.017 6.942 1.00 12.41 797 LEU B N 1
ATOM 6072 C CA . LEU B 1 336 ? 49.382 77.630 6.088 1.00 13.38 797 LEU B CA 1
ATOM 6073 C C . LEU B 1 336 ? 48.651 78.601 5.200 1.00 12.87 797 LEU B C 1
ATOM 6074 O O . LEU B 1 336 ? 47.690 78.199 4.538 1.00 13.06 797 LEU B O 1
ATOM 6079 N N . LEU B 1 337 ? 49.105 79.865 5.147 1.00 11.80 798 LEU B N 1
ATOM 6080 C CA . LEU B 1 337 ? 48.487 80.814 4.240 1.00 12.29 798 LEU B CA 1
ATOM 6081 C C . LEU B 1 337 ? 49.439 81.142 3.098 1.00 12.98 798 LEU B C 1
ATOM 6082 O O . LEU B 1 337 ? 50.674 81.154 3.283 1.00 11.99 798 LEU B O 1
ATOM 6087 N N . VAL B 1 338 ? 48.864 81.468 1.940 1.00 11.93 799 VAL B N 1
ATOM 6088 C CA . VAL B 1 338 ? 49.663 81.909 0.788 1.00 14.69 799 VAL B CA 1
ATOM 6089 C C . VAL B 1 338 ? 49.041 83.164 0.202 1.00 15.25 799 VAL B C 1
ATOM 6090 O O . VAL B 1 338 ? 47.805 83.297 0.149 1.00 13.99 799 VAL B O 1
ATOM 6094 N N . ASN B 1 339 ? 49.904 84.058 -0.239 1.00 15.77 800 ASN B N 1
ATOM 6095 C CA . ASN B 1 339 ? 49.487 85.308 -0.803 1.00 16.58 800 ASN B CA 1
ATOM 6096 C C . ASN B 1 339 ? 48.905 85.074 -2.192 1.00 16.14 800 ASN B C 1
ATOM 6097 O O . ASN B 1 339 ? 48.116 85.863 -2.661 1.00 17.86 800 ASN B O 1
ATOM 6102 N N . ASP B 1 340 ? 49.315 83.996 -2.864 1.00 16.20 801 ASP B N 1
ATOM 6103 C CA . ASP B 1 340 ? 48.810 83.720 -4.233 1.00 16.59 801 ASP B CA 1
ATOM 6104 C C . ASP B 1 340 ? 48.442 82.244 -4.374 1.00 15.91 801 ASP B C 1
ATOM 6105 O O . ASP B 1 340 ? 49.324 81.380 -4.440 1.00 16.63 801 ASP B O 1
ATOM 6110 N N . LYS B 1 341 ? 47.151 81.959 -4.403 1.00 15.18 802 LYS B N 1
ATOM 6111 C CA . LYS B 1 341 ? 46.691 80.577 -4.349 1.00 15.85 802 LYS B CA 1
ATOM 6112 C C . LYS B 1 341 ? 47.097 79.746 -5.559 1.00 15.84 802 LYS B C 1
ATOM 6113 O O . LYS B 1 341 ? 47.007 78.528 -5.509 1.00 15.91 802 LYS B O 1
ATOM 6119 N N . SER B 1 342 ? 47.565 80.381 -6.625 1.00 16.52 803 SER B N 1
ATOM 6120 C CA . SER B 1 342 ? 48.002 79.629 -7.792 1.00 18.07 803 SER B CA 1
ATOM 6121 C C . SER B 1 342 ? 49.241 78.804 -7.416 1.00 18.69 803 SER B C 1
ATOM 6122 O O . SER B 1 342 ? 49.518 77.787 -8.037 1.00 18.63 803 SER B O 1
ATOM 6125 N N . ASN B 1 343 ? 49.956 79.243 -6.374 1.00 18.72 804 ASN B N 1
ATOM 6126 C CA . ASN B 1 343 ? 51.106 78.501 -5.884 1.00 18.85 804 ASN B CA 1
ATOM 6127 C C . ASN B 1 343 ? 50.705 77.144 -5.330 1.00 18.57 804 ASN B C 1
ATOM 6128 O O . ASN B 1 343 ? 51.516 76.225 -5.286 1.00 19.42 804 ASN B O 1
ATOM 6133 N N . PHE B 1 344 ? 49.443 76.997 -4.936 1.00 19.07 805 PHE B N 1
ATOM 6134 C CA . PHE B 1 344 ? 48.949 75.647 -4.597 1.00 19.38 805 PHE B CA 1
ATOM 6135 C C . PHE B 1 344 ? 48.902 74.647 -5.786 1.00 20.35 805 PHE B C 1
ATOM 6136 O O . PHE B 1 344 ? 48.736 73.440 -5.554 1.00 20.47 805 PHE B O 1
ATOM 6144 N N . LYS B 1 345 ? 49.082 75.124 -7.023 1.00 20.62 806 LYS B N 1
ATOM 6145 C CA . LYS B 1 345 ? 49.142 74.252 -8.203 1.00 23.26 806 LYS B CA 1
ATOM 6146 C C . LYS B 1 345 ? 50.202 73.186 -8.100 1.00 24.00 806 LYS B C 1
ATOM 6147 O O . LYS B 1 345 ? 50.064 72.135 -8.718 1.00 24.35 806 LYS B O 1
ATOM 6153 N N . PHE B 1 346 ? 51.251 73.449 -7.326 1.00 24.44 807 PHE B N 1
ATOM 6154 C CA . PHE B 1 346 ? 52.377 72.520 -7.212 1.00 26.10 807 PHE B CA 1
ATOM 6155 C C . PHE B 1 346 ? 52.011 71.227 -6.475 1.00 27.58 807 PHE B C 1
ATOM 6156 O O . PHE B 1 346 ? 52.720 70.219 -6.607 1.00 28.55 807 PHE B O 1
ATOM 6164 N N . LEU B 1 347 ? 50.879 71.274 -5.765 1.00 28.56 808 LEU B N 1
ATOM 6165 C CA . LEU B 1 347 ? 50.384 70.223 -4.866 1.00 29.80 808 LEU B CA 1
ATOM 6166 C C . LEU B 1 347 ? 49.288 69.368 -5.485 1.00 29.94 808 LEU B C 1
ATOM 6167 O O . LEU B 1 347 ? 48.787 68.424 -4.847 1.00 30.90 808 LEU B O 1
ATOM 6172 N N . LEU B 1 348 ? 48.875 69.713 -6.698 1.00 28.52 809 LEU B N 1
ATOM 6173 C CA . LEU B 1 348 ? 47.735 69.043 -7.330 1.00 28.57 809 LEU B CA 1
ATOM 6174 C C . LEU B 1 348 ? 48.224 68.001 -8.325 1.00 27.98 809 LEU B C 1
ATOM 6175 O O . LEU B 1 348 ? 48.790 68.373 -9.359 1.00 26.78 809 LEU B O 1
ATOM 6180 N N A LYS B 1 373 ? 41.698 63.780 7.130 0.60 17.75 834 LYS B N 1
ATOM 6181 N N B LYS B 1 373 ? 41.906 63.849 7.204 0.40 18.02 834 LYS B N 1
ATOM 6182 C CA A LYS B 1 373 ? 42.051 65.059 7.761 0.60 18.30 834 LYS B CA 1
ATOM 6183 C CA B LYS B 1 373 ? 42.019 65.243 7.647 0.40 17.97 834 LYS B CA 1
ATOM 6184 C C . LYS B 1 373 ? 40.878 65.577 8.619 1.00 17.55 834 LYS B C 1
ATOM 6185 O O . LYS B 1 373 ? 39.737 65.415 8.285 1.00 17.05 834 LYS B O 1
ATOM 6196 N N . ARG B 1 374 ? 41.238 66.061 9.789 1.00 16.32 835 ARG B N 1
ATOM 6197 C CA . ARG B 1 374 ? 40.360 66.341 10.904 1.00 16.82 835 ARG B CA 1
ATOM 6198 C C . ARG B 1 374 ? 39.722 67.747 10.777 1.00 15.27 835 ARG B C 1
ATOM 6199 O O . ARG B 1 374 ? 40.325 68.643 10.192 1.00 14.86 835 ARG B O 1
ATOM 6207 N N . PHE B 1 375 ? 38.525 67.929 11.360 1.00 15.12 836 PHE B N 1
ATOM 6208 C CA . PHE B 1 375 ? 37.793 69.200 11.330 1.00 14.28 836 PHE B CA 1
ATOM 6209 C C . PHE B 1 375 ? 38.282 70.209 12.420 1.00 15.46 836 PHE B C 1
ATOM 6210 O O . PHE B 1 375 ? 37.476 70.769 13.173 1.00 15.23 836 PHE B O 1
ATOM 6218 N N . ASP B 1 376 ? 39.592 70.452 12.481 1.00 15.17 837 ASP B N 1
ATOM 6219 C CA . ASP B 1 376 ? 40.174 71.316 13.498 1.00 15.37 837 ASP B CA 1
ATOM 6220 C C . ASP B 1 376 ? 39.766 72.773 13.351 1.00 14.04 837 ASP B C 1
ATOM 6221 O O . ASP B 1 376 ? 39.816 73.527 14.318 1.00 13.94 837 ASP B O 1
ATOM 6226 N N . ALA B 1 377 ? 39.344 73.169 12.147 1.00 13.08 838 ALA B N 1
ATOM 6227 C CA . ALA B 1 377 ? 38.904 74.568 11.920 1.00 13.26 838 ALA B CA 1
ATOM 6228 C C . ALA B 1 377 ? 37.663 74.924 12.728 1.00 12.77 838 ALA B C 1
ATOM 6229 O O . ALA B 1 377 ? 37.460 76.094 13.006 1.00 12.17 838 ALA B O 1
ATOM 6231 N N . LEU B 1 378 ? 36.848 73.924 13.120 1.00 13.08 839 LEU B N 1
ATOM 6232 C CA . LEU B 1 378 ? 35.670 74.185 13.999 1.00 12.49 839 LEU B CA 1
ATOM 6233 C C . LEU B 1 378 ? 36.084 74.920 15.283 1.00 13.13 839 LEU B C 1
ATOM 6234 O O . LEU B 1 378 ? 35.349 75.777 15.774 1.00 12.27 839 LEU B O 1
ATOM 6239 N N . LYS B 1 379 ? 37.255 74.565 15.824 1.00 12.73 840 LYS B N 1
ATOM 6240 C CA . LYS B 1 379 ? 37.807 75.217 17.013 1.00 13.31 840 LYS B CA 1
ATOM 6241 C C . LYS B 1 379 ? 37.907 76.744 16.876 1.00 13.44 840 LYS B C 1
ATOM 6242 O O . LYS B 1 379 ? 37.474 77.471 17.752 1.00 13.43 840 LYS B O 1
ATOM 6248 N N . VAL B 1 380 ? 38.553 77.180 15.804 1.00 13.79 841 VAL B N 1
ATOM 6249 C CA . VAL B 1 380 ? 38.774 78.585 15.535 1.00 12.89 841 VAL B CA 1
ATOM 6250 C C . VAL B 1 380 ? 37.424 79.255 15.241 1.00 14.02 841 VAL B C 1
ATOM 6251 O O . VAL B 1 380 ? 37.158 80.331 15.769 1.00 13.11 841 VAL B O 1
ATOM 6255 N N . PHE B 1 381 ? 36.603 78.626 14.387 1.00 14.35 842 PHE B N 1
ATOM 6256 C CA . PHE B 1 381 ? 35.259 79.101 14.067 1.00 14.67 842 PHE B CA 1
ATOM 6257 C C . PHE B 1 381 ? 34.450 79.415 15.328 1.00 14.64 842 PHE B C 1
ATOM 6258 O O . PHE B 1 381 ? 33.809 80.477 15.420 1.00 14.60 842 PHE B O 1
ATOM 6274 N N . THR B 1 383 ? 35.692 79.614 18.602 1.00 15.85 844 THR B N 1
ATOM 6275 C CA . THR B 1 383 ? 36.455 80.572 19.412 1.00 15.33 844 THR B CA 1
ATOM 6276 C C . THR B 1 383 ? 36.185 82.017 19.011 1.00 15.46 844 THR B C 1
ATOM 6277 O O . THR B 1 383 ? 35.953 82.874 19.877 1.00 13.40 844 THR B O 1
ATOM 6289 N N . GLN B 1 385 ? 33.736 83.340 17.389 1.00 16.15 846 GLN B N 1
ATOM 6290 C CA . GLN B 1 385 ? 32.349 83.735 17.714 1.00 15.99 846 GLN B CA 1
ATOM 6291 C C . GLN B 1 385 ? 32.097 83.968 19.206 1.00 16.40 846 GLN B C 1
ATOM 6292 O O . GLN B 1 385 ? 31.176 84.710 19.558 1.00 16.73 846 GLN B O 1
ATOM 6298 N N . ASN B 1 386 ? 32.890 83.315 20.065 1.00 16.72 847 ASN B N 1
ATOM 6299 C CA . ASN B 1 386 ? 32.692 83.319 21.523 1.00 16.91 847 ASN B CA 1
ATOM 6300 C C . ASN B 1 386 ? 33.604 84.338 22.231 1.00 16.96 847 ASN B C 1
ATOM 6301 O O . ASN B 1 386 ? 33.138 85.387 22.688 1.00 16.78 847 ASN B O 1
ATOM 6306 N N . VAL B 1 387 ? 34.891 84.020 22.317 1.00 16.42 848 VAL B N 1
ATOM 6307 C CA . VAL B 1 387 ? 35.883 84.920 22.916 1.00 17.02 848 VAL B CA 1
ATOM 6308 C C . VAL B 1 387 ? 36.132 86.138 22.027 1.00 16.65 848 VAL B C 1
ATOM 6309 O O . VAL B 1 387 ? 36.134 87.278 22.515 1.00 16.16 848 VAL B O 1
ATOM 6313 N N . GLY B 1 388 ? 36.323 85.862 20.730 1.00 16.69 849 GLY B N 1
ATOM 6314 C CA . GLY B 1 388 ? 36.509 86.869 19.696 1.00 16.15 849 GLY B CA 1
ATOM 6315 C C . GLY B 1 388 ? 37.916 87.431 19.621 1.00 16.24 849 GLY B C 1
ATOM 6316 O O . GLY B 1 388 ? 38.651 87.354 20.595 1.00 15.11 849 GLY B O 1
ATOM 6317 N N . PRO B 1 389 ? 38.274 88.049 18.466 1.00 16.42 850 PRO B N 1
ATOM 6318 C CA . PRO B 1 389 ? 39.655 88.481 18.190 1.00 16.97 850 PRO B CA 1
ATOM 6319 C C . PRO B 1 389 ? 40.158 89.608 19.105 1.00 16.45 850 PRO B C 1
ATOM 6320 O O . PRO B 1 389 ? 41.342 89.638 19.448 1.00 17.57 850 PRO B O 1
ATOM 6324 N N . LYS B 1 390 ? 39.280 90.516 19.504 1.00 17.17 851 LYS B N 1
ATOM 6325 C CA . LYS B 1 390 ? 39.730 91.660 20.304 1.00 17.65 851 LYS B CA 1
ATOM 6326 C C . LYS B 1 390 ? 40.206 91.198 21.676 1.00 16.80 851 LYS B C 1
ATOM 6327 O O . LYS B 1 390 ? 41.274 91.629 22.149 1.00 15.53 851 LYS B O 1
ATOM 6333 N N . ALA B 1 391 ? 39.410 90.323 22.298 1.00 15.12 852 ALA B N 1
ATOM 6334 C CA . ALA B 1 391 ? 39.715 89.788 23.616 1.00 15.40 852 ALA B CA 1
ATOM 6335 C C . ALA B 1 391 ? 41.026 89.050 23.598 1.00 15.24 852 ALA B C 1
ATOM 6336 O O . ALA B 1 391 ? 41.831 89.202 24.510 1.00 15.88 852 ALA B O 1
ATOM 6338 N N . LEU B 1 392 ? 41.201 88.209 22.577 1.00 15.24 853 LEU B N 1
ATOM 6339 C CA . LEU B 1 392 ? 42.455 87.515 22.358 1.00 14.63 853 LEU B CA 1
ATOM 6340 C C . LEU B 1 392 ? 43.596 88.543 22.305 1.00 14.06 853 LEU B C 1
ATOM 6341 O O . LEU B 1 392 ? 44.579 88.401 23.008 1.00 13.83 853 LEU B O 1
ATOM 6346 N N . GLY B 1 393 ? 43.463 89.572 21.473 1.00 14.15 854 GLY B N 1
ATOM 6347 C CA . GLY B 1 393 ? 44.497 90.632 21.427 1.00 14.76 854 GLY B CA 1
ATOM 6348 C C . GLY B 1 393 ? 44.767 91.306 22.790 1.00 14.04 854 GLY B C 1
ATOM 6349 O O . GLY B 1 393 ? 45.933 91.594 23.139 1.00 13.90 854 GLY B O 1
ATOM 6350 N N . ASP B 1 394 ? 43.713 91.543 23.570 1.00 13.76 855 ASP B N 1
ATOM 6351 C CA . ASP B 1 394 ? 43.860 92.167 24.907 1.00 15.35 855 ASP B CA 1
ATOM 6352 C C . ASP B 1 394 ? 44.655 91.224 25.845 1.00 15.37 855 ASP B C 1
ATOM 6353 O O . ASP B 1 394 ? 45.496 91.664 26.663 1.00 15.61 855 ASP B O 1
ATOM 6366 N N . TYR B 1 396 ? 46.979 89.238 24.727 1.00 15.02 857 TYR B N 1
ATOM 6367 C CA . TYR B 1 396 ? 48.402 89.274 24.320 1.00 15.40 857 TYR B CA 1
ATOM 6368 C C . TYR B 1 396 ? 49.062 90.565 24.828 1.00 16.47 857 TYR B C 1
ATOM 6369 O O . TYR B 1 396 ? 50.230 90.548 25.211 1.00 18.07 857 TYR B O 1
ATOM 6378 N N . ASP B 1 397 ? 48.326 91.663 24.801 1.00 15.34 858 ASP B N 1
ATOM 6379 C CA . ASP B 1 397 ? 48.810 92.942 25.322 1.00 16.65 858 ASP B CA 1
ATOM 6380 C C . ASP B 1 397 ? 49.183 92.729 26.812 1.00 16.53 858 ASP B C 1
ATOM 6381 O O . ASP B 1 397 ? 50.227 93.169 27.271 1.00 17.96 858 ASP B O 1
ATOM 6386 N N . HIS B 1 398 ? 48.301 92.058 27.537 1.00 16.18 859 HIS B N 1
ATOM 6387 C CA . HIS B 1 398 ? 48.499 91.758 28.948 1.00 17.43 859 HIS B CA 1
ATOM 6388 C C . HIS B 1 398 ? 49.724 90.860 29.139 1.00 17.56 859 HIS B C 1
ATOM 6389 O O . HIS B 1 398 ? 50.540 91.083 30.039 1.00 18.57 859 HIS B O 1
ATOM 6396 N N . LEU B 1 399 ? 49.861 89.834 28.293 1.00 17.05 860 LEU B N 1
ATOM 6397 C CA . LEU B 1 399 ? 51.004 88.943 28.411 1.00 17.05 860 LEU B CA 1
ATOM 6398 C C . LEU B 1 399 ? 52.371 89.654 28.206 1.00 16.65 860 LEU B C 1
ATOM 6399 O O . LEU B 1 399 ? 53.334 89.400 28.952 1.00 17.19 860 LEU B O 1
ATOM 6404 N N . LEU B 1 400 ? 52.459 90.515 27.201 1.00 16.18 861 LEU B N 1
ATOM 6405 C CA . LEU B 1 400 ? 53.698 91.288 26.962 1.00 17.66 861 LEU B CA 1
ATOM 6406 C C . LEU B 1 400 ? 54.097 92.203 28.132 1.00 17.62 861 LEU B C 1
ATOM 6407 O O . LEU B 1 400 ? 55.279 92.234 28.513 1.00 18.10 861 LEU B O 1
ATOM 6412 N N . ALA B 1 401 ? 53.109 92.917 28.671 1.00 17.71 862 ALA B N 1
ATOM 6413 C CA . ALA B 1 401 ? 53.282 93.780 29.824 1.00 18.08 862 ALA B CA 1
ATOM 6414 C C . ALA B 1 401 ? 53.679 92.943 31.042 1.00 18.31 862 ALA B C 1
ATOM 6415 O O . ALA B 1 401 ? 54.554 93.328 31.790 1.00 19.83 862 ALA B O 1
ATOM 6417 N N . GLN B 1 402 ? 53.041 91.796 31.236 1.00 18.58 863 GLN B N 1
ATOM 6418 C CA . GLN B 1 402 ? 53.297 90.999 32.431 1.00 18.74 863 GLN B CA 1
ATOM 6419 C C . GLN B 1 402 ? 54.693 90.418 32.344 1.00 18.63 863 GLN B C 1
ATOM 6420 O O . GLN B 1 402 ? 55.385 90.299 33.348 1.00 18.49 863 GLN B O 1
ATOM 6426 N N . THR B 1 403 ? 55.102 90.036 31.146 1.00 18.54 864 THR B N 1
ATOM 6427 C CA . THR B 1 403 ? 56.428 89.454 30.952 1.00 18.62 864 THR B CA 1
ATOM 6428 C C . THR B 1 403 ? 57.532 90.469 31.318 1.00 18.90 864 THR B C 1
ATOM 6429 O O . THR B 1 403 ? 58.565 90.103 31.905 1.00 19.12 864 THR B O 1
ATOM 6433 N N . LEU B 1 404 ? 57.323 91.725 30.944 1.00 19.00 865 LEU B N 1
ATOM 6434 C CA . LEU B 1 404 ? 58.207 92.812 31.364 1.00 19.83 865 LEU B CA 1
ATOM 6435 C C . LEU B 1 404 ? 58.273 92.894 32.885 1.00 20.60 865 LEU B C 1
ATOM 6436 O O . LEU B 1 404 ? 59.375 93.064 33.457 1.00 20.55 865 LEU B O 1
ATOM 6441 N N . GLU B 1 405 ? 57.104 92.795 33.524 1.00 20.31 866 GLU B N 1
ATOM 6442 C CA . GLU B 1 405 ? 57.014 92.870 34.990 1.00 21.97 866 GLU B CA 1
ATOM 6443 C C . GLU B 1 405 ? 57.754 91.709 35.648 1.00 19.33 866 GLU B C 1
ATOM 6444 O O . GLU B 1 405 ? 58.435 91.897 36.665 1.00 19.00 866 GLU B O 1
ATOM 6450 N N . VAL B 1 406 ? 57.616 90.512 35.079 1.00 18.46 867 VAL B N 1
ATOM 6451 C CA . VAL B 1 406 ? 58.301 89.323 35.603 1.00 17.07 867 VAL B CA 1
ATOM 6452 C C . VAL B 1 406 ? 59.834 89.431 35.464 1.00 16.95 867 VAL B C 1
ATOM 6453 O O . VAL B 1 406 ? 60.565 89.103 36.406 1.00 16.86 867 VAL B O 1
ATOM 6457 N N . ALA B 1 407 ? 60.317 89.892 34.303 1.00 16.92 868 ALA B N 1
ATOM 6458 C CA . ALA B 1 407 ? 61.739 90.185 34.127 1.00 17.38 868 ALA B CA 1
ATOM 6459 C C . ALA B 1 407 ? 62.222 91.124 35.227 1.00 18.37 868 ALA B C 1
ATOM 6460 O O . ALA B 1 407 ? 63.279 90.900 35.815 1.00 18.87 868 ALA B O 1
ATOM 6462 N N . ASP B 1 408 ? 61.438 92.170 35.490 1.00 18.42 869 ASP B N 1
ATOM 6463 C CA . ASP B 1 408 ? 61.789 93.172 36.493 1.00 20.70 869 ASP B CA 1
ATOM 6464 C C . ASP B 1 408 ? 61.875 92.529 37.881 1.00 20.16 869 ASP B C 1
ATOM 6465 O O . ASP B 1 408 ? 62.752 92.837 38.686 1.00 20.21 869 ASP B O 1
ATOM 6483 N N . ILE B 1 410 ? 62.665 89.440 38.541 1.00 20.27 871 ILE B N 1
ATOM 6484 C CA . ILE B 1 410 ? 63.871 88.609 38.559 1.00 20.57 871 ILE B CA 1
ATOM 6485 C C . ILE B 1 410 ? 65.125 89.472 38.666 1.00 20.71 871 ILE B C 1
ATOM 6486 O O . ILE B 1 410 ? 66.034 89.210 39.475 1.00 21.46 871 ILE B O 1
ATOM 6491 N N . ARG B 1 411 ? 65.141 90.529 37.872 1.00 20.65 872 ARG B N 1
ATOM 6492 C CA . ARG B 1 411 ? 66.221 91.521 37.891 1.00 20.93 872 ARG B CA 1
ATOM 6493 C C . ARG B 1 411 ? 66.535 92.031 39.310 1.00 20.21 872 ARG B C 1
ATOM 6494 O O . ARG B 1 411 ? 67.703 92.215 39.671 1.00 20.39 872 ARG B O 1
ATOM 6502 N N . THR B 1 412 ? 65.489 92.247 40.106 1.00 19.81 873 THR B N 1
ATOM 6503 C CA . THR B 1 412 ? 65.638 92.835 41.435 1.00 20.60 873 THR B CA 1
ATOM 6504 C C . THR B 1 412 ? 65.695 91.761 42.533 1.00 20.67 873 THR B C 1
ATOM 6505 O O . THR B 1 412 ? 65.709 92.075 43.730 1.00 20.89 873 THR B O 1
ATOM 6509 N N . ASN B 1 413 ? 65.758 90.504 42.124 1.00 20.08 874 ASN B N 1
ATOM 6510 C CA . ASN B 1 413 ? 65.838 89.421 43.081 1.00 20.49 874 ASN B CA 1
ATOM 6511 C C . ASN B 1 413 ? 67.239 88.857 43.065 1.00 21.29 874 ASN B C 1
ATOM 6512 O O . ASN B 1 413 ? 67.637 88.204 42.099 1.00 21.15 874 ASN B O 1
ATOM 6517 N N . ASP B 1 414 ? 67.987 89.089 44.142 1.00 22.04 875 ASP B N 1
ATOM 6518 C CA . ASP B 1 414 ? 69.390 88.658 44.191 1.00 23.28 875 ASP B CA 1
ATOM 6519 C C . ASP B 1 414 ? 69.675 87.127 44.205 1.00 23.39 875 ASP B C 1
ATOM 6520 O O . ASP B 1 414 ? 70.835 86.726 44.143 1.00 23.17 875 ASP B O 1
ATOM 6525 N N . GLN B 1 415 ? 68.650 86.274 44.264 1.00 23.74 876 GLN B N 1
ATOM 6526 C CA . GLN B 1 415 ? 68.912 84.816 44.104 1.00 24.62 876 GLN B CA 1
ATOM 6527 C C . GLN B 1 415 ? 68.815 84.349 42.652 1.00 24.14 876 GLN B C 1
ATOM 6528 O O . GLN B 1 415 ? 69.006 83.160 42.336 1.00 23.61 876 GLN B O 1
ATOM 6534 N N . PHE B 1 416 ? 68.532 85.305 41.772 1.00 23.35 877 PHE B N 1
ATOM 6535 C CA . PHE B 1 416 ? 68.395 85.027 40.362 1.00 22.74 877 PHE B CA 1
ATOM 6536 C C . PHE B 1 416 ? 69.216 86.005 39.550 1.00 22.73 877 PHE B C 1
ATOM 6537 O O . PHE B 1 416 ? 69.714 87.002 40.078 1.00 21.82 877 PHE B O 1
ATOM 6545 N N . GLU B 1 417 ? 69.390 85.668 38.279 1.00 23.12 878 GLU B N 1
ATOM 6546 C CA . GLU B 1 417 ? 69.964 86.564 37.281 1.00 23.51 878 GLU B CA 1
ATOM 6547 C C . GLU B 1 417 ? 69.121 86.504 36.013 1.00 23.34 878 GLU B C 1
ATOM 6548 O O . GLU B 1 417 ? 68.913 85.435 35.458 1.00 22.77 878 GLU B O 1
ATOM 6554 N N . LEU B 1 418 ? 68.669 87.671 35.555 1.00 23.59 879 LEU B N 1
ATOM 6555 C CA . LEU B 1 418 ? 67.982 87.808 34.284 1.00 23.16 879 LEU B CA 1
ATOM 6556 C C . LEU B 1 418 ? 69.018 87.688 33.157 1.00 23.04 879 LEU B C 1
ATOM 6557 O O . LEU B 1 418 ? 70.046 88.356 33.202 1.00 22.16 879 LEU B O 1
ATOM 6562 N N . LEU B 1 419 ? 68.759 86.816 32.178 1.00 22.15 880 LEU B N 1
ATOM 6563 C CA . LEU B 1 419 ? 69.751 86.526 31.143 1.00 22.53 880 LEU B CA 1
ATOM 6564 C C . LEU B 1 419 ? 69.473 87.161 29.770 1.00 23.13 880 LEU B C 1
ATOM 6565 O O . LEU B 1 419 ? 70.342 87.131 28.898 1.00 23.31 880 LEU B O 1
ATOM 6570 N N . ALA B 1 420 ? 68.277 87.725 29.603 1.00 22.77 881 ALA B N 1
ATOM 6571 C CA . ALA B 1 420 ? 67.890 88.474 28.398 1.00 22.97 881 ALA B CA 1
ATOM 6572 C C . ALA B 1 420 ? 66.712 89.370 28.738 1.00 23.50 881 ALA B C 1
ATOM 6573 O O . ALA B 1 420 ? 65.950 89.098 29.693 1.00 23.25 881 ALA B O 1
ATOM 6575 N N . GLU B 1 421 ? 66.550 90.434 27.950 1.00 23.50 882 GLU B N 1
ATOM 6576 C CA . GLU B 1 421 ? 65.375 91.296 28.045 1.00 23.43 882 GLU B CA 1
ATOM 6577 C C . GLU B 1 421 ? 64.268 90.708 27.187 1.00 23.14 882 GLU B C 1
ATOM 6578 O O . GLU B 1 421 ? 64.485 90.425 26.012 1.00 23.57 882 GLU B O 1
ATOM 6584 N N . PRO B 1 422 ? 63.084 90.493 27.775 1.00 22.75 883 PRO B N 1
ATOM 6585 C CA . PRO B 1 422 ? 62.018 89.878 26.974 1.00 22.66 883 PRO B CA 1
ATOM 6586 C C . PRO B 1 422 ? 61.653 90.622 25.664 1.00 22.31 883 PRO B C 1
ATOM 6587 O O . PRO B 1 422 ? 61.734 91.863 25.568 1.00 21.75 883 PRO B O 1
ATOM 6591 N N . SER B 1 423 ? 61.229 89.826 24.683 1.00 22.62 884 SER B N 1
ATOM 6592 C CA . SER B 1 423 ? 60.703 90.325 23.428 1.00 22.72 884 SER B CA 1
ATOM 6593 C C . SER B 1 423 ? 59.228 90.016 23.248 1.00 22.75 884 SER B C 1
ATOM 6594 O O . SER B 1 423 ? 58.515 90.713 22.512 1.00 23.80 884 SER B O 1
ATOM 6597 N N . LEU B 1 424 ? 58.761 88.952 23.885 1.00 21.61 885 LEU B N 1
ATOM 6598 C CA . LEU B 1 424 ? 57.372 88.588 23.734 1.00 20.69 885 LEU B CA 1
ATOM 6599 C C . LEU B 1 424 ? 56.877 88.097 25.088 1.00 19.91 885 LEU B C 1
ATOM 6600 O O . LEU B 1 424 ? 56.598 88.911 25.956 1.00 20.15 885 LEU B O 1
ATOM 6605 N N . SER B 1 425 ? 56.763 86.793 25.287 1.00 19.11 886 SER B N 1
ATOM 6606 C CA . SER B 1 425 ? 56.228 86.312 26.562 1.00 18.51 886 SER B CA 1
ATOM 6607 C C . SER B 1 425 ? 57.125 85.283 27.205 1.00 19.22 886 SER B C 1
ATOM 6608 O O . SER B 1 425 ? 56.722 84.588 28.169 1.00 19.86 886 SER B O 1
ATOM 6611 N N . THR B 1 426 ? 58.371 85.214 26.734 1.00 18.20 887 THR B N 1
ATOM 6612 C CA . THR B 1 426 ? 59.351 84.336 27.388 1.00 18.63 887 THR B CA 1
ATOM 6613 C C . THR B 1 426 ? 60.236 85.140 28.340 1.00 18.62 887 THR B C 1
ATOM 6614 O O . THR B 1 426 ? 60.512 86.320 28.112 1.00 19.16 887 THR B O 1
ATOM 6618 N N . VAL B 1 427 ? 60.692 84.472 29.391 1.00 18.87 888 VAL B N 1
ATOM 6619 C CA . VAL B 1 427 ? 61.677 85.069 30.286 1.00 20.49 888 VAL B CA 1
ATOM 6620 C C . VAL B 1 427 ? 62.850 84.114 30.439 1.00 20.11 888 VAL B C 1
ATOM 6621 O O . VAL B 1 427 ? 62.665 82.937 30.706 1.00 20.98 888 VAL B O 1
ATOM 6625 N N . LEU B 1 428 ? 64.055 84.635 30.289 1.00 20.37 889 LEU B N 1
ATOM 6626 C CA . LEU B 1 428 ? 65.256 83.806 30.318 1.00 20.44 889 LEU B CA 1
ATOM 6627 C C . LEU B 1 428 ? 66.093 84.213 31.535 1.00 19.45 889 LEU B C 1
ATOM 6628 O O . LEU B 1 428 ? 66.481 85.359 31.648 1.00 18.86 889 LEU B O 1
ATOM 6633 N N . PHE B 1 429 ? 66.353 83.271 32.444 1.00 18.97 890 PHE B N 1
ATOM 6634 C CA . PHE B 1 429 ? 66.960 83.600 33.738 1.00 19.33 890 PHE B CA 1
ATOM 6635 C C . PHE B 1 429 ? 67.594 82.360 34.372 1.00 18.98 890 PHE B C 1
ATOM 6636 O O . PHE B 1 429 ? 67.337 81.236 33.949 1.00 18.96 890 PHE B O 1
ATOM 6644 N N . ARG B 1 430 ? 68.403 82.551 35.405 1.00 18.80 891 ARG B N 1
ATOM 6645 C CA . ARG B 1 430 ? 68.971 81.402 36.107 1.00 19.18 891 ARG B CA 1
ATOM 6646 C C . ARG B 1 430 ? 69.037 81.638 37.612 1.00 18.84 891 ARG B C 1
ATOM 6647 O O . ARG B 1 430 ? 69.085 82.787 38.054 1.00 18.76 891 ARG B O 1
ATOM 6655 N N . ALA B 1 431 ? 68.994 80.557 38.396 1.00 18.67 892 ALA B N 1
ATOM 6656 C CA . ALA B 1 431 ? 69.352 80.680 39.806 1.00 19.31 892 ALA B CA 1
ATOM 6657 C C . ALA B 1 431 ? 70.852 80.970 39.912 1.00 19.54 892 ALA B C 1
ATOM 6658 O O . ALA B 1 431 ? 71.651 80.404 39.160 1.00 19.36 892 ALA B O 1
ATOM 6660 N N . THR B 1 432 ? 71.216 81.854 40.839 1.00 20.49 893 THR B N 1
ATOM 6661 C CA . THR B 1 432 ? 72.607 82.312 40.984 1.00 21.79 893 THR B CA 1
ATOM 6662 C C . THR B 1 432 ? 73.196 82.027 42.371 1.00 23.12 893 THR B C 1
ATOM 6663 O O . THR B 1 432 ? 72.456 81.896 43.351 1.00 23.94 893 THR B O 1
ATOM 6667 N N . HIS B 1 433 ? 74.523 81.924 42.447 1.00 23.78 894 HIS B N 1
ATOM 6668 C CA . HIS B 1 433 ? 75.214 81.585 43.682 1.00 25.27 894 HIS B CA 1
ATOM 6669 C C . HIS B 1 433 ? 76.649 82.069 43.516 1.00 26.05 894 HIS B C 1
ATOM 6670 O O . HIS B 1 433 ? 77.208 81.990 42.416 1.00 26.71 894 HIS B O 1
ATOM 6677 N N . GLU B 1 434 ? 77.242 82.580 44.589 1.00 26.97 895 GLU B N 1
ATOM 6678 C CA . GLU B 1 434 ? 78.596 83.129 44.497 1.00 27.59 895 GLU B CA 1
ATOM 6679 C C . GLU B 1 434 ? 79.733 82.104 44.313 1.00 27.27 895 GLU B C 1
ATOM 6680 O O . GLU B 1 434 ? 80.827 82.460 43.866 1.00 26.90 895 GLU B O 1
ATOM 6686 N N . THR B 1 435 ? 79.489 80.840 44.638 1.00 26.98 896 THR B N 1
ATOM 6687 C CA . THR B 1 435 ? 80.542 79.826 44.459 1.00 26.99 896 THR B CA 1
ATOM 6688 C C . THR B 1 435 ? 80.128 78.600 43.650 1.00 26.42 896 THR B C 1
ATOM 6689 O O . THR B 1 435 ? 80.952 78.032 42.936 1.00 26.78 896 THR B O 1
ATOM 6693 N N . ALA B 1 436 ? 78.865 78.198 43.765 1.00 25.59 897 ALA B N 1
ATOM 6694 C CA . ALA B 1 436 ? 78.360 77.031 43.052 1.00 25.00 897 ALA B CA 1
ATOM 6695 C C . ALA B 1 436 ? 78.528 77.133 41.522 1.00 24.69 897 ALA B C 1
ATOM 6696 O O . ALA B 1 436 ? 78.655 78.225 40.937 1.00 24.53 897 ALA B O 1
ATOM 6698 N N . ASP B 1 437 ? 78.545 75.962 40.898 1.00 23.97 898 ASP B N 1
ATOM 6699 C CA . ASP B 1 437 ? 78.678 75.812 39.468 1.00 23.28 898 ASP B CA 1
ATOM 6700 C C . ASP B 1 437 ? 77.261 75.918 38.920 1.00 22.54 898 ASP B C 1
ATOM 6701 O O . ASP B 1 437 ? 76.481 74.985 39.050 1.00 21.76 898 ASP B O 1
ATOM 6706 N N . LEU B 1 438 ? 76.938 77.061 38.310 1.00 22.91 899 LEU B N 1
ATOM 6707 C CA . LEU B 1 438 ? 75.557 77.411 37.962 1.00 22.48 899 LEU B CA 1
ATOM 6708 C C . LEU B 1 438 ? 74.937 76.611 36.808 1.00 22.95 899 LEU B C 1
ATOM 6709 O O . LEU B 1 438 ? 73.743 76.296 36.850 1.00 22.89 899 LEU B O 1
ATOM 6714 N N . ASP B 1 439 ? 75.721 76.284 35.785 1.00 22.95 900 ASP B N 1
ATOM 6715 C CA . ASP B 1 439 ? 75.258 75.309 34.809 1.00 23.76 900 ASP B CA 1
ATOM 6716 C C . ASP B 1 439 ? 74.775 74.024 35.508 1.00 23.79 900 ASP B C 1
ATOM 6717 O O . ASP B 1 439 ? 73.650 73.577 35.269 1.00 24.34 900 ASP B O 1
ATOM 6722 N N . GLU B 1 440 ? 75.611 73.445 36.372 1.00 23.95 901 GLU B N 1
ATOM 6723 C CA . GLU B 1 440 ? 75.238 72.250 37.129 1.00 24.13 901 GLU B CA 1
ATOM 6724 C C . GLU B 1 440 ? 73.988 72.457 37.992 1.00 23.91 901 GLU B C 1
ATOM 6725 O O . GLU B 1 440 ? 73.073 71.642 37.967 1.00 24.09 901 GLU B O 1
ATOM 6731 N N . LEU B 1 441 ? 73.967 73.552 38.752 1.00 23.78 902 LEU B N 1
ATOM 6732 C CA . LEU B 1 441 ? 72.827 73.899 39.597 1.00 23.03 902 LEU B CA 1
ATOM 6733 C C . LEU B 1 441 ? 71.530 74.018 38.804 1.00 22.74 902 LEU B C 1
ATOM 6734 O O . LEU B 1 441 ? 70.525 73.420 39.196 1.00 22.68 902 LEU B O 1
ATOM 6739 N N . ASN B 1 442 ? 71.543 74.780 37.706 1.00 22.17 903 ASN B N 1
ATOM 6740 C CA . ASN B 1 442 ? 70.312 75.041 36.951 1.00 21.90 903 ASN B CA 1
ATOM 6741 C C . ASN B 1 442 ? 69.774 73.836 36.149 1.00 22.45 903 ASN B C 1
ATOM 6742 O O . ASN B 1 442 ? 68.549 73.662 36.042 1.00 23.11 903 ASN B O 1
ATOM 6747 N N . LYS B 1 443 ? 70.665 72.990 35.623 1.00 22.59 904 LYS B N 1
ATOM 6748 C CA . LYS B 1 443 ? 70.234 71.694 35.031 1.00 22.95 904 LYS B CA 1
ATOM 6749 C C . LYS B 1 443 ? 69.565 70.790 36.079 1.00 23.30 904 LYS B C 1
ATOM 6750 O O . LYS B 1 443 ? 68.507 70.210 35.837 1.00 22.74 904 LYS B O 1
ATOM 6756 N N . ALA B 1 444 ? 70.209 70.654 37.234 1.00 23.40 905 ALA B N 1
ATOM 6757 C CA . ALA B 1 444 ? 69.674 69.836 38.343 1.00 23.15 905 ALA B CA 1
ATOM 6758 C C . ALA B 1 444 ? 68.320 70.372 38.820 1.00 23.47 905 ALA B C 1
ATOM 6759 O O . ALA B 1 444 ? 67.373 69.613 39.012 1.00 23.17 905 ALA B O 1
ATOM 6761 N N . LEU B 1 445 ? 68.269 71.685 39.017 1.00 23.95 906 LEU B N 1
ATOM 6762 C CA . LEU B 1 445 ? 67.055 72.431 39.325 1.00 24.91 906 LEU B CA 1
ATOM 6763 C C . LEU B 1 445 ? 65.880 72.092 38.415 1.00 24.77 906 LEU B C 1
ATOM 6764 O O . LEU B 1 445 ? 64.801 71.697 38.899 1.00 25.30 906 LEU B O 1
ATOM 6769 N N . ARG B 1 446 ? 66.084 72.271 37.113 1.00 25.08 907 ARG B N 1
ATOM 6770 C CA . ARG B 1 446 ? 65.043 72.058 36.117 1.00 24.56 907 ARG B CA 1
ATOM 6771 C C . ARG B 1 446 ? 64.504 70.623 36.204 1.00 24.53 907 ARG B C 1
ATOM 6772 O O . ARG B 1 446 ? 63.298 70.425 36.287 1.00 23.29 907 ARG B O 1
ATOM 6780 N N . LEU B 1 447 ? 65.401 69.632 36.210 1.00 24.13 908 LEU B N 1
ATOM 6781 C CA . LEU B 1 447 ? 64.977 68.234 36.249 1.00 25.01 908 LEU B CA 1
ATOM 6782 C C . LEU B 1 447 ? 64.320 67.868 37.590 1.00 24.31 908 LEU B C 1
ATOM 6783 O O . LEU B 1 447 ? 63.298 67.187 37.592 1.00 25.18 908 LEU B O 1
ATOM 6788 N N . GLU B 1 448 ? 64.891 68.309 38.715 1.00 23.73 909 GLU B N 1
ATOM 6789 C CA . GLU B 1 448 ? 64.252 68.104 40.048 1.00 24.16 909 GLU B CA 1
ATOM 6790 C C . GLU B 1 448 ? 62.849 68.717 40.116 1.00 23.40 909 GLU B C 1
ATOM 6791 O O . GLU B 1 448 ? 61.922 68.066 40.566 1.00 21.98 909 GLU B O 1
ATOM 6797 N N . ALA B 1 449 ? 62.699 69.968 39.671 1.00 22.21 910 ALA B N 1
ATOM 6798 C CA . ALA B 1 449 ? 61.392 70.628 39.747 1.00 22.11 910 ALA B CA 1
ATOM 6799 C C . ALA B 1 449 ? 60.363 69.823 38.936 1.00 20.74 910 ALA B C 1
ATOM 6800 O O . ALA B 1 449 ? 59.203 69.704 39.328 1.00 19.85 910 ALA B O 1
ATOM 6802 N N . LEU B 1 450 ? 60.811 69.238 37.825 1.00 20.66 911 LEU B N 1
ATOM 6803 C CA . LEU B 1 450 ? 59.917 68.508 36.916 1.00 20.28 911 LEU B CA 1
ATOM 6804 C C . LEU B 1 450 ? 59.524 67.211 37.595 1.00 19.94 911 LEU B C 1
ATOM 6805 O O . LEU B 1 450 ? 58.354 66.913 37.719 1.00 18.18 911 LEU B O 1
ATOM 6810 N N . THR B 1 451 ? 60.532 66.437 37.987 1.00 20.95 912 THR B N 1
ATOM 6811 C CA . THR B 1 451 ? 60.329 65.097 38.568 1.00 24.25 912 THR B CA 1
ATOM 6812 C C . THR B 1 451 ? 59.408 65.111 39.794 1.00 23.78 912 THR B C 1
ATOM 6813 O O . THR B 1 451 ? 58.592 64.185 39.981 1.00 24.28 912 THR B O 1
ATOM 6817 N N . ARG B 1 452 ? 59.540 66.151 40.621 1.00 23.80 913 ARG B N 1
ATOM 6818 C CA . ARG B 1 452 ? 58.776 66.241 41.888 1.00 24.09 913 ARG B CA 1
ATOM 6819 C C . ARG B 1 452 ? 57.387 66.836 41.632 1.00 24.05 913 ARG B C 1
ATOM 6820 O O . ARG B 1 452 ? 56.501 66.796 42.501 1.00 22.98 913 ARG B O 1
ATOM 6828 N N . GLY B 1 453 ? 57.221 67.393 40.424 1.00 23.72 914 GLY B N 1
ATOM 6829 C CA . GLY B 1 453 ? 55.998 68.063 39.995 1.00 23.49 914 GLY B CA 1
ATOM 6830 C C . GLY B 1 453 ? 55.865 69.445 40.600 1.00 23.57 914 GLY B C 1
ATOM 6831 O O . GLY B 1 453 ? 54.749 69.957 40.748 1.00 25.96 914 GLY B O 1
ATOM 6832 N N . ILE B 1 454 ? 56.985 70.025 41.017 1.00 21.93 915 ILE B N 1
ATOM 6833 C CA . ILE B 1 454 ? 56.978 71.373 41.617 1.00 21.04 915 ILE B CA 1
ATOM 6834 C C . ILE B 1 454 ? 56.732 72.439 40.552 1.00 20.47 915 ILE B C 1
ATOM 6835 O O . ILE B 1 454 ? 55.924 73.345 40.753 1.00 19.32 915 ILE B O 1
ATOM 6840 N N . ALA B 1 455 ? 57.463 72.338 39.434 1.00 19.47 916 ALA B N 1
ATOM 6841 C CA . ALA B 1 455 ? 57.255 73.241 38.300 1.00 18.81 916 ALA B CA 1
ATOM 6842 C C . ALA B 1 455 ? 57.791 72.592 37.044 1.00 18.71 916 ALA B C 1
ATOM 6843 O O . ALA B 1 455 ? 58.718 71.770 37.099 1.00 17.94 916 ALA B O 1
ATOM 6845 N N . VAL B 1 456 ? 57.194 72.973 35.914 1.00 18.28 917 VAL B N 1
ATOM 6846 C CA . VAL B 1 456 ? 57.651 72.542 34.595 1.00 18.38 917 VAL B CA 1
ATOM 6847 C C . VAL B 1 456 ? 58.239 73.815 33.978 1.00 18.24 917 VAL B C 1
ATOM 6848 O O . VAL B 1 456 ? 57.504 74.771 33.636 1.00 17.75 917 VAL B O 1
ATOM 6852 N N . LEU B 1 457 ? 59.564 73.807 33.883 1.00 17.56 918 LEU B N 1
ATOM 6853 C CA . LEU B 1 457 ? 60.382 74.945 33.436 1.00 18.82 918 LEU B CA 1
ATOM 6854 C C . LEU B 1 457 ? 61.078 74.619 32.124 1.00 18.98 918 LEU B C 1
ATOM 6855 O O . LEU B 1 457 ? 61.462 73.470 31.900 1.00 19.01 918 LEU B O 1
ATOM 6860 N N . GLY B 1 458 ? 61.296 75.620 31.267 1.00 19.38 919 GLY B N 1
ATOM 6861 C CA . GLY B 1 458 ? 62.088 75.373 30.091 1.00 20.96 919 GLY B CA 1
ATOM 6862 C C . GLY B 1 458 ? 63.566 75.437 30.446 1.00 22.48 919 GLY B C 1
ATOM 6863 O O . GLY B 1 458 ? 63.939 75.919 31.531 1.00 22.39 919 GLY B O 1
ATOM 6864 N N . GLU B 1 459 ? 64.407 74.957 29.539 1.00 24.11 920 GLU B N 1
ATOM 6865 C CA . GLU B 1 459 ? 65.858 75.051 29.698 1.00 25.74 920 GLU B CA 1
ATOM 6866 C C . GLU B 1 459 ? 66.527 75.284 28.346 1.00 26.12 920 GLU B C 1
ATOM 6867 O O . GLU B 1 459 ? 66.264 74.560 27.376 1.00 26.32 920 GLU B O 1
ATOM 6873 N N . THR B 1 460 ? 67.378 76.303 28.277 1.00 26.94 921 THR B N 1
ATOM 6874 C CA . THR B 1 460 ? 68.197 76.519 27.081 1.00 28.26 921 THR B CA 1
ATOM 6875 C C . THR B 1 460 ? 69.571 77.035 27.405 1.00 28.36 921 THR B C 1
ATOM 6876 O O . THR B 1 460 ? 69.968 77.098 28.566 1.00 28.04 921 THR B O 1
ATOM 6880 N N . ILE B 1 461 ? 70.289 77.407 26.344 1.00 28.07 922 ILE B N 1
ATOM 6881 C CA . ILE B 1 461 ? 71.589 78.047 26.452 1.00 29.10 922 ILE B CA 1
ATOM 6882 C C . ILE B 1 461 ? 71.466 79.495 26.010 1.00 28.65 922 ILE B C 1
ATOM 6883 O O . ILE B 1 461 ? 70.923 79.784 24.947 1.00 28.63 922 ILE B O 1
ATOM 6888 N N . VAL B 1 462 ? 71.944 80.398 26.855 1.00 28.59 923 VAL B N 1
ATOM 6889 C CA . VAL B 1 462 ? 72.002 81.811 26.535 1.00 28.63 923 VAL B CA 1
ATOM 6890 C C . VAL B 1 462 ? 73.432 82.238 26.772 1.00 29.18 923 VAL B C 1
ATOM 6891 O O . VAL B 1 462 ? 73.928 82.148 27.897 1.00 28.76 923 VAL B O 1
ATOM 6895 N N . ASP B 1 463 ? 74.111 82.702 25.721 1.00 29.52 924 ASP B N 1
ATOM 6896 C CA . ASP B 1 463 ? 75.387 83.355 25.949 1.00 30.22 924 ASP B CA 1
ATOM 6897 C C . ASP B 1 463 ? 76.383 82.362 26.535 1.00 29.43 924 ASP B C 1
ATOM 6898 O O . ASP B 1 463 ? 77.269 82.732 27.315 1.00 29.01 924 ASP B O 1
ATOM 6903 N N . GLY B 1 464 ? 76.197 81.087 26.205 1.00 29.15 925 GLY B N 1
ATOM 6904 C CA . GLY B 1 464 ? 77.072 80.040 26.695 1.00 28.44 925 GLY B CA 1
ATOM 6905 C C . GLY B 1 464 ? 76.729 79.527 28.086 1.00 28.53 925 GLY B C 1
ATOM 6906 O O . GLY B 1 464 ? 77.487 78.735 28.647 1.00 28.58 925 GLY B O 1
ATOM 6907 N N . LYS B 1 465 ? 75.597 79.955 28.645 1.00 27.82 926 LYS B N 1
ATOM 6908 C CA . LYS B 1 465 ? 75.209 79.503 29.985 1.00 27.43 926 LYS B CA 1
ATOM 6909 C C . LYS B 1 465 ? 73.855 78.794 30.023 1.00 26.43 926 LYS B C 1
ATOM 6910 O O . LYS B 1 465 ? 72.977 79.071 29.212 1.00 26.56 926 LYS B O 1
ATOM 6916 N N . THR B 1 466 ? 73.679 77.853 30.952 1.00 25.43 927 THR B N 1
ATOM 6917 C CA . THR B 1 466 ? 72.361 77.247 31.093 1.00 23.72 927 THR B CA 1
ATOM 6918 C C . THR B 1 466 ? 71.355 78.272 31.648 1.00 22.67 927 THR B C 1
ATOM 6919 O O . THR B 1 466 ? 71.587 78.884 32.687 1.00 22.02 927 THR B O 1
ATOM 6923 N N . ALA B 1 467 ? 70.245 78.436 30.940 1.00 21.41 928 ALA B N 1
ATOM 6924 C CA . ALA B 1 467 ? 69.173 79.292 31.381 1.00 21.10 928 ALA B CA 1
ATOM 6925 C C . ALA B 1 467 ? 67.933 78.460 31.601 1.00 21.28 928 ALA B C 1
ATOM 6926 O O . ALA B 1 467 ? 67.641 77.530 30.838 1.00 21.28 928 ALA B O 1
ATOM 6928 N N . LEU B 1 468 ? 67.230 78.784 32.678 1.00 20.65 929 LEU B N 1
ATOM 6929 C CA . LEU B 1 468 ? 65.853 78.396 32.821 1.00 20.36 929 LEU B CA 1
ATOM 6930 C C . LEU B 1 468 ? 64.986 79.362 32.011 1.00 19.87 929 LEU B C 1
ATOM 6931 O O . LEU B 1 468 ? 65.400 80.513 31.779 1.00 20.16 929 LEU B O 1
ATOM 6936 N N . LYS B 1 469 ? 63.779 78.891 31.674 1.00 19.22 930 LYS B N 1
ATOM 6937 C CA . LYS B 1 469 ? 62.833 79.595 30.819 1.00 19.51 930 LYS B CA 1
ATOM 6938 C C . LYS B 1 469 ? 61.410 79.501 31.345 1.00 18.74 930 LYS B C 1
ATOM 6939 O O . LYS B 1 469 ? 60.895 78.403 31.627 1.00 18.80 930 LYS B O 1
ATOM 6945 N N . PHE B 1 470 ? 60.762 80.659 31.467 1.00 19.39 931 PHE B N 1
ATOM 6946 C CA . PHE B 1 470 ? 59.309 80.715 31.542 1.00 18.44 931 PHE B CA 1
ATOM 6947 C C . PHE B 1 470 ? 58.814 81.017 30.124 1.00 19.19 931 PHE B C 1
ATOM 6948 O O . PHE B 1 470 ? 59.331 81.914 29.444 1.00 19.75 931 PHE B O 1
ATOM 6956 N N . THR B 1 471 ? 57.803 80.279 29.667 1.00 19.84 932 THR B N 1
ATOM 6957 C CA . THR B 1 471 ? 57.034 80.686 28.495 1.00 19.50 932 THR B CA 1
ATOM 6958 C C . THR B 1 471 ? 55.633 80.994 29.027 1.00 18.36 932 THR B C 1
ATOM 6959 O O . THR B 1 471 ? 54.876 80.072 29.369 1.00 19.57 932 THR B O 1
ATOM 6963 N N . ILE B 1 472 ? 55.318 82.290 29.159 1.00 18.27 933 ILE B N 1
ATOM 6964 C CA . ILE B 1 472 ? 54.071 82.700 29.797 1.00 17.86 933 ILE B CA 1
ATOM 6965 C C . ILE B 1 472 ? 52.980 82.707 28.754 1.00 17.41 933 ILE B C 1
ATOM 6966 O O . ILE B 1 472 ? 53.028 83.458 27.777 1.00 18.74 933 ILE B O 1
ATOM 6971 N N . LEU B 1 473 ? 51.985 81.874 28.937 1.00 17.78 934 LEU B N 1
ATOM 6972 C CA . LEU B 1 473 ? 50.863 81.795 27.978 1.00 17.99 934 LEU B CA 1
ATOM 6973 C C . LEU B 1 473 ? 49.528 82.020 28.661 1.00 18.54 934 LEU B C 1
ATOM 6974 O O . LEU B 1 473 ? 48.640 82.661 28.103 1.00 17.29 934 LEU B O 1
ATOM 6979 N N . ASN B 1 474 ? 49.372 81.458 29.866 1.00 17.87 935 ASN B N 1
ATOM 6980 C CA . ASN B 1 474 ? 48.121 81.596 30.610 1.00 17.49 935 ASN B CA 1
ATOM 6981 C C . ASN B 1 474 ? 47.891 83.084 30.945 1.00 17.09 935 ASN B C 1
ATOM 6982 O O . ASN B 1 474 ? 48.727 83.709 31.581 1.00 18.13 935 ASN B O 1
ATOM 6987 N N . PRO B 1 475 ? 46.784 83.665 30.460 1.00 17.33 936 PRO B N 1
ATOM 6988 C CA . PRO B 1 475 ? 46.614 85.112 30.660 1.00 18.48 936 PRO B CA 1
ATOM 6989 C C . PRO B 1 475 ? 45.975 85.452 32.021 1.00 18.06 936 PRO B C 1
ATOM 6990 O O . PRO B 1 475 ? 45.627 86.607 32.251 1.00 17.58 936 PRO B O 1
ATOM 6994 N N . CYS B 1 476 ? 45.848 84.458 32.895 1.00 17.86 937 CYS B N 1
ATOM 6995 C CA . CYS B 1 476 ? 45.127 84.596 34.160 1.00 18.31 937 CYS B CA 1
ATOM 6996 C C . CYS B 1 476 ? 46.018 84.484 35.381 1.00 18.36 937 CYS B C 1
ATOM 6997 O O . CYS B 1 476 ? 45.516 84.308 36.482 1.00 19.81 937 CYS B O 1
ATOM 7000 N N . LEU B 1 477 ? 47.331 84.573 35.194 1.00 18.73 938 LEU B N 1
ATOM 7001 C CA . LEU B 1 477 ? 48.304 84.510 36.279 1.00 18.73 938 LEU B CA 1
ATOM 7002 C C . LEU B 1 477 ? 48.452 85.898 36.878 1.00 19.83 938 LEU B C 1
ATOM 7003 O O . LEU B 1 477 ? 48.274 86.900 36.184 1.00 19.65 938 LEU B O 1
ATOM 7008 N N . THR B 1 478 ? 48.791 85.928 38.160 1.00 20.14 939 THR B N 1
ATOM 7009 C CA . THR B 1 478 ? 48.927 87.164 38.919 1.00 21.12 939 THR B CA 1
ATOM 7010 C C . THR B 1 478 ? 50.378 87.299 39.379 1.00 21.54 939 THR B C 1
ATOM 7011 O O . THR B 1 478 ? 51.180 86.345 39.258 1.00 20.29 939 THR B O 1
ATOM 7015 N N . THR B 1 479 ? 50.737 88.464 39.915 1.00 21.61 940 THR B N 1
ATOM 7016 C CA . THR B 1 479 ? 52.120 88.613 40.366 1.00 22.26 940 THR B CA 1
ATOM 7017 C C . THR B 1 479 ? 52.392 87.647 41.525 1.00 21.97 940 THR B C 1
ATOM 7018 O O . THR B 1 479 ? 53.495 87.142 41.640 1.00 21.72 940 THR B O 1
ATOM 7022 N N . SER B 1 480 ? 51.383 87.376 42.348 1.00 20.73 941 SER B N 1
ATOM 7023 C CA . SER B 1 480 ? 51.575 86.452 43.451 1.00 21.40 941 SER B CA 1
ATOM 7024 C C . SER B 1 480 ? 51.913 85.021 42.953 1.00 20.51 941 SER B C 1
ATOM 7025 O O . SER B 1 480 ? 52.679 84.327 43.595 1.00 19.68 941 SER B O 1
ATOM 7028 N N . ASP B 1 481 ? 51.385 84.622 41.794 1.00 18.76 942 ASP B N 1
ATOM 7029 C CA . ASP B 1 481 ? 51.739 83.346 41.182 1.00 18.84 942 ASP B CA 1
ATOM 7030 C C . ASP B 1 481 ? 53.246 83.285 40.895 1.00 18.62 942 ASP B C 1
ATOM 7031 O O . ASP B 1 481 ? 53.943 82.296 41.260 1.00 17.35 942 ASP B O 1
ATOM 7036 N N . PHE B 1 482 ? 53.735 84.364 40.282 1.00 17.21 943 PHE B N 1
ATOM 7037 C CA . PHE B 1 482 ? 55.148 84.486 39.944 1.00 18.34 943 PHE B CA 1
ATOM 7038 C C . PHE B 1 482 ? 56.049 84.547 41.169 1.00 18.30 943 PHE B C 1
ATOM 7039 O O . PHE B 1 482 ? 57.105 83.909 41.183 1.00 18.83 943 PHE B O 1
ATOM 7047 N N . GLU B 1 483 ? 55.629 85.318 42.170 1.00 17.70 944 GLU B N 1
ATOM 7048 C CA A GLU B 1 483 ? 56.332 85.375 43.453 0.50 18.42 944 GLU B CA 1
ATOM 7049 C CA B GLU B 1 483 ? 56.302 85.395 43.455 0.50 18.31 944 GLU B CA 1
ATOM 7050 C C . GLU B 1 483 ? 56.417 83.983 44.067 1.00 17.80 944 GLU B C 1
ATOM 7051 O O . GLU B 1 483 ? 57.510 83.547 44.478 1.00 17.80 944 GLU B O 1
ATOM 7062 N N . SER B 1 484 ? 55.288 83.270 44.112 1.00 17.16 945 SER B N 1
ATOM 7063 C CA A SER B 1 484 ? 55.299 81.900 44.653 0.60 16.16 945 SER B CA 1
ATOM 7064 C CA B SER B 1 484 ? 55.245 81.893 44.619 0.40 16.80 945 SER B CA 1
ATOM 7065 C C . SER B 1 484 ? 56.189 80.989 43.806 1.00 16.43 945 SER B C 1
ATOM 7066 O O . SER B 1 484 ? 56.948 80.183 44.362 1.00 15.01 945 SER B O 1
ATOM 7071 N N . LEU B 1 485 ? 56.125 81.135 42.477 1.00 16.10 946 LEU B N 1
ATOM 7072 C CA . LEU B 1 485 ? 56.966 80.323 41.592 1.00 16.78 946 LEU B CA 1
ATOM 7073 C C . LEU B 1 485 ? 58.475 80.563 41.843 1.00 15.42 946 LEU B C 1
ATOM 7074 O O . LEU B 1 485 ? 59.249 79.608 41.990 1.00 13.45 946 LEU B O 1
ATOM 7079 N N . LEU B 1 486 ? 58.888 81.833 41.886 1.00 14.67 947 LEU B N 1
ATOM 7080 C CA . LEU B 1 486 ? 60.283 82.141 42.171 1.00 14.89 947 LEU B CA 1
ATOM 7081 C C . LEU B 1 486 ? 60.732 81.536 43.522 1.00 14.34 947 LEU B C 1
ATOM 7082 O O . LEU B 1 486 ? 61.882 81.108 43.667 1.00 14.47 947 LEU B O 1
ATOM 7087 N N . SER B 1 487 ? 59.834 81.525 44.512 1.00 14.43 948 SER B N 1
ATOM 7088 C CA . SER B 1 487 ? 60.185 81.021 45.846 1.00 14.83 948 SER B CA 1
ATOM 7089 C C . SER B 1 487 ? 60.386 79.484 45.779 1.00 15.12 948 SER B C 1
ATOM 7090 O O . SER B 1 487 ? 61.402 78.984 46.196 1.00 15.16 948 SER B O 1
ATOM 7093 N N . LYS B 1 488 ? 59.457 78.769 45.134 1.00 16.29 949 LYS B N 1
ATOM 7094 C CA . LYS B 1 488 ? 59.598 77.302 44.894 1.00 17.21 949 LYS B CA 1
ATOM 7095 C C . LYS B 1 488 ? 60.939 76.969 44.259 1.00 16.12 949 LYS B C 1
ATOM 7096 O O . LYS B 1 488 ? 61.592 75.994 44.639 1.00 16.54 949 LYS B O 1
ATOM 7102 N N . ILE B 1 489 ? 61.336 77.778 43.271 1.00 16.16 950 ILE B N 1
ATOM 7103 C CA . ILE B 1 489 ? 62.565 77.537 42.534 1.00 16.68 950 ILE B CA 1
ATOM 7104 C C . ILE B 1 489 ? 63.758 77.800 43.448 1.00 16.03 950 ILE B C 1
ATOM 7105 O O . ILE B 1 489 ? 64.719 77.039 43.429 1.00 16.60 950 ILE B O 1
ATOM 7110 N N . ASN B 1 490 ? 63.703 78.884 44.224 1.00 15.12 951 ASN B N 1
ATOM 7111 C CA . ASN B 1 490 ? 64.793 79.189 45.134 1.00 15.46 951 ASN B CA 1
ATOM 7112 C C . ASN B 1 490 ? 64.926 78.116 46.205 1.00 14.52 951 ASN B C 1
ATOM 7113 O O . ASN B 1 490 ? 66.028 77.740 46.607 1.00 14.66 951 ASN B O 1
ATOM 7126 N N . LEU B 1 492 ? 64.322 75.035 46.016 1.00 16.70 953 LEU B N 1
ATOM 7127 C CA . LEU B 1 492 ? 64.993 73.896 45.422 1.00 18.64 953 LEU B CA 1
ATOM 7128 C C . LEU B 1 492 ? 66.482 74.197 45.247 1.00 18.59 953 LEU B C 1
ATOM 7129 O O . LEU B 1 492 ? 67.309 73.353 45.522 1.00 18.07 953 LEU B O 1
ATOM 7134 N N . ALA B 1 493 ? 66.811 75.397 44.768 1.00 19.38 954 ALA B N 1
ATOM 7135 C CA . ALA B 1 493 ? 68.210 75.778 44.549 1.00 20.29 954 ALA B CA 1
ATOM 7136 C C . ALA B 1 493 ? 69.007 75.670 45.843 1.00 21.13 954 ALA B C 1
ATOM 7137 O O . ALA B 1 493 ? 70.134 75.146 45.861 1.00 21.39 954 ALA B O 1
ATOM 7139 N N . VAL B 1 494 ? 68.408 76.124 46.943 1.00 21.77 955 VAL B N 1
ATOM 7140 C CA . VAL B 1 494 ? 69.061 76.088 48.248 1.00 22.35 955 VAL B CA 1
ATOM 7141 C C . VAL B 1 494 ? 69.464 74.652 48.631 1.00 23.10 955 VAL B C 1
ATOM 7142 O O . VAL B 1 494 ? 70.517 74.439 49.241 1.00 23.67 955 VAL B O 1
ATOM 7146 N N . GLU B 1 495 ? 68.642 73.675 48.254 1.00 22.88 956 GLU B N 1
ATOM 7147 C CA . GLU B 1 495 ? 68.913 72.277 48.598 1.00 23.66 956 GLU B CA 1
ATOM 7148 C C . GLU B 1 495 ? 69.943 71.613 47.661 1.00 23.33 956 GLU B C 1
ATOM 7149 O O . GLU B 1 495 ? 70.561 70.620 48.012 1.00 22.23 956 GLU B O 1
ATOM 7155 N N . LEU B 1 496 ? 70.117 72.185 46.472 1.00 23.73 957 LEU B N 1
ATOM 7156 C CA . LEU B 1 496 ? 71.195 71.810 45.546 1.00 24.35 957 LEU B CA 1
ATOM 7157 C C . LEU B 1 496 ? 72.257 72.904 45.635 1.00 25.02 957 LEU B C 1
ATOM 7158 O O . LEU B 1 496 ? 73.459 72.642 45.626 1.00 26.08 957 LEU B O 1
#

InterPro domains:
  IPR002129 Pyridoxal phosphate-dependent decarboxylase, major domain [PF00282] (532-892)
  IPR004637 2,4-diaminobutyrate 4-transaminase [PTHR43552] (33-468)
  IPR004637 2,4-diaminobutyrate 4-transaminase [TIGR00709] (34-466)
  IPR005814 Aminotransferase class-III [PF00202] (51-464)
  IPR005814 Aminotransferase class-III [cd00610] (34-464)
  IPR015421 Pyridoxal phosphate-dependent transferase, major domain [G3DSA:3.40.640.10] (87-355)
  IPR015421 Pyridoxal phosphate-dependent transferase, major domain [G3DSA:3.40.640.10] (577-843)
  IPR015422 Pyridoxal phosphate-dependent transferase, small domain [G3DSA:3.90.1150.10] (38-462)
  IPR015422 Pyridoxal phosphate-dependent transferase, small domain [G3DSA:3.90.1150.10] (846-947)
  IPR015424 Pyridoxal phosphate-dependent transferase [SSF53383] (42-464)
  IPR015424 Pyridoxal phosphate-dependent transferase [SSF53383] (503-951)

Organism: Vibrio parahaemolyticus serotype O3:K6 (strain RIMD 2210633) (NCBI:txid223926)